Protein AF-A0A7G2ETQ4-F1 (afdb_monomer)

pLDDT: mean 83.09, std 20.69, range [25.25, 98.94]

InterPro domains:
  IPR014721 Small ribosomal subunit protein uS5 domain 2-type fold, subgroup [G3DSA:3.30.230.10] (350-532)
  IPR020568 Ribosomal protein uS5 domain 2-type superfamily [SSF54211] (348-534)
  IPR026057 Trichome birefringence-like, C-terminal domain [PF13839] (63-330)
  IPR029765 Diphosphomevalonate decarboxylase [TIGR01240] (351-665)
  IPR036554 GHMP kinase, C-terminal domain superfamily [G3DSA:3.30.70.890] (533-742)
  IPR036554 GHMP kinase, C-terminal domain superfamily [SSF55060] (540-757)
  IPR041431 Mvd1, C-terminal [PF18376] (542-742)
  IPR053859 Diphosphomevalonate decarboxylase-like N-terminal domain [PF22700] (355-528)

Foldseek 3Di:
DDDDDDPPDDPPPVVPVVPPPDPDDDPDPPDPPDPPPCVPPDDDDDPDDDPPPPDDDDDAPPPDPLVLLLQLQQLFEEEQEAAVQSVVLLVLNCSNNVVPADPVQWDWDDDVQKIWIARNVRNYIRMYGYDQLQFDWDQDPVSFIETELQHRCVRCVVVAPHQEYEYEHQPLLPQDDPRHPGQWYDYPNDIGRDDDSLVSSLSNLLNVLVCCQVRDDLVRHAAEYEDDQDFDPFCPLAQDQDFAPDQDPVRPPPCPSSNVSNLVSLVPHPRDYHYLYLHPVNSRPSNFFCNNVPVPDDPPPPPDDDDDDTGPRRHGDPPDSSNVSVVSVSVVSSDPDPRDDPFPLAKQKFKWKFFFKDWLFDFFAAPDPQLLFTLAKTKIFTWASLFWIKMKMKIKGSPDPAAWEAEQNRTDDCPDSLNVLLLVVLLQQFAWDADPVSRDTDHSVNSVPIYMYMYMYTPDQCAQQRPNQLRVLLRVLVRSCVSRVRPDDLFQSLSSSCSNPVNNQQRQWFGMKMQGSDDDPSCSVRTIDDLDHQVLQVQKKKKKFRLDSDHFPDDSSRLSHLLVVFAPLVNCCSPPPSVVLVVQCSVCSNVVVVQSSQVSSQVSQVVVQVSQCSGVVRQDAADPVLVVLVVLQVLVCVVVVGRQWHWHGGSHHMIMIMGSGLVSLLVVVLQCCQLAPAPPPDQQPVQEDAPCVSCVVNVNNDSVSSVPRDHDPSDPDPDPSVPDYHSTVHMYMIGGHGHMDIDPPCVSRQADRSNRHGD

Mean predicted aligned error: 17.7 Å

Solvent-accessible surface area (backbone atoms only — not comparable to full-atom values): 42196 Å² total; per-residue (Å²): 133,90,80,87,89,88,88,85,84,82,78,74,72,78,69,68,80,74,72,83,82,85,87,82,87,84,87,83,86,81,80,77,95,68,73,92,58,62,89,77,57,86,86,84,92,76,95,82,79,79,82,72,87,87,71,90,81,73,76,82,66,86,83,62,60,35,67,60,53,46,60,73,37,44,69,33,36,36,36,36,33,6,39,74,70,41,46,51,34,48,54,40,46,48,59,61,43,52,75,84,46,59,78,91,44,49,49,78,50,78,58,91,62,30,42,35,42,34,37,63,89,39,53,24,38,51,30,36,34,70,33,35,66,53,34,39,76,42,74,45,97,83,74,44,33,34,32,29,34,74,41,38,60,92,56,48,68,75,59,64,95,39,36,31,40,37,39,38,55,56,72,66,54,72,45,58,80,95,64,36,90,51,60,29,41,30,55,81,96,43,80,36,79,75,74,60,47,67,60,52,46,43,44,21,50,46,41,50,52,52,48,49,59,74,75,55,50,82,92,65,34,49,39,34,40,45,47,50,78,63,65,58,83,66,68,73,39,51,74,35,83,56,64,54,94,68,72,49,93,93,54,56,77,67,77,48,68,61,53,53,43,49,54,56,50,58,73,72,50,86,62,79,61,35,70,45,80,44,30,73,69,52,59,36,36,47,33,34,28,51,36,56,62,68,81,78,66,72,91,80,77,80,80,77,92,76,80,86,83,81,56,52,37,76,57,69,37,82,74,46,62,41,48,54,52,44,52,52,49,47,49,62,69,73,44,88,66,86,70,58,68,92,60,61,69,58,55,50,71,29,28,19,40,9,10,28,56,49,62,43,36,62,75,74,30,61,76,33,86,79,67,41,30,41,58,40,52,26,33,27,42,15,29,28,46,93,55,38,29,17,41,23,18,37,29,39,25,77,72,44,90,54,71,45,38,27,54,72,88,39,78,49,82,62,84,46,67,34,52,45,47,33,53,52,56,52,53,76,50,34,32,63,44,74,41,80,91,81,70,44,75,45,49,47,76,48,57,81,74,51,20,36,33,34,26,35,39,58,77,54,72,80,46,30,46,69,48,48,59,19,9,43,31,22,16,49,45,53,21,47,36,63,63,32,45,37,92,67,56,61,40,62,52,9,40,42,10,13,34,45,24,56,68,3,15,38,18,54,36,21,9,31,23,32,35,43,33,50,85,53,91,88,39,84,59,28,26,23,46,70,75,39,52,27,76,73,59,61,54,35,25,33,42,31,43,35,43,50,69,61,72,62,90,69,50,68,71,59,48,25,47,42,22,64,76,50,14,74,59,42,62,50,40,38,68,70,43,46,63,57,50,49,57,52,45,52,50,18,61,75,68,67,36,58,53,60,40,27,54,48,20,33,54,36,27,53,50,52,52,49,30,30,50,51,12,71,77,59,46,79,41,65,46,72,69,36,53,50,51,50,52,49,45,55,48,47,26,58,69,68,74,48,68,46,57,28,47,35,50,58,77,24,38,28,40,40,32,41,18,63,25,61,72,51,37,29,53,49,52,51,46,48,38,51,58,39,30,64,47,89,92,52,57,48,72,75,33,42,32,54,54,53,64,47,47,53,75,54,62,43,84,43,65,72,40,51,78,66,54,74,81,55,89,77,61,88,63,95,66,80,56,66,80,56,58,41,62,40,68,31,35,38,34,45,30,56,6,58,38,53,46,76,51,84,58,71,84,75,38,40,41,34,75,76,79,53,43,74,109

Sequence (759 aa):
MATSKTRVLFLSLCLILGKVVLSQFDELWLVGDDDPLNALQTRRERREERCDYSVGKWTFDETFDALKFLGKMRGKRIMLVGDSMMRNQWESLVCLVQSVLPTHRKKLTYNGPTMSFHSLDFETSIEFCWAPLLVELKRGVDRKRVLHLDSIEDNARYWRGVDVLVFDSAHWWTHSQRWSSWDYYMDGNKIFKAMDPMVAYERGLTTWAKWVEINLDPSKTKVIFRTVSPRESGQMCYNQKHPLPSLSSSTKPHVPQQSRVLNKVLRTMKYRVYLHDITTMSAYRRDGHPSVFKRAMHEEEKHHRIAGPSSDCSHWCLPGVPDIWNEMLSSIILTNAEIHMATEKWVFMVTAQTPTNIAVIKYWGKRDEVRILPVNDSISVTLDPDHLCTVTTVAVSPAFDRDRMWLNGKEISLSGSRYQNCLREIRSRAGDVEDMEKGIKIRKKDWEKLNLHIASHNNFPTAAGLASSAAGFACLVFSLAKLMNVDEDPSHLSAIARQGSGSACRSLFGGFVKWTMGSKEDGSDSVAVQLADEKHWDDLVIIIAVVSSRQKETSSTSGMRESVETSLLLQHRAKEVVPKRILQMEEAIKNRDFASFTQLTCTDSNQFHAVCLDTSPPIFYMNDTSHRIISLVEKWNRSEGTPQVAYTFDAGPNAVLIARNRKVAVQLLQGLLYYFPPKSDTDMKSYVVGDNSILKEAGLDGASGVENLQPPPEIKDNIGSQDQKGEVSYFICTRPGKGPIVLHDQTQALLDPETGLPK

Secondary structure (DSSP, 8-state):
--------SSSSSSSSSSSSSS-SS--SSS-----TTTTSS---S--S----TTSSS----TTS-HHHHHHHTTT-EEEEEESHHHHHHHHHHHHHHHTTS-GGGEEEEEETTEEEEEETTTTEEEEEEE-TTSSEEEE-TTS-EEEETT--HHHHTTTTT-SEEEE--SSGGG--GGG-S-SEEEETTEEES---HHHHHHHHHHHHHHHHHHH--TTT-EEEEEPPPP---SGGGTT--S--SS--TTT-----HHHHHHHHHHHH-SS-EEEE--HHHHHT-GGGSGGGTGGGS-TT--S--SSPPPP--SS--SSSHHHHHHHHHHHHHH--S----------EEEEEEEE-EEEEE----EEETTTTEESS-EEEEEBPTTTSEEEEEEEEETT--S-EEEETTEEE-TTSHHHHHHHHHHHHT---EEETTTTEEE-GGGGGT-EEEEEEEESS-TTSSS-HHHHHHHHHHHHHHHHTT----HHHHHHHHHHH-GGGGGGGSSSEEEE---S-TT-TT--EEEEE-TTTTTT-EEEEEES--SPPSS-HHHHHHHHHHH-HHHHHIIIIIHHHHHHHHHHHHHTT-HHHHHHHHHHHHHHHHHHHHHSSS------HHHHHHHHHHHHHHHHSSS--EEEEE-SSS-EEEEESSHHHHHHHHHHHHHHSPPPTT--HHHHEEE-HHHHHHTT-SSHHHHHTPPPPTT--S---GGG-TTSS-EEEEE-B----EEE--GGG-SB-TTT-SB-

Radius of gyration: 40.36 Å; Cα contacts (8 Å, |Δi|>4): 1397; chains: 1; bounding box: 108×66×117 Å

Structure (mmCIF, N/CA/C/O backbone):
data_AF-A0A7G2ETQ4-F1
#
_entry.id   AF-A0A7G2ETQ4-F1
#
loop_
_atom_site.group_PDB
_atom_site.id
_atom_site.type_symbol
_atom_site.label_atom_id
_atom_site.label_alt_id
_atom_site.label_comp_id
_atom_site.label_asym_id
_atom_site.label_entity_id
_atom_site.label_seq_id
_atom_site.pdbx_PDB_ins_code
_atom_site.Cartn_x
_atom_site.Cartn_y
_atom_site.Cartn_z
_atom_site.occupancy
_atom_site.B_iso_or_equiv
_atom_site.auth_seq_id
_atom_site.auth_comp_id
_atom_site.auth_asym_id
_atom_site.auth_atom_id
_atom_site.pdbx_PDB_model_num
ATOM 1 N N . MET A 1 1 ? 74.249 -26.785 -61.035 1.00 29.66 1 MET A N 1
ATOM 2 C CA . MET A 1 1 ? 75.318 -25.828 -61.393 1.00 29.66 1 MET A CA 1
ATOM 3 C C . MET A 1 1 ? 74.760 -24.846 -62.414 1.00 29.66 1 MET A C 1
ATOM 5 O O . MET A 1 1 ? 74.232 -25.330 -63.397 1.00 29.66 1 MET A O 1
ATOM 9 N N . ALA A 1 2 ? 74.818 -23.542 -62.087 1.00 25.52 2 ALA A N 1
ATOM 10 C CA . ALA A 1 2 ? 74.909 -22.324 -62.926 1.00 25.52 2 ALA A CA 1
ATOM 11 C C . ALA A 1 2 ? 74.177 -22.247 -64.297 1.00 25.52 2 ALA A C 1
ATOM 13 O O . ALA A 1 2 ? 74.224 -23.185 -65.069 1.00 25.52 2 ALA A O 1
ATOM 14 N N . THR A 1 3 ? 73.565 -21.153 -64.777 1.00 31.22 3 THR A N 1
ATOM 15 C CA . THR A 1 3 ? 73.414 -19.729 -64.381 1.00 31.22 3 THR A CA 1
ATOM 16 C C . THR A 1 3 ? 72.482 -19.066 -65.422 1.00 31.22 3 THR A C 1
ATOM 18 O O . THR A 1 3 ? 72.575 -19.391 -66.596 1.00 31.22 3 THR A O 1
ATOM 21 N N . SER A 1 4 ? 71.546 -18.206 -65.000 1.00 29.03 4 SER A N 1
ATOM 22 C CA . SER A 1 4 ? 71.462 -16.744 -65.246 1.00 29.03 4 SER A CA 1
ATOM 23 C C . SER A 1 4 ? 71.223 -16.223 -66.681 1.00 29.03 4 SER A C 1
ATOM 25 O O . SER A 1 4 ? 71.974 -16.516 -67.600 1.00 29.03 4 SER A O 1
ATOM 27 N N . LYS A 1 5 ? 70.254 -15.291 -66.762 1.00 30.81 5 LYS A N 1
ATOM 28 C CA . LYS A 1 5 ? 69.905 -14.347 -67.848 1.00 30.81 5 LYS A CA 1
ATOM 29 C C . LYS A 1 5 ? 69.145 -14.929 -69.046 1.00 30.81 5 LYS A C 1
ATOM 31 O O . LYS A 1 5 ? 69.723 -15.575 -69.905 1.00 30.81 5 LYS A O 1
ATOM 36 N N . THR A 1 6 ? 67.841 -14.627 -69.109 1.00 31.47 6 THR A N 1
ATOM 37 C CA . THR A 1 6 ? 67.134 -13.919 -70.213 1.00 31.47 6 THR A CA 1
ATOM 38 C C . THR A 1 6 ? 65.615 -14.113 -70.042 1.00 31.47 6 THR A C 1
ATOM 40 O O . THR A 1 6 ? 64.984 -14.935 -70.693 1.00 31.47 6 THR A O 1
ATOM 43 N N . ARG A 1 7 ? 65.010 -13.363 -69.112 1.00 30.72 7 ARG A N 1
ATOM 44 C CA . ARG A 1 7 ? 63.552 -13.107 -69.045 1.00 30.72 7 ARG A CA 1
ATOM 45 C C . ARG A 1 7 ? 63.300 -11.612 -68.830 1.00 30.72 7 ARG A C 1
ATOM 47 O O . ARG A 1 7 ? 62.490 -11.194 -68.013 1.00 30.72 7 ARG A O 1
ATOM 54 N N . VAL A 1 8 ? 64.047 -10.805 -69.576 1.00 36.47 8 VAL A N 1
ATOM 55 C CA . VAL A 1 8 ? 63.850 -9.362 -69.724 1.00 36.47 8 VAL A CA 1
ATOM 56 C C . VAL A 1 8 ? 63.563 -9.153 -71.201 1.00 36.47 8 VAL A C 1
ATOM 58 O O . VAL A 1 8 ? 64.501 -8.916 -71.941 1.00 36.47 8 VAL A O 1
ATOM 61 N N . LEU A 1 9 ? 62.323 -9.401 -71.639 1.00 31.02 9 LEU A N 1
ATOM 62 C CA . LEU A 1 9 ? 61.711 -8.790 -72.836 1.00 31.02 9 LEU A CA 1
ATOM 63 C C . LEU A 1 9 ? 60.271 -9.297 -73.097 1.00 31.02 9 LEU A C 1
ATOM 65 O O . LEU A 1 9 ? 59.902 -9.549 -74.230 1.00 31.02 9 LEU A O 1
ATOM 69 N N . PHE A 1 10 ? 59.424 -9.482 -72.077 1.00 31.59 10 PHE A N 1
ATOM 70 C CA . PHE A 1 10 ? 57.972 -9.651 -72.332 1.00 31.59 10 PHE A CA 1
ATOM 71 C C . PHE A 1 10 ? 57.054 -9.068 -71.243 1.00 31.59 10 PHE A C 1
ATOM 73 O O . PHE A 1 10 ? 55.837 -9.145 -71.348 1.00 31.59 10 PHE A O 1
ATOM 80 N N . LEU A 1 11 ? 57.625 -8.404 -70.230 1.00 32.09 11 LEU A N 1
ATOM 81 C CA . LEU A 1 11 ? 56.884 -7.718 -69.159 1.00 32.09 11 LEU A CA 1
ATOM 82 C C . LEU A 1 11 ? 56.945 -6.182 -69.254 1.00 32.09 11 LEU A C 1
ATOM 84 O O . LEU A 1 11 ? 56.402 -5.491 -68.400 1.00 32.09 11 LEU A O 1
ATOM 88 N N . SER A 1 12 ? 57.548 -5.635 -70.315 1.00 31.56 12 SER A N 1
ATOM 89 C CA . SER A 1 12 ? 57.765 -4.186 -70.464 1.00 31.56 12 SER A CA 1
ATOM 90 C C . SER A 1 12 ? 56.811 -3.480 -71.435 1.00 31.56 12 SER A C 1
ATOM 92 O O . SER A 1 12 ? 56.955 -2.277 -71.616 1.00 31.56 12 SER A O 1
ATOM 94 N N . LEU A 1 13 ? 55.809 -4.162 -72.013 1.00 28.44 13 LEU A N 1
ATOM 95 C CA . LEU A 1 13 ? 54.843 -3.516 -72.924 1.00 28.44 13 LEU A CA 1
ATOM 96 C C . LEU A 1 13 ? 53.424 -3.313 -72.356 1.00 28.44 13 LEU A C 1
ATOM 98 O O . LEU A 1 13 ? 52.660 -2.547 -72.929 1.00 28.44 13 LEU A O 1
ATOM 102 N N . CYS A 1 14 ? 53.081 -3.891 -71.197 1.00 30.28 14 CYS A N 1
ATOM 103 C CA . CYS A 1 14 ? 51.813 -3.589 -70.499 1.00 30.28 14 CYS A CA 1
ATOM 104 C C . CYS A 1 14 ? 51.934 -2.480 -69.434 1.00 30.28 14 CYS A C 1
ATOM 106 O O . CYS A 1 14 ? 50.940 -2.094 -68.831 1.00 30.28 14 CYS A O 1
ATOM 108 N N . LEU A 1 15 ? 53.132 -1.924 -69.222 1.00 32.12 15 LEU A N 1
ATOM 109 C CA . LEU A 1 15 ? 53.380 -0.857 -68.239 1.00 32.12 15 LEU A CA 1
ATOM 110 C C . LEU A 1 15 ? 53.504 0.549 -68.850 1.00 32.12 15 LEU A C 1
ATOM 112 O O . LEU A 1 15 ? 53.687 1.514 -68.110 1.00 32.12 15 LEU A O 1
ATOM 116 N N . ILE A 1 16 ? 53.377 0.685 -70.177 1.00 31.95 16 ILE A N 1
ATOM 117 C CA . ILE A 1 16 ? 53.601 1.962 -70.884 1.00 31.95 16 ILE A CA 1
ATOM 118 C C . ILE A 1 16 ? 52.317 2.529 -71.530 1.00 31.95 16 ILE A C 1
ATOM 120 O O . ILE A 1 16 ? 52.267 3.718 -71.819 1.00 31.95 16 ILE A O 1
ATOM 124 N N . LEU A 1 17 ? 51.219 1.763 -71.620 1.00 29.84 17 LEU A N 1
ATOM 125 C CA . LEU A 1 17 ? 49.911 2.274 -72.089 1.00 29.84 17 LEU A CA 1
ATOM 126 C C . LEU A 1 17 ? 48.869 2.523 -70.979 1.00 29.84 17 LEU A C 1
ATOM 128 O O . LEU A 1 17 ? 47.777 2.997 -71.266 1.00 29.84 17 LEU A O 1
ATOM 132 N N . GLY A 1 18 ? 49.211 2.292 -69.707 1.00 31.31 18 GLY A N 1
ATOM 133 C CA . GLY A 1 18 ? 48.364 2.646 -68.552 1.00 31.31 18 GLY A CA 1
ATOM 134 C C . GLY A 1 18 ? 48.779 3.927 -67.816 1.00 31.31 18 GLY A C 1
ATOM 135 O O . GLY A 1 18 ? 48.195 4.254 -66.790 1.00 31.31 18 GLY A O 1
ATOM 136 N N . LYS A 1 19 ? 49.811 4.636 -68.297 1.00 28.67 19 LYS A N 1
ATOM 137 C CA . LYS A 1 19 ? 50.462 5.746 -67.572 1.00 28.67 19 LYS A CA 1
ATOM 138 C C . LYS A 1 19 ? 50.266 7.142 -68.178 1.00 28.67 19 LYS A C 1
ATOM 140 O O . LYS A 1 19 ? 50.929 8.072 -67.738 1.00 28.67 19 LYS A O 1
ATOM 145 N N . VAL A 1 20 ? 49.356 7.317 -69.140 1.00 29.62 20 VAL A N 1
ATOM 146 C CA . VAL A 1 20 ? 49.149 8.623 -69.813 1.00 29.62 20 VAL A CA 1
ATOM 147 C C . VAL A 1 20 ? 47.775 9.260 -69.540 1.00 29.62 20 VAL A C 1
ATOM 149 O O . VAL A 1 20 ? 47.526 10.383 -69.954 1.00 29.62 20 VAL A O 1
ATOM 152 N N . VAL A 1 21 ? 46.899 8.644 -68.740 1.00 31.14 21 VAL A N 1
ATOM 153 C CA . VAL A 1 21 ? 45.662 9.310 -68.285 1.00 31.14 21 VAL A CA 1
ATOM 154 C C . VAL A 1 21 ? 45.451 9.043 -66.801 1.00 31.14 21 VAL A C 1
ATOM 156 O O . VAL A 1 21 ? 44.699 8.150 -66.443 1.00 31.14 21 VAL A O 1
ATOM 159 N N . LEU A 1 22 ? 46.192 9.765 -65.957 1.00 27.81 22 LEU A N 1
ATOM 160 C CA . LEU A 1 22 ? 45.868 10.138 -64.562 1.00 27.81 22 LEU A CA 1
ATOM 161 C C . LEU A 1 22 ? 47.080 10.861 -63.942 1.00 27.81 22 LEU A C 1
ATOM 163 O O . LEU A 1 22 ? 47.528 10.570 -62.841 1.00 27.81 22 LEU A O 1
ATOM 167 N N . SER A 1 23 ? 47.651 11.813 -64.677 1.00 31.62 23 SER A N 1
ATOM 168 C CA . SER A 1 23 ? 48.597 12.780 -64.126 1.00 31.62 23 SER A CA 1
ATOM 169 C C . SER A 1 23 ? 48.112 14.162 -64.517 1.00 31.62 23 SER A C 1
ATOM 171 O O . SER A 1 23 ? 48.462 14.657 -65.583 1.00 31.62 23 SER A O 1
ATOM 173 N N . GLN A 1 24 ? 47.225 14.717 -63.694 1.00 31.34 24 GLN A N 1
ATOM 174 C CA . GLN A 1 24 ? 47.091 16.147 -63.411 1.00 31.34 24 GLN A CA 1
ATOM 175 C C . GLN A 1 24 ? 45.811 16.367 -62.586 1.00 31.34 24 GLN A C 1
ATOM 177 O O . GLN A 1 24 ? 44.697 16.114 -63.051 1.00 31.34 24 GLN A O 1
ATOM 182 N N . PHE A 1 25 ? 46.015 16.880 -61.368 1.00 30.66 25 PHE A N 1
ATOM 183 C CA . PHE A 1 25 ? 45.023 17.371 -60.400 1.00 30.66 25 PHE A CA 1
ATOM 184 C C . PHE A 1 25 ? 44.300 16.337 -59.521 1.00 30.66 25 PHE A C 1
ATOM 186 O O . PHE A 1 25 ? 43.125 16.053 -59.735 1.00 30.66 25 PHE A O 1
ATOM 193 N N . ASP A 1 26 ? 44.979 15.888 -58.459 1.00 26.89 26 ASP A N 1
ATOM 194 C CA . ASP A 1 26 ? 44.345 15.473 -57.187 1.00 26.89 26 ASP A CA 1
ATOM 195 C C . ASP A 1 26 ? 45.216 15.799 -55.946 1.00 26.89 26 ASP A C 1
ATOM 197 O O . ASP A 1 26 ? 45.027 15.268 -54.855 1.00 26.89 26 ASP A O 1
ATOM 201 N N . GLU A 1 27 ? 46.168 16.723 -56.092 1.00 27.83 27 GLU A N 1
ATOM 202 C CA . GLU A 1 27 ? 47.281 16.928 -55.155 1.00 27.83 27 GLU A CA 1
ATOM 203 C C . GLU A 1 27 ? 47.099 18.139 -54.215 1.00 27.83 27 GLU A C 1
ATOM 205 O O . GLU A 1 27 ? 48.065 18.824 -53.908 1.00 27.83 27 GLU A O 1
ATOM 210 N N . LEU A 1 28 ? 45.877 18.457 -53.755 1.00 25.62 28 LEU A N 1
ATOM 211 C CA . LEU A 1 28 ? 45.679 19.663 -52.919 1.00 25.62 28 LEU A CA 1
ATOM 212 C C . LEU A 1 28 ? 44.949 19.518 -51.577 1.00 25.62 28 LEU A C 1
ATOM 214 O O . LEU A 1 28 ? 44.719 20.533 -50.932 1.00 25.62 28 LEU A O 1
ATOM 218 N N . TRP A 1 29 ? 44.637 18.307 -51.102 1.00 25.25 29 TRP A N 1
ATOM 219 C CA . TRP A 1 29 ? 44.112 18.123 -49.729 1.00 25.25 29 TRP A CA 1
ATOM 220 C C . TRP A 1 29 ? 44.607 16.855 -49.011 1.00 25.25 29 TRP A C 1
ATOM 222 O O . TRP A 1 29 ? 44.080 16.505 -47.959 1.00 25.25 29 TRP A O 1
ATOM 232 N N . LEU A 1 30 ? 45.614 16.166 -49.559 1.00 28.41 30 LEU A N 1
ATOM 233 C CA . LEU A 1 30 ? 46.124 14.890 -49.029 1.00 28.41 30 LEU A CA 1
ATOM 234 C C . LEU A 1 30 ? 47.601 14.918 -48.603 1.00 28.41 30 LEU A C 1
ATOM 236 O O . LEU A 1 30 ? 48.173 13.863 -48.358 1.00 28.41 30 LEU A O 1
ATOM 240 N N . VAL A 1 31 ? 48.206 16.099 -48.457 1.00 28.28 31 VAL A N 1
ATOM 241 C CA . VAL A 1 31 ? 49.566 16.233 -47.914 1.00 28.28 31 VAL A CA 1
ATOM 242 C C . VAL A 1 31 ? 49.550 17.239 -46.768 1.00 28.28 31 VAL A C 1
ATOM 244 O O . VAL A 1 31 ? 49.717 18.440 -46.955 1.00 28.28 31 VAL A O 1
ATOM 247 N N . GLY A 1 32 ? 49.289 16.729 -45.571 1.00 25.53 32 GLY A N 1
ATOM 248 C CA . GLY A 1 32 ? 50.037 17.144 -44.396 1.00 25.53 32 GLY A CA 1
ATOM 249 C C . GLY A 1 32 ? 50.927 15.958 -44.061 1.00 25.53 32 GLY A C 1
ATOM 250 O O . GLY A 1 32 ? 50.409 14.928 -43.633 1.00 25.53 32 GLY A O 1
ATOM 251 N N . ASP A 1 33 ? 52.218 16.070 -44.366 1.00 33.28 33 ASP A N 1
ATOM 252 C CA . ASP A 1 33 ? 53.237 15.100 -43.975 1.00 33.28 33 ASP A CA 1
ATOM 253 C C . ASP A 1 33 ? 53.315 15.056 -42.445 1.00 33.28 33 ASP A C 1
ATOM 255 O O . ASP A 1 33 ? 54.039 15.828 -41.833 1.00 33.28 33 ASP A O 1
ATOM 259 N N . ASP A 1 34 ? 52.546 14.161 -41.836 1.00 30.55 34 ASP A N 1
ATOM 260 C CA . ASP A 1 34 ? 52.770 13.659 -40.484 1.00 30.55 34 ASP A CA 1
ATOM 261 C C . ASP A 1 34 ? 52.374 12.180 -40.483 1.00 30.55 34 ASP A C 1
ATOM 263 O O . ASP A 1 34 ? 51.211 11.793 -40.341 1.00 30.55 34 ASP A O 1
ATOM 267 N N . ASP A 1 35 ? 53.382 11.348 -40.726 1.00 32.22 35 ASP A N 1
ATOM 268 C CA . ASP A 1 35 ? 53.321 9.892 -40.688 1.00 32.22 35 ASP A CA 1
ATOM 269 C C . ASP A 1 35 ? 52.965 9.434 -39.253 1.00 32.22 35 ASP A C 1
ATOM 271 O O . ASP A 1 35 ? 53.801 9.565 -38.349 1.00 32.22 35 ASP A O 1
ATOM 275 N N . PRO A 1 36 ? 51.748 8.913 -38.973 1.00 37.03 36 PRO A N 1
ATOM 276 C CA . PRO A 1 36 ? 51.243 8.796 -37.600 1.00 37.03 36 PRO A CA 1
ATOM 277 C C . PRO A 1 36 ? 51.919 7.724 -36.737 1.00 37.03 36 PRO A C 1
ATOM 279 O O . PRO A 1 36 ? 51.469 7.483 -35.618 1.00 37.03 36 PRO A O 1
ATOM 282 N N . LEU A 1 37 ? 52.968 7.055 -37.230 1.00 33.47 37 LEU A N 1
ATOM 283 C CA . LEU A 1 37 ? 53.655 5.992 -36.495 1.00 33.47 37 LEU A CA 1
ATOM 284 C C . LEU A 1 37 ? 55.141 6.166 -36.227 1.00 33.47 37 LEU A C 1
ATOM 286 O O . LEU A 1 37 ? 55.708 5.365 -35.479 1.00 33.47 37 LEU A O 1
ATOM 290 N N . ASN A 1 38 ? 55.772 7.227 -36.724 1.00 29.67 38 ASN A N 1
ATOM 291 C CA . ASN A 1 38 ? 57.162 7.511 -36.355 1.00 29.67 38 ASN A CA 1
ATOM 292 C C . ASN A 1 38 ? 57.321 8.096 -34.940 1.00 29.67 38 ASN A C 1
ATOM 294 O O . ASN A 1 38 ? 58.444 8.264 -34.473 1.00 29.67 38 ASN A O 1
ATOM 298 N N . ALA A 1 39 ? 56.226 8.279 -34.193 1.00 34.72 39 ALA A N 1
ATOM 299 C CA . ALA A 1 39 ? 56.271 8.486 -32.745 1.00 34.72 39 ALA A CA 1
ATOM 300 C C . ALA A 1 39 ? 56.614 7.204 -31.948 1.00 34.72 39 ALA A C 1
ATOM 302 O O . ALA A 1 39 ? 56.867 7.292 -30.749 1.00 34.72 39 ALA A O 1
ATOM 303 N N . LEU A 1 40 ? 56.648 6.018 -32.583 1.00 34.28 40 LEU A N 1
ATOM 304 C CA . LEU A 1 40 ? 56.905 4.742 -31.896 1.00 34.28 40 LEU A CA 1
ATOM 305 C C . LEU A 1 40 ? 58.132 3.950 -32.366 1.00 34.28 40 LEU A C 1
ATOM 307 O O . LEU A 1 40 ? 58.471 2.963 -31.716 1.00 34.28 40 LEU A O 1
ATOM 311 N N . GLN A 1 41 ? 58.863 4.369 -33.403 1.00 30.19 41 GLN A N 1
ATOM 312 C CA . GLN A 1 41 ? 60.189 3.808 -33.692 1.00 30.19 41 GLN A CA 1
ATOM 313 C C . GLN A 1 41 ? 61.008 4.735 -34.603 1.00 30.19 41 GLN A C 1
ATOM 315 O O . GLN A 1 41 ? 60.735 4.874 -35.784 1.00 30.19 41 GLN A O 1
ATOM 320 N N . THR A 1 42 ? 62.038 5.348 -34.014 1.00 34.12 42 THR A N 1
ATOM 321 C CA . THR A 1 42 ? 63.075 6.207 -34.625 1.00 34.12 42 THR A CA 1
ATOM 322 C C . THR A 1 42 ? 63.462 5.910 -36.084 1.00 34.12 42 THR A C 1
ATOM 324 O O . THR A 1 42 ? 63.687 4.747 -36.424 1.00 34.12 42 THR A O 1
ATOM 327 N N . ARG A 1 43 ? 63.729 6.973 -36.871 1.00 30.84 43 ARG A N 1
ATOM 328 C CA . ARG A 1 43 ? 64.882 7.179 -37.802 1.00 30.84 43 ARG A CA 1
ATOM 329 C C . ARG A 1 43 ? 64.633 8.438 -38.665 1.00 30.84 43 ARG A C 1
ATOM 331 O O . ARG A 1 43 ? 63.486 8.773 -38.881 1.00 30.84 43 ARG A O 1
ATOM 338 N N . ARG A 1 44 ? 65.598 9.180 -39.224 1.00 28.88 44 ARG A N 1
ATOM 339 C CA . ARG A 1 44 ? 67.057 9.071 -39.424 1.00 28.88 44 ARG A CA 1
ATOM 340 C C . ARG A 1 44 ? 67.557 10.499 -39.750 1.00 28.88 44 ARG A C 1
ATOM 342 O O . ARG A 1 44 ? 66.811 11.252 -40.353 1.00 28.88 44 ARG A O 1
ATOM 349 N N . GLU A 1 45 ? 68.820 10.797 -39.427 1.00 31.88 45 GLU A N 1
ATOM 350 C CA . GLU A 1 45 ? 69.608 11.972 -39.883 1.00 31.88 45 GLU A CA 1
ATOM 351 C C . GLU A 1 45 ? 69.584 13.259 -39.035 1.00 31.88 45 GLU A C 1
ATOM 353 O O . GLU A 1 45 ? 69.306 14.346 -39.519 1.00 31.88 45 GLU A O 1
ATOM 358 N N . ARG A 1 46 ? 70.019 13.143 -37.774 1.00 29.48 46 ARG A N 1
ATOM 359 C CA . ARG A 1 46 ? 71.131 13.929 -37.188 1.00 29.48 46 ARG A CA 1
ATOM 360 C C . ARG A 1 46 ? 71.451 13.350 -35.808 1.00 29.48 46 ARG A C 1
ATOM 362 O O . ARG A 1 46 ? 70.654 13.410 -34.881 1.00 29.48 46 ARG A O 1
ATOM 369 N N . ARG A 1 47 ? 72.599 12.676 -35.715 1.00 33.00 47 ARG A N 1
ATOM 370 C CA . ARG A 1 47 ? 73.176 12.171 -34.463 1.00 33.00 47 ARG A CA 1
ATOM 371 C C . ARG A 1 47 ? 73.738 13.377 -33.715 1.00 33.00 47 ARG A C 1
ATOM 373 O O . ARG A 1 47 ? 74.728 13.895 -34.202 1.00 33.00 47 ARG A O 1
ATOM 380 N N . GLU A 1 48 ? 73.123 13.799 -32.609 1.00 30.95 48 GLU A N 1
ATOM 381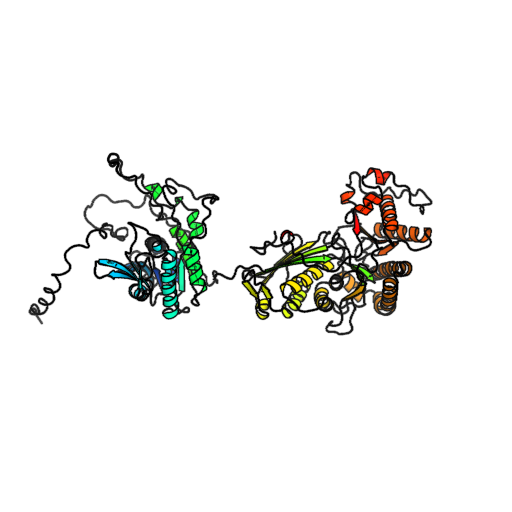 C CA . GLU A 1 48 ? 73.832 14.216 -31.374 1.00 30.95 48 GLU A CA 1
ATOM 382 C C . GLU A 1 48 ? 72.918 14.743 -30.258 1.00 30.95 48 GLU A C 1
ATOM 384 O O . GLU A 1 48 ? 73.320 14.701 -29.100 1.00 30.95 48 GLU A O 1
ATOM 389 N N . GLU A 1 49 ? 71.653 15.067 -30.523 1.00 28.92 49 GLU A N 1
ATOM 390 C CA . GLU A 1 49 ? 70.712 15.427 -29.453 1.00 28.92 49 GLU A CA 1
ATOM 391 C C . GLU A 1 49 ? 69.788 14.250 -29.128 1.00 28.92 49 GLU A C 1
ATOM 393 O O . GLU A 1 49 ? 68.848 13.919 -29.852 1.00 28.92 49 GLU A O 1
ATOM 398 N N . ARG A 1 50 ? 70.099 13.555 -28.028 1.00 27.47 50 ARG A N 1
ATOM 399 C CA . ARG A 1 50 ? 69.185 12.590 -27.414 1.00 27.47 50 ARG A CA 1
ATOM 400 C C . ARG A 1 50 ? 68.020 13.382 -26.830 1.00 27.47 50 ARG A C 1
ATOM 402 O O . ARG A 1 50 ? 68.206 14.092 -25.848 1.00 27.47 50 ARG A O 1
ATOM 409 N N . CYS A 1 51 ? 66.831 13.239 -27.403 1.00 28.89 51 CYS A N 1
ATOM 410 C CA . CYS A 1 51 ? 65.618 13.590 -26.681 1.00 28.89 51 CYS A CA 1
ATOM 411 C C . CYS A 1 51 ? 65.435 12.530 -25.584 1.00 28.89 51 CYS A C 1
ATOM 413 O O . CYS A 1 51 ? 65.130 11.369 -25.859 1.00 28.89 51 CYS A O 1
ATOM 415 N N . ASP A 1 52 ? 65.765 12.913 -24.356 1.00 28.72 52 ASP A N 1
ATOM 416 C CA . ASP A 1 52 ? 65.484 12.159 -23.143 1.00 28.72 52 ASP A CA 1
ATOM 417 C C . ASP A 1 52 ? 63.970 12.223 -22.884 1.00 28.72 52 ASP A C 1
ATOM 419 O O . ASP A 1 52 ? 63.424 13.272 -22.550 1.00 28.72 52 ASP A O 1
ATOM 423 N N . TYR A 1 53 ? 63.273 11.106 -23.103 1.00 42.81 53 TYR A N 1
ATOM 424 C CA . TYR A 1 53 ? 61.813 11.007 -22.987 1.00 42.81 53 TYR A CA 1
ATOM 425 C C . TYR A 1 53 ? 61.329 10.759 -21.546 1.00 42.81 53 TYR A C 1
ATOM 427 O O . TYR A 1 53 ? 60.278 10.157 -21.337 1.00 42.81 53 TYR A O 1
ATOM 435 N N . SER A 1 54 ? 62.068 11.230 -20.540 1.00 30.80 54 SER A N 1
ATOM 436 C CA . SER A 1 54 ? 61.640 11.214 -19.134 1.00 30.80 54 SER A CA 1
ATOM 437 C C . SER A 1 54 ? 60.811 12.440 -18.717 1.00 30.80 54 SER A C 1
ATOM 439 O O . SER A 1 54 ? 60.340 12.499 -17.582 1.00 30.80 54 SER A O 1
ATOM 441 N N . VAL A 1 55 ? 60.563 13.406 -19.615 1.00 31.95 55 VAL A N 1
ATOM 442 C CA . VAL A 1 55 ? 59.885 14.665 -19.261 1.00 31.95 55 VAL A CA 1
ATOM 443 C C . VAL A 1 55 ? 58.690 14.962 -20.180 1.00 31.95 55 VAL A C 1
ATOM 445 O O . VAL A 1 55 ? 58.814 15.590 -21.225 1.00 31.95 55 VAL A O 1
ATOM 448 N N . GLY A 1 56 ? 57.498 14.546 -19.744 1.00 41.19 56 GLY A N 1
ATOM 449 C CA . GLY A 1 56 ? 56.262 15.309 -19.960 1.00 41.19 56 GLY A CA 1
ATOM 450 C C . GLY A 1 56 ? 55.567 15.239 -21.327 1.00 41.19 56 GLY A C 1
ATOM 451 O O . GLY A 1 56 ? 55.399 16.261 -21.985 1.00 41.19 56 GLY A O 1
ATOM 452 N N . LYS A 1 57 ? 55.027 14.074 -21.694 1.00 38.34 57 LYS A N 1
ATOM 453 C CA . LYS A 1 57 ? 53.683 13.913 -22.297 1.00 38.34 57 LYS A CA 1
ATOM 454 C C . LYS A 1 57 ? 53.364 12.419 -22.319 1.00 38.34 57 LYS A C 1
ATOM 456 O O . LYS A 1 57 ? 54.265 11.637 -22.586 1.00 38.34 57 LYS A O 1
ATOM 461 N N . TRP A 1 58 ? 52.107 12.061 -22.046 1.00 43.38 58 TRP A N 1
ATOM 462 C CA . TRP A 1 58 ? 51.597 10.693 -21.829 1.00 43.38 58 TRP A CA 1
ATOM 463 C C . TRP A 1 58 ? 51.869 10.136 -20.423 1.00 43.38 58 TRP A C 1
ATOM 465 O O . TRP A 1 58 ? 52.748 9.308 -20.213 1.00 43.38 58 TRP A O 1
ATOM 475 N N . THR A 1 59 ? 51.086 10.575 -19.437 1.00 38.03 59 THR A N 1
ATOM 476 C CA . THR A 1 59 ? 50.931 9.814 -18.191 1.00 38.03 59 THR A CA 1
ATOM 477 C C . THR A 1 59 ? 50.030 8.616 -18.475 1.00 38.03 59 THR A C 1
ATOM 479 O O . THR A 1 59 ? 48.879 8.796 -18.864 1.00 38.03 59 THR A O 1
ATOM 482 N N . PHE A 1 60 ? 50.584 7.414 -18.330 1.00 44.28 60 PHE A N 1
ATOM 483 C CA . PHE A 1 60 ? 49.845 6.155 -18.269 1.00 44.28 60 PHE A CA 1
ATOM 484 C C . PHE A 1 60 ? 48.728 6.269 -17.220 1.00 44.28 60 PHE A C 1
ATOM 486 O O . PHE A 1 60 ? 48.998 6.682 -16.092 1.00 44.28 60 PHE A O 1
ATOM 493 N N . ASP A 1 61 ? 47.489 5.950 -17.597 1.00 52.34 61 ASP A N 1
ATOM 494 C CA . ASP A 1 61 ? 46.402 5.796 -16.632 1.00 52.34 61 ASP A CA 1
ATOM 495 C C . ASP A 1 61 ? 46.493 4.387 -16.035 1.00 52.34 61 ASP A C 1
ATOM 497 O O . ASP A 1 61 ? 46.123 3.402 -16.674 1.00 52.34 61 ASP A O 1
ATOM 501 N N . GLU A 1 62 ? 47.033 4.291 -14.818 1.00 53.09 62 GLU A N 1
ATOM 502 C CA . GLU A 1 62 ? 47.194 3.024 -14.090 1.00 53.09 62 GLU A CA 1
ATOM 503 C C . GLU A 1 62 ? 45.854 2.343 -13.761 1.00 53.09 62 GLU A C 1
ATOM 505 O O . GLU A 1 62 ? 45.848 1.189 -13.332 1.00 53.09 62 GLU A O 1
ATOM 510 N N . THR A 1 63 ? 44.721 3.032 -13.950 1.00 64.69 63 THR A N 1
ATOM 511 C CA . THR A 1 63 ? 43.393 2.481 -13.661 1.00 64.69 63 THR A CA 1
ATOM 512 C C . THR A 1 63 ? 42.835 1.601 -14.786 1.00 64.69 63 THR A C 1
ATOM 514 O O . THR A 1 63 ? 42.024 0.715 -14.494 1.00 64.69 63 THR A O 1
ATOM 517 N N . PHE A 1 64 ? 43.341 1.735 -16.024 1.00 79.31 64 PHE A N 1
ATOM 518 C CA . PHE A 1 64 ? 42.935 0.880 -17.145 1.00 79.31 64 PHE A CA 1
ATOM 519 C C . PHE A 1 64 ? 43.624 -0.482 -17.087 1.00 79.31 64 PHE A C 1
ATOM 521 O O . PHE A 1 64 ? 44.825 -0.623 -17.333 1.00 79.31 64 PHE A O 1
ATOM 528 N N . ASP A 1 65 ? 42.842 -1.533 -16.838 1.00 87.38 65 ASP A N 1
ATOM 529 C CA . ASP A 1 65 ? 43.339 -2.911 -16.789 1.00 87.38 65 ASP A CA 1
ATOM 530 C C . ASP A 1 65 ? 43.585 -3.475 -18.204 1.00 87.38 65 ASP A C 1
ATOM 532 O O . ASP A 1 65 ? 42.798 -4.247 -18.773 1.00 87.38 65 ASP A O 1
ATOM 536 N N . ALA A 1 66 ? 44.715 -3.068 -18.788 1.00 89.12 66 ALA A N 1
ATOM 537 C CA . ALA A 1 66 ? 45.132 -3.442 -20.135 1.00 89.12 66 ALA A CA 1
ATOM 538 C C . ALA A 1 66 ? 45.267 -4.960 -20.322 1.00 89.12 66 ALA A C 1
ATOM 540 O O . ALA A 1 66 ? 44.888 -5.492 -21.369 1.00 89.12 66 ALA A O 1
ATOM 541 N N . LEU A 1 67 ? 45.771 -5.677 -19.312 1.00 91.25 67 LEU A N 1
ATOM 542 C CA . LEU A 1 67 ? 45.946 -7.130 -19.378 1.00 91.25 67 LEU A CA 1
ATOM 543 C C . LEU A 1 67 ? 44.603 -7.858 -19.380 1.00 91.25 67 LEU A C 1
ATOM 545 O O . LEU A 1 67 ? 44.430 -8.812 -20.141 1.00 91.25 67 LEU A O 1
ATOM 549 N N . LYS A 1 68 ? 43.632 -7.403 -18.585 1.00 91.69 68 LYS A N 1
ATOM 550 C CA . LYS A 1 68 ? 42.276 -7.962 -18.587 1.00 91.69 68 LYS A CA 1
ATOM 551 C C . LYS A 1 68 ? 41.551 -7.700 -19.900 1.00 91.69 68 LYS A C 1
ATOM 553 O O . LYS A 1 68 ? 40.916 -8.617 -20.429 1.00 91.69 68 LYS A O 1
ATOM 558 N N . PHE A 1 69 ? 41.672 -6.492 -20.454 1.00 93.94 69 PHE A N 1
ATOM 559 C CA . PHE A 1 69 ? 41.120 -6.172 -21.771 1.00 93.94 69 PHE A CA 1
ATOM 560 C C . PHE A 1 69 ? 41.717 -7.075 -22.861 1.00 93.94 69 PHE A C 1
ATOM 562 O O . PHE A 1 69 ? 40.980 -7.778 -23.556 1.00 93.94 69 PHE A O 1
ATOM 569 N N . LEU A 1 70 ? 43.051 -7.127 -22.966 1.00 94.44 70 LEU A N 1
ATOM 570 C CA . LEU A 1 70 ? 43.750 -7.982 -23.929 1.00 94.44 70 LEU A CA 1
ATOM 571 C C . LEU A 1 70 ? 43.416 -9.465 -23.716 1.00 94.44 70 LEU A C 1
ATOM 573 O O . LEU A 1 70 ? 43.187 -10.191 -24.679 1.00 94.44 70 LEU A O 1
ATOM 577 N N . GLY A 1 71 ? 43.302 -9.912 -22.463 1.00 94.19 71 GLY A N 1
ATOM 578 C CA . GLY A 1 71 ? 42.883 -11.266 -22.110 1.00 94.19 71 GLY A CA 1
ATOM 579 C C . GLY A 1 71 ? 41.489 -11.616 -22.636 1.00 94.19 71 GLY A C 1
ATOM 580 O O . GLY A 1 71 ? 41.307 -12.686 -23.214 1.00 94.19 71 GLY A O 1
ATOM 581 N N . LYS A 1 72 ? 40.513 -10.706 -22.508 1.00 93.81 72 LYS A N 1
ATOM 582 C CA . LYS A 1 72 ? 39.153 -10.885 -23.054 1.00 93.81 72 LYS A CA 1
ATOM 583 C C . LYS A 1 72 ? 39.122 -10.886 -24.585 1.00 93.81 72 LYS A C 1
ATOM 585 O O . LYS A 1 72 ? 38.276 -11.565 -25.180 1.00 93.81 72 LYS A O 1
ATOM 590 N N . MET A 1 73 ? 40.021 -10.120 -25.196 1.00 95.94 73 MET A N 1
ATOM 591 C CA . MET A 1 73 ? 40.157 -9.972 -26.643 1.00 95.94 73 MET A CA 1
ATOM 592 C C . MET A 1 73 ? 41.097 -11.001 -27.281 1.00 95.94 73 MET A C 1
ATOM 594 O O . MET A 1 73 ? 41.302 -10.953 -28.493 1.00 95.94 73 MET A O 1
ATOM 598 N N . ARG A 1 74 ? 41.647 -11.943 -26.506 1.00 96.38 74 ARG A N 1
ATOM 599 C CA . ARG A 1 74 ? 42.558 -12.978 -27.005 1.00 96.38 74 ARG A CA 1
ATOM 600 C C . ARG A 1 74 ? 41.939 -13.749 -28.175 1.00 96.38 74 ARG A C 1
ATOM 602 O O . ARG A 1 74 ? 40.812 -14.229 -28.060 1.00 96.38 74 ARG A O 1
ATOM 609 N N . GLY A 1 75 ? 42.679 -13.858 -29.277 1.00 96.62 75 GLY A N 1
ATOM 610 C CA . GLY A 1 75 ? 42.248 -14.542 -30.501 1.00 96.62 75 GLY A CA 1
ATOM 611 C C . GLY A 1 75 ? 41.154 -13.818 -31.293 1.00 96.62 75 GLY A C 1
ATOM 612 O O . GLY A 1 75 ? 40.540 -14.432 -32.161 1.00 96.62 75 GLY A O 1
ATOM 613 N N . LYS A 1 76 ? 40.856 -12.551 -30.971 1.00 97.50 76 LYS A N 1
ATOM 614 C CA . LYS A 1 76 ? 39.747 -11.782 -31.556 1.00 97.50 76 LYS A CA 1
ATOM 615 C C . LYS A 1 76 ? 40.216 -10.503 -32.231 1.00 97.50 76 LYS A C 1
ATOM 617 O O . LYS A 1 76 ? 41.266 -9.946 -31.911 1.00 97.50 76 LYS A O 1
ATOM 622 N N . ARG A 1 77 ? 39.370 -9.988 -33.114 1.00 97.44 77 ARG A N 1
ATOM 623 C CA . ARG A 1 77 ? 39.534 -8.704 -33.795 1.00 97.44 77 ARG A CA 1
ATOM 624 C C . ARG A 1 77 ? 38.517 -7.704 -33.255 1.00 97.44 77 ARG A C 1
ATOM 626 O O . ARG A 1 77 ? 37.317 -7.984 -33.238 1.00 97.44 77 ARG A O 1
ATOM 633 N N . ILE A 1 78 ? 38.983 -6.529 -32.839 1.00 97.94 78 ILE A N 1
ATOM 634 C CA . ILE A 1 78 ? 38.127 -5.365 -32.574 1.00 97.94 78 ILE A CA 1
ATOM 635 C C . ILE A 1 78 ? 38.400 -4.292 -33.616 1.00 97.94 78 ILE A C 1
ATOM 637 O O . ILE A 1 78 ? 39.556 -3.969 -33.869 1.00 97.94 78 ILE A O 1
ATOM 641 N N . MET A 1 79 ? 37.347 -3.733 -34.207 1.00 98.25 79 MET A N 1
ATOM 642 C CA . MET A 1 79 ? 37.460 -2.679 -35.210 1.00 98.25 79 MET A CA 1
ATOM 643 C C . MET A 1 79 ? 36.597 -1.472 -34.846 1.00 98.25 79 MET A C 1
ATOM 645 O O . MET A 1 79 ? 35.388 -1.584 -34.655 1.00 98.25 79 MET A O 1
ATOM 649 N N . LEU A 1 80 ? 37.247 -0.316 -34.786 1.00 98.12 80 LEU A N 1
ATOM 650 C CA . LEU A 1 80 ? 36.679 1.002 -34.563 1.00 98.12 80 LEU A CA 1
ATOM 651 C C . LEU A 1 80 ? 36.448 1.660 -35.931 1.00 98.12 80 LEU A C 1
ATOM 653 O O . LEU A 1 80 ? 37.392 2.003 -36.640 1.00 98.12 80 LEU A O 1
ATOM 657 N N . VAL A 1 81 ? 35.186 1.794 -36.324 1.00 97.81 81 VAL A N 1
ATOM 658 C CA . VAL A 1 81 ? 34.746 2.256 -37.643 1.00 97.81 81 VAL A CA 1
ATOM 659 C C . VAL A 1 81 ? 34.105 3.631 -37.508 1.00 97.81 81 VAL A C 1
ATOM 661 O O . VAL A 1 81 ? 33.129 3.789 -36.777 1.00 97.81 81 VAL A O 1
ATOM 664 N N . GLY A 1 82 ? 34.623 4.629 -38.219 1.00 94.00 82 GLY A N 1
ATOM 665 C CA . GLY A 1 82 ? 34.023 5.960 -38.188 1.00 94.00 82 GLY A CA 1
ATOM 666 C C . GLY A 1 82 ? 34.957 7.060 -38.663 1.00 94.00 82 GLY A C 1
ATOM 667 O O . GLY A 1 82 ? 35.671 6.903 -39.655 1.00 94.00 82 GLY A O 1
ATOM 668 N N . ASP A 1 83 ? 34.906 8.188 -37.966 1.00 88.94 83 ASP A N 1
ATOM 669 C CA . ASP A 1 83 ? 35.584 9.433 -38.313 1.00 88.94 83 ASP A CA 1
ATOM 670 C C . ASP A 1 83 ? 36.894 9.680 -37.533 1.00 88.94 83 ASP A C 1
ATOM 672 O O . ASP A 1 83 ? 37.444 8.786 -36.883 1.00 88.94 83 ASP A O 1
ATOM 676 N N . SER A 1 84 ? 37.414 10.913 -37.591 1.00 85.06 84 SER A N 1
ATOM 677 C CA . SER A 1 84 ? 38.610 11.334 -36.849 1.00 85.06 84 SER A CA 1
ATOM 678 C C . SER A 1 84 ? 38.464 11.178 -35.332 1.00 85.06 84 SER A C 1
ATOM 680 O O . SER A 1 84 ? 39.447 10.874 -34.658 1.00 85.06 84 SER A O 1
ATOM 682 N N . MET A 1 85 ? 37.250 11.291 -34.786 1.00 87.31 85 MET A N 1
ATOM 683 C CA . MET A 1 85 ? 36.993 11.085 -33.359 1.00 87.31 85 MET A CA 1
ATOM 684 C C . MET A 1 85 ? 37.061 9.609 -32.984 1.00 87.31 85 MET A C 1
ATOM 686 O O . MET A 1 85 ? 37.463 9.257 -31.874 1.00 87.31 85 MET A O 1
ATOM 690 N N . MET A 1 86 ? 36.651 8.724 -33.894 1.00 91.00 86 MET A N 1
ATOM 691 C CA . MET A 1 86 ? 36.849 7.285 -33.733 1.00 91.00 86 MET A CA 1
ATOM 692 C C . MET A 1 86 ? 38.337 6.912 -33.834 1.00 91.00 86 MET A C 1
ATOM 694 O O . MET A 1 86 ? 38.819 6.092 -33.053 1.00 91.00 86 MET A O 1
ATOM 698 N N . ARG A 1 87 ? 39.095 7.581 -34.712 1.00 89.06 87 ARG A N 1
ATOM 699 C CA . ARG A 1 87 ? 40.554 7.418 -34.790 1.00 89.06 87 ARG A CA 1
ATOM 700 C C . ARG A 1 87 ? 41.260 7.845 -33.501 1.00 89.06 87 ARG A C 1
ATOM 702 O O . ARG A 1 87 ? 42.085 7.085 -33.010 1.00 89.06 87 ARG A O 1
ATOM 709 N N . ASN A 1 88 ? 40.916 8.996 -32.913 1.00 86.50 88 ASN A N 1
ATOM 710 C CA . ASN A 1 88 ? 41.510 9.415 -31.634 1.00 86.50 88 ASN A CA 1
ATOM 711 C C . ASN A 1 88 ? 41.213 8.425 -30.500 1.00 86.50 88 ASN A C 1
ATOM 713 O O . ASN A 1 88 ? 42.079 8.162 -29.668 1.00 86.50 88 ASN A O 1
ATOM 717 N N . GLN A 1 89 ? 40.011 7.842 -30.476 1.00 91.56 89 GLN A N 1
ATOM 718 C CA . GLN A 1 89 ? 39.684 6.791 -29.514 1.00 91.56 89 GLN A CA 1
ATOM 719 C C . GLN A 1 89 ? 40.535 5.530 -29.734 1.00 91.56 89 GLN A C 1
ATOM 721 O O . GLN A 1 89 ? 41.008 4.941 -28.763 1.00 91.56 89 GLN A O 1
ATOM 726 N N . TRP A 1 90 ? 40.766 5.136 -30.990 1.00 94.44 90 TRP A N 1
ATOM 727 C CA . TRP A 1 90 ? 41.659 4.027 -31.330 1.00 94.44 90 TRP A CA 1
ATOM 728 C C . TRP A 1 90 ? 43.112 4.302 -3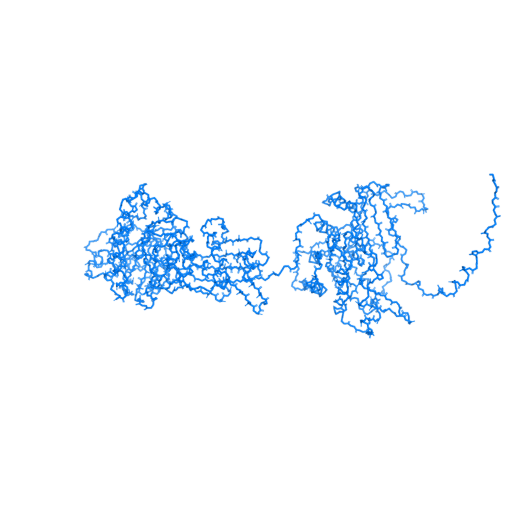0.910 1.00 94.44 90 TRP A C 1
ATOM 730 O O . TRP A 1 90 ? 43.729 3.439 -30.291 1.00 94.44 90 TRP A O 1
ATOM 740 N N . GLU A 1 91 ? 43.637 5.503 -31.175 1.00 86.88 91 GLU A N 1
ATOM 741 C CA . GLU A 1 91 ? 44.994 5.913 -30.773 1.00 86.88 91 GLU A CA 1
ATOM 742 C C . GLU A 1 91 ? 45.158 5.845 -29.244 1.00 86.88 91 GLU A C 1
ATOM 744 O O . GLU A 1 91 ? 46.124 5.259 -28.754 1.00 86.88 91 GLU A O 1
ATOM 749 N N . SER A 1 92 ? 44.173 6.351 -28.492 1.00 86.25 92 SER A N 1
ATOM 750 C CA . SER A 1 92 ? 44.107 6.221 -27.028 1.00 86.25 92 SER A CA 1
ATOM 751 C C . SER A 1 92 ? 44.115 4.756 -26.578 1.00 86.25 92 SER A C 1
ATOM 753 O O . SER A 1 92 ? 44.944 4.374 -25.752 1.00 86.25 92 SER A O 1
ATOM 755 N N . LEU A 1 93 ? 43.265 3.902 -27.160 1.00 91.06 93 LEU A N 1
ATOM 756 C CA . LEU A 1 93 ? 43.173 2.493 -26.768 1.00 91.06 93 LEU A CA 1
ATOM 757 C C . LEU A 1 93 ? 44.494 1.763 -27.011 1.00 91.06 93 LEU A C 1
ATOM 759 O O . LEU A 1 93 ? 44.952 1.012 -26.151 1.00 91.06 93 LEU A O 1
ATOM 763 N N . VAL A 1 94 ? 45.124 2.002 -28.165 1.00 89.75 94 VAL A N 1
ATOM 764 C CA . VAL A 1 94 ? 46.444 1.448 -28.477 1.00 89.75 94 VAL A CA 1
ATOM 765 C C . VAL A 1 94 ? 47.464 1.913 -27.443 1.00 89.75 94 VAL A C 1
ATOM 767 O O . VAL A 1 94 ? 48.189 1.069 -26.923 1.00 89.75 94 VAL A O 1
ATOM 770 N N . CYS A 1 95 ? 47.497 3.200 -27.087 1.00 82.88 95 CYS A N 1
ATOM 771 C CA . CYS A 1 95 ? 48.381 3.724 -26.042 1.00 82.88 95 CYS A CA 1
ATOM 772 C C . CYS A 1 95 ? 48.175 3.041 -24.681 1.00 82.88 95 CYS A C 1
ATOM 774 O O . CYS A 1 95 ? 49.168 2.668 -24.053 1.00 82.88 95 CYS A O 1
ATOM 776 N N . LEU A 1 96 ? 46.923 2.819 -24.265 1.00 83.38 96 LEU A N 1
ATOM 777 C CA . LEU A 1 96 ? 46.589 2.137 -23.009 1.00 83.38 96 LEU A CA 1
ATOM 778 C C . LEU A 1 96 ? 47.083 0.682 -22.990 1.00 83.38 96 LEU A C 1
ATOM 780 O O . LEU A 1 96 ? 47.592 0.220 -21.972 1.00 83.38 96 LEU A O 1
ATOM 784 N N . VAL A 1 97 ? 46.978 -0.045 -24.111 1.00 88.50 97 VAL A N 1
ATOM 785 C CA . VAL A 1 97 ? 47.343 -1.473 -24.151 1.00 88.50 97 VAL A CA 1
ATOM 786 C C . VAL A 1 97 ? 48.795 -1.751 -24.541 1.00 88.50 97 VAL A C 1
ATOM 788 O O . VAL A 1 97 ? 49.333 -2.805 -24.208 1.00 88.50 97 VAL A O 1
ATOM 791 N N . GLN A 1 98 ? 49.456 -0.852 -25.271 1.00 84.50 98 GLN A N 1
ATOM 792 C CA . GLN A 1 98 ? 50.794 -1.119 -25.807 1.00 84.50 98 GLN A CA 1
ATOM 793 C C . GLN A 1 98 ? 51.907 -1.002 -24.759 1.00 84.50 98 GLN A C 1
ATOM 795 O O . GLN A 1 98 ? 53.012 -1.491 -25.010 1.00 84.50 98 GLN A O 1
ATOM 800 N N . SER A 1 99 ? 51.624 -0.373 -23.613 1.00 79.50 99 SER A N 1
ATOM 801 C CA . SER A 1 99 ? 52.549 -0.211 -22.484 1.00 79.50 99 SER A CA 1
ATOM 802 C C . SER A 1 99 ? 52.863 -1.539 -21.787 1.00 79.50 99 SER A C 1
ATOM 804 O O . SER A 1 99 ? 53.994 -1.747 -21.358 1.00 79.50 99 SER A O 1
ATOM 806 N N . VAL A 1 100 ? 51.901 -2.468 -21.742 1.00 84.25 100 VAL A N 1
ATOM 807 C CA . VAL A 1 100 ? 52.055 -3.790 -21.106 1.00 84.25 100 VAL A CA 1
ATOM 808 C C . VAL A 1 100 ? 52.620 -4.860 -22.050 1.00 84.25 100 VAL A C 1
ATOM 810 O O . VAL A 1 100 ? 52.753 -6.020 -21.665 1.00 84.25 100 VAL A O 1
ATOM 813 N N . LEU A 1 101 ? 52.946 -4.492 -23.296 1.00 81.31 101 LEU A N 1
ATOM 814 C CA . LEU A 1 101 ? 53.412 -5.410 -24.339 1.00 81.31 101 LEU A CA 1
ATOM 815 C C . LEU A 1 101 ? 54.887 -5.160 -24.706 1.00 81.31 101 LEU A C 1
ATOM 817 O O . LEU A 1 101 ? 55.251 -4.021 -25.030 1.00 81.31 101 LEU A O 1
ATOM 821 N N . PRO A 1 102 ? 55.738 -6.207 -24.766 1.00 82.88 102 PRO A N 1
ATOM 822 C CA . PRO A 1 102 ? 57.118 -6.075 -25.225 1.00 82.88 102 PRO A CA 1
ATOM 823 C C . PRO A 1 102 ? 57.209 -5.527 -26.655 1.00 82.88 102 PRO A C 1
ATOM 825 O O . PRO A 1 102 ? 56.463 -5.939 -27.543 1.00 82.88 102 PRO A O 1
ATOM 828 N N . THR A 1 103 ? 58.186 -4.656 -26.926 1.00 78.88 103 THR A N 1
ATOM 829 C CA . THR A 1 103 ? 58.314 -3.962 -28.225 1.00 78.88 103 THR A CA 1
ATOM 830 C C . THR A 1 103 ? 58.407 -4.888 -29.438 1.00 78.88 103 THR A C 1
ATOM 832 O O . THR A 1 103 ? 57.887 -4.560 -30.498 1.00 78.88 103 THR A O 1
ATOM 835 N N . HIS A 1 104 ? 59.021 -6.063 -29.294 1.00 81.38 104 HIS A N 1
ATOM 836 C CA . HIS A 1 104 ? 59.158 -7.049 -30.373 1.00 81.38 104 HIS A CA 1
ATOM 837 C C . HIS A 1 104 ? 57.930 -7.967 -30.534 1.00 81.38 104 HIS A C 1
ATOM 839 O O . HIS A 1 104 ? 57.894 -8.787 -31.451 1.00 81.38 104 HIS A O 1
ATOM 845 N N . ARG A 1 105 ? 56.930 -7.853 -29.648 1.00 88.00 105 ARG A N 1
ATOM 846 C CA . ARG A 1 105 ? 55.685 -8.646 -29.644 1.00 88.00 105 ARG A CA 1
ATOM 847 C C . ARG A 1 105 ? 54.454 -7.828 -30.043 1.00 88.00 105 ARG A C 1
ATOM 849 O O . ARG A 1 105 ? 53.325 -8.287 -29.883 1.00 88.00 105 ARG A O 1
ATOM 856 N N . LYS A 1 106 ? 54.669 -6.639 -30.610 1.00 88.44 106 LYS A N 1
ATOM 857 C CA . LYS A 1 106 ? 53.626 -5.773 -31.166 1.00 88.44 106 LYS A CA 1
ATOM 858 C C . LYS A 1 106 ? 53.978 -5.313 -32.579 1.00 88.44 106 LYS A C 1
ATOM 860 O O . LYS A 1 106 ? 55.153 -5.170 -32.909 1.00 88.44 106 LYS A O 1
ATOM 865 N N . LYS A 1 107 ? 52.969 -5.108 -33.428 1.00 87.38 107 LYS A N 1
ATOM 866 C CA . LYS A 1 107 ? 53.142 -4.686 -34.831 1.00 87.38 107 LYS A CA 1
ATOM 867 C C . LYS A 1 107 ? 52.003 -3.768 -35.257 1.00 87.38 107 LYS A C 1
ATOM 869 O O . LYS A 1 107 ? 50.870 -4.004 -34.861 1.00 87.38 107 LYS A O 1
ATOM 874 N N . LEU A 1 108 ? 52.279 -2.796 -36.126 1.00 86.69 108 LEU A N 1
ATOM 875 C CA . LEU A 1 108 ? 51.231 -2.085 -36.855 1.00 86.69 108 LEU A CA 1
ATOM 876 C C . LEU A 1 108 ? 51.253 -2.420 -38.350 1.00 86.69 108 LEU A C 1
ATOM 878 O O . LEU A 1 108 ? 52.315 -2.617 -38.942 1.00 86.69 108 LEU A O 1
ATOM 882 N N . THR A 1 109 ? 50.074 -2.483 -38.960 1.00 86.00 109 THR A N 1
ATOM 883 C CA . THR A 1 109 ? 49.891 -2.619 -40.407 1.00 86.00 109 THR A CA 1
ATOM 884 C C . THR A 1 109 ? 48.885 -1.609 -40.942 1.00 86.00 109 THR A C 1
ATOM 886 O O . THR A 1 109 ? 47.922 -1.271 -40.257 1.00 86.00 109 THR A O 1
ATOM 889 N N . TYR A 1 110 ? 49.078 -1.210 -42.197 1.00 87.00 110 TYR A N 1
ATOM 890 C CA . TYR A 1 110 ? 48.196 -0.316 -42.944 1.00 87.00 110 TYR A CA 1
ATOM 891 C C . TYR A 1 110 ? 47.683 -1.036 -44.185 1.00 87.00 110 TYR A C 1
ATOM 893 O O . TYR A 1 110 ? 48.476 -1.624 -44.922 1.00 87.00 110 TYR A O 1
ATOM 901 N N . ASN A 1 111 ? 46.373 -1.000 -44.419 1.00 82.44 111 ASN A N 1
ATOM 902 C CA . ASN A 1 111 ? 45.774 -1.588 -45.612 1.00 82.44 111 ASN A CA 1
ATOM 903 C C . ASN A 1 111 ? 44.540 -0.794 -46.056 1.00 82.44 111 ASN A C 1
ATOM 905 O O . ASN A 1 111 ? 43.468 -0.899 -45.456 1.00 82.44 111 ASN A O 1
ATOM 909 N N . GLY A 1 112 ? 44.689 0.007 -47.113 1.00 82.06 112 GLY A N 1
ATOM 910 C CA . GLY A 1 112 ? 43.604 0.839 -47.634 1.00 82.06 112 GLY A CA 1
ATOM 911 C C . GLY A 1 112 ? 43.053 1.780 -46.550 1.00 82.06 112 GLY A C 1
ATOM 912 O O . GLY A 1 112 ? 43.831 2.555 -45.998 1.00 82.06 112 GLY A O 1
ATOM 913 N N . PRO A 1 113 ? 41.748 1.717 -46.210 1.00 85.62 113 PRO A N 1
ATOM 914 C CA . PRO A 1 113 ? 41.156 2.568 -45.176 1.00 85.62 113 PRO A CA 1
ATOM 915 C C . PRO A 1 113 ? 41.426 2.082 -43.741 1.00 85.62 113 PRO A C 1
ATOM 917 O O . PRO A 1 113 ? 40.867 2.657 -42.806 1.00 85.62 113 PRO A O 1
ATOM 920 N N . THR A 1 114 ? 42.219 1.017 -43.553 1.00 88.44 114 THR A N 1
ATOM 921 C CA . THR A 1 114 ? 42.406 0.364 -42.249 1.00 88.44 114 THR A CA 1
ATOM 922 C C . THR A 1 114 ? 43.808 0.528 -41.665 1.00 88.44 114 THR A C 1
ATOM 924 O O . THR A 1 114 ? 44.814 0.444 -42.376 1.00 88.44 114 THR A O 1
ATOM 927 N N . MET A 1 115 ? 43.860 0.720 -40.345 1.00 91.06 115 MET A N 1
ATOM 928 C CA . MET A 1 115 ? 45.068 0.708 -39.514 1.00 91.06 115 MET A CA 1
ATOM 929 C C . MET A 1 115 ? 44.896 -0.351 -38.427 1.00 91.06 115 MET A C 1
ATOM 931 O O . MET A 1 115 ? 43.884 -0.343 -37.736 1.00 91.06 115 MET A O 1
ATOM 935 N N . SER A 1 116 ? 45.854 -1.259 -38.248 1.00 93.19 116 SER A N 1
ATOM 936 C CA . SER A 1 116 ? 45.695 -2.391 -37.321 1.00 93.19 116 SER A CA 1
ATOM 937 C C . SER A 1 116 ? 46.898 -2.539 -36.406 1.00 93.19 116 SER A C 1
ATOM 939 O O . SER A 1 116 ? 48.011 -2.759 -36.884 1.00 93.19 116 SER A O 1
ATOM 941 N N . PHE A 1 117 ? 46.662 -2.461 -35.097 1.00 94.19 117 PHE A N 1
ATOM 942 C CA . PHE A 1 117 ? 47.620 -2.797 -34.048 1.00 94.19 117 PHE A CA 1
ATOM 943 C C . PHE A 1 117 ? 47.465 -4.256 -33.645 1.00 94.19 117 PHE A C 1
ATOM 945 O O . PHE A 1 117 ? 46.380 -4.688 -33.275 1.00 94.19 117 PHE A O 1
ATOM 952 N N . HIS A 1 118 ? 48.557 -5.007 -33.707 1.00 92.12 118 HIS A N 1
ATOM 953 C CA . HIS A 1 118 ? 48.602 -6.436 -33.434 1.00 92.12 118 HIS A CA 1
ATOM 954 C C . HIS A 1 118 ? 49.349 -6.691 -32.134 1.00 92.12 118 HIS A C 1
ATOM 956 O O . HIS A 1 118 ? 50.512 -6.301 -32.003 1.00 92.12 118 HIS A O 1
ATOM 962 N N . SER A 1 119 ? 48.696 -7.398 -31.216 1.00 93.19 119 SER A N 1
ATOM 963 C CA . SER A 1 119 ? 49.315 -7.973 -30.025 1.00 93.19 119 SER A CA 1
ATOM 964 C C . SER A 1 119 ? 49.587 -9.453 -30.275 1.00 93.19 119 SER A C 1
ATOM 966 O O . SER A 1 119 ? 48.658 -10.261 -30.328 1.00 93.19 119 SER A O 1
ATOM 968 N N . LEU A 1 120 ? 50.860 -9.818 -30.458 1.00 91.69 120 LEU A N 1
ATOM 969 C CA . LEU A 1 120 ? 51.236 -11.177 -30.862 1.00 91.69 120 LEU A CA 1
ATOM 970 C C . LEU A 1 120 ? 51.060 -12.198 -29.731 1.00 91.69 120 LEU A C 1
ATOM 972 O O . LEU A 1 120 ? 50.786 -13.359 -30.007 1.00 91.69 120 LEU A O 1
ATOM 976 N N . ASP A 1 121 ? 51.192 -11.780 -28.469 1.00 91.06 121 ASP A N 1
ATOM 977 C CA . ASP A 1 121 ? 51.024 -12.662 -27.299 1.00 91.06 121 ASP A CA 1
ATOM 978 C C . ASP A 1 121 ? 49.561 -13.005 -26.999 1.00 91.06 121 ASP A C 1
ATOM 980 O O . ASP A 1 121 ? 49.267 -14.007 -26.340 1.00 91.06 121 ASP A O 1
ATOM 984 N N . PHE A 1 122 ? 48.643 -12.162 -27.468 1.00 94.38 122 PHE A N 1
ATOM 985 C CA . PHE A 1 122 ? 47.205 -12.340 -27.299 1.00 94.38 122 PHE A CA 1
ATOM 986 C C . PHE A 1 122 ? 46.514 -12.758 -28.598 1.00 94.38 122 PHE A C 1
ATOM 988 O O . PHE A 1 122 ? 45.335 -13.080 -28.560 1.00 94.38 122 PHE A O 1
ATOM 995 N N . GLU A 1 123 ? 47.225 -12.808 -29.727 1.00 96.44 123 GLU A N 1
ATOM 996 C CA . GLU A 1 123 ? 46.642 -13.129 -31.039 1.00 96.44 123 GLU A CA 1
ATOM 997 C C . GLU A 1 123 ? 45.441 -12.218 -31.364 1.00 96.44 123 GLU A C 1
ATOM 999 O O . GLU A 1 123 ? 44.415 -12.650 -31.882 1.00 96.44 123 GLU A O 1
ATOM 1004 N N . THR A 1 124 ? 45.564 -10.938 -31.008 1.00 96.56 124 THR A N 1
ATOM 1005 C CA . THR A 1 124 ? 44.488 -9.940 -31.080 1.00 96.56 124 THR A CA 1
ATOM 1006 C C . THR A 1 124 ? 44.890 -8.796 -31.995 1.00 96.56 124 THR A C 1
ATOM 1008 O O . THR A 1 124 ? 46.032 -8.326 -31.927 1.00 96.56 124 THR A O 1
ATOM 1011 N N . SER A 1 125 ? 43.938 -8.277 -32.774 1.00 96.44 125 SER A N 1
ATOM 1012 C CA . SER A 1 125 ? 44.088 -7.007 -33.490 1.00 96.44 125 SER A CA 1
ATOM 1013 C C . SER A 1 125 ? 43.100 -5.947 -32.997 1.00 96.44 125 SER A C 1
ATOM 1015 O O . SER A 1 125 ? 41.913 -6.214 -32.797 1.00 96.44 125 SER A O 1
ATOM 1017 N N . ILE A 1 126 ? 43.607 -4.728 -32.806 1.00 97.38 126 ILE A N 1
ATOM 1018 C CA . ILE A 1 126 ? 42.832 -3.514 -32.543 1.00 97.38 126 ILE A CA 1
ATOM 1019 C C . ILE A 1 126 ? 42.927 -2.644 -33.790 1.00 97.38 126 ILE A C 1
ATOM 1021 O O . ILE A 1 126 ? 43.992 -2.128 -34.133 1.00 97.38 126 ILE A O 1
ATOM 1025 N N . GLU A 1 127 ? 41.818 -2.503 -34.496 1.00 97.31 127 GLU A N 1
ATOM 1026 C CA . GLU A 1 127 ? 41.763 -1.969 -35.850 1.00 97.31 127 GLU A CA 1
ATOM 1027 C C . GLU A 1 127 ? 40.968 -0.662 -35.883 1.00 97.31 127 GLU A C 1
ATOM 1029 O O . GLU A 1 127 ? 39.982 -0.503 -35.171 1.00 97.31 127 GLU A O 1
ATOM 1034 N N . PHE A 1 128 ? 41.383 0.271 -36.727 1.00 96.88 128 PHE A N 1
ATOM 1035 C CA . PHE A 1 128 ? 40.621 1.447 -37.118 1.00 96.88 128 PHE A CA 1
ATOM 1036 C C . PHE A 1 128 ? 40.263 1.326 -38.598 1.00 96.88 128 PHE A C 1
ATOM 1038 O O . PHE A 1 128 ? 41.112 0.927 -39.395 1.00 96.88 128 PHE A O 1
ATOM 1045 N N . CYS A 1 129 ? 39.036 1.683 -38.973 1.00 96.56 129 CYS A N 1
ATOM 1046 C CA . CYS A 1 129 ? 38.583 1.748 -40.360 1.00 96.56 129 CYS A CA 1
ATOM 1047 C C . CYS A 1 129 ? 37.918 3.101 -40.636 1.00 96.56 129 CYS A C 1
ATOM 1049 O O . CYS A 1 129 ? 36.898 3.439 -40.031 1.00 96.56 129 CYS A O 1
ATOM 1051 N N . TRP A 1 130 ? 38.458 3.852 -41.598 1.00 94.06 130 TRP A N 1
ATOM 1052 C CA . TRP A 1 130 ? 37.890 5.132 -42.016 1.00 94.06 130 TRP A CA 1
ATOM 1053 C C . TRP A 1 130 ? 36.579 4.931 -42.788 1.00 94.06 130 TRP A C 1
ATOM 1055 O O . TRP A 1 130 ? 36.589 4.465 -43.928 1.00 94.06 130 TRP A O 1
ATOM 1065 N N . ALA A 1 131 ? 35.452 5.296 -42.174 1.00 94.81 131 ALA A N 1
ATOM 1066 C CA . ALA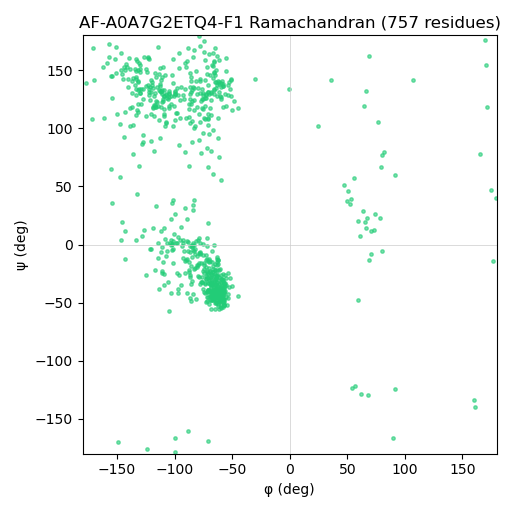 A 1 131 ? 34.125 5.278 -42.796 1.00 94.81 131 ALA A CA 1
ATOM 1067 C C . ALA A 1 131 ? 33.179 6.281 -42.098 1.00 94.81 131 ALA A C 1
ATOM 1069 O O . ALA A 1 131 ? 32.186 5.881 -41.493 1.00 94.81 131 ALA A O 1
ATOM 1070 N N . PRO A 1 132 ? 33.456 7.596 -42.168 1.00 91.81 132 PRO A N 1
ATOM 1071 C CA . PRO A 1 132 ? 32.770 8.617 -41.365 1.00 91.81 132 PRO A CA 1
ATOM 1072 C C . PRO A 1 132 ? 31.257 8.714 -41.612 1.00 91.81 132 PRO A C 1
ATOM 1074 O O . PRO A 1 132 ? 30.507 9.112 -40.723 1.00 91.81 132 PRO A O 1
ATOM 1077 N N . LEU A 1 133 ? 30.798 8.352 -42.812 1.00 93.12 133 LEU A N 1
ATOM 1078 C CA . LEU A 1 133 ? 29.380 8.339 -43.192 1.00 93.12 133 LEU A CA 1
ATOM 1079 C C . LEU A 1 133 ? 28.784 6.923 -43.179 1.00 93.12 133 LEU A C 1
ATOM 1081 O O . LEU A 1 133 ? 27.591 6.779 -43.408 1.00 93.12 133 LEU A O 1
ATOM 1085 N N . LEU A 1 134 ? 29.592 5.884 -42.927 1.00 96.12 134 LEU A N 1
ATOM 1086 C CA . LEU A 1 134 ? 29.295 4.448 -43.091 1.00 96.12 134 LEU A CA 1
ATOM 1087 C C . LEU A 1 134 ? 28.925 4.038 -44.525 1.00 96.12 134 LEU A C 1
ATOM 1089 O O . LEU A 1 134 ? 29.503 3.090 -45.050 1.00 96.12 134 LEU A O 1
ATOM 1093 N N . VAL A 1 135 ? 28.020 4.767 -45.170 1.00 95.38 135 VAL A N 1
ATOM 1094 C CA . VAL A 1 135 ? 27.603 4.632 -46.567 1.00 95.38 135 VAL A CA 1
ATOM 1095 C C . VAL A 1 135 ? 28.611 5.238 -47.549 1.00 95.38 135 VAL A C 1
ATOM 1097 O O . VAL A 1 135 ? 29.592 5.885 -47.169 1.00 95.38 135 VAL A O 1
ATOM 1100 N N . GLU A 1 136 ? 28.399 4.988 -48.835 1.00 94.19 136 GLU A N 1
ATOM 1101 C CA . GLU A 1 136 ? 29.386 5.236 -49.882 1.00 94.19 136 GLU A CA 1
ATOM 1102 C C . GLU A 1 136 ? 29.367 6.676 -50.409 1.00 94.19 136 GLU A C 1
ATOM 1104 O O . GLU A 1 136 ? 28.332 7.220 -50.794 1.00 94.19 136 GLU A O 1
ATOM 1109 N N . LEU A 1 137 ? 30.553 7.274 -50.520 1.00 90.44 137 LEU A N 1
ATOM 1110 C CA . LEU A 1 137 ? 30.770 8.552 -51.192 1.00 90.44 137 LEU A CA 1
ATOM 1111 C C . LEU A 1 137 ? 31.540 8.307 -52.493 1.00 90.44 137 LEU A C 1
ATOM 1113 O O . LEU A 1 137 ? 32.712 7.933 -52.460 1.00 90.44 137 LEU A O 1
ATOM 1117 N N . LYS A 1 138 ? 30.895 8.531 -53.641 1.00 89.31 138 LYS A N 1
ATOM 1118 C CA . LYS A 1 138 ? 31.470 8.259 -54.970 1.00 89.31 138 LYS A CA 1
ATOM 1119 C C . LYS A 1 138 ? 31.712 9.540 -55.752 1.00 89.31 138 LYS A C 1
ATOM 1121 O O . LYS A 1 138 ? 31.019 10.536 -55.571 1.00 89.31 138 LYS A O 1
ATOM 1126 N N . ARG A 1 139 ? 32.697 9.525 -56.651 1.00 84.81 139 ARG A N 1
ATOM 1127 C CA . ARG A 1 139 ? 32.886 10.601 -57.634 1.00 84.81 139 ARG A CA 1
ATOM 1128 C C . ARG A 1 139 ? 32.036 10.303 -58.870 1.00 84.81 139 ARG A C 1
ATOM 1130 O O . ARG A 1 139 ? 32.203 9.262 -59.496 1.00 84.81 139 ARG A O 1
ATOM 1137 N N . GLY A 1 140 ? 31.123 11.211 -59.194 1.00 75.12 140 GLY A N 1
ATOM 1138 C CA . GLY A 1 140 ? 30.329 11.198 -60.417 1.00 75.12 140 GLY A CA 1
ATOM 1139 C C . GLY A 1 140 ? 31.105 11.709 -61.636 1.00 75.12 140 GLY A C 1
ATOM 1140 O O . GLY A 1 140 ? 32.261 12.121 -61.535 1.00 75.12 140 GLY A O 1
ATOM 1141 N N . VAL A 1 141 ? 30.429 11.712 -62.789 1.00 70.12 141 VAL A N 1
ATOM 1142 C CA . VAL A 1 141 ? 31.008 11.964 -64.126 1.00 70.12 141 VAL A CA 1
ATOM 1143 C C . VAL A 1 141 ? 31.719 13.327 -64.239 1.00 70.12 141 VAL A C 1
ATOM 1145 O O . VAL A 1 141 ? 32.752 13.419 -64.892 1.00 70.12 141 VAL A O 1
ATOM 1148 N N . ASP A 1 142 ? 31.265 14.351 -63.508 1.00 74.81 142 ASP A N 1
ATOM 1149 C CA . ASP A 1 142 ? 31.844 15.710 -63.532 1.00 74.81 142 ASP A CA 1
ATOM 1150 C C . ASP A 1 142 ? 32.803 16.001 -62.354 1.00 74.81 142 ASP A C 1
ATOM 1152 O O . ASP A 1 142 ? 32.895 17.139 -61.893 1.00 74.81 142 ASP A O 1
ATOM 1156 N N . ARG A 1 143 ? 33.450 14.981 -61.766 1.00 78.56 143 ARG A N 1
ATOM 1157 C CA . ARG A 1 143 ? 34.237 15.080 -60.505 1.00 78.56 143 ARG A CA 1
ATOM 1158 C C . ARG A 1 143 ? 33.435 15.526 -59.268 1.00 78.56 143 ARG A C 1
ATOM 1160 O O . ARG A 1 143 ? 34.011 15.730 -58.201 1.00 78.56 143 ARG A O 1
ATOM 1167 N N . LYS A 1 144 ? 32.111 15.628 -59.385 1.00 84.88 144 LYS A N 1
ATOM 1168 C CA . LYS A 1 144 ? 31.185 15.915 -58.281 1.00 84.88 144 LYS A CA 1
ATOM 1169 C C . LYS A 1 144 ? 31.085 14.715 -57.344 1.00 84.88 144 LYS A C 1
ATOM 1171 O O . LYS A 1 144 ? 30.987 13.581 -57.801 1.00 84.88 144 LYS A O 1
ATOM 1176 N N . ARG A 1 145 ? 31.085 14.950 -56.040 1.00 88.69 145 ARG A N 1
ATOM 1177 C CA . ARG A 1 145 ? 30.976 13.925 -54.997 1.00 88.69 145 ARG A CA 1
ATOM 1178 C C . ARG A 1 145 ? 29.501 13.634 -54.724 1.00 88.69 145 ARG A C 1
ATOM 1180 O O . ARG A 1 145 ? 28.733 14.546 -54.427 1.00 88.69 145 ARG A O 1
ATOM 1187 N N . VAL A 1 146 ? 29.102 12.376 -54.824 1.00 91.00 146 VAL A N 1
ATOM 1188 C CA . VAL A 1 146 ? 27.723 11.915 -54.646 1.00 91.00 146 VAL A CA 1
ATOM 1189 C C . VAL A 1 146 ? 27.678 10.958 -53.461 1.00 91.00 146 VAL A C 1
ATOM 1191 O O . VAL A 1 146 ? 28.369 9.940 -53.460 1.00 91.00 146 VAL A O 1
ATOM 1194 N N . LEU A 1 147 ? 26.892 11.304 -52.443 1.00 92.81 147 LEU A N 1
ATOM 1195 C CA . LEU A 1 147 ? 26.676 10.478 -51.260 1.00 92.81 147 LEU A CA 1
ATOM 1196 C C . LEU A 1 147 ? 25.521 9.507 -51.518 1.00 92.81 147 LEU A C 1
ATOM 1198 O O . LEU A 1 147 ? 24.371 9.933 -51.602 1.00 92.81 147 LEU A O 1
ATOM 1202 N N . HIS A 1 148 ? 25.825 8.220 -51.649 1.00 94.69 148 HIS A N 1
ATOM 1203 C CA . HIS A 1 148 ? 24.843 7.160 -51.865 1.00 94.69 148 HIS A CA 1
ATOM 1204 C C . HIS A 1 148 ? 24.306 6.665 -50.526 1.00 94.69 148 HIS A C 1
ATOM 1206 O O . HIS A 1 148 ? 24.998 5.954 -49.808 1.00 94.69 148 HIS A O 1
ATOM 1212 N N . LEU A 1 149 ? 23.077 7.047 -50.179 1.00 95.31 149 LEU A N 1
ATOM 1213 C CA . LEU A 1 149 ? 22.476 6.738 -48.876 1.00 95.31 149 LEU A CA 1
ATOM 1214 C C . LEU A 1 149 ? 22.043 5.271 -48.743 1.00 95.31 149 LEU A C 1
ATOM 1216 O O . LEU A 1 149 ? 21.831 4.795 -47.630 1.00 95.31 149 LEU A O 1
ATOM 1220 N N . ASP A 1 150 ? 21.914 4.564 -49.861 1.00 93.62 150 ASP A N 1
ATOM 1221 C CA . ASP A 1 150 ? 21.462 3.178 -49.991 1.00 93.62 150 ASP A CA 1
ATOM 1222 C C . ASP A 1 150 ? 22.584 2.181 -50.330 1.00 93.62 150 ASP A C 1
ATOM 1224 O O . ASP A 1 150 ? 22.327 0.979 -50.411 1.00 93.62 150 ASP A O 1
ATOM 1228 N N . SER A 1 151 ? 23.830 2.651 -50.452 1.00 95.44 151 SER A N 1
ATOM 1229 C CA . SER A 1 151 ? 24.999 1.818 -50.764 1.00 95.44 151 SER A CA 1
ATOM 1230 C C . SER A 1 151 ? 26.030 1.863 -49.639 1.00 95.44 151 SER A C 1
ATOM 1232 O O . SER A 1 151 ? 26.357 2.934 -49.132 1.00 95.44 151 SER A O 1
ATOM 1234 N N . ILE A 1 152 ? 26.564 0.705 -49.244 1.00 96.25 152 ILE A N 1
ATOM 1235 C CA . ILE A 1 152 ? 27.469 0.582 -48.085 1.00 96.25 152 ILE A CA 1
ATOM 1236 C C . ILE A 1 152 ? 28.605 -0.434 -48.280 1.00 96.25 152 ILE A C 1
ATOM 1238 O O . ILE A 1 152 ? 29.551 -0.470 -47.499 1.00 96.25 152 ILE A O 1
ATOM 1242 N N . GLU A 1 153 ? 28.534 -1.272 -49.308 1.00 94.25 153 GLU A N 1
ATOM 1243 C CA . GLU A 1 153 ? 29.350 -2.477 -49.458 1.00 94.25 153 GLU A CA 1
ATOM 1244 C C . GLU A 1 153 ? 30.844 -2.184 -49.679 1.00 94.25 153 GLU A C 1
ATOM 1246 O O . GLU A 1 153 ? 31.692 -2.899 -49.139 1.00 94.25 153 GLU A O 1
ATOM 1251 N N . ASP A 1 154 ? 31.185 -1.102 -50.388 1.00 92.00 154 ASP A N 1
ATOM 1252 C CA . ASP A 1 154 ? 32.580 -0.695 -50.624 1.00 92.00 154 ASP A CA 1
ATOM 1253 C C . ASP A 1 154 ? 33.323 -0.413 -49.305 1.00 92.00 154 ASP A C 1
ATOM 1255 O O . ASP A 1 154 ? 34.523 -0.693 -49.188 1.00 92.00 154 ASP A O 1
ATOM 1259 N N . ASN A 1 155 ? 32.597 0.083 -48.296 1.00 93.94 155 ASN A N 1
ATOM 1260 C CA . ASN A 1 155 ? 33.103 0.267 -46.938 1.00 93.94 155 ASN A CA 1
ATOM 1261 C C . ASN A 1 155 ? 32.939 -1.017 -46.111 1.00 93.94 155 ASN A C 1
ATOM 1263 O O . ASN A 1 155 ? 33.868 -1.456 -45.432 1.00 93.94 155 ASN A O 1
ATOM 1267 N N . ALA A 1 156 ? 31.766 -1.646 -46.185 1.00 95.19 156 ALA A N 1
ATOM 1268 C CA . ALA A 1 156 ? 31.372 -2.714 -45.280 1.00 95.19 156 ALA A CA 1
ATOM 1269 C C . ALA A 1 156 ? 32.091 -4.047 -45.507 1.00 95.19 156 ALA A C 1
ATOM 1271 O O . ALA A 1 156 ? 32.192 -4.872 -44.593 1.00 95.19 156 ALA A O 1
ATOM 1272 N N . ARG A 1 157 ? 32.684 -4.242 -46.691 1.00 94.00 157 ARG A N 1
ATOM 1273 C CA . ARG A 1 157 ? 33.521 -5.411 -46.993 1.00 94.00 157 ARG A CA 1
ATOM 1274 C C . ARG A 1 157 ? 34.673 -5.623 -46.014 1.00 94.00 157 ARG A C 1
ATOM 1276 O O . ARG A 1 157 ? 35.061 -6.767 -45.795 1.00 94.00 157 ARG A O 1
ATOM 1283 N N . TYR A 1 158 ? 35.186 -4.555 -45.401 1.00 94.50 158 TYR A N 1
ATOM 1284 C CA . TYR A 1 158 ? 36.273 -4.636 -44.423 1.00 94.50 158 TYR A CA 1
ATOM 1285 C C . TYR A 1 158 ? 35.797 -5.031 -43.014 1.00 94.50 158 TYR A C 1
ATOM 1287 O O . TYR A 1 158 ? 36.609 -5.465 -42.202 1.00 94.50 158 TYR A O 1
ATOM 1295 N N . TRP A 1 159 ? 34.499 -4.911 -42.717 1.00 96.50 159 TRP A N 1
ATOM 1296 C CA . TRP A 1 159 ? 33.936 -5.142 -41.377 1.00 96.50 159 TRP A CA 1
ATOM 1297 C C . TRP A 1 159 ? 33.554 -6.607 -41.131 1.00 96.50 159 TRP A C 1
ATOM 1299 O O . TRP A 1 159 ? 33.312 -7.009 -39.993 1.00 96.50 159 TRP A O 1
ATOM 1309 N N . ARG A 1 160 ? 33.474 -7.422 -42.191 1.00 94.69 160 ARG A N 1
ATOM 1310 C CA . ARG A 1 160 ? 33.099 -8.838 -42.082 1.00 94.69 160 ARG A CA 1
ATOM 1311 C C . ARG A 1 160 ? 34.156 -9.643 -41.327 1.00 94.69 160 ARG A C 1
ATOM 1313 O O . ARG A 1 160 ? 35.358 -9.436 -41.483 1.00 94.69 160 ARG A O 1
ATOM 1320 N N . GLY A 1 161 ? 33.687 -10.606 -40.533 1.00 94.12 161 GLY A N 1
ATOM 1321 C CA . GLY A 1 161 ? 34.559 -11.493 -39.758 1.00 94.12 161 GLY A CA 1
ATOM 1322 C C . GLY A 1 161 ? 35.330 -10.786 -38.638 1.00 94.12 161 GLY A C 1
ATOM 1323 O O . GLY A 1 161 ? 36.393 -11.259 -38.247 1.00 94.12 161 GLY A O 1
ATOM 1324 N N . VAL A 1 162 ? 34.840 -9.637 -38.168 1.00 97.62 162 VAL A N 1
ATOM 1325 C CA . VAL A 1 162 ? 35.336 -8.961 -36.964 1.00 97.62 162 VAL A CA 1
ATOM 1326 C C . VAL A 1 162 ? 34.468 -9.383 -35.772 1.00 97.62 162 VAL A C 1
ATOM 1328 O O . VAL A 1 162 ? 33.241 -9.424 -35.882 1.00 97.62 162 VAL A O 1
ATOM 1331 N N . ASP A 1 163 ? 35.089 -9.696 -34.634 1.00 97.94 163 ASP A N 1
ATOM 1332 C CA . ASP A 1 163 ? 34.391 -10.173 -33.431 1.00 97.94 163 ASP A CA 1
ATOM 1333 C C . ASP A 1 163 ? 33.712 -9.038 -32.653 1.00 97.94 163 ASP A C 1
ATOM 1335 O O . ASP A 1 163 ? 32.653 -9.232 -32.055 1.00 97.94 163 ASP A O 1
ATOM 1339 N N . VAL A 1 164 ? 34.312 -7.843 -32.646 1.00 97.94 164 VAL A N 1
ATOM 1340 C CA . VAL A 1 164 ? 33.753 -6.646 -32.002 1.00 97.94 164 VAL A CA 1
ATOM 1341 C C . VAL A 1 164 ? 33.827 -5.456 -32.955 1.00 97.94 164 VAL A C 1
ATOM 1343 O O . VAL A 1 164 ? 34.910 -4.973 -33.275 1.00 97.94 164 VAL A O 1
ATOM 1346 N N . LEU A 1 165 ? 32.672 -4.959 -33.387 1.00 98.44 165 LEU A N 1
ATOM 1347 C CA . LEU A 1 165 ? 32.559 -3.772 -34.233 1.00 98.44 165 LEU A CA 1
ATOM 1348 C C . LEU A 1 165 ? 32.073 -2.587 -33.404 1.00 98.44 165 LEU A C 1
ATOM 1350 O O . LEU A 1 165 ? 31.035 -2.681 -32.752 1.00 98.44 165 LEU A O 1
ATOM 1354 N N . VAL A 1 166 ? 32.802 -1.475 -33.447 1.00 98.12 166 VAL A N 1
ATOM 1355 C CA . VAL A 1 166 ? 32.458 -0.226 -32.759 1.00 98.12 166 VAL A CA 1
ATOM 1356 C C . VAL A 1 166 ? 32.260 0.865 -33.804 1.00 98.12 166 VAL A C 1
ATOM 1358 O O . VAL A 1 166 ? 33.222 1.283 -34.436 1.00 98.12 166 VAL A O 1
ATOM 1361 N N . PHE A 1 167 ? 31.026 1.319 -33.998 1.00 97.75 167 PHE A N 1
ATOM 1362 C CA . PHE A 1 167 ? 30.673 2.299 -35.026 1.00 97.75 167 PHE A CA 1
ATOM 1363 C C . PHE A 1 167 ? 30.476 3.707 -34.453 1.00 97.75 167 PHE A C 1
ATOM 1365 O O . PHE A 1 167 ? 29.941 3.869 -33.357 1.00 97.75 167 PHE A O 1
ATOM 1372 N N . ASP A 1 168 ? 30.847 4.724 -35.229 1.00 93.81 168 ASP A N 1
ATOM 1373 C CA . ASP A 1 168 ? 30.421 6.119 -35.085 1.00 93.81 168 ASP A CA 1
ATOM 1374 C C . ASP A 1 168 ? 30.174 6.716 -36.470 1.00 93.81 168 ASP A C 1
ATOM 1376 O O . ASP A 1 168 ? 30.892 6.419 -37.426 1.00 93.81 168 ASP A O 1
ATOM 1380 N N . SER A 1 169 ? 29.148 7.558 -36.579 1.00 87.69 169 SER A N 1
ATOM 1381 C CA . SER A 1 169 ? 28.893 8.303 -37.805 1.00 87.69 169 SER A CA 1
ATOM 1382 C C . SER A 1 169 ? 28.123 9.591 -37.546 1.00 87.69 169 SER A C 1
ATOM 1384 O O . SER A 1 169 ? 27.252 9.930 -38.320 1.00 87.69 169 SER A O 1
ATOM 1386 N N . ALA A 1 170 ? 28.336 10.310 -36.443 1.00 79.88 170 ALA A N 1
ATOM 1387 C CA . ALA A 1 170 ? 27.457 11.448 -36.124 1.00 79.88 170 ALA A CA 1
ATOM 1388 C C . ALA A 1 170 ? 27.989 12.806 -36.618 1.00 79.88 170 ALA A C 1
ATOM 1390 O O . ALA A 1 170 ? 27.206 13.680 -37.004 1.00 79.88 170 ALA A O 1
ATOM 1391 N N . HIS A 1 171 ? 29.309 13.007 -36.610 1.00 79.69 171 HIS A N 1
ATOM 1392 C CA . HIS A 1 171 ? 29.908 14.333 -36.797 1.00 79.69 171 HIS A CA 1
ATOM 1393 C C . HIS A 1 171 ? 29.774 14.850 -38.241 1.00 79.69 171 HIS A C 1
ATOM 1395 O O . HIS A 1 171 ? 29.349 15.984 -38.482 1.00 79.69 171 HIS A O 1
ATOM 1401 N N . TRP A 1 172 ? 30.062 13.985 -39.214 1.00 82.31 172 TRP A N 1
ATOM 1402 C CA . TRP A 1 172 ? 30.222 14.362 -40.623 1.00 82.31 172 TRP A CA 1
ATOM 1403 C C . TRP A 1 172 ? 28.922 14.734 -41.338 1.00 82.31 172 TRP A C 1
ATOM 1405 O O . TRP A 1 172 ? 28.948 15.499 -42.300 1.00 82.31 172 TRP A O 1
ATOM 1415 N N . TRP A 1 173 ? 27.772 14.270 -40.847 1.00 84.25 173 TRP A N 1
ATOM 1416 C CA . TRP A 1 173 ? 26.472 14.570 -41.457 1.00 84.25 173 TRP A CA 1
ATOM 1417 C C . TRP A 1 173 ? 26.065 16.031 -41.300 1.00 84.25 173 TRP A C 1
ATOM 1419 O O . TRP A 1 173 ? 25.287 16.537 -42.098 1.00 84.25 173 TRP A O 1
ATOM 1429 N N . THR A 1 174 ? 26.612 16.730 -40.303 1.00 73.50 174 THR A N 1
ATOM 1430 C CA . THR A 1 174 ? 26.279 18.137 -40.019 1.00 73.50 174 THR A CA 1
ATOM 1431 C C . THR A 1 174 ? 27.197 19.157 -40.692 1.00 73.50 174 THR A C 1
ATOM 1433 O O . THR A 1 174 ? 27.036 20.363 -40.494 1.00 73.50 174 THR A O 1
ATOM 1436 N N . HIS A 1 175 ? 28.146 18.710 -41.518 1.00 71.56 175 HIS A N 1
ATOM 1437 C CA . HIS A 1 175 ? 28.995 19.613 -42.288 1.00 71.56 175 HIS A CA 1
ATOM 1438 C C . HIS A 1 175 ? 28.183 20.350 -43.366 1.00 71.56 175 HIS A C 1
ATOM 1440 O O . HIS A 1 175 ? 27.549 19.732 -44.219 1.00 71.56 175 HIS A O 1
ATOM 1446 N N . SER A 1 176 ? 28.226 21.687 -43.355 1.00 59.62 176 SER A N 1
ATOM 1447 C CA . SER A 1 176 ? 27.488 22.537 -44.299 1.00 59.62 176 SER A CA 1
ATOM 1448 C C . SER A 1 176 ? 28.402 23.481 -45.090 1.00 59.62 176 SER A C 1
ATOM 1450 O O . SER A 1 176 ? 29.542 23.764 -44.706 1.00 59.62 176 SER A O 1
ATOM 1452 N N . GLN A 1 177 ? 27.890 23.973 -46.224 1.00 59.59 177 GLN A N 1
ATOM 1453 C CA . GLN A 1 177 ? 28.551 24.944 -47.107 1.00 59.59 177 GLN A CA 1
ATOM 1454 C C . GLN A 1 177 ? 29.959 24.492 -47.555 1.00 59.59 177 GLN A C 1
ATOM 1456 O O . GLN A 1 177 ? 30.095 23.417 -48.131 1.00 59.59 177 GLN A O 1
ATOM 1461 N N . ARG A 1 178 ? 31.010 25.292 -47.305 1.00 52.50 178 ARG A N 1
ATOM 1462 C CA . ARG A 1 178 ? 32.395 25.024 -47.750 1.00 52.50 178 ARG A CA 1
ATOM 1463 C C . ARG A 1 178 ? 33.021 23.756 -47.155 1.00 52.50 178 ARG A C 1
ATOM 1465 O O . ARG A 1 178 ? 34.031 23.301 -47.675 1.00 52.50 178 ARG A O 1
ATOM 1472 N N . TRP A 1 179 ? 32.434 23.197 -46.098 1.00 56.94 179 TRP A N 1
ATOM 1473 C CA . TRP A 1 179 ? 32.949 22.016 -45.399 1.00 56.94 179 TRP A CA 1
ATOM 1474 C C . TRP A 1 179 ? 32.180 20.733 -45.734 1.00 56.94 179 TRP A C 1
ATOM 1476 O O . TRP A 1 179 ? 32.517 19.672 -45.212 1.00 56.94 179 TR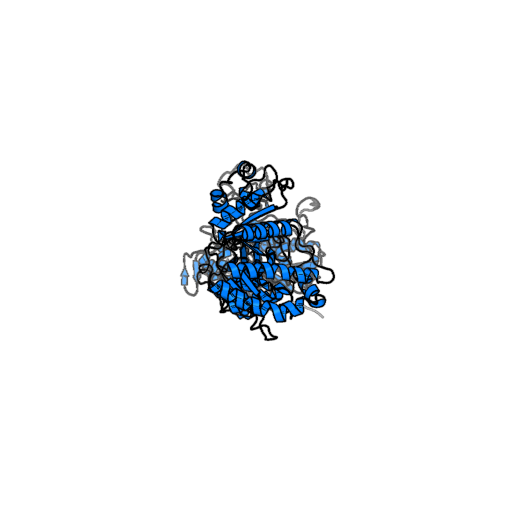P A O 1
ATOM 1486 N N . SER A 1 180 ? 31.153 20.810 -46.593 1.00 66.69 180 SER A N 1
ATOM 1487 C CA . SER A 1 180 ? 30.387 19.629 -46.993 1.00 66.69 180 SER A CA 1
ATOM 1488 C C . SER A 1 180 ? 31.256 18.652 -47.789 1.00 66.69 180 SER A C 1
ATOM 1490 O O . SER A 1 180 ? 31.991 19.024 -48.714 1.00 66.69 180 SER A O 1
ATOM 1492 N N . SER A 1 181 ? 31.181 17.377 -47.413 1.00 71.50 181 SER A N 1
ATOM 1493 C CA . SER A 1 181 ? 31.982 16.306 -48.011 1.00 71.50 181 SER A CA 1
ATOM 1494 C C . SER A 1 181 ? 31.378 15.755 -49.306 1.00 71.50 181 SER A C 1
ATOM 1496 O O . SER A 1 181 ? 32.023 14.953 -49.975 1.00 71.50 181 SER A O 1
ATOM 1498 N N . TRP A 1 182 ? 30.183 16.203 -49.691 1.00 83.56 182 TRP A N 1
ATOM 1499 C CA . TRP A 1 182 ? 29.474 15.786 -50.898 1.00 83.56 182 TRP A CA 1
ATOM 1500 C C . TRP A 1 182 ? 28.799 16.983 -51.577 1.00 83.56 182 TRP A C 1
ATOM 1502 O O . TRP A 1 182 ? 28.577 18.022 -50.963 1.00 83.56 182 TRP A O 1
ATOM 1512 N N . ASP A 1 183 ? 28.469 16.825 -52.856 1.00 85.31 183 ASP A N 1
ATOM 1513 C CA . ASP A 1 183 ? 27.805 17.843 -53.674 1.00 85.31 183 ASP A CA 1
ATOM 1514 C C . ASP A 1 183 ? 26.343 17.456 -53.982 1.00 85.31 183 ASP A C 1
ATOM 1516 O O . ASP A 1 183 ? 25.502 18.328 -54.202 1.00 85.31 183 ASP A O 1
ATOM 1520 N N . TYR A 1 184 ? 26.029 16.152 -53.977 1.00 88.88 184 TYR A N 1
ATOM 1521 C CA . TYR A 1 184 ? 24.689 15.598 -54.204 1.00 88.88 184 TYR A CA 1
ATOM 1522 C C . TYR A 1 184 ? 24.432 14.384 -53.306 1.00 88.88 184 TYR A C 1
ATOM 1524 O O . TYR A 1 184 ? 25.365 13.676 -52.932 1.00 88.88 184 TYR A O 1
ATOM 1532 N N . TYR A 1 185 ? 23.161 14.109 -53.024 1.00 90.31 185 TYR A N 1
ATOM 1533 C CA . TYR A 1 185 ? 22.696 12.863 -52.414 1.00 90.31 185 TYR A CA 1
ATOM 1534 C C . TYR A 1 185 ? 22.101 11.957 -53.490 1.00 90.31 185 TYR A C 1
ATOM 1536 O O . TYR A 1 185 ? 21.359 12.435 -54.349 1.00 90.31 185 TYR A O 1
ATOM 1544 N N . MET A 1 186 ? 22.381 10.662 -53.416 1.00 91.56 186 MET A N 1
ATOM 1545 C CA . MET A 1 186 ? 21.684 9.621 -54.162 1.00 91.56 186 MET A CA 1
ATOM 1546 C C . MET A 1 186 ? 20.867 8.784 -53.178 1.00 91.56 186 MET A C 1
ATOM 1548 O O . MET A 1 186 ? 21.385 8.345 -52.152 1.00 91.56 186 MET A O 1
ATOM 1552 N N . ASP A 1 187 ? 19.590 8.597 -53.485 1.00 90.50 187 ASP A N 1
ATOM 1553 C CA . ASP A 1 187 ? 18.658 7.787 -52.703 1.00 90.50 187 ASP A CA 1
ATOM 1554 C C . ASP A 1 187 ? 17.826 6.933 -53.667 1.00 90.50 187 ASP A C 1
ATOM 1556 O O . ASP A 1 187 ? 16.952 7.439 -54.386 1.00 90.50 187 ASP A O 1
ATOM 1560 N N . GLY A 1 188 ? 18.167 5.646 -53.762 1.00 87.75 188 GLY A N 1
ATOM 1561 C CA . GLY A 1 188 ? 17.721 4.802 -54.862 1.00 87.75 188 GLY A CA 1
ATOM 1562 C C . GLY A 1 188 ? 18.257 5.333 -56.190 1.00 87.75 188 GLY A C 1
ATOM 1563 O O . GLY A 1 188 ? 19.430 5.663 -56.339 1.00 87.75 188 GLY A O 1
ATOM 1564 N N . ASN A 1 189 ? 17.359 5.503 -57.160 1.00 87.50 189 ASN A N 1
ATOM 1565 C CA . ASN A 1 189 ? 17.700 6.032 -58.485 1.00 87.50 189 ASN A CA 1
ATOM 1566 C C . ASN A 1 189 ? 17.488 7.555 -58.609 1.00 87.50 189 ASN A C 1
ATOM 1568 O O . ASN A 1 189 ? 17.400 8.072 -59.724 1.00 87.50 189 ASN A O 1
ATOM 1572 N N . LYS A 1 190 ? 17.332 8.284 -57.492 1.00 91.50 190 LYS A N 1
ATOM 1573 C CA . LYS A 1 190 ? 17.045 9.729 -57.488 1.00 91.50 190 LYS A CA 1
ATOM 1574 C C . LYS A 1 190 ? 18.214 10.530 -56.926 1.00 91.50 190 LYS A C 1
ATOM 1576 O O . LYS A 1 190 ? 18.703 10.242 -55.837 1.00 91.50 190 LYS A O 1
ATOM 1581 N N . ILE A 1 191 ? 18.594 11.586 -57.649 1.00 90.19 191 ILE A N 1
ATOM 1582 C CA . ILE A 1 191 ? 19.637 12.531 -57.243 1.00 90.19 191 ILE A CA 1
ATOM 1583 C C . ILE A 1 191 ? 19.024 13.806 -56.649 1.00 90.19 191 ILE A C 1
ATOM 1585 O O . ILE A 1 191 ? 18.129 14.415 -57.234 1.00 90.19 191 ILE A O 1
ATOM 1589 N N . PHE A 1 192 ? 19.530 14.236 -55.495 1.00 89.12 192 PHE A N 1
ATOM 1590 C CA . PHE A 1 192 ? 19.094 15.439 -54.791 1.00 89.12 192 PHE A CA 1
ATOM 1591 C C . PHE A 1 192 ? 20.275 16.385 -54.585 1.00 89.12 192 PHE A C 1
ATOM 1593 O O . PHE A 1 192 ? 21.346 15.976 -54.145 1.00 89.12 192 PHE A O 1
ATOM 1600 N N . LYS A 1 193 ? 20.080 17.676 -54.867 1.00 86.81 193 LYS A N 1
ATOM 1601 C CA . LYS A 1 193 ? 21.096 18.713 -54.614 1.00 86.81 193 LYS A CA 1
ATOM 1602 C C . LYS A 1 193 ? 21.135 19.154 -53.145 1.00 86.81 193 LYS A C 1
ATOM 1604 O O . LYS A 1 193 ? 22.165 19.607 -52.665 1.00 86.81 193 LYS A O 1
ATOM 1609 N N . ALA A 1 194 ? 20.014 19.040 -52.438 1.00 85.31 194 ALA A N 1
ATOM 1610 C CA . ALA A 1 194 ? 19.895 19.379 -51.027 1.00 85.31 194 ALA A CA 1
ATOM 1611 C C . ALA A 1 194 ? 18.920 18.415 -50.345 1.00 85.31 194 ALA A C 1
ATOM 1613 O O . ALA A 1 194 ? 17.911 18.029 -50.936 1.00 85.31 194 ALA A O 1
ATOM 1614 N N . MET A 1 195 ? 19.232 18.041 -49.108 1.00 87.81 195 MET A N 1
ATOM 1615 C CA . MET A 1 195 ? 18.412 17.205 -48.236 1.00 87.81 195 MET A CA 1
ATOM 1616 C C . MET A 1 195 ? 18.638 17.667 -46.797 1.00 87.81 195 MET A C 1
ATOM 1618 O O . MET A 1 195 ? 19.721 18.159 -46.475 1.00 87.81 195 MET A O 1
ATOM 1622 N N . ASP A 1 196 ? 17.631 17.515 -45.938 1.00 87.62 196 ASP A N 1
ATOM 1623 C CA . ASP A 1 196 ? 17.823 17.707 -44.503 1.00 87.62 196 ASP A CA 1
ATOM 1624 C C . ASP A 1 196 ? 18.893 16.718 -43.981 1.00 87.62 196 ASP A C 1
ATOM 1626 O O . ASP A 1 196 ? 18.775 15.510 -44.225 1.00 87.62 196 ASP A O 1
ATOM 1630 N N . PRO A 1 197 ? 19.943 17.190 -43.281 1.00 87.50 197 PRO A N 1
ATOM 1631 C CA . PRO A 1 197 ? 21.018 16.331 -42.795 1.00 87.50 197 PRO A CA 1
ATOM 1632 C C . PRO A 1 197 ? 20.572 15.182 -41.890 1.00 87.50 197 PRO A C 1
ATOM 1634 O O . PRO A 1 197 ? 21.172 14.112 -41.937 1.00 87.50 197 PRO A O 1
ATOM 1637 N N . MET A 1 198 ? 19.533 15.377 -41.072 1.00 90.44 198 MET A N 1
ATOM 1638 C CA . MET A 1 198 ? 19.023 14.339 -40.173 1.00 90.44 198 MET A CA 1
ATOM 1639 C C . MET A 1 198 ? 18.188 13.308 -40.928 1.00 90.44 198 MET A C 1
ATOM 1641 O O . MET A 1 198 ? 18.254 12.128 -40.596 1.00 90.44 198 MET A O 1
ATOM 1645 N N . VAL A 1 199 ? 17.487 13.714 -41.991 1.00 91.75 199 VAL A N 1
ATOM 1646 C CA . VAL A 1 199 ? 16.842 12.773 -42.922 1.00 91.75 199 VAL A CA 1
ATOM 1647 C C . VAL A 1 199 ? 17.885 11.940 -43.669 1.00 91.75 199 VAL A C 1
ATOM 1649 O O . VAL A 1 199 ? 17.735 10.723 -43.779 1.00 91.75 199 VAL A O 1
ATOM 1652 N N . ALA A 1 200 ? 18.957 12.568 -44.161 1.00 92.12 200 ALA A N 1
ATOM 1653 C CA . ALA A 1 200 ? 20.049 11.854 -44.822 1.00 92.12 200 ALA A CA 1
ATOM 1654 C C . ALA A 1 200 ? 20.744 10.875 -43.859 1.00 92.12 200 ALA A C 1
ATOM 1656 O O . ALA A 1 200 ? 20.968 9.719 -44.217 1.00 92.12 200 ALA A O 1
ATOM 1657 N N . TYR A 1 201 ? 21.006 11.314 -42.623 1.00 93.56 201 TYR A N 1
ATOM 1658 C CA . TYR A 1 201 ? 21.588 10.485 -41.569 1.00 93.56 201 TYR A CA 1
ATOM 1659 C C . TYR A 1 201 ? 20.694 9.295 -41.211 1.00 93.56 201 TYR A C 1
ATOM 1661 O O . TYR A 1 201 ? 21.178 8.169 -41.122 1.00 93.56 201 TYR A O 1
ATOM 1669 N N . GLU A 1 202 ? 19.381 9.509 -41.076 1.00 94.94 202 GLU A N 1
ATOM 1670 C CA . GLU A 1 202 ? 18.420 8.431 -40.822 1.00 94.94 202 GLU A CA 1
ATOM 1671 C C . GLU A 1 202 ? 18.445 7.382 -41.939 1.00 94.94 202 GLU A C 1
ATOM 1673 O O . GLU A 1 202 ? 18.477 6.182 -41.657 1.00 94.94 202 GLU A O 1
ATOM 1678 N N . ARG A 1 203 ? 18.482 7.813 -43.207 1.00 95.12 203 ARG A N 1
ATOM 1679 C CA . ARG A 1 203 ? 18.570 6.903 -44.360 1.00 95.12 203 ARG A CA 1
ATOM 1680 C C . ARG A 1 203 ? 19.874 6.111 -44.358 1.00 95.12 203 ARG A C 1
ATOM 1682 O O . ARG A 1 203 ? 19.827 4.889 -44.472 1.00 95.12 203 ARG A O 1
ATOM 1689 N N . GLY A 1 204 ? 21.009 6.780 -44.158 1.00 95.75 204 GLY A N 1
ATOM 1690 C CA . GLY A 1 204 ? 22.314 6.121 -44.096 1.00 95.75 204 GLY A CA 1
ATOM 1691 C C . GLY A 1 204 ? 22.412 5.108 -42.954 1.00 95.75 204 GLY A C 1
ATOM 1692 O O . GLY A 1 204 ? 22.827 3.968 -43.167 1.00 95.75 204 GLY A O 1
ATOM 1693 N N . LEU A 1 205 ? 21.944 5.473 -41.755 1.00 97.25 205 LEU A N 1
ATOM 1694 C CA . LEU A 1 205 ? 21.877 4.549 -40.622 1.00 97.25 205 LEU A CA 1
ATOM 1695 C C . LEU A 1 205 ? 20.911 3.392 -40.865 1.00 97.25 205 LEU A C 1
ATOM 1697 O O . LEU A 1 205 ? 21.189 2.278 -40.436 1.00 97.25 205 LEU A O 1
ATOM 1701 N N . THR A 1 206 ? 19.801 3.620 -41.564 1.00 97.06 206 THR A N 1
ATOM 1702 C CA . THR A 1 206 ? 18.875 2.542 -41.938 1.00 97.06 206 THR A CA 1
ATOM 1703 C C . THR A 1 206 ? 19.551 1.544 -42.883 1.00 97.06 206 THR A C 1
ATOM 1705 O O . THR A 1 206 ? 19.372 0.337 -42.735 1.00 97.06 206 THR A O 1
ATOM 1708 N N . THR A 1 207 ? 20.362 2.018 -43.830 1.00 97.81 207 THR A N 1
ATOM 1709 C CA . THR A 1 207 ? 21.169 1.161 -44.713 1.00 97.81 207 THR A CA 1
ATOM 1710 C C . THR A 1 207 ? 22.213 0.369 -43.927 1.00 97.81 207 THR A C 1
ATOM 1712 O O . THR A 1 207 ? 22.327 -0.843 -44.110 1.00 97.81 207 THR A O 1
ATOM 1715 N N . TRP A 1 208 ? 22.917 1.014 -42.991 1.00 98.12 208 TRP A N 1
ATOM 1716 C CA . TRP A 1 208 ? 23.838 0.335 -42.074 1.00 98.12 208 TRP A CA 1
ATOM 1717 C C . TRP A 1 208 ? 23.137 -0.726 -41.217 1.00 98.12 208 TRP A C 1
ATOM 1719 O O . TRP A 1 208 ? 23.610 -1.858 -41.138 1.00 98.12 208 TRP A O 1
ATOM 1729 N N . ALA A 1 209 ? 21.981 -0.398 -40.642 1.00 97.56 209 ALA A N 1
ATOM 1730 C CA . ALA A 1 209 ? 21.194 -1.304 -39.815 1.00 97.56 209 ALA A CA 1
ATOM 1731 C C . ALA A 1 209 ? 20.790 -2.564 -40.591 1.00 97.56 209 ALA A C 1
ATOM 1733 O O . ALA A 1 209 ? 21.010 -3.679 -40.119 1.00 97.56 209 ALA A O 1
ATOM 1734 N N . LYS A 1 210 ? 20.286 -2.395 -41.820 1.00 97.31 210 LYS A N 1
ATOM 1735 C CA . LYS A 1 210 ? 19.965 -3.517 -42.714 1.00 97.31 210 LYS A CA 1
ATOM 1736 C C . LYS A 1 210 ? 21.195 -4.356 -43.037 1.00 97.31 210 LYS A C 1
ATOM 1738 O O . LYS A 1 210 ? 21.114 -5.580 -43.039 1.00 97.31 210 LYS A O 1
ATOM 1743 N N . TRP A 1 211 ? 22.335 -3.720 -43.307 1.00 97.69 211 TRP A N 1
ATOM 1744 C CA . TRP A 1 211 ? 23.568 -4.451 -43.580 1.00 97.69 211 TRP A CA 1
ATOM 1745 C C . TRP A 1 211 ? 23.989 -5.305 -42.380 1.00 97.69 211 TRP A C 1
ATOM 1747 O O . TRP A 1 211 ? 24.283 -6.484 -42.571 1.00 97.69 211 TRP A O 1
ATOM 1757 N N . VAL A 1 212 ? 23.945 -4.750 -41.163 1.00 97.81 212 VAL A N 1
ATOM 1758 C CA . VAL A 1 212 ? 24.236 -5.474 -39.913 1.00 97.81 212 VAL A CA 1
ATOM 1759 C C . VAL A 1 212 ? 23.326 -6.692 -39.763 1.00 97.81 212 VAL A C 1
ATOM 1761 O O . VAL A 1 212 ? 23.823 -7.792 -39.542 1.00 97.81 212 VAL A O 1
ATOM 1764 N N . GLU A 1 213 ? 22.014 -6.523 -39.939 1.00 95.44 213 GLU A N 1
ATOM 1765 C CA . GLU A 1 213 ? 21.039 -7.613 -39.800 1.00 95.44 213 GLU A CA 1
ATOM 1766 C C . GLU A 1 213 ? 21.223 -8.740 -40.819 1.00 95.44 213 GLU A C 1
ATOM 1768 O O . GLU A 1 213 ? 20.966 -9.900 -40.505 1.00 95.44 213 GLU A O 1
ATOM 1773 N N . ILE A 1 214 ? 21.644 -8.404 -42.039 1.00 96.00 214 ILE A N 1
ATOM 1774 C CA . ILE A 1 214 ? 21.781 -9.369 -43.134 1.00 96.00 214 ILE A CA 1
ATOM 1775 C C . ILE A 1 214 ? 23.141 -10.078 -43.099 1.00 96.00 214 ILE A C 1
ATOM 1777 O O . ILE A 1 214 ? 23.235 -11.238 -43.496 1.00 96.00 214 ILE A O 1
ATOM 1781 N N . ASN A 1 215 ? 24.205 -9.392 -42.669 1.00 96.69 215 ASN A N 1
ATOM 1782 C CA . ASN A 1 215 ? 25.583 -9.853 -42.878 1.00 96.69 215 ASN A CA 1
ATOM 1783 C C . ASN A 1 215 ? 26.299 -10.319 -41.607 1.00 96.69 215 ASN A C 1
ATOM 1785 O O . ASN A 1 215 ? 27.355 -10.944 -41.728 1.00 96.69 215 ASN A O 1
ATOM 1789 N N . LEU A 1 216 ? 25.786 -10.005 -40.415 1.00 96.69 216 LEU A N 1
ATOM 1790 C CA . LEU A 1 216 ? 26.430 -10.364 -39.152 1.00 96.69 216 LEU A CA 1
ATOM 1791 C C . LEU A 1 216 ? 25.649 -11.449 -38.405 1.00 96.69 216 LEU A C 1
ATOM 1793 O O . LEU A 1 216 ? 24.434 -11.580 -38.534 1.00 96.69 216 LEU A O 1
ATOM 1797 N N . ASP A 1 217 ? 26.368 -12.222 -37.592 1.00 92.62 217 ASP A N 1
ATOM 1798 C CA . ASP A 1 217 ? 25.813 -13.267 -36.731 1.00 92.62 217 ASP A CA 1
ATOM 1799 C C . ASP A 1 217 ? 25.913 -12.811 -35.263 1.00 92.62 217 ASP A C 1
ATOM 1801 O O . ASP A 1 217 ? 27.033 -12.654 -34.763 1.00 92.62 217 ASP A O 1
ATOM 1805 N N . PRO A 1 218 ? 24.786 -12.623 -34.545 1.00 90.38 218 PRO A N 1
ATOM 1806 C CA . PRO A 1 218 ? 24.791 -12.110 -33.173 1.00 90.38 218 PRO A CA 1
ATOM 1807 C C . PRO A 1 218 ? 25.468 -13.049 -32.169 1.00 90.38 218 PRO A C 1
ATOM 1809 O O . PRO A 1 218 ? 25.828 -12.607 -31.078 1.00 90.38 218 PRO A O 1
ATOM 1812 N N . SER A 1 219 ? 25.672 -14.324 -32.518 1.00 89.00 219 SER A N 1
ATOM 1813 C CA . SER A 1 219 ? 26.435 -15.266 -31.692 1.00 89.00 219 SER A CA 1
ATOM 1814 C C . SER A 1 219 ? 27.953 -15.115 -31.844 1.00 89.00 219 SER A C 1
ATOM 1816 O O . SER A 1 219 ? 28.701 -15.575 -30.980 1.00 89.00 219 SER A O 1
ATOM 1818 N N . LYS A 1 220 ? 28.414 -14.455 -32.916 1.00 92.75 220 LYS A N 1
ATOM 1819 C CA . LYS A 1 220 ? 29.837 -14.315 -33.265 1.00 92.75 220 LYS A CA 1
ATOM 1820 C C . LYS A 1 220 ? 30.338 -12.882 -33.169 1.00 92.75 220 LYS A C 1
ATOM 1822 O O . LYS A 1 220 ? 31.455 -12.666 -32.712 1.00 92.75 220 LYS A O 1
ATOM 1827 N N . THR A 1 221 ? 29.522 -11.909 -33.571 1.00 96.38 221 THR A N 1
ATOM 1828 C CA . THR A 1 221 ? 29.934 -10.507 -33.667 1.00 96.38 221 THR A CA 1
ATOM 1829 C C . THR A 1 221 ? 29.141 -9.629 -32.708 1.00 96.38 221 THR A C 1
ATOM 1831 O O . THR A 1 221 ? 27.921 -9.478 -32.819 1.00 96.38 221 THR A O 1
ATOM 1834 N N . LYS A 1 222 ? 29.849 -8.971 -31.789 1.00 95.44 222 LYS A N 1
ATOM 1835 C CA . LYS A 1 222 ? 29.291 -7.937 -30.914 1.00 95.44 222 LYS A CA 1
ATOM 1836 C C . LYS A 1 222 ? 29.324 -6.591 -31.635 1.00 95.44 222 LYS A C 1
ATOM 1838 O O . LYS A 1 222 ? 30.391 -6.139 -32.042 1.00 95.44 222 LYS A O 1
ATOM 1843 N N . VAL A 1 223 ? 28.170 -5.938 -31.768 1.00 97.44 223 VAL A N 1
ATOM 1844 C CA . VAL A 1 223 ? 28.059 -4.618 -32.411 1.00 97.44 223 VAL A CA 1
ATOM 1845 C C . VAL A 1 223 ? 27.812 -3.549 -31.355 1.00 97.44 223 VAL A C 1
ATOM 1847 O O . VAL A 1 223 ? 26.877 -3.652 -30.563 1.00 97.44 223 VAL A O 1
ATOM 1850 N N . ILE A 1 224 ? 28.653 -2.523 -31.345 1.00 96.88 224 ILE A N 1
ATOM 1851 C CA . ILE A 1 224 ? 28.610 -1.384 -30.432 1.00 96.88 224 ILE A CA 1
ATOM 1852 C C . ILE A 1 224 ? 28.470 -0.117 -31.280 1.00 96.88 224 ILE A C 1
ATOM 1854 O O . ILE A 1 224 ? 29.164 0.028 -32.284 1.00 96.88 224 ILE A O 1
ATOM 1858 N N . PHE A 1 225 ? 27.593 0.807 -30.894 1.00 96.81 225 PHE A N 1
ATOM 1859 C CA . PHE A 1 225 ? 27.447 2.101 -31.565 1.00 96.81 225 PHE A CA 1
ATOM 1860 C C . PHE A 1 225 ? 27.684 3.237 -30.572 1.00 96.81 225 PHE A C 1
ATOM 1862 O O . PHE A 1 225 ? 27.028 3.301 -29.532 1.00 96.81 225 PHE A O 1
ATOM 1869 N N . ARG A 1 226 ? 28.628 4.126 -30.879 1.00 93.75 226 ARG A N 1
ATOM 1870 C CA . ARG A 1 226 ? 28.998 5.269 -30.043 1.00 93.75 226 ARG A CA 1
ATOM 1871 C C . ARG A 1 226 ? 28.102 6.472 -30.334 1.00 93.75 226 ARG A C 1
ATOM 1873 O O . ARG A 1 226 ? 27.829 6.781 -31.493 1.00 93.75 226 ARG A O 1
ATOM 1880 N N . THR A 1 227 ? 27.630 7.150 -29.289 1.00 90.25 227 THR A N 1
ATOM 1881 C CA . THR A 1 227 ? 26.858 8.394 -29.444 1.00 90.25 227 THR A CA 1
ATOM 1882 C C . THR A 1 227 ? 27.757 9.573 -29.821 1.00 90.25 227 THR A C 1
ATOM 1884 O O . THR A 1 227 ? 28.983 9.504 -29.748 1.00 90.25 227 THR A O 1
ATOM 1887 N N . VAL A 1 228 ? 27.145 10.673 -30.267 1.00 86.25 228 VAL A N 1
ATOM 1888 C CA . VAL A 1 228 ? 27.877 11.834 -30.783 1.00 86.25 228 VAL A CA 1
ATOM 1889 C C . VAL A 1 228 ? 28.761 12.478 -29.714 1.00 86.25 228 VAL A C 1
ATOM 1891 O O . VAL A 1 228 ? 28.336 12.698 -28.576 1.00 86.25 228 VAL A O 1
ATOM 1894 N N . SER A 1 229 ? 29.979 12.842 -30.103 1.00 83.38 229 SER A N 1
ATOM 1895 C CA . SER A 1 229 ? 30.844 13.688 -29.289 1.00 83.38 229 SER A CA 1
ATOM 1896 C C . SER A 1 229 ? 30.370 15.153 -29.360 1.00 83.38 229 SER A C 1
ATOM 1898 O O . SER A 1 229 ? 30.210 15.669 -30.472 1.00 83.38 229 SER A O 1
ATOM 1900 N N . PRO A 1 230 ? 30.101 15.830 -28.225 1.00 76.12 230 PRO A N 1
ATOM 1901 C CA . PRO A 1 230 ? 29.639 17.217 -28.221 1.00 76.12 230 PRO A CA 1
ATOM 1902 C C . PRO A 1 230 ? 30.622 18.159 -28.923 1.00 76.12 230 PRO A C 1
ATOM 1904 O O . PRO A 1 230 ? 31.827 18.085 -28.698 1.00 76.12 230 PRO A O 1
ATOM 1907 N N . ARG A 1 231 ? 30.090 19.072 -29.742 1.00 68.00 231 ARG A N 1
ATOM 1908 C CA . ARG A 1 231 ? 30.842 20.154 -30.387 1.00 68.00 231 ARG A CA 1
ATOM 1909 C C . ARG A 1 231 ? 30.297 21.490 -29.908 1.00 68.00 231 ARG A C 1
ATOM 1911 O O . ARG A 1 231 ? 29.103 21.749 -30.030 1.00 68.00 231 ARG A O 1
ATOM 1918 N N . GLU A 1 232 ? 31.179 22.354 -29.428 1.00 59.94 232 GLU A N 1
ATOM 1919 C CA . GLU A 1 232 ? 30.826 23.720 -29.044 1.00 59.94 232 GLU A CA 1
ATOM 1920 C C . GLU A 1 232 ? 31.010 24.669 -30.239 1.00 59.94 232 GLU A C 1
ATOM 1922 O O . GLU A 1 232 ? 32.022 24.625 -30.945 1.00 59.94 232 GLU A O 1
ATOM 1927 N N . SER A 1 233 ? 30.032 25.538 -30.498 1.00 50.47 233 SER A N 1
ATOM 1928 C CA . SER A 1 233 ? 30.140 26.564 -31.541 1.00 50.47 233 SER A CA 1
ATOM 1929 C C . SER A 1 233 ? 30.884 27.799 -31.015 1.00 50.47 233 SER A C 1
ATOM 1931 O O . SER A 1 233 ? 30.452 28.410 -30.040 1.00 50.47 233 SER A O 1
ATOM 1933 N N . GLY A 1 234 ? 31.960 28.219 -31.687 1.00 50.16 234 GLY A N 1
ATOM 1934 C CA . GLY A 1 234 ? 32.712 29.440 -31.356 1.00 50.16 234 GLY A CA 1
ATOM 1935 C C . GLY A 1 234 ? 33.851 29.234 -30.347 1.00 50.16 234 GLY A C 1
ATOM 1936 O O . GLY A 1 234 ? 34.252 28.113 -30.058 1.00 50.16 234 GLY A O 1
ATOM 1937 N N . GLN A 1 235 ? 34.396 30.327 -29.797 1.00 54.03 235 GLN A N 1
ATOM 1938 C CA . GLN A 1 235 ? 35.489 30.307 -28.806 1.00 54.03 235 GLN A CA 1
ATOM 1939 C C . GLN A 1 235 ? 35.054 29.789 -27.411 1.00 54.03 235 GLN A C 1
ATOM 1941 O O . GLN A 1 235 ? 35.745 30.030 -26.430 1.00 54.03 235 GLN A O 1
ATOM 1946 N N . MET A 1 236 ? 33.931 29.071 -27.276 1.00 62.44 236 MET A N 1
ATOM 1947 C CA . MET A 1 236 ? 33.391 28.664 -25.966 1.00 62.44 236 MET A CA 1
ATOM 1948 C C . MET A 1 236 ? 34.255 27.632 -25.226 1.00 62.44 236 MET A C 1
ATOM 1950 O O . MET A 1 236 ? 34.237 27.591 -23.998 1.00 62.44 236 MET A O 1
ATOM 1954 N N . CYS A 1 237 ? 35.047 26.833 -25.950 1.00 64.38 237 CYS A N 1
ATOM 1955 C CA . CYS A 1 237 ? 36.041 25.945 -25.342 1.00 64.38 237 CYS A CA 1
ATOM 1956 C C . CYS A 1 237 ? 37.381 26.652 -25.053 1.00 64.38 237 CYS A C 1
ATOM 1958 O O . CYS A 1 237 ? 38.321 26.031 -24.564 1.00 64.38 237 CYS A O 1
ATOM 1960 N N . TYR A 1 238 ? 37.528 27.937 -25.392 1.00 64.31 238 TYR A N 1
ATOM 1961 C CA . TYR A 1 238 ? 38.794 28.651 -25.249 1.00 64.31 238 TYR A CA 1
ATOM 1962 C C . TYR A 1 238 ? 39.126 28.896 -23.773 1.00 64.31 238 TYR A C 1
ATOM 1964 O O . TYR A 1 238 ? 38.306 29.420 -23.020 1.00 64.31 238 TYR A O 1
ATOM 1972 N N . ASN A 1 239 ? 40.354 28.543 -23.378 1.00 64.44 239 ASN A N 1
ATOM 1973 C CA . ASN A 1 239 ? 40.905 28.764 -22.036 1.00 64.44 239 ASN A CA 1
ATOM 1974 C C . ASN A 1 239 ? 40.111 28.099 -20.885 1.00 64.44 239 ASN A C 1
ATOM 1976 O O . ASN A 1 239 ? 40.262 28.495 -19.730 1.00 64.44 239 ASN A O 1
ATOM 1980 N N . GLN A 1 240 ? 39.287 27.088 -21.186 1.00 69.62 240 GLN A N 1
ATOM 1981 C CA . GLN A 1 240 ? 38.630 26.244 -20.184 1.00 69.62 240 GLN A CA 1
ATOM 1982 C C . GLN A 1 240 ? 39.654 25.259 -19.619 1.00 69.62 240 GLN A C 1
ATOM 1984 O O . GLN A 1 240 ? 40.198 24.460 -20.366 1.00 69.62 240 GLN A O 1
ATOM 1989 N N . LYS A 1 241 ? 39.954 25.327 -18.320 1.00 68.88 241 LYS A N 1
ATOM 1990 C CA . LYS A 1 241 ? 41.015 24.511 -17.691 1.00 68.88 241 LYS A CA 1
ATOM 1991 C C . LYS A 1 241 ? 40.496 23.458 -16.713 1.00 68.88 241 LYS A C 1
ATOM 1993 O O . LYS A 1 241 ? 41.284 22.667 -16.205 1.00 68.88 241 LYS A O 1
ATOM 1998 N N . HIS A 1 242 ? 39.194 23.466 -16.437 1.00 72.94 242 HIS A N 1
ATOM 1999 C CA . HIS A 1 242 ? 38.552 22.579 -15.473 1.00 72.94 242 HIS A CA 1
ATOM 2000 C C . HIS A 1 242 ? 37.214 22.058 -16.014 1.00 72.94 242 HIS A C 1
ATOM 2002 O O . HIS A 1 242 ? 36.569 22.773 -16.790 1.00 72.94 242 HIS A O 1
ATOM 2008 N N . PRO A 1 243 ? 36.784 20.851 -15.596 1.00 75.81 243 PRO A N 1
ATOM 2009 C CA . PRO A 1 243 ? 35.451 20.345 -15.894 1.00 75.81 243 PRO A CA 1
ATOM 2010 C C . PRO A 1 243 ? 34.358 21.315 -15.439 1.00 75.81 243 PRO A C 1
ATOM 2012 O O . PRO A 1 243 ? 34.510 22.031 -14.446 1.00 75.81 243 PRO A O 1
ATOM 2015 N N . LEU A 1 244 ? 33.230 21.320 -16.145 1.00 71.88 244 LEU A N 1
ATOM 2016 C CA . LEU A 1 244 ? 32.087 22.145 -15.772 1.00 71.88 244 LEU A CA 1
ATOM 2017 C C . LEU A 1 244 ? 31.423 21.601 -14.491 1.00 71.88 244 LEU A C 1
ATOM 2019 O O . LEU A 1 244 ? 31.106 20.415 -14.439 1.00 71.88 244 LEU A O 1
ATOM 2023 N N . PRO A 1 245 ? 31.136 22.445 -13.481 1.00 68.62 245 PRO A N 1
ATOM 2024 C CA . PRO A 1 245 ? 30.465 22.011 -12.252 1.00 68.62 245 PRO A CA 1
ATOM 2025 C C . PRO A 1 245 ? 28.963 21.748 -12.450 1.00 68.62 245 PRO A C 1
ATOM 2027 O O . PRO A 1 245 ? 28.352 21.000 -11.694 1.00 68.62 245 PRO A O 1
ATOM 2030 N N . SER A 1 246 ? 28.347 22.369 -13.458 1.00 65.94 246 SER A N 1
ATOM 2031 C CA . SER A 1 246 ? 26.964 22.121 -13.876 1.00 65.94 246 SER A CA 1
ATOM 2032 C C . SER A 1 246 ? 26.759 22.573 -15.325 1.00 65.94 246 SER A C 1
ATOM 2034 O O . SER A 1 246 ? 27.484 23.437 -15.823 1.00 65.94 246 SER A O 1
ATOM 2036 N N . LEU A 1 247 ? 25.767 21.994 -16.004 1.00 61.62 247 LEU A N 1
ATOM 2037 C CA . LEU A 1 247 ? 25.300 22.460 -17.312 1.00 61.62 247 LEU A CA 1
ATOM 2038 C C . LEU A 1 247 ? 24.232 23.542 -17.064 1.00 61.62 247 LEU A C 1
ATOM 2040 O O . LEU A 1 247 ? 23.201 23.265 -16.449 1.00 61.62 247 LEU A O 1
ATOM 2044 N N . SER A 1 248 ? 24.480 24.787 -17.485 1.00 53.28 248 SER A N 1
ATOM 2045 C CA . SER A 1 248 ? 23.529 25.904 -17.345 1.00 53.28 248 SER A CA 1
ATOM 2046 C C . SER A 1 248 ? 22.239 25.656 -18.141 1.00 53.28 248 SER A C 1
ATOM 2048 O O . SER A 1 248 ? 22.212 24.871 -19.083 1.00 53.28 248 SER A O 1
ATOM 2050 N N . SER A 1 249 ? 21.153 26.372 -17.837 1.00 45.47 249 SER A N 1
ATOM 2051 C CA . SER A 1 249 ? 19.884 26.300 -18.588 1.00 45.47 249 SER A CA 1
ATOM 2052 C C . SER A 1 249 ? 20.016 26.630 -20.086 1.00 45.47 249 SER A C 1
ATOM 2054 O O . SER A 1 249 ? 19.234 26.118 -20.882 1.00 45.47 249 SER A O 1
ATOM 2056 N N . SER A 1 250 ? 21.028 27.411 -20.479 1.00 45.47 250 SER A N 1
ATOM 2057 C CA . SER A 1 250 ? 21.413 27.697 -21.872 1.00 45.47 250 SER A CA 1
ATOM 2058 C C . SER A 1 250 ? 22.403 26.686 -22.479 1.00 45.47 250 SER A C 1
ATOM 2060 O O . SER A 1 250 ? 22.706 26.770 -23.665 1.00 45.47 250 SER A O 1
ATOM 2062 N N . THR A 1 251 ? 22.901 25.732 -21.683 1.00 45.97 251 THR A N 1
ATOM 2063 C CA . THR A 1 251 ? 23.818 24.644 -22.075 1.00 45.97 251 THR A CA 1
ATOM 2064 C C . THR A 1 251 ? 23.302 23.253 -21.688 1.00 45.97 251 THR A C 1
ATOM 2066 O O . THR A 1 251 ? 24.043 22.278 -21.791 1.00 45.97 251 THR A O 1
ATOM 2069 N N . LYS A 1 252 ? 22.022 23.116 -21.297 1.00 43.44 252 LYS A N 1
ATOM 2070 C CA . LYS A 1 252 ? 21.357 21.809 -21.220 1.00 43.44 252 LYS A CA 1
ATOM 2071 C C . LYS A 1 252 ? 21.487 21.168 -22.603 1.00 43.44 252 LYS A C 1
ATOM 2073 O O . LYS A 1 252 ? 20.982 21.759 -23.561 1.00 43.44 252 LYS A O 1
ATOM 2078 N N . PRO A 1 253 ? 22.138 20.002 -22.751 1.00 47.06 253 PRO A N 1
ATOM 2079 C CA . PRO A 1 253 ? 22.175 19.329 -24.028 1.00 47.06 253 PRO A CA 1
ATOM 2080 C C . PRO A 1 253 ? 20.746 18.887 -24.312 1.00 47.06 253 PRO A C 1
ATOM 2082 O O . PRO A 1 253 ? 20.259 17.882 -23.796 1.00 47.06 253 PRO A O 1
ATOM 2085 N N . HIS A 1 254 ? 20.042 19.668 -25.127 1.00 55.62 254 HIS A N 1
ATOM 2086 C CA . HIS A 1 254 ? 18.937 19.136 -25.894 1.00 55.62 254 HIS A CA 1
ATOM 2087 C C . HIS A 1 254 ? 19.486 17.862 -26.541 1.00 55.62 254 HIS A C 1
ATOM 2089 O O . HIS A 1 254 ? 20.538 17.941 -27.179 1.00 55.62 254 HIS A O 1
ATOM 2095 N N . VAL A 1 255 ? 18.853 16.700 -26.311 1.00 64.44 255 VAL A N 1
ATOM 2096 C CA . VAL A 1 255 ? 19.339 15.420 -26.859 1.00 64.44 255 VAL A CA 1
ATOM 2097 C C . VAL A 1 255 ? 19.702 15.661 -28.325 1.00 64.44 255 VAL A C 1
ATOM 2099 O O . VAL A 1 255 ? 18.794 16.060 -29.073 1.00 64.44 255 VAL A O 1
ATOM 2102 N N . PRO A 1 256 ? 20.983 15.501 -28.727 1.00 76.00 256 PRO A N 1
ATOM 2103 C CA . PRO A 1 256 ? 21.406 15.866 -30.069 1.00 76.00 256 PRO A CA 1
ATOM 2104 C C . PRO A 1 256 ? 20.505 15.189 -31.091 1.00 76.00 256 PRO A C 1
ATOM 2106 O O . PRO A 1 256 ? 20.113 14.031 -30.908 1.00 76.00 256 PRO A O 1
ATOM 2109 N N . GLN A 1 257 ? 20.138 15.903 -32.155 1.00 81.75 257 GLN A N 1
ATOM 2110 C CA . GLN A 1 257 ? 19.220 15.365 -33.160 1.00 81.75 257 GLN A CA 1
ATOM 2111 C C . GLN A 1 257 ? 19.745 14.036 -33.731 1.00 81.75 257 GLN A C 1
ATOM 2113 O O . GLN A 1 257 ? 18.972 13.097 -33.906 1.00 81.75 257 GLN A O 1
ATOM 2118 N N . GLN A 1 258 ? 21.067 13.905 -33.864 1.00 86.00 258 GLN A N 1
ATOM 2119 C CA . GLN A 1 258 ? 21.761 12.673 -34.232 1.00 86.00 258 GLN A CA 1
ATOM 2120 C C . GLN A 1 258 ? 21.475 11.534 -33.247 1.00 86.00 258 GLN A C 1
ATOM 2122 O O . GLN A 1 258 ? 21.142 10.431 -33.667 1.00 86.00 258 GLN A O 1
ATOM 2127 N N . SER A 1 259 ? 21.547 11.782 -31.938 1.00 85.88 259 SER A N 1
ATOM 2128 C CA . SER A 1 259 ? 21.241 10.770 -30.920 1.00 85.88 259 SER A CA 1
ATOM 2129 C C . SER A 1 259 ? 19.766 10.359 -30.953 1.00 85.88 259 SER A C 1
ATOM 2131 O O . SER A 1 259 ? 19.449 9.198 -30.699 1.00 85.88 259 SER A O 1
ATOM 2133 N N . ARG A 1 260 ? 18.845 11.269 -31.307 1.00 85.81 260 ARG A N 1
ATOM 2134 C CA . ARG A 1 260 ? 17.421 10.930 -31.507 1.00 85.81 260 ARG A CA 1
ATOM 2135 C C . ARG A 1 260 ? 17.224 10.031 -32.728 1.00 85.81 260 ARG A C 1
ATOM 2137 O O . ARG A 1 260 ? 16.517 9.032 -32.624 1.00 85.81 260 ARG A O 1
ATOM 2144 N N . VAL A 1 261 ? 17.862 10.362 -33.851 1.00 90.44 261 VAL A N 1
ATOM 2145 C CA . VAL A 1 261 ? 17.815 9.566 -35.090 1.00 90.44 261 VAL A CA 1
ATOM 2146 C C . VAL A 1 261 ? 18.455 8.192 -34.885 1.00 90.44 261 VAL A C 1
ATOM 2148 O O . VAL A 1 261 ? 17.847 7.185 -35.234 1.00 90.44 261 VAL A O 1
ATOM 2151 N N . LEU A 1 262 ? 19.623 8.129 -34.242 1.00 91.31 262 LEU A N 1
ATOM 2152 C CA . LEU A 1 262 ? 20.284 6.870 -33.900 1.00 91.31 262 LEU A CA 1
ATOM 2153 C C . LEU A 1 262 ? 19.365 5.986 -33.052 1.00 91.31 262 LEU A C 1
ATOM 2155 O O . LEU A 1 262 ? 19.098 4.849 -33.424 1.00 91.31 262 LEU A O 1
ATOM 2159 N N . ASN A 1 263 ? 18.810 6.520 -31.959 1.00 86.25 263 ASN A N 1
ATOM 2160 C CA . ASN A 1 263 ? 17.874 5.772 -31.117 1.00 86.25 263 ASN A CA 1
ATOM 2161 C C . ASN A 1 263 ? 16.632 5.303 -31.887 1.00 86.25 263 ASN A C 1
ATOM 2163 O O . ASN A 1 263 ? 16.153 4.197 -31.650 1.00 86.25 263 ASN A O 1
ATOM 2167 N N . LYS A 1 264 ? 16.115 6.120 -32.814 1.00 88.81 264 LYS A N 1
ATOM 2168 C CA . LYS A 1 264 ? 14.997 5.739 -33.685 1.00 88.81 264 LYS A CA 1
ATOM 2169 C C . LYS A 1 264 ? 15.355 4.522 -34.542 1.00 88.81 264 LYS A C 1
ATOM 2171 O O . LYS A 1 264 ? 14.584 3.571 -34.554 1.00 88.81 264 LYS A O 1
ATOM 2176 N N . VAL A 1 265 ? 16.517 4.522 -35.199 1.00 92.94 265 VAL A N 1
ATOM 2177 C CA . VAL A 1 265 ? 16.962 3.395 -36.037 1.00 92.94 265 VAL A CA 1
ATOM 2178 C C . VAL A 1 265 ? 17.237 2.153 -35.187 1.00 92.94 265 VAL A C 1
ATOM 2180 O O . VAL A 1 265 ? 16.702 1.089 -35.488 1.00 92.94 265 VAL A O 1
ATOM 2183 N N . LEU A 1 266 ? 17.976 2.282 -34.080 1.00 92.06 266 LEU A N 1
ATOM 2184 C CA . LEU A 1 266 ? 18.302 1.150 -33.202 1.00 92.06 266 LEU A CA 1
ATOM 2185 C C . LEU A 1 266 ? 17.053 0.450 -32.643 1.00 92.06 266 LEU A C 1
ATOM 2187 O O . LEU A 1 266 ? 17.039 -0.771 -32.538 1.00 92.06 266 LEU A O 1
ATOM 2191 N N . ARG A 1 267 ? 15.978 1.193 -32.339 1.00 86.44 267 ARG A N 1
ATOM 2192 C CA . ARG A 1 267 ? 14.694 0.620 -31.882 1.00 86.44 267 ARG A CA 1
ATOM 2193 C C . ARG A 1 267 ? 13.993 -0.247 -32.926 1.00 86.44 267 ARG A C 1
ATOM 2195 O O . ARG A 1 267 ? 13.151 -1.058 -32.560 1.00 86.44 267 ARG A O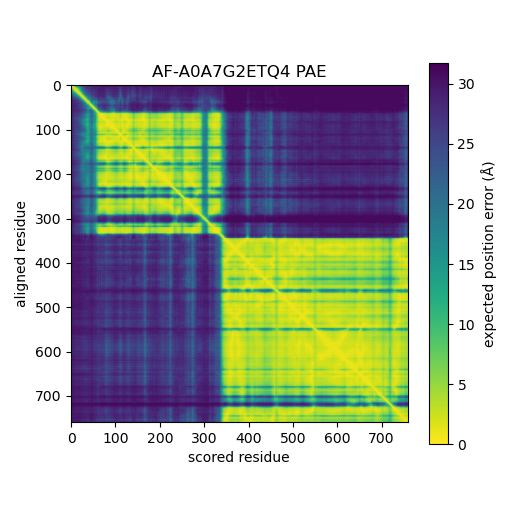 1
ATOM 2202 N N . THR A 1 268 ? 14.304 -0.062 -34.207 1.00 87.12 268 THR A N 1
ATOM 2203 C CA . THR A 1 268 ? 13.723 -0.865 -35.295 1.00 87.12 268 THR A CA 1
ATOM 2204 C C . THR A 1 268 ? 14.525 -2.126 -35.604 1.00 87.12 268 THR A C 1
ATOM 2206 O O . THR A 1 268 ? 14.025 -2.996 -36.314 1.00 87.12 268 THR A O 1
ATOM 2209 N N . MET A 1 269 ? 15.744 -2.242 -35.068 1.00 89.62 269 MET A N 1
ATOM 2210 C CA . MET A 1 269 ? 16.634 -3.367 -35.331 1.00 89.62 269 MET A CA 1
ATOM 2211 C C . MET A 1 269 ? 16.292 -4.575 -34.458 1.00 89.62 269 MET A C 1
ATOM 2213 O O . MET A 1 269 ? 16.032 -4.457 -33.262 1.00 89.62 269 MET A O 1
ATOM 2217 N N . LYS A 1 270 ? 16.373 -5.764 -35.054 1.00 88.19 270 LYS A N 1
ATOM 2218 C CA . LYS A 1 270 ? 16.357 -7.056 -34.356 1.00 88.19 270 LYS A CA 1
ATOM 2219 C C . LYS A 1 270 ? 17.746 -7.455 -33.875 1.00 88.19 270 LYS A C 1
ATOM 2221 O O . LYS A 1 270 ? 17.869 -8.149 -32.868 1.00 88.19 270 LYS A O 1
ATOM 2226 N N . TYR A 1 271 ? 18.790 -7.049 -34.600 1.00 91.81 271 TYR A N 1
ATOM 2227 C CA . TYR A 1 271 ? 20.166 -7.315 -34.194 1.00 91.81 271 TYR A CA 1
ATOM 2228 C C . TYR A 1 271 ? 20.502 -6.517 -32.934 1.00 91.81 271 TYR A C 1
ATOM 2230 O O . TYR A 1 271 ? 20.292 -5.305 -32.875 1.00 91.81 271 TYR A O 1
ATOM 2238 N N . ARG A 1 272 ? 21.056 -7.186 -31.919 1.00 88.06 272 ARG A N 1
ATOM 2239 C CA . ARG A 1 272 ? 21.414 -6.541 -30.654 1.00 88.06 272 ARG A CA 1
ATOM 2240 C C . ARG A 1 272 ? 22.627 -5.626 -30.838 1.00 88.06 272 ARG A C 1
ATOM 2242 O O . ARG A 1 272 ? 23.744 -6.104 -31.026 1.00 88.06 272 ARG A O 1
ATOM 2249 N N . VAL A 1 273 ? 22.404 -4.319 -30.718 1.00 92.69 273 VAL A N 1
ATOM 2250 C CA . VAL A 1 273 ? 23.450 -3.286 -30.737 1.00 92.69 273 VAL A CA 1
ATOM 2251 C C . VAL A 1 273 ? 23.602 -2.689 -29.340 1.00 92.69 273 VAL A C 1
ATOM 2253 O O . VAL A 1 273 ? 22.622 -2.261 -28.734 1.00 92.69 273 VAL A O 1
ATOM 2256 N N . TYR A 1 274 ? 24.828 -2.654 -28.826 1.00 91.69 274 TYR A N 1
ATOM 2257 C CA . TYR A 1 274 ? 25.146 -2.045 -27.535 1.00 91.69 274 TYR A CA 1
ATOM 2258 C C . TYR A 1 274 ? 25.425 -0.553 -27.723 1.00 91.69 274 TYR A C 1
ATOM 2260 O O . TYR A 1 274 ? 26.236 -0.172 -28.567 1.00 91.69 274 TYR A O 1
ATOM 2268 N N . LEU A 1 275 ? 24.777 0.298 -26.932 1.00 91.00 275 LEU A N 1
ATOM 2269 C CA . LEU A 1 275 ? 24.997 1.739 -27.006 1.00 91.00 275 LEU A CA 1
ATOM 2270 C C . LEU A 1 275 ? 26.195 2.136 -26.137 1.00 91.00 275 LEU A C 1
ATOM 2272 O O . LEU A 1 275 ? 26.194 1.921 -24.927 1.00 91.00 275 LEU A O 1
ATOM 2276 N N . HIS A 1 276 ? 27.202 2.745 -26.752 1.00 92.56 276 HIS A N 1
ATOM 2277 C CA . HIS A 1 276 ? 28.311 3.381 -26.054 1.00 92.56 276 HIS A CA 1
ATOM 2278 C C . HIS A 1 276 ? 28.007 4.880 -25.923 1.00 92.56 276 HIS A C 1
ATOM 2280 O O . HIS A 1 276 ? 28.370 5.682 -26.785 1.00 92.56 276 HIS A O 1
ATOM 2286 N N . ASP A 1 277 ? 27.267 5.243 -24.869 1.00 88.50 277 ASP A N 1
ATOM 2287 C CA . ASP A 1 277 ? 26.799 6.617 -24.677 1.00 88.50 277 ASP A CA 1
ATOM 2288 C C . ASP A 1 277 ? 27.854 7.515 -24.017 1.00 88.50 277 ASP A C 1
ATOM 2290 O O . ASP A 1 277 ? 28.028 7.504 -22.801 1.00 88.50 277 ASP A O 1
ATOM 2294 N N . ILE A 1 278 ? 28.545 8.311 -24.832 1.00 87.31 278 ILE A N 1
ATOM 2295 C CA . ILE A 1 278 ? 29.589 9.244 -24.392 1.00 87.31 278 ILE A CA 1
ATOM 2296 C C . ILE A 1 278 ? 29.107 10.699 -24.311 1.00 87.31 278 ILE A C 1
ATOM 2298 O O . ILE A 1 278 ? 29.776 11.532 -23.701 1.00 87.31 278 ILE A O 1
ATOM 2302 N N . THR A 1 279 ? 27.962 11.028 -24.924 1.00 84.88 279 THR A N 1
ATOM 2303 C CA . THR A 1 279 ? 27.556 12.412 -25.213 1.00 84.88 279 THR A CA 1
ATOM 2304 C C . THR A 1 279 ? 27.485 13.272 -23.953 1.00 84.88 279 THR A C 1
ATOM 2306 O O . THR A 1 279 ? 28.112 14.329 -23.888 1.00 84.88 279 THR A O 1
ATOM 2309 N N . THR A 1 280 ? 26.732 12.835 -22.942 1.00 80.81 280 THR A N 1
ATOM 2310 C CA . THR A 1 280 ? 26.485 13.644 -21.739 1.00 80.81 280 THR A CA 1
ATOM 2311 C C . THR A 1 280 ? 27.753 13.820 -20.915 1.00 80.81 280 THR A C 1
ATOM 2313 O O . THR A 1 280 ? 28.063 14.934 -20.507 1.00 80.81 280 THR A O 1
ATOM 2316 N N . MET A 1 281 ? 28.519 12.745 -20.709 1.00 83.94 281 MET A N 1
ATOM 2317 C CA . MET A 1 281 ? 29.759 12.790 -19.930 1.00 83.94 281 MET A CA 1
ATOM 2318 C C . MET A 1 281 ? 30.802 13.695 -20.596 1.00 83.94 281 MET A C 1
ATOM 2320 O O . MET A 1 281 ? 31.384 14.553 -19.931 1.00 83.94 281 MET A O 1
ATOM 2324 N N . SER A 1 282 ? 30.969 13.595 -21.918 1.00 82.75 282 SER A N 1
ATOM 2325 C CA . SER A 1 282 ? 31.877 14.471 -22.661 1.00 82.75 282 SER A CA 1
ATOM 2326 C C . SER A 1 282 ? 31.461 15.945 -22.618 1.00 82.75 282 SER A C 1
ATOM 2328 O O . SER A 1 282 ? 32.332 16.809 -22.631 1.00 82.75 282 SER A O 1
ATOM 2330 N N . ALA A 1 283 ? 30.167 16.264 -22.495 1.00 79.75 283 ALA A N 1
ATOM 2331 C CA . ALA A 1 283 ? 29.698 17.654 -22.442 1.00 79.75 283 ALA A CA 1
ATOM 2332 C C . ALA A 1 283 ? 30.201 18.415 -21.199 1.00 79.75 283 ALA A C 1
ATOM 2334 O O . ALA A 1 283 ? 30.390 19.630 -21.251 1.00 79.75 283 ALA A O 1
ATOM 2335 N N . TYR A 1 284 ? 30.481 17.713 -20.095 1.00 78.12 284 TYR A N 1
ATOM 2336 C CA . TYR A 1 284 ? 31.077 18.312 -18.895 1.00 78.12 284 TYR A CA 1
ATOM 2337 C C . TYR A 1 284 ? 32.568 18.621 -19.052 1.00 78.12 284 TYR A C 1
ATOM 2339 O O . TYR A 1 284 ? 33.127 19.376 -18.258 1.00 78.12 284 TYR A O 1
ATOM 2347 N N . ARG A 1 285 ? 33.228 18.043 -20.059 1.00 79.75 285 ARG A N 1
ATOM 2348 C CA . ARG A 1 285 ? 34.687 18.002 -20.161 1.00 79.75 285 ARG A CA 1
ATOM 2349 C C . ARG A 1 285 ? 35.265 19.026 -21.123 1.00 79.75 285 ARG A C 1
ATOM 2351 O O . ARG A 1 285 ? 36.241 18.739 -21.801 1.00 79.75 285 ARG A O 1
ATOM 2358 N N . ARG A 1 286 ? 34.712 20.241 -21.182 1.00 76.06 286 ARG A N 1
ATOM 2359 C CA . ARG A 1 286 ? 35.221 21.304 -22.078 1.00 76.06 286 ARG A CA 1
ATOM 2360 C C . ARG A 1 286 ? 36.721 21.594 -21.904 1.00 76.06 286 ARG A C 1
ATOM 2362 O O . ARG A 1 286 ? 37.353 22.056 -22.849 1.00 76.06 286 ARG A O 1
ATOM 2369 N N . ASP A 1 287 ? 37.277 21.300 -20.728 1.00 71.25 287 ASP A N 1
ATOM 2370 C CA . ASP A 1 287 ? 38.712 21.327 -20.418 1.00 71.25 287 ASP A CA 1
ATOM 2371 C C . ASP A 1 287 ? 39.562 20.352 -21.244 1.00 71.25 287 ASP A C 1
ATOM 2373 O O . ASP A 1 287 ? 40.763 20.546 -21.402 1.00 71.25 287 ASP A O 1
ATOM 2377 N N . GLY A 1 288 ? 38.941 19.309 -21.786 1.00 73.44 288 GLY A N 1
ATOM 2378 C CA . GLY A 1 288 ? 39.578 18.270 -22.580 1.00 73.44 288 GLY A CA 1
ATOM 2379 C C . GLY A 1 288 ? 39.812 18.636 -24.045 1.00 73.44 288 GLY A C 1
ATOM 2380 O O . GLY A 1 288 ? 40.279 17.775 -24.784 1.00 73.44 288 GLY A O 1
ATOM 2381 N N . HIS A 1 289 ? 39.499 19.856 -24.497 1.00 74.38 289 HIS A N 1
ATOM 2382 C CA . HIS A 1 289 ? 39.761 20.281 -25.877 1.00 74.38 289 HIS A CA 1
ATOM 2383 C C . HIS A 1 289 ? 41.192 20.848 -26.069 1.00 74.38 289 HIS A C 1
ATOM 2385 O O . HIS A 1 289 ? 41.715 21.530 -25.183 1.00 74.38 289 HIS A O 1
ATOM 2391 N N . PRO A 1 290 ? 41.821 20.674 -27.253 1.00 68.81 290 PRO A N 1
ATOM 2392 C CA . PRO A 1 290 ? 43.160 21.205 -27.569 1.00 68.81 290 PRO A CA 1
ATOM 2393 C C . PRO A 1 290 ? 43.294 22.733 -27.545 1.00 68.81 290 PRO A C 1
ATOM 2395 O O . PRO A 1 290 ? 44.408 23.264 -27.543 1.00 68.81 290 PRO A O 1
ATOM 2398 N N . SER A 1 291 ? 42.174 23.459 -27.522 1.00 62.28 291 SER A N 1
ATOM 2399 C CA . SER A 1 291 ? 42.099 24.927 -27.523 1.00 62.28 291 SER A CA 1
ATOM 2400 C C . SER A 1 291 ? 42.951 25.606 -26.441 1.00 62.28 291 SER A C 1
ATOM 2402 O O . SER A 1 291 ? 43.414 26.728 -26.648 1.00 62.28 291 SER A O 1
ATOM 2404 N N . VAL A 1 292 ? 43.183 24.942 -25.306 1.00 54.47 292 VAL A N 1
ATOM 2405 C CA . VAL A 1 292 ? 43.944 25.458 -24.155 1.00 54.47 292 VAL A CA 1
ATOM 2406 C C . VAL A 1 292 ? 45.453 25.517 -24.432 1.00 54.47 292 VAL A C 1
ATOM 2408 O O . VAL A 1 292 ? 46.151 26.365 -23.875 1.00 54.47 292 VAL A O 1
ATOM 2411 N N . PHE A 1 293 ? 45.962 24.662 -25.326 1.00 55.81 293 PHE A N 1
ATOM 2412 C CA . PHE A 1 293 ? 47.400 24.438 -25.528 1.00 55.81 293 PHE A CA 1
ATOM 2413 C C . PHE A 1 293 ? 47.992 25.162 -26.749 1.00 55.81 293 PHE A C 1
ATOM 2415 O O . PHE A 1 293 ? 49.208 25.167 -26.927 1.00 55.81 293 PHE A O 1
ATOM 2422 N N . LYS A 1 294 ? 47.171 25.852 -27.559 1.00 51.03 294 LYS A N 1
ATOM 2423 C CA . LYS A 1 294 ? 47.619 26.594 -28.762 1.00 51.03 294 LYS A CA 1
ATOM 2424 C C . LYS A 1 294 ? 48.603 27.745 -28.481 1.00 51.03 294 LYS A C 1
ATOM 2426 O O . LYS A 1 294 ? 49.217 28.253 -29.408 1.00 51.03 294 LYS A O 1
ATOM 2431 N N . ARG A 1 295 ? 48.772 28.167 -27.222 1.00 43.50 295 ARG A N 1
ATOM 2432 C CA . ARG A 1 295 ? 49.632 29.301 -26.826 1.00 43.50 295 ARG A CA 1
ATOM 2433 C C . ARG A 1 295 ? 51.120 28.941 -26.662 1.00 43.50 295 ARG A C 1
ATOM 2435 O O . ARG A 1 295 ? 51.901 29.820 -26.323 1.00 43.50 295 ARG A O 1
ATOM 2442 N N . ALA A 1 296 ? 51.499 27.679 -26.883 1.00 39.62 296 ALA A N 1
ATOM 2443 C CA . ALA A 1 296 ? 52.866 27.177 -26.703 1.00 39.62 296 ALA A CA 1
ATOM 2444 C C . ALA A 1 296 ? 53.679 27.034 -28.010 1.00 39.62 296 ALA A C 1
ATOM 2446 O O . ALA A 1 296 ? 54.766 26.466 -27.973 1.00 39.62 296 ALA A O 1
ATOM 2447 N N . MET A 1 297 ? 53.184 27.528 -29.154 1.00 37.25 297 MET A N 1
ATOM 2448 C CA . MET A 1 297 ? 53.951 27.558 -30.409 1.00 37.25 297 MET A CA 1
ATOM 2449 C C . MET A 1 297 ? 54.416 28.986 -30.736 1.00 37.25 297 MET A C 1
ATOM 2451 O O . MET A 1 297 ? 53.617 29.916 -30.716 1.00 37.25 297 MET A O 1
ATOM 2455 N N . HIS A 1 298 ? 55.737 29.096 -30.923 1.00 36.69 298 HIS A N 1
ATOM 2456 C CA . HIS A 1 298 ? 56.643 30.231 -31.166 1.00 36.69 298 HIS A CA 1
ATOM 2457 C C . HIS A 1 298 ? 56.107 31.677 -31.268 1.00 36.69 298 HIS A C 1
ATOM 2459 O O . HIS A 1 298 ? 55.190 32.008 -32.013 1.00 36.69 298 HIS A O 1
ATOM 2465 N N . GLU A 1 299 ? 56.810 32.581 -30.574 1.00 36.09 299 GLU A N 1
ATOM 2466 C CA . GLU A 1 299 ? 56.563 34.030 -30.485 1.00 36.09 299 GLU A CA 1
ATOM 2467 C C . GLU A 1 299 ? 56.742 34.843 -31.786 1.00 36.09 299 GLU A C 1
ATOM 2469 O O . GLU A 1 299 ? 56.501 36.053 -31.766 1.00 36.09 299 GLU A O 1
ATOM 2474 N N . GLU A 1 300 ? 57.111 34.237 -32.916 1.00 38.09 300 GLU A N 1
ATOM 2475 C CA . GLU A 1 300 ? 57.493 34.986 -34.127 1.00 38.09 300 GLU A CA 1
ATOM 2476 C C . GLU A 1 300 ? 56.343 35.290 -35.108 1.00 38.09 300 GLU A C 1
ATOM 2478 O O . GLU A 1 300 ? 56.453 36.222 -35.903 1.00 38.09 300 GLU A O 1
ATOM 2483 N N . GLU A 1 301 ? 55.172 34.656 -35.003 1.00 40.19 301 GLU A N 1
ATOM 2484 C CA . GLU A 1 301 ? 54.036 34.916 -35.917 1.00 40.19 301 GLU A CA 1
ATOM 2485 C C . GLU A 1 301 ? 53.063 36.012 -35.425 1.00 40.19 301 GLU A C 1
ATOM 2487 O O . GLU A 1 301 ? 51.860 35.995 -35.692 1.00 40.19 301 GLU A O 1
ATOM 2492 N N . LYS A 1 302 ? 53.557 37.019 -34.695 1.00 39.81 302 LYS A N 1
ATOM 2493 C CA . LYS A 1 302 ? 52.717 38.107 -34.144 1.00 39.81 302 LYS A CA 1
ATOM 2494 C C . LYS A 1 302 ? 52.295 39.195 -35.148 1.00 39.81 302 LYS A C 1
ATOM 2496 O O . LYS A 1 302 ? 51.486 40.045 -34.777 1.00 39.81 302 LYS A O 1
ATOM 2501 N N . HIS A 1 303 ? 52.777 39.197 -36.395 1.00 35.19 303 HIS A N 1
ATOM 2502 C CA . HIS A 1 303 ? 52.649 40.379 -37.268 1.00 35.19 303 HIS A CA 1
ATOM 2503 C C . HIS A 1 303 ? 51.710 40.283 -38.479 1.00 35.19 303 HIS A C 1
ATOM 2505 O O . HIS A 1 303 ? 51.497 41.304 -39.134 1.00 35.19 303 HIS A O 1
ATOM 2511 N N . HIS A 1 304 ? 51.054 39.155 -38.763 1.00 35.44 304 HIS A N 1
ATOM 2512 C CA . HIS A 1 304 ? 50.099 39.083 -39.881 1.00 35.44 304 HIS A CA 1
ATOM 2513 C C . HIS A 1 304 ? 48.692 38.699 -39.413 1.00 35.44 304 HIS A C 1
ATOM 2515 O O . HIS A 1 304 ? 48.298 37.540 -39.356 1.00 35.44 304 HIS A O 1
ATOM 2521 N N . ARG A 1 305 ? 47.906 39.728 -39.072 1.00 41.44 305 ARG A N 1
ATOM 2522 C CA . ARG A 1 305 ? 46.458 39.618 -38.861 1.00 41.44 305 ARG A CA 1
ATOM 2523 C C . ARG A 1 305 ? 45.732 39.573 -40.203 1.00 41.44 305 ARG A C 1
ATOM 2525 O O . ARG A 1 305 ? 45.525 40.630 -40.789 1.00 41.44 305 ARG A O 1
ATOM 2532 N N . ILE A 1 306 ? 45.242 38.402 -40.612 1.00 33.00 306 ILE A N 1
ATOM 2533 C CA . ILE A 1 306 ? 44.071 38.262 -41.497 1.00 33.00 306 ILE A CA 1
ATOM 2534 C C . ILE A 1 306 ? 43.280 37.020 -41.032 1.00 33.00 306 ILE A C 1
ATOM 2536 O O . ILE A 1 306 ? 43.781 35.909 -41.121 1.00 33.00 306 ILE A O 1
ATOM 2540 N N . ALA A 1 307 ? 42.054 37.238 -40.528 1.00 33.59 307 ALA A N 1
ATOM 2541 C CA . ALA A 1 307 ? 41.105 36.271 -39.936 1.00 33.59 307 ALA A CA 1
ATOM 2542 C C . ALA A 1 307 ? 41.551 35.586 -38.617 1.00 33.59 307 ALA A C 1
ATOM 2544 O O . ALA A 1 307 ? 42.559 34.897 -38.545 1.00 33.59 307 ALA A O 1
ATOM 2545 N N . GLY A 1 308 ? 40.785 35.777 -37.533 1.00 37.38 308 GLY A N 1
ATOM 2546 C CA . GLY A 1 308 ? 41.102 35.204 -36.216 1.00 37.38 308 GLY A CA 1
ATOM 2547 C C . GLY A 1 308 ? 41.136 33.663 -36.227 1.00 37.38 308 GLY A C 1
ATOM 2548 O O . GLY A 1 308 ? 40.276 33.052 -36.863 1.00 37.38 308 GLY A O 1
ATOM 2549 N N . PRO A 1 309 ? 42.086 33.011 -35.528 1.00 46.59 309 PRO A N 1
ATOM 2550 C CA . PRO A 1 309 ? 42.250 31.563 -35.599 1.00 46.59 309 PRO A CA 1
ATOM 2551 C C . PRO A 1 309 ? 41.110 30.849 -34.859 1.00 46.59 309 PRO A C 1
ATOM 2553 O O . PRO A 1 309 ? 40.855 31.099 -33.680 1.00 46.59 309 PRO A O 1
ATOM 2556 N N . SER A 1 310 ? 40.424 29.936 -35.545 1.00 54.12 310 SER A N 1
ATOM 2557 C CA . SER A 1 310 ? 39.398 29.072 -34.958 1.00 54.12 310 SER A CA 1
ATOM 2558 C C . SER A 1 310 ? 40.003 28.142 -33.895 1.00 54.12 310 SER A C 1
ATOM 2560 O O . SER A 1 310 ? 40.987 27.433 -34.151 1.00 54.12 310 SER A O 1
ATOM 2562 N N . SER A 1 311 ? 39.419 28.127 -32.696 1.00 59.41 311 SER A N 1
ATOM 2563 C CA . SER A 1 311 ? 39.712 27.121 -31.667 1.00 59.41 311 SER A CA 1
ATOM 2564 C C . SER A 1 311 ? 39.184 25.758 -32.122 1.00 59.41 311 SER A C 1
ATOM 2566 O O . SER A 1 311 ? 38.035 25.667 -32.552 1.00 59.41 311 SER A O 1
ATOM 2568 N N . ASP A 1 312 ? 40.006 24.708 -32.040 1.00 64.75 312 ASP A N 1
ATOM 2569 C CA . ASP A 1 312 ? 39.537 23.340 -32.282 1.00 64.75 312 ASP A CA 1
ATOM 2570 C C . ASP A 1 312 ? 38.731 22.867 -31.065 1.00 64.75 312 ASP A C 1
ATOM 2572 O O . ASP A 1 312 ? 39.295 22.451 -30.056 1.00 64.75 312 ASP A O 1
ATOM 2576 N N . CYS A 1 313 ? 37.407 23.012 -31.160 1.00 70.19 313 CYS A N 1
ATOM 2577 C CA . CYS A 1 313 ? 36.435 22.495 -30.193 1.00 70.19 313 CYS A CA 1
ATOM 2578 C C . CYS A 1 313 ? 35.738 21.220 -30.713 1.00 70.19 313 CYS A C 1
ATOM 2580 O O . CYS A 1 313 ? 34.603 20.946 -30.329 1.00 70.19 313 CYS A O 1
ATOM 2582 N N . SER A 1 314 ? 36.350 20.508 -31.670 1.00 69.38 314 SER A N 1
ATOM 2583 C CA . SER A 1 314 ? 35.802 19.264 -32.236 1.00 69.38 314 SER A CA 1
ATOM 2584 C C . SER A 1 314 ? 36.609 18.039 -31.802 1.00 69.38 314 SER A C 1
ATOM 2586 O O . SER A 1 314 ? 36.007 17.001 -31.549 1.00 69.38 314 SER A O 1
ATOM 2588 N N . HIS A 1 315 ? 37.932 18.172 -31.652 1.00 71.12 315 HIS A N 1
ATOM 2589 C CA . HIS A 1 315 ? 38.817 17.097 -31.182 1.00 71.12 315 HIS A CA 1
ATOM 2590 C C . HIS A 1 315 ? 39.111 17.180 -29.675 1.00 71.12 315 HIS A C 1
ATOM 2592 O O . HIS A 1 315 ? 38.885 18.219 -29.052 1.00 71.12 315 HIS A O 1
ATOM 2598 N N . TRP A 1 316 ? 39.632 16.097 -29.083 1.00 73.75 316 TRP A N 1
ATOM 2599 C CA . TRP A 1 316 ? 39.990 16.014 -27.656 1.00 73.75 316 TRP A CA 1
ATOM 2600 C C . TRP A 1 316 ? 41.490 15.785 -27.466 1.00 73.75 316 TRP A C 1
ATOM 2602 O O . TRP A 1 316 ? 42.134 15.113 -28.269 1.00 73.75 316 TRP A O 1
ATOM 2612 N N . CYS A 1 317 ? 42.039 16.329 -26.383 1.00 68.69 317 CYS A N 1
ATOM 2613 C CA . CYS A 1 317 ? 43.395 16.058 -25.925 1.00 68.69 317 CYS A CA 1
ATOM 2614 C C . CYS A 1 317 ? 43.557 14.599 -25.489 1.00 68.69 317 CYS A C 1
ATOM 2616 O O . CYS A 1 317 ? 42.635 13.999 -24.931 1.00 68.69 317 CYS A O 1
ATOM 2618 N N . LEU A 1 318 ? 44.770 14.085 -25.685 1.00 63.06 318 LEU A N 1
ATOM 2619 C CA . LEU A 1 318 ? 45.218 12.795 -25.177 1.00 63.06 318 LEU A CA 1
ATOM 2620 C C . LEU A 1 318 ? 46.481 12.987 -24.301 1.00 63.06 318 LEU A C 1
ATOM 2622 O O . LEU A 1 318 ? 47.363 13.755 -24.707 1.00 63.06 318 LEU A O 1
ATOM 2626 N N . PRO A 1 319 ? 46.599 12.321 -23.132 1.00 62.16 319 PRO A N 1
ATOM 2627 C CA . PRO A 1 319 ? 45.561 11.525 -22.460 1.00 62.16 319 PRO A CA 1
ATOM 2628 C C . PRO A 1 319 ? 44.384 12.402 -21.997 1.00 62.16 319 PRO A C 1
ATOM 2630 O O . PRO A 1 319 ? 44.527 13.621 -21.861 1.00 62.16 319 PRO A O 1
ATOM 2633 N N . GLY A 1 320 ? 43.204 11.813 -21.792 1.00 72.69 320 GLY A N 1
ATOM 2634 C CA . GLY A 1 320 ? 42.018 12.586 -21.421 1.00 72.69 320 GLY A CA 1
ATOM 2635 C C . GLY A 1 320 ? 40.677 11.904 -21.680 1.00 72.69 320 GLY A C 1
ATOM 2636 O O . GLY A 1 320 ? 40.446 10.759 -21.312 1.00 72.69 320 GLY A O 1
ATOM 2637 N N . VAL A 1 321 ? 39.740 12.642 -22.279 1.00 81.31 321 VAL A N 1
ATOM 2638 C CA . VAL A 1 321 ? 38.347 12.193 -22.469 1.00 81.31 321 VAL A CA 1
ATOM 2639 C C . VAL A 1 321 ? 38.240 10.876 -23.264 1.00 81.31 321 VAL A C 1
ATOM 2641 O O . VAL A 1 321 ? 37.446 10.024 -22.859 1.00 81.31 321 VAL A O 1
ATOM 2644 N N . PRO A 1 322 ? 39.048 10.637 -24.319 1.00 87.31 322 PRO A N 1
ATOM 2645 C CA . PRO A 1 322 ? 39.040 9.354 -25.023 1.00 87.31 322 PRO A CA 1
ATOM 2646 C C . PRO A 1 322 ? 39.503 8.150 -24.192 1.00 87.31 322 PRO A C 1
ATOM 2648 O O . PRO A 1 322 ? 39.054 7.040 -24.472 1.00 87.31 322 PRO A O 1
ATOM 2651 N N . ASP A 1 323 ? 40.320 8.341 -23.151 1.00 83.44 323 ASP A N 1
ATOM 2652 C CA . ASP A 1 323 ? 40.727 7.240 -22.264 1.00 83.44 323 ASP A CA 1
ATOM 2653 C C . ASP A 1 323 ? 39.518 6.739 -21.457 1.00 83.44 323 ASP A C 1
ATOM 2655 O O . ASP A 1 323 ? 39.256 5.539 -21.403 1.00 83.44 323 ASP A O 1
ATOM 2659 N N . ILE A 1 324 ? 38.675 7.658 -20.965 1.00 84.62 324 ILE A N 1
ATOM 2660 C CA . ILE A 1 324 ? 37.406 7.308 -20.302 1.00 84.62 324 ILE A CA 1
ATOM 2661 C C . ILE A 1 324 ? 36.434 6.625 -21.274 1.00 84.62 324 ILE A C 1
ATOM 2663 O O . ILE A 1 324 ? 35.729 5.691 -20.891 1.00 84.62 324 ILE A O 1
ATOM 2667 N N . TRP A 1 325 ? 36.395 7.031 -22.548 1.00 91.25 325 TRP A N 1
ATOM 2668 C CA . TRP A 1 325 ? 35.610 6.295 -23.550 1.00 91.25 325 TRP A CA 1
ATOM 2669 C C . TRP A 1 325 ? 36.094 4.850 -23.685 1.00 91.25 325 TRP A C 1
ATOM 2671 O O . TRP A 1 325 ? 35.288 3.938 -23.863 1.00 91.25 325 TRP A O 1
ATOM 2681 N N . ASN A 1 326 ? 37.400 4.617 -23.586 1.00 92.31 326 ASN A N 1
ATOM 2682 C CA . ASN A 1 326 ? 37.963 3.276 -23.644 1.00 92.31 326 ASN A CA 1
ATOM 2683 C C . ASN A 1 326 ? 37.704 2.467 -22.369 1.00 92.31 326 ASN A C 1
ATOM 2685 O O . ASN A 1 326 ? 37.426 1.275 -22.486 1.00 92.31 326 ASN A O 1
ATOM 2689 N N . GLU A 1 327 ? 37.658 3.087 -21.190 1.00 88.44 327 GLU A N 1
ATOM 2690 C CA . GLU A 1 327 ? 37.177 2.447 -19.952 1.00 88.44 327 GLU A CA 1
ATOM 2691 C C . GLU A 1 327 ? 35.720 1.978 -20.065 1.00 88.44 327 GLU A C 1
ATOM 2693 O O . GLU A 1 327 ? 35.371 0.832 -19.751 1.00 88.44 327 GLU A O 1
ATOM 2698 N N . MET A 1 328 ? 34.850 2.850 -20.583 1.00 90.19 328 MET A N 1
ATOM 2699 C CA . MET A 1 328 ? 33.442 2.531 -20.823 1.00 90.19 328 MET A CA 1
ATOM 2700 C C . MET A 1 328 ? 33.297 1.414 -21.864 1.00 90.19 328 MET A C 1
ATOM 2702 O O . MET A 1 328 ? 32.558 0.450 -21.647 1.00 90.19 328 MET A O 1
ATOM 2706 N N . LEU A 1 329 ? 34.045 1.494 -22.968 1.00 93.31 329 LEU A N 1
ATOM 2707 C CA . LEU A 1 329 ? 34.084 0.458 -23.999 1.00 93.31 329 LEU A CA 1
ATOM 2708 C C . LEU A 1 329 ? 34.578 -0.885 -23.438 1.00 93.31 329 LEU A C 1
ATOM 2710 O O . LEU A 1 329 ? 33.963 -1.922 -23.693 1.00 93.31 329 LEU A O 1
ATOM 2714 N N . SER A 1 330 ? 35.652 -0.870 -22.646 1.00 91.81 330 SER A N 1
ATOM 2715 C CA . SER A 1 330 ? 36.208 -2.045 -21.969 1.00 91.81 330 SER A CA 1
ATOM 2716 C C . SER A 1 330 ? 35.168 -2.680 -21.048 1.00 91.81 330 SER A C 1
ATOM 2718 O O . SER A 1 330 ? 34.930 -3.886 -21.120 1.00 91.81 330 SER A O 1
ATOM 2720 N N . SER A 1 331 ? 34.436 -1.872 -20.280 1.00 88.75 331 SER A N 1
ATOM 2721 C CA . SER A 1 331 ? 33.341 -2.335 -19.421 1.00 88.75 331 SER A CA 1
ATOM 2722 C C . SER A 1 331 ? 32.209 -3.001 -20.214 1.00 88.75 331 SER A C 1
ATOM 2724 O O . SER A 1 331 ? 31.747 -4.084 -19.835 1.00 88.75 331 SER A O 1
ATOM 2726 N N . ILE A 1 332 ? 31.803 -2.420 -21.352 1.00 88.69 332 ILE A N 1
ATOM 2727 C CA . ILE A 1 332 ? 30.813 -3.019 -22.266 1.00 88.69 332 ILE A CA 1
ATOM 2728 C C . ILE A 1 332 ? 31.317 -4.362 -22.809 1.00 88.69 332 ILE A C 1
ATOM 2730 O O . ILE A 1 332 ? 30.539 -5.302 -22.957 1.00 88.69 332 ILE A O 1
ATOM 2734 N N . ILE A 1 333 ? 32.606 -4.488 -23.121 1.00 90.75 333 ILE A N 1
ATOM 2735 C CA . ILE A 1 333 ? 33.200 -5.717 -23.671 1.00 90.75 333 ILE A CA 1
ATOM 2736 C C . ILE A 1 333 ? 33.363 -6.805 -22.597 1.00 90.75 333 ILE A C 1
ATOM 2738 O O . ILE A 1 333 ? 33.106 -7.982 -22.868 1.00 90.75 333 ILE A O 1
ATOM 2742 N N . LEU A 1 334 ? 33.779 -6.430 -21.386 1.00 84.81 334 LEU A N 1
ATOM 2743 C CA . LEU A 1 334 ? 34.098 -7.350 -20.294 1.00 84.81 334 LEU A CA 1
ATOM 2744 C C . LEU A 1 334 ? 32.854 -7.924 -19.610 1.00 84.81 334 LEU A C 1
ATOM 2746 O O . LEU A 1 334 ? 32.884 -9.079 -19.178 1.00 84.81 334 LEU A O 1
ATOM 2750 N N . THR A 1 335 ? 31.765 -7.161 -19.536 1.00 72.69 335 THR A N 1
ATOM 2751 C CA . THR A 1 335 ? 30.518 -7.607 -18.907 1.00 72.69 335 THR A CA 1
ATOM 2752 C C . THR A 1 335 ? 29.651 -8.435 -19.868 1.00 72.69 335 THR A C 1
ATOM 2754 O O . THR A 1 335 ? 29.437 -8.082 -21.029 1.00 72.69 335 THR A O 1
ATOM 2757 N N . ASN A 1 336 ? 29.119 -9.556 -19.364 1.00 52.50 336 ASN A N 1
ATOM 2758 C CA . ASN A 1 336 ? 27.986 -10.268 -19.977 1.00 52.50 336 ASN A CA 1
ATOM 2759 C C . ASN A 1 336 ? 26.638 -9.669 -19.533 1.00 52.50 336 ASN A C 1
ATOM 2761 O O . ASN A 1 336 ? 25.586 -10.167 -19.928 1.00 52.50 336 ASN A O 1
ATOM 2765 N N . ALA A 1 337 ? 26.672 -8.631 -18.689 1.00 42.78 337 ALA A N 1
ATOM 2766 C CA . ALA A 1 337 ? 25.488 -7.940 -18.217 1.00 42.78 337 ALA A CA 1
ATOM 2767 C C . ALA A 1 337 ? 24.746 -7.331 -19.405 1.00 42.78 337 ALA A C 1
ATOM 2769 O O . ALA A 1 337 ? 25.349 -6.775 -20.329 1.00 42.78 337 ALA A O 1
ATOM 2770 N N . GLU A 1 338 ? 23.424 -7.444 -19.380 1.00 42.12 338 GLU A N 1
ATOM 2771 C CA . GLU A 1 338 ? 22.562 -6.780 -20.337 1.00 42.12 338 GLU A CA 1
ATOM 2772 C C . GLU A 1 338 ? 22.607 -5.270 -20.110 1.00 42.12 338 GLU A C 1
ATOM 2774 O O . GLU A 1 338 ? 21.733 -4.691 -19.479 1.00 42.12 338 GLU A O 1
ATOM 2779 N N . ILE A 1 339 ? 23.652 -4.615 -20.618 1.00 41.03 339 ILE A N 1
ATOM 2780 C CA . ILE A 1 339 ? 23.719 -3.158 -20.664 1.00 41.03 339 ILE A CA 1
ATOM 2781 C C . ILE A 1 339 ? 22.693 -2.711 -21.707 1.00 41.03 339 ILE A C 1
ATOM 2783 O O . ILE A 1 339 ? 22.928 -2.786 -22.913 1.00 41.03 339 ILE A O 1
ATOM 2787 N N . HIS A 1 340 ? 21.516 -2.391 -21.171 1.00 38.78 340 HIS A N 1
ATOM 2788 C CA . HIS A 1 340 ? 20.378 -1.662 -21.713 1.00 38.78 340 HIS A CA 1
ATOM 2789 C C . HIS A 1 340 ? 20.241 -1.655 -23.243 1.00 38.78 340 HIS A C 1
ATOM 2791 O O . HIS A 1 340 ? 20.791 -0.804 -23.942 1.00 38.78 340 HIS A O 1
ATOM 2797 N N . MET A 1 341 ? 19.332 -2.499 -23.750 1.00 39.31 341 MET A N 1
ATOM 2798 C CA . MET A 1 341 ? 18.443 -2.003 -24.805 1.00 39.31 341 MET A CA 1
ATOM 2799 C C . MET A 1 341 ? 17.740 -0.746 -24.271 1.00 39.31 341 MET A C 1
ATOM 2801 O O . MET A 1 341 ? 17.646 -0.555 -23.057 1.00 39.31 341 MET A O 1
ATOM 2805 N N . ALA A 1 342 ? 17.204 0.100 -25.149 1.00 44.34 342 ALA A N 1
ATOM 2806 C CA . ALA A 1 342 ? 16.168 1.042 -24.748 1.00 44.34 342 ALA A CA 1
ATOM 2807 C C . ALA A 1 342 ? 14.946 0.243 -24.249 1.00 44.34 342 ALA A C 1
ATOM 2809 O O . ALA A 1 342 ? 13.974 0.084 -24.978 1.00 44.34 342 ALA A O 1
ATOM 2810 N N . THR A 1 343 ? 15.022 -0.319 -23.038 1.00 50.50 343 THR A N 1
ATOM 2811 C CA . THR A 1 343 ? 13.885 -0.867 -22.316 1.00 50.50 343 THR A CA 1
ATOM 2812 C C . THR A 1 343 ? 12.896 0.269 -22.209 1.00 50.50 343 THR A C 1
ATOM 2814 O O . THR A 1 343 ? 13.274 1.393 -21.859 1.00 50.50 343 THR A O 1
ATOM 2817 N N . GLU A 1 344 ? 11.656 0.009 -22.591 1.00 58.16 344 GLU A N 1
ATOM 2818 C CA . GLU A 1 344 ? 10.591 0.981 -22.450 1.00 58.16 344 GLU A CA 1
ATOM 2819 C C . GLU A 1 344 ? 10.600 1.507 -21.006 1.00 58.16 344 GLU A C 1
ATOM 2821 O O . GLU A 1 344 ? 10.455 0.748 -20.052 1.00 58.16 344 GLU A O 1
ATOM 2826 N N . LYS A 1 345 ? 10.883 2.804 -20.842 1.00 73.12 345 LYS A N 1
ATOM 2827 C CA . LYS A 1 345 ? 11.035 3.459 -19.532 1.00 73.12 345 LYS A CA 1
ATOM 2828 C C . LYS A 1 345 ? 9.709 4.002 -19.008 1.00 73.12 345 LYS A C 1
ATOM 2830 O O . LYS A 1 345 ? 9.699 4.955 -18.238 1.00 73.12 345 LYS A O 1
ATOM 2835 N N . TRP A 1 346 ? 8.586 3.481 -19.492 1.00 90.81 346 TRP A N 1
ATOM 2836 C CA . TRP A 1 346 ? 7.304 3.952 -18.998 1.00 90.81 346 TRP A CA 1
ATOM 2837 C C . TRP A 1 346 ? 7.122 3.487 -17.555 1.00 90.81 346 TRP A C 1
ATOM 2839 O O . TRP A 1 346 ? 7.567 2.405 -17.167 1.00 90.81 346 TRP A O 1
ATOM 2849 N N . VAL A 1 347 ? 6.462 4.325 -16.767 1.00 94.00 347 VAL A N 1
ATOM 2850 C CA . VAL A 1 347 ? 5.977 3.988 -15.435 1.00 94.00 347 VAL A CA 1
ATOM 2851 C C . VAL A 1 347 ? 4.463 4.105 -15.493 1.00 94.00 347 VAL A C 1
ATOM 2853 O O . VAL A 1 347 ? 3.917 5.170 -15.792 1.00 94.00 347 VAL A O 1
ATOM 2856 N N . PHE A 1 348 ? 3.782 2.993 -15.242 1.00 95.94 348 PHE A N 1
ATOM 2857 C CA . PHE A 1 348 ? 2.335 2.966 -15.088 1.00 95.94 348 PHE A CA 1
ATOM 2858 C C . PHE A 1 348 ? 2.023 2.850 -13.601 1.00 95.94 348 PHE A C 1
ATOM 2860 O O . PHE A 1 348 ? 2.589 1.988 -12.931 1.00 95.94 348 PHE A O 1
ATOM 2867 N N . MET A 1 349 ? 1.178 3.730 -13.066 1.00 96.94 349 MET A N 1
ATOM 2868 C CA . MET A 1 349 ? 0.909 3.773 -11.630 1.00 96.94 349 MET A CA 1
ATOM 2869 C C . MET A 1 349 ? -0.538 4.109 -11.302 1.00 96.94 349 MET A C 1
ATOM 2871 O O . MET A 1 349 ? -1.213 4.814 -12.049 1.00 96.94 349 MET A O 1
ATOM 2875 N N . VAL A 1 350 ? -0.978 3.629 -10.141 1.00 98.19 350 VAL A N 1
ATOM 2876 C CA . VAL A 1 350 ? -2.282 3.918 -9.548 1.00 98.19 350 VAL A CA 1
ATOM 2877 C C . VAL A 1 350 ? -2.077 4.332 -8.099 1.00 98.19 350 VAL A C 1
ATOM 2879 O O . VAL A 1 350 ? -1.366 3.663 -7.347 1.00 98.19 350 VAL A O 1
ATOM 2882 N N . THR A 1 351 ? -2.744 5.410 -7.698 1.00 98.50 351 THR A N 1
ATOM 2883 C CA . THR A 1 351 ? -2.821 5.849 -6.306 1.00 98.50 351 THR A CA 1
ATOM 2884 C C . THR A 1 351 ? -4.231 5.620 -5.784 1.00 98.50 351 THR A C 1
ATOM 2886 O O . THR A 1 351 ? -5.213 5.962 -6.440 1.00 98.50 351 THR A O 1
ATOM 2889 N N . ALA A 1 352 ? -4.340 5.036 -4.597 1.00 98.25 352 ALA A N 1
ATOM 2890 C CA . ALA A 1 352 ? -5.609 4.832 -3.919 1.00 98.25 352 ALA A CA 1
ATOM 2891 C C . ALA A 1 352 ? -5.533 5.267 -2.457 1.00 98.25 352 ALA A C 1
ATOM 2893 O O . ALA A 1 352 ? -4.459 5.313 -1.855 1.00 98.25 352 ALA A O 1
ATOM 2894 N N . GLN A 1 353 ? -6.702 5.549 -1.896 1.00 97.88 353 GLN A N 1
ATOM 2895 C CA . GLN A 1 353 ? -6.912 5.842 -0.488 1.00 97.88 353 GLN A CA 1
ATOM 2896 C C . GLN A 1 353 ? -7.915 4.838 0.070 1.00 97.88 353 GLN A C 1
ATOM 2898 O O . GLN A 1 353 ? -8.970 4.613 -0.521 1.00 97.88 353 GLN A O 1
ATOM 2903 N N . THR A 1 354 ? -7.590 4.229 1.207 1.00 97.50 354 THR A N 1
ATOM 2904 C CA . THR A 1 354 ? -8.449 3.235 1.860 1.00 97.50 354 THR A CA 1
ATOM 2905 C C . THR A 1 354 ? -8.650 3.577 3.332 1.00 97.50 354 THR A C 1
ATOM 2907 O O . THR A 1 354 ? -7.668 3.887 4.018 1.00 97.50 354 THR A O 1
ATOM 2910 N N . PRO A 1 355 ? -9.893 3.520 3.837 1.00 96.06 355 PRO A N 1
ATOM 2911 C CA . PRO A 1 355 ? -10.197 3.783 5.239 1.00 96.06 355 PRO A CA 1
ATOM 2912 C C . PRO A 1 355 ? -9.747 2.643 6.163 1.00 96.06 355 PRO A C 1
ATOM 2914 O O . PRO A 1 355 ? -9.612 1.478 5.769 1.00 96.06 355 PRO A O 1
ATOM 2917 N N . THR A 1 356 ? -9.586 2.966 7.444 1.00 94.50 356 THR A N 1
ATOM 2918 C CA . THR A 1 356 ? -9.550 1.946 8.504 1.00 94.50 356 THR A CA 1
ATOM 2919 C C . THR A 1 356 ? -10.969 1.545 8.933 1.00 94.50 356 THR A C 1
ATOM 2921 O O . THR A 1 356 ? -11.947 2.204 8.586 1.00 94.50 356 THR A O 1
ATOM 2924 N N . ASN A 1 357 ? -11.096 0.455 9.689 1.00 96.75 357 ASN A N 1
ATOM 2925 C CA . ASN A 1 357 ? -12.368 -0.002 10.253 1.00 96.75 357 ASN A CA 1
ATOM 2926 C C . ASN A 1 357 ? -12.206 -0.392 11.726 1.00 96.75 357 ASN A C 1
ATOM 2928 O O . ASN A 1 357 ? -11.133 -0.843 12.129 1.00 96.75 357 ASN A O 1
ATOM 2932 N N . ILE A 1 358 ? -13.279 -0.258 12.508 1.00 97.25 358 ILE A N 1
ATOM 2933 C CA . ILE A 1 358 ? -13.329 -0.645 13.924 1.00 97.25 358 ILE A CA 1
ATOM 2934 C C . ILE A 1 358 ? -14.345 -1.762 14.115 1.00 97.25 358 ILE A C 1
ATOM 2936 O O . ILE A 1 358 ? -15.517 -1.615 13.772 1.00 97.25 358 ILE A O 1
ATOM 2940 N N . ALA A 1 359 ? -13.902 -2.885 14.678 1.00 98.25 359 ALA A N 1
ATOM 2941 C CA . ALA A 1 359 ? -14.775 -4.020 14.944 1.00 98.25 359 ALA A CA 1
ATOM 2942 C C . ALA A 1 359 ? -15.710 -3.735 16.130 1.00 98.25 359 ALA A C 1
ATOM 2944 O O . ALA A 1 359 ? -15.244 -3.430 17.226 1.00 98.25 359 ALA A O 1
ATOM 2945 N N . VAL A 1 360 ? -17.014 -3.899 15.924 1.00 98.75 360 VAL A N 1
ATOM 2946 C CA . VAL A 1 360 ? -18.041 -3.882 16.981 1.00 98.75 360 VAL A CA 1
ATOM 2947 C C . VAL A 1 360 ? -18.391 -5.297 17.443 1.00 98.75 360 VAL A C 1
ATOM 2949 O O . VAL A 1 360 ? -18.717 -5.489 18.607 1.00 98.75 360 VAL A O 1
ATOM 2952 N N . ILE A 1 361 ? -18.209 -6.292 16.564 1.00 98.88 361 ILE A N 1
ATOM 2953 C CA . ILE A 1 361 ? -18.104 -7.714 16.913 1.00 98.88 361 ILE A CA 1
ATOM 2954 C C . ILE A 1 361 ? -16.703 -8.192 16.523 1.00 98.88 361 ILE A C 1
ATOM 2956 O O . ILE A 1 361 ? -16.313 -8.109 15.354 1.00 98.88 361 ILE A O 1
ATOM 2960 N N . LYS A 1 362 ? -15.917 -8.643 17.503 1.00 98.56 362 LYS A N 1
ATOM 2961 C CA . LYS A 1 362 ? -14.465 -8.810 17.382 1.00 98.56 362 LYS A CA 1
ATOM 2962 C C . LYS A 1 362 ? -14.066 -10.089 16.652 1.00 98.56 362 LYS A C 1
ATOM 2964 O O . LYS A 1 362 ? -14.504 -11.192 16.980 1.00 98.56 362 LYS A O 1
ATOM 2969 N N . TYR A 1 363 ? -13.115 -9.926 15.737 1.00 98.12 363 TYR A N 1
ATOM 2970 C CA . TYR A 1 363 ? -12.298 -11.013 15.206 1.00 98.12 363 TYR A CA 1
ATOM 2971 C C . TYR A 1 363 ? -11.131 -11.291 16.163 1.00 98.12 363 TYR A C 1
ATOM 2973 O O . TYR A 1 363 ? -10.260 -10.435 16.332 1.00 98.12 363 TYR A O 1
ATOM 2981 N N . TRP A 1 364 ? -11.105 -12.484 16.758 1.00 98.19 364 TRP A N 1
ATOM 2982 C CA . TRP A 1 364 ? -9.992 -12.944 17.584 1.00 98.19 364 TRP A CA 1
ATOM 2983 C C . TRP A 1 364 ? -9.856 -14.466 17.513 1.00 98.19 364 TRP A C 1
ATOM 2985 O O . TRP A 1 364 ? -10.725 -15.190 17.984 1.00 98.19 364 TRP A O 1
ATOM 2995 N N . GLY A 1 365 ? -8.764 -14.936 16.911 1.00 97.75 365 GLY A N 1
ATOM 2996 C CA . GLY A 1 365 ? -8.463 -16.356 16.735 1.00 97.75 365 GLY A CA 1
ATOM 2997 C C . GLY A 1 365 ? -8.645 -16.825 15.292 1.00 97.75 365 GLY A C 1
ATOM 2998 O O . GLY A 1 365 ? -9.562 -16.399 14.582 1.00 97.75 365 GLY A O 1
ATOM 2999 N N . LYS A 1 366 ? -7.747 -17.709 14.848 1.00 98.12 366 LYS A N 1
ATOM 3000 C CA . LYS A 1 366 ? -7.750 -18.281 13.496 1.00 98.12 366 LYS A CA 1
ATOM 3001 C C . LYS A 1 366 ? -7.893 -19.792 13.554 1.00 98.12 366 LYS A C 1
ATOM 3003 O O . LYS A 1 366 ? -7.256 -20.431 14.382 1.00 98.12 366 LYS A O 1
ATOM 3008 N N . ARG A 1 367 ? -8.684 -20.343 12.634 1.00 97.69 367 ARG A N 1
ATOM 3009 C CA . ARG A 1 367 ? -8.715 -21.784 12.350 1.00 97.69 367 ARG A CA 1
ATOM 3010 C C . ARG A 1 367 ? -7.674 -22.199 11.302 1.00 97.69 367 ARG A C 1
ATOM 3012 O O . ARG A 1 367 ? -7.284 -23.356 11.274 1.00 97.69 367 ARG A O 1
ATOM 3019 N N . ASP A 1 368 ? -7.216 -21.260 10.466 1.00 97.38 368 ASP A N 1
ATOM 3020 C CA . ASP A 1 368 ? -6.120 -21.452 9.501 1.00 97.38 368 ASP A CA 1
ATOM 3021 C C . ASP A 1 368 ? -5.223 -20.196 9.493 1.00 97.38 368 ASP A C 1
ATOM 3023 O O . ASP A 1 368 ? -5.671 -19.092 9.170 1.00 97.38 368 ASP A O 1
ATOM 3027 N N . GLU A 1 369 ? -3.954 -20.363 9.873 1.00 94.88 369 GLU A N 1
ATOM 3028 C CA . GLU A 1 369 ? -2.939 -19.297 9.953 1.00 94.88 369 GLU A CA 1
ATOM 3029 C C . GLU A 1 369 ? -2.311 -18.933 8.599 1.00 94.88 369 GLU A C 1
ATOM 3031 O O . GLU A 1 369 ? -1.732 -17.857 8.460 1.00 94.88 369 GLU A O 1
ATOM 3036 N N . VAL A 1 370 ? -2.412 -19.806 7.596 1.00 91.75 370 VAL A N 1
ATOM 3037 C CA . VAL A 1 370 ? -1.861 -19.583 6.253 1.00 91.75 370 VAL A CA 1
ATOM 3038 C C . VAL A 1 370 ? -2.860 -18.806 5.404 1.00 91.75 370 VAL A C 1
ATOM 3040 O O . VAL A 1 370 ? -2.510 -17.798 4.791 1.00 91.75 370 VAL A O 1
ATOM 3043 N N . ARG A 1 371 ? -4.121 -19.250 5.396 1.00 94.06 371 ARG A N 1
ATOM 3044 C CA . ARG A 1 371 ? -5.219 -18.620 4.641 1.00 94.06 371 ARG A CA 1
ATOM 3045 C C . ARG A 1 371 ? -5.911 -17.492 5.400 1.00 94.06 371 ARG A C 1
ATOM 3047 O O . ARG A 1 371 ? -6.751 -16.804 4.813 1.00 94.06 371 ARG A O 1
ATOM 3054 N N . ILE A 1 372 ? -5.547 -17.303 6.671 1.00 97.25 372 ILE A N 1
ATOM 3055 C CA . ILE A 1 372 ? -6.106 -16.309 7.594 1.00 97.25 372 ILE A CA 1
ATOM 3056 C C . ILE A 1 372 ? -7.625 -16.486 7.705 1.00 97.25 372 ILE A C 1
ATOM 3058 O O . ILE A 1 372 ? -8.401 -15.586 7.396 1.00 97.25 372 ILE A O 1
ATOM 3062 N N . LEU A 1 373 ? -8.054 -17.685 8.103 1.00 98.31 373 LEU A N 1
ATOM 3063 C CA . LEU A 1 373 ? -9.470 -18.006 8.296 1.00 98.31 373 LEU A CA 1
ATOM 3064 C C . LEU A 1 373 ? -9.835 -17.870 9.776 1.00 98.31 373 LEU A C 1
ATOM 3066 O O . LEU A 1 373 ? -9.137 -18.447 10.614 1.00 98.31 373 LEU A O 1
ATOM 3070 N N . PRO A 1 374 ? -10.897 -17.130 10.132 1.00 98.44 374 PRO A N 1
ATOM 3071 C CA . PRO A 1 374 ? -11.195 -16.813 11.520 1.00 98.44 374 PRO A CA 1
ATOM 3072 C C . PRO A 1 374 ? -11.976 -17.951 12.190 1.00 98.44 374 PRO A C 1
ATOM 3074 O O . PRO A 1 374 ? -12.573 -18.792 11.517 1.00 98.44 374 PRO A O 1
ATOM 3077 N N . VAL A 1 375 ? -11.999 -17.988 13.522 1.00 98.44 375 VAL A N 1
ATOM 3078 C CA . VAL A 1 375 ? -12.857 -18.939 14.262 1.00 98.44 375 VAL A CA 1
ATOM 3079 C C . VAL A 1 375 ? -14.324 -18.492 14.341 1.00 98.44 375 VAL A C 1
ATOM 3081 O O . VAL A 1 375 ? -15.183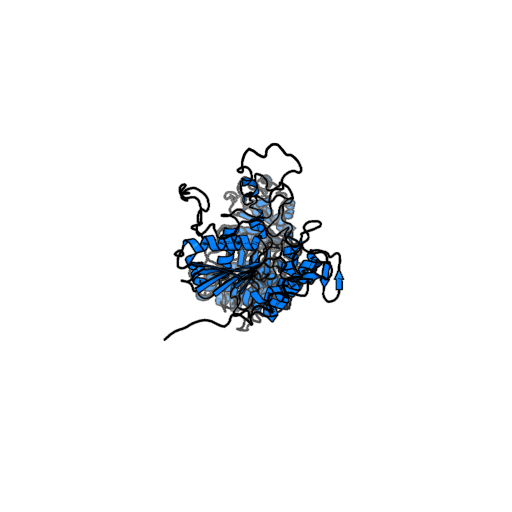 -19.311 14.645 1.00 98.44 375 VAL A O 1
ATOM 3084 N N . ASN A 1 376 ? -14.614 -17.219 14.049 1.00 98.69 376 ASN A N 1
ATOM 3085 C CA . ASN A 1 376 ? -15.955 -16.636 14.062 1.00 98.69 376 ASN A CA 1
ATOM 3086 C C . ASN A 1 376 ? -16.089 -15.465 13.073 1.00 98.69 376 ASN A C 1
ATOM 3088 O O . ASN A 1 376 ? -15.094 -14.843 12.695 1.00 98.69 376 ASN A O 1
ATOM 3092 N N . ASP A 1 377 ? -17.328 -15.138 12.705 1.00 98.81 377 ASP A N 1
ATOM 3093 C CA . ASP A 1 377 ? -17.678 -13.924 11.958 1.00 98.81 377 ASP A CA 1
ATOM 3094 C C . ASP A 1 377 ? -17.312 -12.657 12.746 1.00 98.81 377 ASP A C 1
ATOM 3096 O O . ASP A 1 377 ? -17.203 -12.668 13.974 1.00 98.81 377 ASP A O 1
ATOM 3100 N N . SER A 1 378 ? -17.162 -11.530 12.055 1.00 98.88 378 SER A N 1
ATOM 3101 C CA . SER A 1 378 ? -16.947 -10.227 12.701 1.00 98.88 378 SER A CA 1
ATOM 3102 C C . SER A 1 378 ? -17.661 -9.109 11.958 1.00 98.88 378 SER A C 1
ATOM 3104 O O . SER A 1 378 ? -17.812 -9.179 10.742 1.00 98.88 378 SER A O 1
ATOM 3106 N N . ILE A 1 379 ? -18.067 -8.061 12.676 1.00 98.94 379 ILE A N 1
ATOM 3107 C CA . ILE A 1 379 ? -18.725 -6.874 12.110 1.00 98.94 379 ILE A CA 1
ATOM 3108 C C . ILE A 1 379 ? -17.935 -5.640 12.522 1.00 98.94 379 ILE A C 1
ATOM 3110 O O . ILE A 1 379 ? -17.531 -5.516 13.681 1.00 98.94 379 ILE A O 1
ATOM 3114 N N . SER A 1 380 ? -17.721 -4.725 11.583 1.00 98.69 380 SER A N 1
ATOM 3115 C CA . SER A 1 380 ? -17.048 -3.450 11.813 1.00 98.69 380 SER A CA 1
ATOM 3116 C C . SER A 1 380 ? -17.792 -2.276 11.201 1.00 98.69 380 SER A C 1
ATOM 3118 O O . SER A 1 380 ? -18.547 -2.447 10.249 1.00 98.69 380 SER A O 1
ATOM 3120 N N . VAL A 1 381 ? -17.494 -1.084 11.710 1.00 98.56 381 VAL A N 1
ATOM 3121 C CA . VAL A 1 381 ? -17.807 0.193 11.069 1.00 98.56 381 VAL A CA 1
ATOM 3122 C C . VAL A 1 381 ? -16.549 0.732 10.382 1.00 98.56 381 VAL A C 1
ATOM 3124 O O . VAL A 1 381 ? -15.479 0.797 10.993 1.00 98.56 381 VAL A O 1
ATOM 3127 N N . THR A 1 382 ? -16.653 1.068 9.101 1.00 98.44 382 THR A N 1
ATOM 3128 C CA . THR A 1 382 ? -15.603 1.741 8.328 1.00 98.44 382 THR A CA 1
ATOM 3129 C C . THR A 1 382 ? -15.562 3.216 8.719 1.00 98.44 382 THR A C 1
ATOM 3131 O O . THR A 1 382 ? -16.610 3.846 8.825 1.00 98.44 382 THR A O 1
ATOM 3134 N N . LEU A 1 383 ? -14.372 3.769 8.964 1.00 96.69 383 LEU A N 1
ATOM 3135 C CA . LEU A 1 383 ? -14.207 5.166 9.381 1.00 96.69 383 LEU A CA 1
ATOM 3136 C C . LEU A 1 383 ? -14.029 6.100 8.180 1.00 96.69 383 LEU A C 1
ATOM 3138 O O . LEU A 1 383 ? -13.562 5.679 7.125 1.00 96.69 383 LEU A O 1
ATOM 3142 N N . ASP A 1 384 ? -14.358 7.376 8.362 1.00 95.75 384 ASP A N 1
ATOM 3143 C CA . ASP A 1 384 ? -14.174 8.415 7.346 1.00 95.75 384 ASP A CA 1
ATOM 3144 C C . ASP A 1 384 ? -12.693 8.533 6.905 1.00 95.75 384 ASP A C 1
ATOM 3146 O O . ASP A 1 384 ? -11.825 8.829 7.745 1.00 95.75 384 ASP A O 1
ATOM 3150 N N . PRO A 1 385 ? -12.376 8.295 5.613 1.00 92.50 385 PRO A N 1
ATOM 3151 C CA . PRO A 1 385 ? -11.007 8.349 5.108 1.00 92.50 385 PRO A CA 1
ATOM 3152 C C . PRO A 1 385 ? -10.400 9.758 5.134 1.00 92.50 385 PRO A C 1
ATOM 3154 O O . PRO A 1 385 ? -9.171 9.866 5.121 1.00 92.50 385 PRO A O 1
ATOM 3157 N N . ASP A 1 386 ? -11.212 10.817 5.230 1.00 90.00 386 ASP A N 1
ATOM 3158 C CA . ASP A 1 386 ? -10.711 12.191 5.367 1.00 90.00 386 ASP A CA 1
ATOM 3159 C C . ASP A 1 386 ? -9.932 12.376 6.680 1.00 90.00 386 ASP A C 1
ATOM 3161 O O . ASP A 1 386 ? -9.006 13.184 6.763 1.00 90.00 386 ASP A O 1
ATOM 3165 N N . HIS A 1 387 ? -10.261 11.582 7.704 1.00 88.56 387 HIS A N 1
ATOM 3166 C CA . HIS A 1 387 ? -9.614 11.643 9.012 1.00 88.56 387 HIS A CA 1
ATOM 3167 C C . HIS A 1 387 ? -8.610 10.506 9.219 1.00 88.56 387 HIS A C 1
ATOM 3169 O O . HIS A 1 387 ? -7.528 10.739 9.753 1.00 88.56 387 HIS A O 1
ATOM 3175 N N . LEU A 1 388 ? -8.942 9.276 8.807 1.00 90.94 388 LEU A N 1
ATOM 3176 C CA . LEU A 1 388 ? -8.127 8.085 9.073 1.00 90.94 388 LEU A CA 1
ATOM 3177 C C . LEU A 1 388 ? -8.054 7.163 7.858 1.00 90.94 388 LEU A C 1
ATOM 3179 O O . LEU A 1 388 ? -8.956 6.360 7.602 1.00 90.94 388 LEU A O 1
ATOM 3183 N N . CYS A 1 389 ? -6.936 7.223 7.142 1.00 93.69 389 CYS A N 1
ATOM 3184 C CA . CYS A 1 389 ? -6.727 6.423 5.946 1.00 93.69 389 CYS A CA 1
ATOM 3185 C C . CYS A 1 389 ? -5.272 5.999 5.735 1.00 93.69 389 CYS A C 1
ATOM 3187 O O . CYS A 1 389 ? -4.316 6.531 6.310 1.00 93.69 389 CYS A O 1
ATOM 3189 N N . THR A 1 390 ? -5.129 5.025 4.842 1.00 96.12 390 THR A N 1
ATOM 3190 C CA . THR A 1 390 ? -3.873 4.705 4.180 1.00 96.12 390 THR A CA 1
ATOM 3191 C C . THR A 1 390 ? -3.948 5.156 2.731 1.00 96.12 390 THR A C 1
ATOM 3193 O O . THR A 1 390 ? -4.875 4.779 2.014 1.00 96.12 390 THR A O 1
ATOM 3196 N N . VAL A 1 391 ? -2.943 5.902 2.282 1.00 97.75 391 VAL A N 1
ATOM 3197 C CA . VAL A 1 391 ? -2.714 6.195 0.865 1.00 97.75 391 VAL A CA 1
ATOM 3198 C C . VAL A 1 391 ? -1.621 5.264 0.355 1.00 97.75 391 VAL A C 1
ATOM 3200 O O . VAL A 1 391 ? -0.560 5.156 0.971 1.00 97.75 391 VAL A O 1
ATOM 3203 N N . THR A 1 392 ? -1.862 4.589 -0.765 1.00 98.44 392 THR A N 1
ATOM 3204 C CA . THR A 1 392 ? -0.885 3.705 -1.410 1.00 98.44 392 THR A CA 1
ATOM 3205 C C . THR A 1 392 ? -0.786 4.050 -2.887 1.00 98.44 392 THR A C 1
ATOM 3207 O O . THR A 1 392 ? -1.794 4.161 -3.577 1.00 98.44 392 THR A O 1
ATOM 3210 N N . THR A 1 393 ? 0.440 4.221 -3.376 1.00 98.81 393 THR A N 1
ATOM 3211 C CA . THR A 1 393 ? 0.759 4.307 -4.803 1.00 98.81 393 THR A CA 1
ATOM 3212 C C . THR A 1 393 ? 1.512 3.056 -5.213 1.00 98.81 393 THR A C 1
ATOM 3214 O O . THR A 1 393 ? 2.549 2.738 -4.631 1.00 98.81 393 THR A O 1
ATOM 3217 N N . VAL A 1 394 ? 0.986 2.357 -6.210 1.00 98.69 394 VAL A N 1
ATOM 3218 C CA . VAL A 1 394 ? 1.610 1.182 -6.821 1.00 98.69 394 VAL A CA 1
ATOM 3219 C C . VAL A 1 394 ? 2.011 1.529 -8.242 1.00 98.69 394 VAL A C 1
ATOM 3221 O O . VAL A 1 394 ? 1.246 2.167 -8.961 1.00 98.69 394 VAL A O 1
ATOM 3224 N N . ALA A 1 395 ? 3.208 1.125 -8.640 1.00 98.25 395 ALA A N 1
ATOM 3225 C CA . ALA A 1 395 ? 3.754 1.377 -9.958 1.00 98.25 395 ALA A CA 1
ATOM 3226 C C . ALA A 1 395 ? 4.373 0.112 -10.542 1.00 98.25 395 ALA A C 1
ATOM 3228 O O . ALA A 1 395 ? 4.923 -0.721 -9.822 1.00 98.25 395 ALA A O 1
ATOM 3229 N N . VAL A 1 396 ? 4.330 0.013 -11.864 1.00 97.69 396 VAL A N 1
ATOM 3230 C CA . VAL A 1 396 ? 4.954 -1.044 -12.652 1.00 97.69 396 VAL A CA 1
ATOM 3231 C C . VAL A 1 396 ? 5.746 -0.425 -13.800 1.00 97.69 396 VAL A C 1
ATOM 3233 O O . VAL A 1 396 ? 5.325 0.567 -14.400 1.00 97.69 396 VAL A O 1
ATOM 3236 N N . SER A 1 397 ? 6.910 -1.002 -14.087 1.00 95.44 397 SER A N 1
ATOM 3237 C CA . SER A 1 397 ? 7.761 -0.598 -15.202 1.00 95.44 397 SER A CA 1
ATOM 3238 C C . SER A 1 397 ? 8.639 -1.765 -15.657 1.00 95.44 397 SER A C 1
ATOM 3240 O O . SER A 1 397 ? 9.137 -2.508 -14.807 1.00 95.44 397 SER A O 1
ATOM 3242 N N . PRO A 1 398 ? 8.929 -1.894 -16.965 1.00 91.56 398 PRO A N 1
ATOM 3243 C CA . PRO A 1 398 ? 9.958 -2.806 -17.465 1.00 91.56 398 PRO A CA 1
ATOM 3244 C C . PRO A 1 398 ? 11.368 -2.473 -16.952 1.00 91.56 398 PRO A C 1
ATOM 3246 O O . PRO A 1 398 ? 12.264 -3.306 -17.053 1.00 91.56 398 PRO A O 1
ATOM 3249 N N . ALA A 1 399 ? 11.579 -1.257 -16.431 1.00 89.62 399 ALA A N 1
ATOM 3250 C CA . ALA A 1 399 ? 12.856 -0.813 -15.881 1.00 89.62 399 ALA A CA 1
ATOM 3251 C C . ALA A 1 399 ? 13.076 -1.219 -14.412 1.00 89.62 399 ALA A C 1
ATOM 3253 O O . ALA A 1 399 ? 14.187 -1.056 -13.909 1.00 89.62 399 ALA A O 1
ATOM 3254 N N . PHE A 1 400 ? 12.049 -1.715 -13.713 1.00 93.75 400 PHE A N 1
ATOM 3255 C CA . PHE A 1 400 ? 12.182 -2.144 -12.320 1.00 93.75 400 PHE A CA 1
ATOM 3256 C C . PHE A 1 400 ? 12.803 -3.542 -12.253 1.00 93.75 400 PHE A C 1
ATOM 3258 O O . PHE A 1 400 ? 12.348 -4.474 -12.916 1.00 93.75 400 PHE A O 1
ATOM 3265 N N . ASP A 1 401 ? 13.839 -3.696 -11.433 1.00 91.88 401 ASP A N 1
ATOM 3266 C CA . ASP A 1 401 ? 14.637 -4.918 -11.299 1.00 91.88 401 ASP A CA 1
ATOM 3267 C C . ASP A 1 401 ? 14.048 -5.922 -10.297 1.00 91.88 401 ASP A C 1
ATOM 3269 O O . ASP A 1 401 ? 14.272 -7.127 -10.426 1.00 91.88 401 ASP A O 1
ATOM 3273 N N . ARG A 1 402 ? 13.287 -5.439 -9.309 1.00 94.25 402 ARG A N 1
ATOM 3274 C CA . ARG A 1 402 ? 12.664 -6.256 -8.259 1.00 94.25 402 ARG A CA 1
ATOM 3275 C C . ARG A 1 402 ? 11.454 -5.569 -7.633 1.00 94.25 402 ARG A C 1
ATOM 3277 O O . ARG A 1 402 ? 11.331 -4.348 -7.692 1.00 94.25 402 ARG A O 1
ATOM 3284 N N . ASP A 1 403 ? 10.600 -6.347 -6.971 1.00 97.69 403 ASP A N 1
ATOM 3285 C CA . ASP A 1 403 ? 9.522 -5.797 -6.149 1.00 97.69 403 ASP A CA 1
ATOM 3286 C C . ASP A 1 403 ? 10.085 -5.044 -4.933 1.00 97.69 403 ASP A C 1
ATOM 3288 O O . ASP A 1 403 ? 10.902 -5.584 -4.177 1.00 97.69 403 ASP A O 1
ATOM 3292 N N . ARG A 1 404 ? 9.632 -3.807 -4.710 1.00 97.75 404 ARG A N 1
ATOM 3293 C CA . ARG A 1 404 ? 10.069 -2.950 -3.595 1.00 97.75 404 ARG A CA 1
ATOM 3294 C C . ARG A 1 404 ? 8.884 -2.258 -2.948 1.00 97.75 404 ARG A C 1
ATOM 3296 O O . ARG A 1 404 ? 7.950 -1.841 -3.631 1.00 97.75 404 ARG A O 1
ATOM 3303 N N . MET A 1 405 ? 8.936 -2.107 -1.626 1.00 97.75 405 MET A N 1
ATOM 3304 C CA . MET A 1 405 ? 7.900 -1.405 -0.879 1.00 97.75 405 MET A CA 1
ATOM 3305 C C . MET A 1 405 ? 8.487 -0.433 0.137 1.00 97.75 405 MET A C 1
ATOM 3307 O O . MET A 1 405 ? 9.395 -0.781 0.886 1.00 97.75 405 MET A O 1
ATOM 3311 N N . TRP A 1 406 ? 7.904 0.759 0.211 1.00 97.81 406 TRP A N 1
ATOM 3312 C CA . TRP A 1 406 ? 8.189 1.771 1.217 1.00 97.81 406 TRP A CA 1
ATOM 3313 C C . TRP A 1 406 ? 6.943 2.036 2.052 1.00 97.81 406 TRP A C 1
ATOM 3315 O O . TRP A 1 406 ? 5.865 2.285 1.516 1.00 97.81 406 TRP A O 1
ATOM 3325 N N . LEU A 1 407 ? 7.094 2.010 3.372 1.00 94.06 407 LEU A N 1
ATOM 3326 C CA . LEU A 1 407 ? 6.041 2.349 4.322 1.00 94.06 407 LEU A CA 1
ATOM 3327 C C . LEU A 1 407 ? 6.492 3.553 5.148 1.00 94.06 407 LEU A C 1
ATOM 3329 O O . LEU A 1 407 ? 7.494 3.480 5.860 1.00 94.06 407 LEU A O 1
ATOM 3333 N N . ASN A 1 408 ? 5.756 4.663 5.047 1.00 91.88 408 ASN A N 1
ATOM 3334 C CA . ASN A 1 408 ? 6.087 5.938 5.694 1.00 91.88 408 ASN A CA 1
ATOM 3335 C C . ASN A 1 408 ? 7.543 6.379 5.423 1.00 91.88 408 ASN A C 1
ATOM 3337 O O . ASN A 1 408 ? 8.281 6.727 6.345 1.00 91.88 408 ASN A O 1
ATOM 3341 N N . GLY A 1 409 ? 7.972 6.292 4.160 1.00 91.88 409 GLY A N 1
ATOM 3342 C CA . GLY A 1 409 ? 9.305 6.708 3.702 1.00 91.88 409 GLY A CA 1
ATOM 3343 C C . GLY A 1 409 ? 10.440 5.710 3.958 1.00 91.88 409 GLY A C 1
ATOM 3344 O O . GLY A 1 409 ? 11.549 5.925 3.479 1.00 91.88 409 GLY A O 1
ATOM 3345 N N . LYS A 1 410 ? 10.200 4.600 4.669 1.00 93.69 410 LYS A N 1
ATOM 3346 C CA . LYS A 1 410 ? 11.222 3.571 4.925 1.00 93.69 410 LYS A CA 1
ATOM 3347 C C . LYS A 1 410 ? 10.983 2.346 4.056 1.00 93.69 410 LYS A C 1
ATOM 3349 O O . LYS A 1 410 ? 9.872 1.821 4.037 1.00 93.69 410 LYS A O 1
ATOM 3354 N N . GLU A 1 411 ? 12.021 1.882 3.365 1.00 96.38 411 GLU A N 1
ATOM 3355 C CA . GLU A 1 411 ? 11.951 0.635 2.598 1.00 96.38 411 GLU A CA 1
ATOM 3356 C C . GLU A 1 411 ? 11.777 -0.555 3.551 1.00 96.38 411 GLU A C 1
ATOM 3358 O O . GLU A 1 411 ? 12.459 -0.653 4.574 1.00 96.38 411 GLU A O 1
ATOM 3363 N N . ILE A 1 412 ? 10.844 -1.447 3.226 1.00 93.94 412 ILE A N 1
ATOM 3364 C CA . ILE A 1 412 ? 10.543 -2.656 3.993 1.00 93.94 412 ILE A CA 1
ATOM 3365 C C . ILE A 1 412 ? 10.652 -3.893 3.104 1.00 93.94 412 ILE A C 1
ATOM 3367 O O . ILE A 1 412 ? 10.412 -3.843 1.898 1.00 93.94 412 ILE A O 1
ATOM 3371 N N . SER A 1 413 ? 10.992 -5.031 3.710 1.00 93.94 413 SER A N 1
ATOM 3372 C CA . SER A 1 413 ? 11.073 -6.291 2.973 1.00 93.94 413 SER A CA 1
ATOM 3373 C C . SER A 1 413 ? 9.684 -6.821 2.611 1.00 93.94 413 SER A C 1
ATOM 3375 O O . SER A 1 413 ? 8.835 -7.020 3.483 1.00 93.94 413 SER A O 1
ATOM 3377 N N . LEU A 1 414 ? 9.498 -7.151 1.332 1.00 93.38 414 LEU A N 1
ATOM 3378 C CA . LEU A 1 414 ? 8.335 -7.885 0.827 1.00 93.38 414 LEU A CA 1
ATOM 3379 C C . LEU A 1 414 ? 8.470 -9.408 0.979 1.00 93.38 414 LEU A C 1
ATOM 3381 O O . LEU A 1 414 ? 7.561 -10.130 0.583 1.00 93.38 414 LEU A O 1
ATOM 3385 N N . SER A 1 415 ? 9.564 -9.921 1.557 1.00 90.00 415 SER A N 1
ATOM 3386 C CA . SER A 1 415 ? 9.795 -11.370 1.703 1.00 90.00 415 SER A CA 1
ATOM 3387 C C . SER A 1 415 ? 8.829 -12.071 2.669 1.00 90.00 415 SER A C 1
ATOM 3389 O O . SER A 1 415 ? 8.737 -13.297 2.670 1.00 90.00 415 SER A O 1
ATOM 3391 N N . GLY A 1 416 ? 8.105 -11.316 3.500 1.00 89.75 416 GLY A N 1
ATOM 3392 C CA . GLY A 1 416 ? 7.132 -11.870 4.438 1.00 89.75 416 GLY A CA 1
ATOM 3393 C C . GLY A 1 416 ? 5.951 -12.543 3.732 1.00 89.75 416 GLY A C 1
ATOM 3394 O O . GLY A 1 416 ? 5.402 -12.005 2.769 1.00 89.75 416 GLY A O 1
ATOM 3395 N N . SER A 1 417 ? 5.501 -13.682 4.271 1.00 91.56 417 SER A N 1
ATOM 3396 C CA . SER A 1 417 ? 4.416 -14.497 3.697 1.00 91.56 417 SER A CA 1
ATOM 3397 C C . SER A 1 417 ? 3.138 -13.705 3.407 1.00 91.56 417 SER A C 1
ATOM 3399 O O . SER A 1 417 ? 2.509 -13.923 2.380 1.00 91.56 417 SER A O 1
ATOM 3401 N N . ARG A 1 418 ? 2.785 -12.737 4.262 1.00 93.56 418 ARG A N 1
ATOM 3402 C CA . ARG A 1 418 ? 1.586 -11.893 4.103 1.00 93.56 418 ARG A CA 1
ATOM 3403 C C . ARG A 1 418 ? 1.607 -11.072 2.809 1.00 93.56 418 ARG A C 1
ATOM 3405 O O . ARG A 1 418 ? 0.616 -11.048 2.091 1.00 93.56 418 ARG A O 1
ATOM 3412 N N . TYR A 1 419 ? 2.737 -10.439 2.488 1.00 95.25 419 TYR A N 1
ATOM 3413 C CA . TYR A 1 419 ? 2.882 -9.681 1.241 1.00 95.25 419 TYR A CA 1
ATOM 3414 C C . TYR A 1 419 ? 2.968 -10.610 0.035 1.00 95.25 419 TYR A C 1
ATOM 3416 O O . TYR A 1 419 ? 2.267 -10.390 -0.947 1.00 95.25 419 TYR A O 1
ATOM 3424 N N . GLN A 1 420 ? 3.769 -11.675 0.130 1.00 95.44 420 GLN A N 1
ATOM 3425 C CA . GLN A 1 420 ? 3.911 -12.649 -0.954 1.00 95.44 420 GLN A CA 1
ATOM 3426 C C . GLN A 1 420 ? 2.582 -13.317 -1.317 1.00 95.44 420 GLN A C 1
ATOM 3428 O O . GLN A 1 420 ? 2.305 -13.510 -2.496 1.00 95.44 420 GLN A O 1
ATOM 3433 N N . ASN A 1 421 ? 1.730 -13.616 -0.332 1.00 94.31 421 ASN A N 1
ATOM 3434 C CA . ASN A 1 421 ? 0.389 -14.140 -0.578 1.00 94.31 421 ASN A CA 1
ATOM 3435 C C . ASN A 1 421 ? -0.464 -13.134 -1.360 1.00 94.31 421 ASN A C 1
ATOM 3437 O O . ASN A 1 421 ? -0.949 -13.482 -2.431 1.00 94.31 421 ASN A O 1
ATOM 3441 N N . CYS A 1 422 ? -0.576 -11.880 -0.903 1.00 96.88 422 CYS A N 1
ATOM 3442 C CA . CYS A 1 422 ? -1.338 -10.859 -1.632 1.00 96.88 422 CYS A CA 1
ATOM 3443 C C . CYS A 1 422 ? -0.821 -10.642 -3.061 1.00 96.88 422 CYS A C 1
ATOM 3445 O O . CYS A 1 422 ? -1.617 -10.613 -3.996 1.00 96.88 422 CYS A O 1
ATOM 3447 N N . LEU A 1 423 ? 0.500 -10.506 -3.234 1.00 96.88 423 LEU A N 1
ATOM 3448 C CA . LEU A 1 423 ? 1.127 -10.265 -4.537 1.00 96.88 423 LEU A CA 1
ATOM 3449 C C . LEU A 1 423 ? 0.922 -11.440 -5.498 1.00 96.88 423 LEU A C 1
ATOM 3451 O O . LEU A 1 423 ? 0.623 -11.225 -6.669 1.00 96.88 423 LEU A O 1
ATOM 3455 N N . ARG A 1 424 ? 1.052 -12.678 -5.011 1.00 95.75 424 ARG A N 1
ATOM 3456 C CA . ARG A 1 424 ? 0.809 -13.883 -5.813 1.00 95.75 424 ARG A CA 1
ATOM 3457 C C . ARG A 1 424 ? -0.649 -13.967 -6.255 1.00 95.75 424 ARG A C 1
ATOM 3459 O O . ARG A 1 424 ? -0.915 -14.148 -7.441 1.00 95.75 424 ARG A O 1
ATOM 3466 N N . GLU A 1 425 ? -1.582 -13.818 -5.316 1.00 95.50 425 GLU A N 1
ATOM 3467 C CA . GLU A 1 425 ? -3.011 -13.929 -5.607 1.00 95.50 425 GLU A CA 1
ATOM 3468 C C . GLU A 1 425 ? -3.468 -12.843 -6.588 1.00 95.50 425 GLU A C 1
ATOM 3470 O O . GLU A 1 425 ? -4.150 -13.164 -7.563 1.00 95.50 425 GLU A O 1
ATOM 3475 N N . ILE A 1 426 ? -3.055 -11.585 -6.400 1.00 97.00 426 ILE A N 1
ATOM 3476 C CA . ILE A 1 426 ? -3.474 -10.497 -7.291 1.00 97.00 426 ILE A CA 1
ATOM 3477 C C . ILE A 1 426 ? -2.836 -10.606 -8.684 1.00 97.00 426 ILE A C 1
ATOM 3479 O O . ILE A 1 426 ? -3.539 -10.445 -9.678 1.00 97.00 426 ILE A O 1
ATOM 3483 N N . ARG A 1 427 ? -1.552 -10.994 -8.788 1.00 96.19 427 ARG A N 1
ATOM 3484 C CA . ARG A 1 427 ? -0.886 -11.236 -10.084 1.00 96.19 427 ARG A CA 1
ATOM 3485 C C . ARG A 1 427 ? -1.567 -12.345 -10.882 1.00 96.19 427 ARG A C 1
ATOM 3487 O O . ARG A 1 427 ? -1.736 -12.207 -12.087 1.00 96.19 427 ARG A O 1
ATOM 3494 N N . SER A 1 428 ? -2.000 -13.423 -10.221 1.00 95.56 428 SER A N 1
ATOM 3495 C CA . SER A 1 428 ? -2.680 -14.540 -10.900 1.00 95.56 428 SER A CA 1
ATOM 3496 C C . SER A 1 428 ? -4.015 -14.144 -11.555 1.00 95.56 428 SER A C 1
ATOM 3498 O O . SER A 1 428 ? -4.468 -14.798 -12.498 1.00 95.56 428 SER A O 1
ATOM 3500 N N . ARG A 1 429 ? -4.618 -13.045 -11.085 1.00 96.00 429 ARG A N 1
ATOM 3501 C CA . ARG A 1 429 ? -5.902 -12.496 -11.543 1.00 96.00 429 ARG A CA 1
ATOM 3502 C C . ARG A 1 429 ? -5.750 -11.288 -12.464 1.00 96.00 429 ARG A C 1
ATOM 3504 O O . ARG A 1 429 ? -6.753 -10.738 -12.904 1.00 96.00 429 ARG A O 1
ATOM 3511 N N . ALA A 1 430 ? -4.517 -10.877 -12.757 1.00 96.69 430 ALA A N 1
ATOM 3512 C CA . ALA A 1 430 ? -4.249 -9.713 -13.583 1.00 96.69 430 ALA A CA 1
ATOM 3513 C C . ALA A 1 430 ? -4.850 -9.862 -14.993 1.00 96.69 430 ALA A C 1
ATOM 3515 O O . ALA A 1 430 ? -4.802 -10.938 -15.605 1.00 96.69 430 ALA A O 1
ATOM 3516 N N . GLY A 1 431 ? -5.421 -8.769 -15.492 1.00 95.38 431 GLY A N 1
ATOM 3517 C CA . GLY A 1 431 ? -5.976 -8.629 -16.832 1.00 95.38 431 GLY A CA 1
ATOM 3518 C C . GLY A 1 431 ? -5.027 -7.908 -17.790 1.00 95.38 431 GLY A C 1
ATOM 3519 O O . GLY A 1 431 ? -3.907 -7.527 -17.440 1.00 95.38 431 GLY A O 1
ATOM 3520 N N . ASP A 1 432 ? -5.487 -7.722 -19.026 1.00 94.50 432 ASP A N 1
ATOM 3521 C CA . ASP A 1 432 ? -4.815 -6.852 -19.991 1.00 94.50 432 ASP A CA 1
ATOM 3522 C C . ASP A 1 432 ? -5.053 -5.375 -19.618 1.00 94.50 432 ASP A C 1
ATOM 3524 O O . ASP A 1 432 ? -6.151 -4.997 -19.198 1.00 94.50 432 ASP A O 1
ATOM 3528 N N . VAL A 1 433 ? -4.027 -4.538 -19.791 1.00 95.19 433 VAL A N 1
ATOM 3529 C CA . VAL A 1 433 ? -4.063 -3.086 -19.561 1.00 95.19 433 VAL A CA 1
ATOM 3530 C C . VAL A 1 433 ? -3.555 -2.361 -20.800 1.00 95.19 433 VAL A C 1
ATOM 3532 O O . VAL A 1 433 ? -2.511 -2.708 -21.356 1.00 95.19 433 VAL A O 1
ATOM 3535 N N . GLU A 1 434 ? -4.278 -1.327 -21.218 1.00 91.19 434 GLU A N 1
ATOM 3536 C CA . GLU A 1 434 ? -3.900 -0.467 -22.336 1.00 91.19 434 GLU A CA 1
ATOM 3537 C C . GLU A 1 434 ? -4.159 1.000 -21.969 1.00 91.19 434 GLU A C 1
ATOM 3539 O O . GLU A 1 434 ? -5.291 1.390 -21.692 1.00 91.19 434 GLU A O 1
ATOM 3544 N N . ASP A 1 435 ? -3.097 1.806 -21.948 1.00 87.00 435 ASP A N 1
ATOM 3545 C CA . ASP A 1 435 ? -3.146 3.262 -21.806 1.00 87.00 435 ASP A CA 1
ATOM 3546 C C . ASP A 1 435 ? -2.765 3.869 -23.161 1.00 87.00 435 ASP A C 1
ATOM 3548 O O . ASP A 1 435 ? -1.594 3.899 -23.553 1.00 87.00 435 ASP A O 1
ATOM 3552 N N . MET A 1 436 ? -3.782 4.315 -23.901 1.00 82.50 436 MET A N 1
ATOM 3553 C CA . MET A 1 436 ? -3.629 4.835 -25.262 1.00 82.50 436 MET A CA 1
ATOM 3554 C C . MET A 1 436 ? -2.896 6.179 -25.303 1.00 82.50 436 MET A C 1
ATOM 3556 O O . MET A 1 436 ? -2.223 6.468 -26.291 1.00 82.50 436 MET A O 1
ATOM 3560 N N . GLU A 1 437 ? -3.000 6.995 -24.251 1.00 79.56 437 GLU A N 1
ATOM 3561 C CA . GLU A 1 437 ? -2.351 8.310 -24.191 1.00 79.56 437 GLU A CA 1
ATOM 3562 C C . GLU A 1 437 ? -0.840 8.163 -24.023 1.00 79.56 437 GLU A C 1
ATOM 3564 O O . GLU A 1 437 ? -0.060 8.868 -24.666 1.00 79.56 437 GLU A O 1
ATOM 3569 N N . LYS A 1 438 ? -0.420 7.209 -23.185 1.00 78.94 438 LYS A N 1
ATOM 3570 C CA . LYS A 1 438 ? 0.996 6.917 -22.929 1.00 78.94 438 LYS A CA 1
ATOM 3571 C C . LYS A 1 438 ? 1.568 5.832 -23.842 1.00 78.94 438 LYS A C 1
ATOM 3573 O O . LYS A 1 438 ? 2.770 5.576 -23.792 1.00 78.94 438 LYS A O 1
ATOM 3578 N N . GLY A 1 439 ? 0.732 5.204 -24.672 1.00 83.38 439 GLY A N 1
ATOM 3579 C CA . GLY A 1 439 ? 1.116 4.103 -25.556 1.00 83.38 439 GLY A CA 1
ATOM 3580 C C . GLY A 1 439 ? 1.576 2.853 -24.799 1.00 83.38 439 GLY A C 1
ATOM 3581 O O . GLY A 1 439 ? 2.427 2.120 -25.298 1.00 83.38 439 GLY A O 1
ATOM 3582 N N . ILE A 1 440 ? 1.062 2.633 -23.586 1.00 89.38 440 ILE A N 1
ATOM 3583 C CA . ILE A 1 440 ? 1.443 1.508 -22.727 1.00 89.38 440 ILE A CA 1
ATOM 3584 C C . ILE A 1 440 ? 0.477 0.359 -22.984 1.00 89.38 440 ILE A C 1
ATOM 3586 O O . ILE A 1 440 ? -0.737 0.533 -22.901 1.00 89.38 440 ILE A O 1
ATOM 3590 N N . LYS A 1 441 ? 1.012 -0.833 -23.252 1.00 91.50 441 LYS A N 1
ATOM 3591 C CA . LYS A 1 441 ? 0.219 -2.051 -23.416 1.00 91.50 441 LYS A CA 1
ATOM 3592 C C . LYS A 1 441 ? 0.842 -3.187 -22.620 1.00 91.50 441 LYS A C 1
ATOM 3594 O O . LYS A 1 441 ? 1.910 -3.674 -22.978 1.00 91.50 441 LYS A O 1
ATOM 3599 N N . ILE A 1 442 ? 0.160 -3.615 -21.565 1.00 94.19 442 ILE A N 1
ATOM 3600 C CA . ILE A 1 442 ? 0.580 -4.706 -20.686 1.00 94.19 442 ILE A CA 1
ATOM 3601 C C . ILE A 1 442 ? -0.393 -5.858 -20.893 1.00 94.19 442 ILE A C 1
ATOM 3603 O O . ILE A 1 442 ? -1.591 -5.717 -20.655 1.00 94.19 442 ILE A O 1
ATOM 3607 N N . ARG A 1 443 ? 0.098 -7.004 -21.362 1.00 93.38 443 ARG A N 1
ATOM 3608 C CA . ARG A 1 443 ? -0.729 -8.206 -21.512 1.00 93.38 443 ARG A CA 1
ATOM 3609 C C . ARG A 1 443 ? -0.692 -9.024 -20.231 1.00 93.38 443 ARG A C 1
ATOM 3611 O O . ARG A 1 443 ? 0.297 -8.995 -19.504 1.00 93.38 443 ARG A O 1
ATOM 3618 N N . LYS A 1 444 ? -1.702 -9.867 -20.019 1.00 92.50 444 LYS A N 1
ATOM 3619 C CA . LYS A 1 444 ? -1.827 -10.755 -18.855 1.00 92.50 444 LYS A CA 1
ATOM 3620 C C . LYS A 1 444 ? -0.530 -11.499 -18.498 1.00 92.50 444 LYS A C 1
ATOM 3622 O O . LYS A 1 444 ? -0.134 -11.550 -17.341 1.00 92.50 444 LYS A O 1
ATOM 3627 N N . LYS A 1 445 ? 0.158 -12.041 -19.504 1.00 92.50 445 LYS A N 1
ATOM 3628 C CA . LYS A 1 445 ? 1.419 -12.790 -19.346 1.00 92.50 445 LYS A CA 1
ATOM 3629 C C . LYS A 1 445 ? 2.626 -11.931 -18.942 1.00 92.50 445 LYS A C 1
ATOM 3631 O O . LYS A 1 445 ? 3.626 -12.466 -18.477 1.00 92.50 445 LYS A O 1
ATOM 3636 N N . ASP A 1 446 ? 2.573 -10.619 -19.161 1.00 92.62 446 ASP A N 1
ATOM 3637 C CA . ASP A 1 446 ? 3.693 -9.719 -18.877 1.00 92.62 446 ASP A CA 1
ATOM 3638 C C . ASP A 1 446 ? 3.809 -9.464 -17.361 1.00 92.62 446 ASP A C 1
ATOM 3640 O O . ASP A 1 446 ? 4.915 -9.305 -16.842 1.00 92.62 446 ASP A O 1
ATOM 3644 N N . TRP A 1 447 ? 2.694 -9.546 -16.621 1.00 95.12 447 TRP A N 1
ATOM 3645 C CA . TRP A 1 447 ? 2.644 -9.409 -15.157 1.00 95.12 447 TRP A CA 1
ATOM 3646 C C . TRP A 1 447 ? 3.462 -10.453 -14.387 1.00 95.12 447 TRP A C 1
ATOM 3648 O O . TRP A 1 447 ? 3.836 -10.204 -13.242 1.00 95.12 447 TRP A O 1
ATOM 3658 N N . GLU A 1 448 ? 3.772 -11.598 -15.004 1.00 90.88 448 GLU A N 1
ATOM 3659 C CA . GLU A 1 448 ? 4.645 -12.628 -14.421 1.00 90.88 448 GLU A CA 1
ATOM 3660 C C . GLU A 1 448 ? 6.107 -12.172 -14.320 1.00 90.88 448 GLU A C 1
ATOM 3662 O O . GLU A 1 448 ? 6.866 -12.697 -13.508 1.00 90.88 448 GLU A O 1
ATOM 3667 N N . LYS A 1 449 ? 6.511 -11.208 -15.156 1.00 92.31 449 LYS A N 1
ATOM 3668 C CA . LYS A 1 449 ? 7.894 -10.718 -15.255 1.00 92.31 449 LYS A CA 1
ATOM 3669 C C . LYS A 1 449 ? 8.058 -9.298 -14.736 1.00 92.31 449 LYS A C 1
ATOM 3671 O O . LYS A 1 449 ? 9.166 -8.903 -14.388 1.00 92.31 449 LYS A O 1
ATOM 3676 N N . LEU A 1 450 ? 6.980 -8.521 -14.740 1.00 95.25 450 LEU A N 1
ATOM 3677 C CA . LEU A 1 450 ? 7.009 -7.129 -14.332 1.00 95.25 450 LEU A CA 1
ATOM 3678 C C . LEU A 1 450 ? 7.099 -6.991 -12.807 1.00 95.25 450 LEU A C 1
ATOM 3680 O O . LEU A 1 450 ? 6.319 -7.571 -12.041 1.00 95.25 450 LEU A O 1
ATOM 3684 N N . ASN A 1 451 ? 8.049 -6.162 -12.388 1.00 97.06 451 ASN A N 1
ATOM 3685 C CA . ASN A 1 451 ? 8.282 -5.832 -10.992 1.00 97.06 451 ASN A CA 1
ATOM 3686 C C . ASN A 1 451 ? 7.463 -4.609 -10.564 1.00 97.06 451 ASN A C 1
ATOM 3688 O O . ASN A 1 451 ? 7.132 -3.741 -11.376 1.00 97.06 451 ASN A O 1
ATOM 3692 N N . LEU A 1 452 ? 7.147 -4.550 -9.272 1.00 98.25 452 LEU A N 1
ATOM 3693 C CA . LEU A 1 452 ? 6.300 -3.532 -8.662 1.00 98.25 452 LEU A CA 1
ATOM 3694 C C . LEU A 1 452 ? 7.089 -2.656 -7.693 1.00 98.25 452 LEU A C 1
ATOM 3696 O O . LEU A 1 452 ? 7.770 -3.147 -6.797 1.00 98.25 452 LEU A O 1
ATOM 3700 N N . HIS A 1 453 ? 6.914 -1.347 -7.798 1.00 98.44 453 HIS A N 1
ATOM 3701 C CA . HIS A 1 453 ? 7.303 -0.407 -6.753 1.00 98.44 453 HIS A CA 1
ATOM 3702 C C . HIS A 1 453 ? 6.051 0.083 -6.026 1.00 98.44 453 HIS A C 1
ATOM 3704 O O . HIS A 1 453 ? 5.056 0.436 -6.655 1.00 98.44 453 HIS A O 1
ATOM 3710 N N . ILE A 1 454 ? 6.076 0.074 -4.694 1.00 98.69 454 ILE A N 1
ATOM 3711 C CA . ILE A 1 454 ? 4.902 0.340 -3.856 1.00 98.69 454 ILE A CA 1
ATOM 3712 C C . ILE A 1 454 ? 5.286 1.335 -2.766 1.00 98.69 454 ILE A C 1
ATOM 3714 O O . ILE A 1 454 ? 6.072 1.004 -1.887 1.00 98.69 454 ILE A O 1
ATOM 3718 N N . ALA A 1 455 ? 4.710 2.531 -2.745 1.00 98.44 455 ALA A N 1
ATOM 3719 C CA . ALA A 1 455 ? 4.846 3.444 -1.610 1.00 98.44 455 ALA A CA 1
ATOM 3720 C C . ALA A 1 455 ? 3.511 3.579 -0.884 1.00 98.44 455 ALA A C 1
ATOM 3722 O O . ALA A 1 455 ? 2.474 3.782 -1.509 1.00 98.44 455 ALA A O 1
ATOM 3723 N N . SER A 1 456 ? 3.534 3.472 0.441 1.00 97.12 456 SER A N 1
ATOM 3724 C CA . SER A 1 456 ? 2.350 3.571 1.288 1.00 97.12 456 SER A CA 1
ATOM 3725 C C . SER A 1 456 ? 2.591 4.516 2.460 1.00 97.12 456 SER A C 1
ATOM 3727 O O . SER A 1 456 ? 3.649 4.487 3.091 1.00 97.12 456 SER A O 1
ATOM 3729 N N . HIS A 1 457 ? 1.584 5.319 2.787 1.00 95.44 457 HIS A N 1
ATOM 3730 C CA . HIS A 1 457 ? 1.598 6.266 3.895 1.00 95.44 457 HIS A CA 1
ATOM 3731 C C . HIS A 1 457 ? 0.307 6.165 4.712 1.00 95.44 457 HIS A C 1
ATOM 3733 O O . HIS A 1 457 ? -0.784 6.135 4.146 1.00 95.44 457 HIS A O 1
ATOM 3739 N N . ASN A 1 458 ? 0.434 6.133 6.038 1.00 91.44 458 ASN A N 1
ATOM 3740 C CA . ASN A 1 458 ? -0.699 6.217 6.959 1.00 91.44 458 ASN A CA 1
ATOM 3741 C C . ASN A 1 458 ? -0.734 7.613 7.576 1.00 91.44 458 ASN A C 1
ATOM 3743 O O . ASN A 1 458 ? 0.271 8.037 8.147 1.00 91.44 458 ASN A O 1
ATOM 3747 N N . ASN A 1 459 ? -1.892 8.275 7.559 1.00 87.62 459 ASN A N 1
ATOM 3748 C CA . ASN A 1 459 ? -2.052 9.573 8.226 1.00 87.62 459 ASN A CA 1
ATOM 3749 C C . ASN A 1 459 ? -2.245 9.451 9.757 1.00 87.62 459 ASN A C 1
ATOM 3751 O O . ASN A 1 459 ? -2.454 10.450 10.439 1.00 87.62 459 ASN A O 1
ATOM 3755 N N . PHE A 1 460 ? -2.140 8.235 10.305 1.00 79.38 460 PHE A N 1
ATOM 3756 C CA . PHE A 1 460 ? -2.213 7.935 11.735 1.00 79.38 460 PHE A CA 1
ATOM 3757 C C . PHE A 1 460 ? -1.046 7.042 12.200 1.00 79.38 460 PHE A C 1
ATOM 3759 O O . PHE A 1 460 ? -0.454 6.303 11.400 1.00 79.38 460 PHE A O 1
ATOM 3766 N N . PRO A 1 461 ? -0.685 7.062 13.501 1.00 67.75 461 PRO A N 1
ATOM 3767 C CA . PRO A 1 461 ? 0.486 6.341 13.993 1.00 67.75 461 PRO A CA 1
ATOM 3768 C C . PRO A 1 461 ? 0.403 4.826 13.766 1.00 67.75 461 PRO A C 1
ATOM 3770 O O . PRO A 1 461 ? -0.539 4.150 14.182 1.00 67.75 461 PRO A O 1
ATOM 3773 N N . THR A 1 462 ? 1.447 4.263 13.153 1.00 57.59 462 THR A N 1
ATOM 3774 C CA . THR A 1 462 ? 1.439 2.897 12.591 1.00 57.59 462 THR A CA 1
ATOM 3775 C C . THR A 1 462 ? 1.457 1.761 13.637 1.00 57.59 462 THR A C 1
ATOM 3777 O O . THR A 1 462 ? 1.317 0.599 13.264 1.00 57.59 462 THR A O 1
ATOM 3780 N N . ALA A 1 463 ? 1.503 2.050 14.942 1.00 55.06 463 ALA A N 1
ATOM 3781 C CA . ALA A 1 463 ? 1.503 1.035 16.007 1.00 55.06 463 ALA A CA 1
ATOM 3782 C C . ALA A 1 463 ? 0.533 1.311 17.177 1.00 55.06 463 ALA A C 1
ATOM 3784 O O . ALA A 1 463 ? 0.470 0.516 18.112 1.00 55.06 463 ALA A O 1
ATOM 3785 N N . ALA A 1 464 ? -0.273 2.375 17.105 1.00 56.84 464 ALA A N 1
ATOM 3786 C CA . ALA A 1 464 ? -1.116 2.856 18.202 1.00 56.84 464 ALA A CA 1
ATOM 3787 C C . ALA A 1 464 ? -2.462 2.113 18.326 1.00 56.84 464 ALA A C 1
ATOM 3789 O O . ALA A 1 464 ? -3.493 2.731 18.529 1.00 56.84 464 ALA A O 1
ATOM 3790 N N . GLY A 1 465 ? -2.537 0.801 18.106 1.00 60.34 465 GLY A N 1
ATOM 3791 C CA . GLY A 1 465 ? -3.813 0.081 18.284 1.00 60.34 465 GLY A CA 1
ATOM 3792 C C . GLY A 1 465 ? -4.930 0.347 17.255 1.00 60.34 465 GLY A C 1
ATOM 3793 O O . GLY A 1 465 ? -5.874 -0.427 17.238 1.00 60.34 465 GLY A O 1
ATOM 3794 N N . LEU A 1 466 ? -4.800 1.317 16.341 1.00 70.12 466 LEU A N 1
ATOM 3795 C CA . LEU A 1 466 ? -5.838 1.740 15.372 1.00 70.12 466 LEU A CA 1
ATOM 3796 C C . LEU A 1 466 ? -5.914 0.900 14.080 1.00 70.12 466 LEU A C 1
ATOM 3798 O O . LEU A 1 466 ? -6.162 1.423 12.996 1.00 70.12 466 LEU A O 1
ATOM 3802 N N . ALA A 1 467 ? -5.639 -0.403 14.174 1.00 71.88 467 ALA A N 1
ATOM 3803 C CA . ALA A 1 467 ? -5.713 -1.342 13.047 1.00 71.88 467 ALA A CA 1
ATOM 3804 C C . ALA A 1 467 ? -4.974 -0.901 11.753 1.00 71.88 467 ALA A C 1
ATOM 3806 O O . ALA A 1 467 ? -5.414 -1.219 10.652 1.00 71.88 467 ALA A O 1
ATOM 3807 N N . SER A 1 468 ? -3.804 -0.252 11.857 1.00 79.81 468 SER A N 1
ATOM 3808 C CA . SER A 1 468 ? -3.015 0.260 10.709 1.00 79.81 468 SER A CA 1
ATOM 3809 C C . SER A 1 468 ? -2.767 -0.762 9.591 1.00 79.81 468 SER A C 1
ATOM 3811 O O . SER A 1 468 ? -2.799 -0.429 8.410 1.00 79.81 468 SER A O 1
ATOM 3813 N N . SER A 1 469 ? -2.567 -2.034 9.948 1.00 88.75 469 SER A N 1
ATOM 3814 C CA . SER A 1 469 ? -2.386 -3.107 8.964 1.00 88.75 469 SER A CA 1
ATOM 3815 C C . SER A 1 469 ? -3.640 -3.417 8.134 1.00 88.75 469 SER A C 1
ATOM 3817 O O . SER A 1 469 ? -3.500 -3.913 7.021 1.00 88.75 469 SER A O 1
ATOM 3819 N N . ALA A 1 470 ? -4.844 -3.152 8.652 1.00 92.00 470 ALA A N 1
ATOM 3820 C CA . ALA A 1 470 ? -6.096 -3.411 7.945 1.00 92.00 470 ALA A CA 1
ATOM 3821 C C . ALA A 1 470 ? -6.238 -2.465 6.748 1.00 92.00 470 ALA A C 1
ATOM 3823 O O . ALA A 1 470 ? -6.312 -2.928 5.612 1.00 92.00 470 ALA A O 1
ATOM 3824 N N . ALA A 1 471 ? -6.165 -1.155 7.003 1.00 94.44 471 ALA A N 1
ATOM 3825 C CA . ALA A 1 471 ? -6.192 -0.134 5.959 1.00 94.44 471 ALA A CA 1
ATOM 3826 C C . ALA A 1 471 ? -5.037 -0.318 4.959 1.00 94.44 471 ALA A C 1
ATOM 3828 O O . ALA A 1 471 ? -5.259 -0.265 3.754 1.00 94.44 471 ALA A O 1
ATOM 3829 N N . GLY A 1 472 ? -3.828 -0.641 5.440 1.00 95.44 472 GLY A N 1
ATOM 3830 C CA . GLY A 1 472 ? -2.659 -0.842 4.579 1.00 95.44 472 GLY A CA 1
ATOM 3831 C C . GLY A 1 472 ? -2.788 -1.994 3.582 1.00 95.44 472 GLY A C 1
ATOM 3832 O O . GLY A 1 472 ? -2.574 -1.793 2.389 1.00 95.44 472 GLY A O 1
ATOM 3833 N N . PHE A 1 473 ? -3.164 -3.197 4.032 1.00 97.31 473 PHE A N 1
ATOM 3834 C CA . PHE A 1 473 ? -3.331 -4.336 3.117 1.00 97.31 473 PHE A CA 1
ATOM 3835 C C . PHE A 1 473 ? -4.555 -4.187 2.211 1.00 97.31 473 PHE A C 1
ATOM 3837 O O . PHE A 1 473 ? -4.503 -4.613 1.059 1.00 97.31 473 PHE A O 1
ATOM 3844 N N . ALA A 1 474 ? -5.628 -3.559 2.696 1.00 98.12 474 ALA A N 1
ATOM 3845 C CA . ALA A 1 474 ? -6.784 -3.245 1.866 1.00 98.12 474 ALA A CA 1
ATOM 3846 C C . ALA A 1 474 ? -6.409 -2.253 0.752 1.00 98.12 474 ALA A C 1
ATOM 3848 O O . ALA A 1 474 ? -6.733 -2.498 -0.407 1.00 98.12 474 ALA A O 1
ATOM 3849 N N . CYS A 1 475 ? -5.634 -1.208 1.071 1.00 98.06 475 CYS A N 1
ATOM 3850 C CA . CYS A 1 475 ? -5.154 -0.235 0.088 1.00 98.06 475 CYS A CA 1
ATOM 3851 C C . CYS A 1 475 ? -4.187 -0.852 -0.921 1.00 98.06 475 CYS A C 1
ATOM 3853 O O . CYS A 1 475 ? -4.307 -0.605 -2.120 1.00 98.06 475 CYS A O 1
ATOM 3855 N N . LEU A 1 476 ? -3.276 -1.716 -0.463 1.00 98.38 476 LEU A N 1
ATOM 3856 C CA . LEU A 1 476 ? -2.383 -2.481 -1.332 1.00 98.38 476 LEU A CA 1
ATOM 3857 C C . LEU A 1 476 ? -3.167 -3.322 -2.349 1.00 98.38 476 LEU A C 1
ATOM 3859 O O . LEU A 1 476 ? -2.911 -3.237 -3.545 1.00 98.38 476 LEU A O 1
ATOM 3863 N N . VAL A 1 477 ? -4.128 -4.124 -1.887 1.00 98.50 477 VAL A N 1
ATOM 3864 C CA . VAL A 1 477 ? -4.905 -5.004 -2.772 1.00 98.50 477 VAL A CA 1
ATOM 3865 C C . VAL A 1 477 ? -5.792 -4.196 -3.710 1.00 98.50 477 VAL A C 1
ATOM 3867 O O . VAL A 1 477 ? -5.809 -4.473 -4.904 1.00 98.50 477 VAL A O 1
ATOM 3870 N N . PHE A 1 478 ? -6.481 -3.171 -3.205 1.00 98.56 478 PHE A N 1
ATOM 3871 C CA . PHE A 1 478 ? -7.349 -2.328 -4.022 1.00 98.56 478 PHE A CA 1
ATOM 3872 C C . PHE A 1 478 ? -6.565 -1.573 -5.106 1.00 98.56 478 PHE A C 1
ATOM 3874 O O . PHE A 1 478 ? -6.965 -1.569 -6.268 1.00 98.56 478 PHE A O 1
ATOM 3881 N N . SER A 1 479 ? -5.421 -0.976 -4.756 1.00 98.25 479 SER A N 1
ATOM 3882 C CA . SER A 1 479 ? -4.574 -0.265 -5.721 1.00 98.25 479 SER A CA 1
ATOM 3883 C C . SER A 1 479 ? -3.970 -1.205 -6.769 1.00 98.25 479 SER A C 1
ATOM 3885 O O . SER A 1 479 ? -3.996 -0.874 -7.954 1.00 98.25 479 SER A O 1
ATOM 3887 N N . LEU A 1 480 ? -3.509 -2.401 -6.381 1.00 98.50 480 LEU A N 1
ATOM 3888 C CA . LEU A 1 480 ? -3.014 -3.410 -7.326 1.00 98.50 480 LEU A 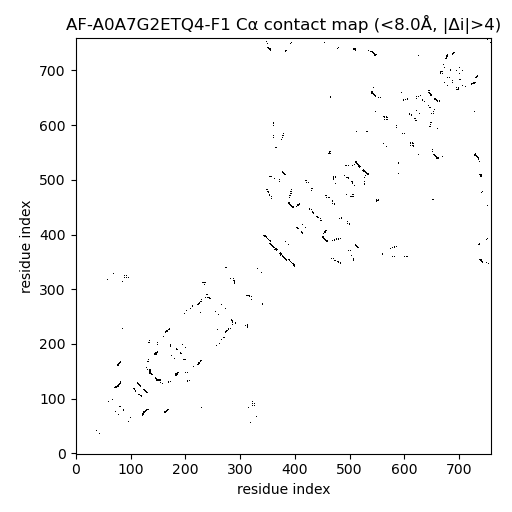CA 1
ATOM 3889 C C . LEU A 1 480 ? -4.119 -3.961 -8.230 1.00 98.50 480 LEU A C 1
ATOM 3891 O O . LEU A 1 480 ? -3.884 -4.117 -9.423 1.00 98.50 480 LEU A O 1
ATOM 3895 N N . ALA A 1 481 ? -5.323 -4.199 -7.703 1.00 98.31 481 ALA A N 1
ATOM 3896 C CA . ALA A 1 481 ? -6.469 -4.628 -8.504 1.00 98.31 481 ALA A CA 1
ATOM 3897 C C . ALA A 1 481 ? -6.781 -3.620 -9.619 1.00 98.31 481 ALA A C 1
ATOM 3899 O O . ALA A 1 481 ? -7.026 -4.007 -10.760 1.00 98.31 481 ALA A O 1
ATOM 3900 N N . LYS A 1 482 ? -6.709 -2.319 -9.307 1.00 97.81 482 LYS A N 1
ATOM 3901 C CA . LYS A 1 482 ? -6.880 -1.242 -10.290 1.00 97.81 482 LYS A CA 1
ATOM 3902 C C . LYS A 1 482 ? -5.702 -1.130 -11.258 1.00 97.81 482 LYS A C 1
ATOM 3904 O O . LYS A 1 482 ? -5.937 -0.968 -12.449 1.00 97.81 482 LYS A O 1
ATOM 3909 N N . LEU A 1 483 ? -4.462 -1.267 -10.782 1.00 97.88 483 LEU A N 1
ATOM 3910 C CA . LEU A 1 483 ? -3.261 -1.263 -11.629 1.00 97.88 483 LEU A CA 1
ATOM 3911 C C . LEU A 1 483 ? -3.268 -2.416 -12.644 1.00 97.88 483 LEU A C 1
ATOM 3913 O O . LEU A 1 483 ? -2.856 -2.235 -13.783 1.00 97.88 483 LEU A O 1
ATOM 3917 N N . MET A 1 484 ? -3.719 -3.595 -12.223 1.00 98.06 484 MET A N 1
ATOM 3918 C CA . MET A 1 484 ? -3.676 -4.832 -13.006 1.00 98.06 484 MET A CA 1
ATOM 3919 C C . MET A 1 484 ? -4.986 -5.136 -13.739 1.00 98.06 484 MET A C 1
ATOM 3921 O O . MET A 1 484 ? -5.107 -6.218 -14.307 1.00 98.06 484 MET A O 1
ATOM 3925 N N . ASN A 1 485 ? -5.960 -4.218 -13.710 1.00 96.81 485 ASN A N 1
ATOM 3926 C CA . ASN A 1 485 ? -7.287 -4.390 -14.309 1.00 96.81 485 ASN A CA 1
ATOM 3927 C C . ASN A 1 485 ? -7.927 -5.747 -13.955 1.00 96.81 485 ASN A C 1
ATOM 3929 O O . ASN A 1 485 ? -8.327 -6.523 -14.822 1.00 96.81 485 ASN A O 1
ATOM 3933 N N . VAL A 1 486 ? -7.945 -6.058 -12.657 1.00 96.50 486 VAL A N 1
ATOM 3934 C CA . VAL A 1 486 ? -8.571 -7.274 -12.132 1.00 96.50 486 VAL A CA 1
ATOM 3935 C C . VAL A 1 486 ? -10.090 -7.112 -12.189 1.00 96.50 486 VAL A C 1
ATOM 3937 O O . VAL A 1 486 ? -10.642 -6.218 -11.544 1.00 96.50 486 VAL A O 1
ATOM 3940 N N . ASP A 1 487 ? -10.753 -7.987 -12.945 1.00 92.88 487 ASP A N 1
ATOM 3941 C CA . ASP A 1 487 ? -12.212 -8.028 -13.105 1.00 92.88 487 ASP A CA 1
ATOM 3942 C C . ASP A 1 487 ? -12.859 -8.880 -12.001 1.00 92.88 487 ASP A C 1
ATOM 3944 O O . ASP A 1 487 ? -13.345 -9.987 -12.224 1.00 92.88 487 ASP A O 1
ATOM 3948 N N . GLU A 1 488 ? -12.778 -8.387 -10.765 1.00 91.38 488 GLU A N 1
ATOM 3949 C CA . GLU A 1 488 ? -13.401 -9.001 -9.592 1.00 91.38 488 GLU A CA 1
ATOM 3950 C C . GLU A 1 488 ? -14.133 -7.941 -8.762 1.00 91.38 488 GLU A C 1
ATOM 3952 O O . GLU A 1 488 ? -13.684 -6.798 -8.624 1.00 91.38 488 GLU A O 1
ATOM 3957 N N . ASP A 1 489 ? -15.267 -8.326 -8.176 1.00 91.69 489 ASP A N 1
ATOM 3958 C CA . ASP A 1 489 ? -15.990 -7.462 -7.249 1.00 91.69 489 ASP A CA 1
ATOM 3959 C C . ASP A 1 489 ? -15.230 -7.286 -5.910 1.00 91.69 489 ASP A C 1
ATOM 3961 O O . ASP A 1 489 ? -14.324 -8.062 -5.574 1.00 91.69 489 ASP A O 1
ATOM 3965 N N . PRO A 1 490 ? -15.591 -6.275 -5.096 1.00 90.38 490 PRO A N 1
ATOM 3966 C CA . PRO A 1 490 ? -14.916 -6.027 -3.825 1.00 90.38 490 PRO A CA 1
ATOM 3967 C C . PRO A 1 490 ? -14.968 -7.196 -2.825 1.00 90.38 490 PRO A C 1
ATOM 3969 O O . PRO A 1 490 ? -14.059 -7.315 -2.000 1.00 90.38 490 PRO A O 1
ATOM 3972 N N . SER A 1 491 ? -15.974 -8.079 -2.881 1.00 90.19 491 SER A N 1
ATOM 3973 C CA . SER A 1 491 ? -16.051 -9.259 -2.007 1.00 90.19 491 SER A CA 1
ATOM 3974 C C . SER A 1 491 ? -14.994 -10.295 -2.387 1.00 90.19 491 SER A C 1
ATOM 3976 O O . SER A 1 491 ? -14.344 -10.841 -1.494 1.00 90.19 491 SER A O 1
ATOM 3978 N N . HIS A 1 492 ? -14.730 -10.517 -3.671 1.00 92.88 492 HIS A N 1
ATOM 3979 C CA . HIS A 1 492 ? -13.641 -11.398 -4.109 1.00 92.88 492 HIS A CA 1
ATOM 3980 C C . HIS A 1 492 ? -12.258 -10.808 -3.787 1.00 92.88 492 HIS A C 1
ATOM 3982 O O . HIS A 1 492 ? -11.421 -11.490 -3.186 1.00 92.88 492 HIS A O 1
ATOM 3988 N N . LEU A 1 493 ? -12.058 -9.504 -4.016 1.00 96.56 493 LEU A N 1
ATOM 3989 C CA . LEU A 1 493 ? -10.836 -8.802 -3.592 1.00 96.56 493 LEU A CA 1
ATOM 3990 C C . LEU A 1 493 ? -10.611 -8.882 -2.072 1.00 96.56 493 LEU A C 1
ATOM 3992 O O . LEU A 1 493 ? -9.470 -8.921 -1.597 1.00 96.56 493 LEU A O 1
ATOM 3996 N N . SER A 1 494 ? -11.690 -8.971 -1.288 1.00 97.50 494 SER A N 1
ATOM 3997 C CA . SER A 1 494 ? -11.613 -9.117 0.167 1.00 97.50 494 SER A CA 1
ATOM 3998 C C . SER A 1 494 ? -10.940 -10.419 0.599 1.00 97.50 494 SER A C 1
ATOM 4000 O O . SER A 1 494 ? -10.210 -10.415 1.594 1.00 97.50 494 SER A O 1
ATOM 4002 N N . ALA A 1 495 ? -11.086 -11.500 -0.178 1.00 97.25 495 ALA A N 1
ATOM 4003 C CA . ALA A 1 495 ? -10.405 -12.767 0.079 1.00 97.25 495 ALA A CA 1
ATOM 4004 C C . ALA A 1 495 ? -8.880 -12.630 -0.058 1.00 97.25 495 ALA A C 1
ATOM 4006 O O . ALA A 1 495 ? -8.137 -13.255 0.700 1.00 97.25 495 ALA A O 1
ATOM 4007 N N . ILE A 1 496 ? -8.410 -11.781 -0.979 1.00 97.75 496 ILE A N 1
ATOM 4008 C CA . ILE A 1 496 ? -6.984 -11.488 -1.165 1.00 97.75 496 ILE A CA 1
ATOM 4009 C C . ILE A 1 496 ? -6.477 -10.627 -0.004 1.00 97.75 496 ILE A C 1
ATOM 4011 O O . ILE A 1 496 ? -5.490 -10.976 0.645 1.00 97.75 496 ILE A O 1
ATOM 4015 N N . ALA A 1 497 ? -7.184 -9.537 0.322 1.00 97.94 497 ALA A N 1
ATOM 4016 C CA . ALA A 1 497 ? -6.815 -8.647 1.427 1.00 97.94 497 ALA A CA 1
ATOM 4017 C C . ALA A 1 497 ? -6.731 -9.393 2.770 1.00 97.94 497 ALA A C 1
ATOM 4019 O O . ALA A 1 497 ? -5.793 -9.168 3.542 1.00 97.94 497 ALA A O 1
ATOM 4020 N N . ARG A 1 498 ? -7.649 -10.340 3.009 1.00 98.06 498 ARG A N 1
ATOM 4021 C CA . ARG A 1 498 ? -7.671 -11.224 4.185 1.00 98.06 498 ARG A CA 1
ATOM 4022 C C . ARG A 1 498 ? -6.351 -11.973 4.386 1.00 98.06 498 ARG A C 1
ATOM 4024 O O . ARG A 1 498 ? -5.872 -12.051 5.515 1.00 98.06 498 ARG A O 1
ATOM 4031 N N . GLN A 1 499 ? -5.748 -12.498 3.316 1.00 96.56 499 GLN A N 1
ATOM 4032 C CA . GLN A 1 499 ? -4.491 -13.258 3.395 1.00 96.56 499 GLN A CA 1
ATOM 4033 C C . GLN A 1 499 ? -3.290 -12.386 3.794 1.00 96.56 499 GLN A C 1
ATOM 4035 O O . GLN A 1 499 ? -2.313 -12.889 4.353 1.00 96.56 499 GLN A O 1
ATOM 4040 N N . GLY A 1 500 ? -3.368 -11.077 3.546 1.00 95.44 500 GLY A N 1
ATOM 4041 C CA . GLY A 1 500 ? -2.396 -10.100 4.026 1.00 95.44 500 GLY A CA 1
ATOM 4042 C C . GLY A 1 500 ? -2.654 -9.679 5.470 1.00 95.44 500 GLY A C 1
ATOM 4043 O O . GLY A 1 500 ? -1.747 -9.661 6.304 1.00 95.44 500 GLY A O 1
ATOM 4044 N N . SER A 1 501 ? -3.902 -9.356 5.801 1.00 95.00 501 SER A N 1
ATOM 4045 C CA . SER A 1 501 ? -4.355 -9.089 7.166 1.00 95.00 501 SER A CA 1
ATOM 4046 C C . SER A 1 501 ? -5.847 -9.385 7.274 1.00 95.00 501 SER A C 1
ATOM 4048 O O . SER A 1 501 ? -6.635 -8.821 6.524 1.00 95.00 501 SER A O 1
ATOM 4050 N N . GLY A 1 502 ? -6.258 -10.230 8.226 1.00 94.75 502 GLY A N 1
ATOM 4051 C CA . GLY A 1 502 ? -7.646 -10.705 8.308 1.00 94.75 502 GLY A CA 1
ATOM 4052 C C . GLY A 1 502 ? -8.675 -9.571 8.331 1.00 94.75 502 GLY A C 1
ATOM 4053 O O . GLY A 1 502 ? -9.614 -9.571 7.547 1.00 94.75 502 GLY A O 1
ATOM 4054 N N . SER A 1 503 ? -8.448 -8.535 9.143 1.00 94.81 503 SER A N 1
ATOM 4055 C CA . SER A 1 503 ? -9.339 -7.369 9.232 1.00 94.81 503 SER A CA 1
ATOM 4056 C C . SER A 1 503 ? -9.300 -6.429 8.020 1.00 94.81 503 SER A C 1
ATOM 4058 O O . SER A 1 503 ? -10.179 -5.573 7.911 1.00 94.81 503 SER A O 1
ATOM 4060 N N . ALA A 1 504 ? -8.329 -6.569 7.110 1.00 97.69 504 ALA A N 1
ATOM 4061 C CA . ALA A 1 504 ? -8.249 -5.755 5.896 1.00 97.69 504 ALA A CA 1
ATOM 4062 C C . ALA A 1 504 ? -9.416 -6.022 4.941 1.00 97.69 504 ALA A C 1
ATOM 4064 O O . ALA A 1 504 ? -9.856 -5.103 4.259 1.00 97.69 504 ALA A O 1
ATOM 4065 N N . CYS A 1 505 ? -9.964 -7.243 4.922 1.00 98.00 505 CYS A N 1
ATOM 4066 C CA . CYS A 1 505 ? -11.085 -7.581 4.041 1.00 98.00 505 CYS A CA 1
ATOM 4067 C C . CYS A 1 505 ? -12.292 -6.646 4.243 1.00 98.00 505 CYS A C 1
ATOM 4069 O O . CYS A 1 505 ? -12.937 -6.256 3.273 1.00 98.00 505 CYS A O 1
ATOM 4071 N N . ARG A 1 506 ? -12.547 -6.209 5.485 1.00 98.44 506 ARG A N 1
ATOM 4072 C CA . ARG A 1 506 ? -13.664 -5.314 5.819 1.00 98.44 506 ARG A CA 1
ATOM 4073 C C . ARG A 1 506 ? -13.440 -3.865 5.379 1.00 98.44 506 ARG A C 1
ATOM 4075 O O . ARG A 1 506 ? -14.408 -3.147 5.183 1.00 98.44 506 ARG A O 1
ATOM 4082 N N . SER A 1 507 ? -12.191 -3.448 5.165 1.00 98.19 507 SER A N 1
ATOM 4083 C CA . SER A 1 507 ? -11.850 -2.097 4.687 1.00 98.19 507 SER A CA 1
ATOM 4084 C C . SER A 1 507 ? -12.071 -1.901 3.180 1.00 98.19 507 SER A C 1
ATOM 4086 O O . SER A 1 507 ? -11.797 -0.819 2.672 1.00 98.19 507 SER A O 1
ATOM 4088 N N . LEU A 1 508 ? -12.560 -2.913 2.452 1.00 98.19 508 LEU A N 1
ATOM 4089 C CA . LEU A 1 508 ? -12.929 -2.781 1.035 1.00 98.19 508 LEU A CA 1
ATOM 4090 C C . LEU A 1 508 ? -14.356 -2.254 0.812 1.00 98.19 508 LEU A C 1
ATOM 4092 O O . LEU A 1 508 ? -14.749 -2.039 -0.332 1.00 98.19 508 LEU A O 1
ATOM 4096 N N . PHE A 1 509 ? -15.113 -2.013 1.885 1.00 98.50 509 PHE A N 1
ATOM 4097 C CA . PHE A 1 509 ? -16.481 -1.497 1.847 1.00 98.50 509 PHE A CA 1
ATOM 4098 C C . PHE A 1 509 ? -16.648 -0.307 2.801 1.00 98.50 509 PHE A C 1
ATOM 4100 O O . PHE A 1 509 ? -15.918 -0.180 3.786 1.00 98.50 509 PHE A O 1
ATOM 4107 N N . GLY A 1 510 ? -17.615 0.564 2.504 1.00 98.06 510 GLY A N 1
ATOM 4108 C CA . GLY A 1 510 ? -18.039 1.651 3.393 1.00 98.06 510 GLY A CA 1
ATOM 4109 C C . GLY A 1 510 ? -19.132 1.223 4.372 1.00 98.06 510 GLY A C 1
ATOM 4110 O O . GLY A 1 510 ? -19.727 0.156 4.209 1.00 98.06 510 GLY A O 1
ATOM 4111 N N . GLY A 1 511 ? -19.420 2.070 5.359 1.00 98.44 511 GLY A N 1
ATOM 4112 C CA . GLY A 1 511 ? -20.494 1.858 6.330 1.00 98.44 511 GLY A CA 1
ATOM 4113 C C . GLY A 1 511 ? -20.234 0.691 7.284 1.00 98.44 511 GLY A C 1
ATOM 4114 O O . GLY A 1 511 ? -19.176 0.614 7.910 1.00 98.44 511 GLY A O 1
ATOM 4115 N N . PHE A 1 512 ? -21.208 -0.208 7.423 1.00 98.88 512 PHE A N 1
ATOM 4116 C CA . PHE A 1 512 ? -21.109 -1.409 8.249 1.00 98.88 512 PHE A CA 1
ATOM 4117 C C . PHE A 1 512 ? -20.789 -2.634 7.405 1.00 98.88 512 PHE A C 1
ATOM 4119 O O . PHE A 1 512 ? -21.449 -2.912 6.404 1.00 98.88 512 PHE A O 1
ATOM 4126 N N . VAL A 1 513 ? -19.795 -3.402 7.840 1.00 98.88 513 VAL A N 1
ATOM 4127 C CA . VAL A 1 513 ? -19.214 -4.484 7.045 1.00 98.88 513 VAL A CA 1
ATOM 4128 C C . VAL A 1 513 ? -19.065 -5.733 7.896 1.00 98.88 513 VAL A C 1
ATOM 4130 O O . VAL A 1 513 ? -18.471 -5.689 8.976 1.00 98.88 513 VAL A O 1
ATOM 4133 N N . LYS A 1 514 ? -19.566 -6.861 7.392 1.00 98.88 514 LYS A N 1
ATOM 4134 C CA . LYS A 1 514 ? -19.365 -8.184 7.983 1.00 98.88 514 LYS A CA 1
ATOM 4135 C C . LYS A 1 514 ? -18.236 -8.906 7.264 1.00 98.88 514 LYS A C 1
ATOM 4137 O O . LYS A 1 514 ? -18.219 -8.945 6.042 1.00 98.88 514 LYS A O 1
ATOM 4142 N N . TRP A 1 515 ? -17.334 -9.531 8.010 1.00 98.75 515 TRP A N 1
ATOM 4143 C CA . TRP A 1 515 ? -16.477 -10.598 7.500 1.00 98.75 515 TRP A CA 1
ATOM 4144 C C . TRP A 1 515 ? -17.074 -11.941 7.897 1.00 98.75 515 TRP A C 1
ATOM 4146 O O . TRP A 1 515 ? -17.123 -12.278 9.082 1.00 98.75 515 TRP A O 1
ATOM 4156 N N . THR A 1 516 ? -17.513 -12.683 6.886 1.00 98.50 516 THR A N 1
ATOM 4157 C CA . THR A 1 516 ? -18.041 -14.037 7.028 1.00 98.50 516 THR A CA 1
ATOM 4158 C C . THR A 1 516 ? -16.880 -15.012 7.206 1.00 98.50 516 THR A C 1
ATOM 4160 O O . THR A 1 516 ? -15.915 -15.012 6.436 1.00 98.50 516 THR A O 1
ATOM 4163 N N . MET A 1 517 ? -16.950 -15.868 8.220 1.00 98.12 517 MET A N 1
ATOM 4164 C CA . MET A 1 517 ? -15.885 -16.806 8.551 1.00 98.12 517 MET A CA 1
ATOM 4165 C C . MET A 1 517 ? -15.684 -17.853 7.464 1.00 98.12 517 MET A C 1
ATOM 4167 O O . MET A 1 517 ? -14.569 -18.347 7.307 1.00 98.12 517 MET A O 1
ATOM 4171 N N . GLY A 1 518 ? -16.731 -18.168 6.706 1.00 97.62 518 GLY A N 1
ATOM 4172 C CA . GLY A 1 518 ? -16.721 -19.226 5.707 1.00 97.62 518 GLY A CA 1
ATOM 4173 C C . GLY A 1 518 ? -16.639 -20.621 6.328 1.00 97.62 518 GLY A C 1
ATOM 4174 O O . GLY A 1 518 ? -16.258 -20.807 7.485 1.00 97.62 518 GLY A O 1
ATOM 4175 N N . SER A 1 519 ? -16.990 -21.610 5.526 1.00 97.00 519 SER A N 1
ATOM 4176 C CA . SER A 1 519 ? -17.036 -23.029 5.870 1.00 97.00 519 SER A CA 1
ATOM 4177 C C . SER A 1 519 ? -16.051 -23.858 5.048 1.00 97.00 519 SER A C 1
ATOM 4179 O O . SER A 1 519 ? -15.639 -24.928 5.492 1.00 97.00 519 SER A O 1
ATOM 4181 N N . LYS A 1 520 ? -15.631 -23.363 3.876 1.00 97.50 520 LYS A N 1
ATOM 4182 C CA . LYS A 1 520 ? -14.717 -24.081 2.988 1.00 97.50 520 LYS A CA 1
ATOM 4183 C C . LYS A 1 520 ? -13.275 -23.984 3.480 1.00 97.50 520 LYS A C 1
ATOM 4185 O O . LYS A 1 520 ? -12.823 -22.937 3.950 1.00 97.50 520 LYS A O 1
ATOM 4190 N N . GLU A 1 521 ? -12.533 -25.076 3.320 1.00 95.88 521 GLU A N 1
ATOM 4191 C CA . GLU A 1 521 ? -11.115 -25.159 3.699 1.00 95.88 521 GLU A CA 1
ATOM 4192 C C . GLU A 1 521 ? -10.210 -24.295 2.812 1.00 95.88 521 GLU A C 1
ATOM 4194 O O . GLU A 1 521 ? -9.198 -23.769 3.270 1.00 95.88 521 GLU A O 1
ATOM 4199 N N . ASP A 1 522 ? -10.589 -24.092 1.547 1.00 95.00 522 ASP A N 1
ATOM 4200 C CA . ASP A 1 522 ? -9.871 -23.198 0.633 1.00 95.00 522 ASP A CA 1
ATOM 4201 C C . ASP A 1 522 ? -10.055 -21.709 0.985 1.00 95.00 522 ASP A C 1
ATOM 4203 O O . ASP A 1 522 ? -9.299 -20.855 0.517 1.00 95.00 522 ASP A O 1
ATOM 4207 N N . GLY A 1 523 ? -11.027 -21.396 1.848 1.00 96.44 523 GLY A N 1
ATOM 4208 C CA . GLY A 1 523 ? -11.354 -20.045 2.273 1.00 96.44 523 GLY A CA 1
ATOM 4209 C C . GLY A 1 523 ? -12.064 -19.198 1.220 1.00 96.44 523 GLY A C 1
ATOM 4210 O O . GLY A 1 523 ? -12.141 -17.984 1.407 1.00 96.44 523 GLY A O 1
ATOM 4211 N N . SER A 1 524 ? -12.547 -19.782 0.122 1.00 94.44 524 SER A N 1
ATOM 4212 C CA . SER A 1 524 ? -13.205 -19.049 -0.971 1.00 94.44 524 SER A CA 1
ATOM 4213 C C . SER A 1 524 ? -14.504 -18.358 -0.543 1.00 94.44 524 SER A C 1
ATOM 4215 O O . SER A 1 524 ? -14.871 -17.339 -1.115 1.00 94.44 524 SER A O 1
ATOM 4217 N N . ASP A 1 525 ? -15.172 -18.864 0.496 1.00 97.12 525 ASP A N 1
ATOM 4218 C CA . ASP A 1 525 ? -16.394 -18.295 1.075 1.00 97.12 525 ASP A CA 1
ATOM 4219 C C . ASP A 1 525 ? -16.141 -17.418 2.318 1.00 97.12 525 ASP A C 1
ATOM 4221 O O . ASP A 1 525 ? -17.082 -16.878 2.901 1.00 97.12 525 ASP A O 1
ATOM 4225 N N . SER A 1 526 ? -14.880 -17.237 2.732 1.00 98.38 526 SER A N 1
ATOM 4226 C CA . SER A 1 526 ? -14.526 -16.342 3.838 1.00 98.38 526 SER A CA 1
ATOM 4227 C C . SER A 1 526 ? -14.229 -14.932 3.328 1.00 98.38 526 SER A C 1
ATOM 4229 O O . SER A 1 526 ? -13.071 -14.540 3.155 1.00 98.38 526 SER A O 1
ATOM 4231 N N . VAL A 1 527 ? -15.290 -14.173 3.070 1.00 98.38 527 VAL A N 1
ATOM 4232 C CA . VAL A 1 527 ? -15.237 -12.852 2.426 1.00 98.38 527 VAL A CA 1
ATOM 4233 C C . VAL A 1 527 ? -15.952 -11.778 3.242 1.00 98.38 527 VAL A C 1
ATOM 4235 O O . VAL A 1 527 ? -16.764 -12.073 4.126 1.00 98.38 527 VAL A O 1
ATOM 4238 N N . ALA A 1 528 ? -15.642 -10.519 2.947 1.00 98.56 528 ALA A N 1
ATOM 4239 C CA . ALA A 1 528 ? -16.363 -9.373 3.466 1.00 98.56 528 ALA A CA 1
ATOM 4240 C C . ALA A 1 528 ? -17.590 -9.039 2.607 1.00 98.56 528 ALA A C 1
ATOM 4242 O O . ALA A 1 528 ? -17.559 -9.152 1.379 1.00 98.56 528 ALA A O 1
ATOM 4243 N N . VAL A 1 529 ? -18.657 -8.602 3.272 1.00 98.12 529 VAL A N 1
ATOM 4244 C CA . VAL A 1 529 ? -19.910 -8.138 2.672 1.00 98.12 529 VAL A CA 1
ATOM 4245 C C . VAL A 1 529 ? -20.380 -6.872 3.382 1.00 98.12 529 VAL A C 1
ATOM 4247 O O . VAL A 1 529 ? -20.268 -6.752 4.606 1.00 98.12 529 VAL A O 1
ATOM 4250 N N . GLN A 1 530 ? -20.907 -5.919 2.619 1.00 98.56 530 GLN A N 1
ATOM 4251 C CA . GLN A 1 530 ? -21.516 -4.716 3.178 1.00 98.56 530 GLN A CA 1
ATOM 4252 C C . GLN A 1 530 ? -22.893 -5.056 3.764 1.00 98.56 530 GLN A C 1
ATOM 4254 O O . GLN A 1 530 ? -23.717 -5.679 3.100 1.00 98.56 530 GLN A O 1
ATOM 4259 N N . LEU A 1 531 ? -23.130 -4.655 5.013 1.00 98.69 531 LEU A N 1
ATOM 4260 C CA . LEU A 1 531 ? -24.432 -4.756 5.677 1.00 98.69 531 LEU A CA 1
ATOM 426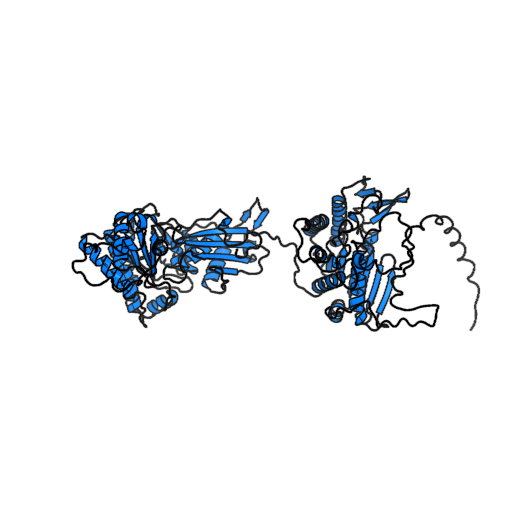1 C C . LEU A 1 531 ? -25.277 -3.506 5.419 1.00 98.69 531 LEU A C 1
ATOM 4263 O O . LEU A 1 531 ? -26.477 -3.604 5.182 1.00 98.69 531 LEU A O 1
ATOM 4267 N N . ALA A 1 532 ? -24.638 -2.340 5.485 1.00 98.50 532 ALA A N 1
ATOM 4268 C CA . ALA A 1 532 ? -25.247 -1.041 5.252 1.00 98.50 532 ALA A CA 1
ATOM 4269 C C . ALA A 1 532 ? -24.168 -0.042 4.814 1.00 98.50 532 ALA A C 1
ATOM 4271 O O . ALA A 1 532 ? -23.032 -0.138 5.279 1.00 98.50 532 ALA A O 1
ATOM 4272 N N . ASP A 1 533 ? -24.500 0.895 3.928 1.00 98.25 533 ASP A N 1
ATOM 4273 C CA . ASP A 1 533 ? -23.570 1.949 3.511 1.00 98.25 533 ASP A CA 1
ATOM 4274 C C . ASP A 1 533 ? -23.392 3.035 4.589 1.00 98.25 533 ASP A C 1
ATOM 4276 O O . ASP A 1 533 ? -24.019 3.006 5.650 1.00 98.25 533 ASP A O 1
ATOM 4280 N N . GLU A 1 534 ? -22.488 3.984 4.350 1.00 97.00 534 GLU A N 1
ATOM 4281 C CA . GLU A 1 534 ? -22.189 5.059 5.299 1.00 97.00 534 GLU A CA 1
ATOM 4282 C C . GLU A 1 534 ? -23.347 6.042 5.517 1.00 97.00 534 GLU A C 1
ATOM 4284 O O . GLU A 1 534 ? -23.390 6.709 6.548 1.00 97.00 534 GLU A O 1
ATOM 4289 N N . LYS A 1 535 ? -24.299 6.118 4.580 1.00 98.00 535 LYS A N 1
ATOM 4290 C CA . LYS A 1 535 ? -25.475 6.997 4.668 1.00 98.00 535 LYS A CA 1
ATOM 4291 C C . LYS A 1 535 ? -26.613 6.354 5.447 1.00 98.00 535 LYS A C 1
ATOM 4293 O O . LYS A 1 535 ? -27.519 7.041 5.911 1.00 98.00 535 LYS A O 1
ATOM 4298 N N . HIS A 1 536 ? -26.587 5.032 5.603 1.00 98.50 536 HIS A N 1
ATOM 4299 C CA . HIS A 1 536 ? -27.603 4.316 6.361 1.00 98.50 536 HIS A CA 1
ATOM 4300 C C . HIS A 1 536 ? -27.634 4.712 7.836 1.00 98.50 536 HIS A C 1
ATOM 4302 O O . HIS A 1 536 ? -28.689 4.584 8.437 1.00 98.50 536 HIS A O 1
ATOM 4308 N N . TRP A 1 537 ? -26.542 5.171 8.446 1.00 98.12 537 TRP A N 1
ATOM 4309 C CA . TRP A 1 537 ? -26.552 5.612 9.848 1.00 98.12 537 TRP A CA 1
ATOM 4310 C C . TRP A 1 537 ? -25.555 6.754 10.083 1.00 98.12 537 TRP A C 1
ATOM 4312 O O . TRP A 1 537 ? -24.633 6.659 10.893 1.00 98.12 537 TRP A O 1
ATOM 4322 N N . ASP A 1 538 ? -25.749 7.834 9.334 1.00 96.19 538 ASP A N 1
ATOM 4323 C CA . ASP A 1 538 ? -24.891 9.021 9.277 1.00 96.19 538 ASP A CA 1
ATOM 4324 C C . ASP A 1 538 ? -24.966 9.925 10.519 1.00 96.19 538 ASP A C 1
ATOM 4326 O O . ASP A 1 538 ? -24.083 10.757 10.727 1.00 96.19 538 ASP A O 1
ATOM 4330 N N . ASP A 1 539 ? -25.964 9.723 11.384 1.00 97.56 539 ASP A N 1
ATOM 4331 C CA . ASP A 1 539 ? -26.037 10.379 12.693 1.00 97.56 539 ASP A CA 1
ATOM 4332 C C . ASP A 1 539 ? -24.825 10.049 13.583 1.00 97.56 539 ASP A C 1
ATOM 4334 O O . ASP A 1 539 ? -24.405 10.881 14.390 1.00 97.56 539 ASP A O 1
ATOM 4338 N N . LEU A 1 540 ? -24.262 8.840 13.464 1.00 98.50 540 LEU A N 1
ATOM 4339 C CA . LEU A 1 540 ? -23.224 8.350 14.370 1.00 98.50 540 LEU A CA 1
ATOM 4340 C C . LEU A 1 540 ? -21.942 9.179 14.276 1.00 98.50 540 LEU A C 1
ATOM 4342 O O . LEU A 1 540 ? -21.392 9.413 13.200 1.00 98.50 540 LEU A O 1
ATOM 4346 N N . VAL A 1 541 ? -21.394 9.520 15.439 1.00 98.44 541 VAL A N 1
ATOM 4347 C CA . VAL A 1 541 ? -20.087 10.172 15.551 1.00 98.44 541 VAL A CA 1
ATOM 4348 C C . VAL A 1 541 ? -19.162 9.289 16.367 1.00 98.44 541 VAL A C 1
ATOM 4350 O O . VAL A 1 541 ? -19.554 8.725 17.384 1.00 98.44 541 VAL A O 1
ATOM 4353 N N . ILE A 1 542 ? -17.921 9.164 15.921 1.00 98.50 542 ILE A N 1
ATOM 4354 C CA . ILE A 1 542 ? -16.926 8.283 16.519 1.00 98.50 542 ILE A CA 1
ATOM 4355 C C . ILE A 1 542 ? -15.807 9.151 17.090 1.00 98.50 542 ILE A C 1
ATOM 4357 O O . ILE A 1 542 ? -15.186 9.923 16.363 1.00 98.50 542 ILE A O 1
ATOM 4361 N N . ILE A 1 543 ? -15.539 9.029 18.388 1.00 97.75 543 ILE A N 1
ATOM 4362 C CA . ILE A 1 543 ? -14.439 9.705 19.078 1.00 97.75 543 ILE A CA 1
ATOM 4363 C C . ILE A 1 543 ? -13.453 8.649 19.558 1.00 97.75 543 ILE A C 1
ATOM 4365 O O . ILE A 1 543 ? -13.788 7.775 20.353 1.00 97.75 543 ILE A O 1
ATOM 4369 N N . ILE A 1 544 ? -12.218 8.728 19.084 1.00 96.12 544 ILE A N 1
ATOM 4370 C CA . ILE A 1 544 ? -11.146 7.821 19.480 1.00 96.12 544 ILE A CA 1
ATOM 4371 C C . ILE A 1 544 ? -10.266 8.526 20.503 1.00 96.12 544 ILE A C 1
ATOM 4373 O O . ILE A 1 544 ? -9.650 9.535 20.176 1.00 96.12 544 ILE A O 1
ATOM 4377 N N . ALA A 1 545 ? -10.165 7.981 21.713 1.00 95.25 545 ALA A N 1
ATOM 4378 C CA . ALA A 1 545 ? -9.225 8.439 22.729 1.00 95.25 545 ALA A CA 1
ATOM 4379 C C . ALA A 1 545 ? -7.903 7.672 22.592 1.00 95.25 545 ALA A C 1
ATOM 4381 O O . ALA A 1 545 ? -7.822 6.476 22.898 1.00 95.25 545 ALA A O 1
ATOM 4382 N N . VAL A 1 546 ? -6.854 8.353 22.126 1.00 92.75 546 VAL A N 1
ATOM 4383 C CA . VAL A 1 546 ? -5.521 7.762 21.977 1.00 92.75 546 VAL A CA 1
ATOM 4384 C C . VAL A 1 546 ? -4.791 7.854 23.313 1.00 92.75 546 VAL A C 1
ATOM 4386 O O . VAL A 1 546 ? -4.087 8.818 23.594 1.00 92.75 546 VAL A O 1
ATOM 4389 N N . VAL A 1 547 ? -4.971 6.836 24.150 1.00 88.25 547 VAL A N 1
ATOM 4390 C CA . VAL A 1 547 ? -4.316 6.690 25.460 1.00 88.25 547 VAL A CA 1
ATOM 4391 C C . VAL A 1 547 ? -2.809 6.497 25.292 1.00 88.25 547 VAL A C 1
ATOM 4393 O O . VAL A 1 547 ? -2.005 7.162 25.935 1.00 88.25 547 VAL A O 1
ATOM 4396 N N . SER A 1 548 ? -2.402 5.621 24.372 1.00 74.62 548 SER A N 1
ATOM 4397 C CA . SER A 1 548 ? -0.992 5.377 24.076 1.00 74.62 548 SER A CA 1
ATOM 4398 C C . SER A 1 548 ? -0.769 5.189 22.583 1.00 74.62 548 SER A C 1
ATOM 4400 O O . SER A 1 548 ? -1.494 4.460 21.900 1.00 74.62 548 SER A O 1
ATOM 4402 N N . SER A 1 549 ? 0.286 5.829 22.079 1.00 63.75 549 SER A N 1
ATOM 4403 C CA . SER A 1 549 ? 0.813 5.616 20.730 1.00 63.75 549 SER A CA 1
ATOM 4404 C C . SER A 1 549 ? 2.023 4.675 20.695 1.00 63.75 549 SER A C 1
ATOM 4406 O O . SER A 1 549 ? 2.579 4.435 19.620 1.00 63.75 549 SER A O 1
ATOM 4408 N N . ARG A 1 550 ? 2.437 4.136 21.855 1.00 67.00 550 ARG A N 1
ATOM 4409 C CA . ARG A 1 550 ? 3.573 3.211 21.957 1.00 67.00 550 ARG A CA 1
ATOM 4410 C C . ARG A 1 550 ? 3.263 1.883 21.271 1.00 67.00 550 ARG A C 1
ATOM 4412 O O . ARG A 1 550 ? 2.108 1.479 21.139 1.00 67.00 550 ARG A O 1
ATOM 4419 N N . GLN A 1 551 ? 4.321 1.204 20.837 1.00 65.19 551 GLN A N 1
ATOM 4420 C CA . GLN A 1 551 ? 4.213 -0.125 20.252 1.00 65.19 551 GLN A CA 1
ATOM 4421 C C . GLN A 1 551 ? 3.595 -1.099 21.263 1.00 65.19 551 GLN A C 1
ATOM 4423 O O . GLN A 1 551 ? 3.959 -1.094 22.436 1.00 65.19 551 GLN A O 1
ATOM 4428 N N . LYS A 1 552 ? 2.649 -1.916 20.789 1.00 72.25 552 LYS A N 1
ATOM 4429 C CA . LYS A 1 552 ? 2.000 -2.967 21.582 1.00 72.25 552 LYS A CA 1
ATOM 4430 C C . LYS A 1 552 ? 3.048 -3.946 22.113 1.00 72.25 552 LYS A C 1
ATOM 4432 O O . LYS A 1 552 ? 3.908 -4.357 21.337 1.00 72.25 552 LYS A O 1
ATOM 4437 N N . GLU A 1 553 ? 2.913 -4.367 23.368 1.00 73.75 553 GLU A N 1
ATOM 4438 C CA . GLU A 1 553 ? 3.749 -5.432 23.938 1.00 73.75 553 GLU A CA 1
ATOM 4439 C C . GLU A 1 553 ? 3.493 -6.765 23.219 1.00 73.75 553 GLU A C 1
ATOM 4441 O O . GLU A 1 553 ? 4.400 -7.328 22.610 1.00 73.75 553 GLU A O 1
ATOM 4446 N N . THR A 1 554 ? 2.231 -7.207 23.171 1.00 86.44 554 THR A N 1
ATOM 4447 C CA . THR A 1 554 ? 1.821 -8.421 22.445 1.00 86.44 554 THR A CA 1
ATOM 4448 C C . THR A 1 554 ? 1.149 -8.064 21.123 1.00 86.44 554 THR A C 1
ATOM 4450 O O . THR A 1 554 ? 0.114 -7.388 21.078 1.00 86.44 554 THR A O 1
ATOM 4453 N N . SER A 1 555 ? 1.705 -8.537 20.005 1.00 89.94 555 SER A N 1
ATOM 4454 C CA . SER A 1 555 ? 1.089 -8.336 18.689 1.00 89.94 555 SER A CA 1
ATOM 4455 C C . SER A 1 555 ? -0.271 -9.038 18.597 1.00 89.94 555 SER A C 1
ATOM 4457 O O . SER A 1 555 ? -0.474 -10.092 19.190 1.00 89.94 555 SER A O 1
ATOM 4459 N N . SER A 1 556 ? -1.198 -8.509 17.794 1.00 90.88 556 SER A N 1
ATOM 4460 C CA . SER A 1 556 ? -2.505 -9.155 17.608 1.00 90.88 556 SER A CA 1
ATOM 4461 C C . SER A 1 556 ? -2.387 -10.561 17.009 1.00 90.88 556 SER A C 1
ATOM 4463 O O . SER A 1 556 ? -3.178 -11.428 17.352 1.00 90.88 556 SER A O 1
ATOM 4465 N N . THR A 1 557 ? -1.403 -10.805 16.133 1.00 91.50 557 THR A N 1
ATOM 4466 C CA . THR A 1 557 ? -1.200 -12.119 15.500 1.00 91.50 557 THR A CA 1
ATOM 4467 C C . THR A 1 557 ? -0.739 -13.173 16.500 1.00 91.50 557 THR A C 1
ATOM 4469 O O . THR A 1 557 ? -1.295 -14.265 16.487 1.00 91.50 557 THR A O 1
ATOM 4472 N N . SER A 1 558 ? 0.258 -12.855 17.333 1.00 94.50 558 SER A N 1
ATOM 4473 C CA . SER A 1 558 ? 0.750 -13.774 18.367 1.00 94.50 558 SER A CA 1
ATOM 4474 C C . SER A 1 558 ? -0.292 -13.963 19.463 1.00 94.50 558 SER A C 1
ATOM 4476 O O . SER A 1 558 ? -0.675 -15.093 19.739 1.00 94.50 558 SER A O 1
ATOM 4478 N N . GLY A 1 559 ? -0.862 -12.865 19.969 1.00 96.00 559 GLY A N 1
ATOM 4479 C CA . GLY A 1 559 ? -1.836 -12.920 21.054 1.00 96.00 559 GLY A CA 1
ATOM 4480 C C . GLY A 1 559 ? -3.076 -13.740 20.704 1.00 96.00 559 GLY A C 1
ATOM 4481 O O . GLY A 1 559 ? -3.510 -14.571 21.491 1.00 96.00 559 GLY A O 1
ATOM 4482 N N . MET A 1 560 ? -3.621 -13.592 19.491 1.00 96.69 560 MET A N 1
ATOM 4483 C CA . MET A 1 560 ? -4.794 -14.382 19.104 1.00 96.69 560 MET A CA 1
ATOM 4484 C C . MET A 1 560 ? -4.482 -15.860 18.857 1.00 96.69 560 MET A C 1
ATOM 4486 O O . MET A 1 560 ? -5.392 -16.680 18.930 1.00 96.69 560 MET A O 1
ATOM 4490 N N . ARG A 1 561 ? -3.229 -16.199 18.529 1.00 97.75 561 ARG A N 1
ATOM 4491 C CA . ARG A 1 561 ? -2.788 -17.592 18.413 1.00 97.75 561 ARG A CA 1
ATOM 4492 C C . ARG A 1 561 ? -2.689 -18.223 19.798 1.00 97.75 561 ARG A C 1
ATOM 4494 O O . ARG A 1 561 ? -3.288 -19.265 20.023 1.00 97.75 561 ARG A O 1
ATOM 4501 N N . GLU A 1 562 ? -2.034 -17.538 20.730 1.00 97.88 562 GLU A N 1
ATOM 4502 C CA . GLU A 1 562 ? -1.924 -17.956 22.132 1.00 97.88 562 GLU A CA 1
ATOM 4503 C C . GLU A 1 562 ? -3.311 -18.134 22.769 1.00 97.88 562 GLU A C 1
ATOM 4505 O O . GLU A 1 562 ? -3.556 -19.133 23.445 1.00 97.88 562 GLU A O 1
ATOM 4510 N N . SER A 1 563 ? -4.266 -17.236 22.489 1.00 98.56 563 SER A N 1
ATOM 4511 C CA . SER A 1 563 ? -5.655 -17.408 22.935 1.00 98.56 563 SER A CA 1
ATOM 4512 C C . SER A 1 563 ? -6.315 -18.658 22.343 1.00 98.56 563 SER A C 1
ATOM 4514 O O . SER A 1 563 ? -7.039 -19.345 23.053 1.00 98.56 563 SER A O 1
ATOM 4516 N N . VAL A 1 564 ? -6.084 -18.984 21.065 1.00 98.31 564 VAL A N 1
ATOM 4517 C CA . VAL A 1 564 ? -6.607 -20.226 20.454 1.00 98.31 564 VAL A CA 1
ATOM 4518 C C . VAL A 1 564 ? -6.020 -21.468 21.112 1.00 98.31 564 VAL A C 1
ATOM 4520 O O . VAL A 1 564 ? -6.741 -22.446 21.300 1.00 98.31 564 VAL A O 1
ATOM 4523 N N . GLU A 1 565 ? -4.740 -21.425 21.466 1.00 98.00 565 GLU A N 1
ATOM 4524 C CA . GLU A 1 565 ? -4.021 -22.556 22.049 1.00 98.00 565 GLU A CA 1
ATOM 4525 C C . GLU A 1 565 ? -4.367 -22.782 23.528 1.00 98.00 565 GLU A C 1
ATOM 4527 O O . GLU A 1 565 ? -4.377 -23.927 23.977 1.00 98.00 565 GLU A O 1
ATOM 4532 N N . THR A 1 566 ? -4.662 -21.718 24.283 1.00 98.31 566 THR A N 1
ATOM 4533 C CA . THR A 1 566 ? -4.706 -21.786 25.755 1.00 98.31 566 THR A CA 1
ATOM 4534 C C . THR A 1 566 ? -6.014 -21.335 26.402 1.00 98.31 566 THR A C 1
ATOM 4536 O O . THR A 1 566 ? -6.326 -21.819 27.489 1.00 98.31 566 THR A O 1
ATOM 4539 N N . SER A 1 567 ? -6.799 -20.451 25.773 1.00 98.50 567 SER A N 1
ATOM 4540 C CA . SER A 1 567 ? -8.030 -19.936 26.386 1.00 98.50 567 SER A CA 1
ATOM 4541 C C . SER A 1 567 ? -9.168 -20.939 26.233 1.00 98.50 567 SER A C 1
ATOM 4543 O O . SER A 1 567 ? -9.645 -21.227 25.129 1.00 98.50 567 SER A O 1
ATOM 4545 N N . LEU A 1 568 ? -9.677 -21.421 27.365 1.00 97.19 568 LEU A N 1
ATOM 4546 C CA . LEU A 1 568 ? -10.848 -22.295 27.399 1.00 97.19 568 LEU A CA 1
ATOM 4547 C C . LEU A 1 568 ? -12.130 -21.517 27.067 1.00 97.19 568 LEU A C 1
ATOM 4549 O O . LEU A 1 568 ? -13.073 -22.079 26.500 1.00 97.19 568 LEU A O 1
ATOM 4553 N N . LEU A 1 569 ? -12.159 -20.213 27.359 1.00 98.31 569 LEU A N 1
ATOM 4554 C CA . LEU A 1 569 ? -13.305 -19.350 27.071 1.00 98.31 569 LEU A CA 1
ATOM 4555 C C . LEU A 1 569 ? -13.467 -19.039 25.577 1.00 98.31 569 LEU A C 1
ATOM 4557 O O . LEU A 1 569 ? -14.600 -18.857 25.116 1.00 98.31 569 LEU A O 1
ATOM 4561 N N . LEU A 1 570 ? -12.379 -19.003 24.795 1.00 98.62 570 LEU A N 1
ATOM 4562 C CA . LEU A 1 570 ? -12.449 -18.645 23.373 1.00 98.62 570 LEU A CA 1
ATOM 4563 C C . LEU A 1 570 ? -13.301 -19.628 22.558 1.00 98.62 570 LEU A C 1
ATOM 4565 O O . LEU A 1 570 ? -14.088 -19.206 21.710 1.00 98.62 570 LEU A O 1
ATOM 4569 N N . GLN A 1 571 ? -13.196 -20.930 22.836 1.00 95.00 571 GLN A N 1
ATOM 4570 C CA . GLN A 1 571 ? -13.965 -21.953 22.120 1.00 95.00 571 GLN A CA 1
ATOM 4571 C C . GLN A 1 571 ? -15.474 -21.777 22.328 1.00 95.00 571 GLN A C 1
ATOM 4573 O O . GLN A 1 571 ? -16.248 -21.848 21.371 1.00 95.00 571 GLN A O 1
ATOM 4578 N N . HIS A 1 572 ? -15.891 -21.493 23.565 1.00 98.31 572 HIS A N 1
ATOM 4579 C CA . HIS A 1 572 ? -17.290 -21.208 23.875 1.00 98.31 572 HIS A CA 1
ATOM 4580 C C . HIS A 1 572 ? -17.748 -19.891 23.239 1.00 98.31 572 HIS A C 1
ATOM 4582 O O . HIS A 1 572 ? -18.816 -19.839 22.629 1.00 98.31 572 HIS A O 1
ATOM 4588 N N . ARG A 1 573 ? -16.920 -18.837 23.304 1.00 98.62 573 ARG A N 1
ATOM 4589 C CA . ARG A 1 573 ? -17.201 -17.553 22.646 1.00 98.62 573 ARG A CA 1
ATOM 4590 C C . ARG A 1 573 ? -17.481 -17.738 21.152 1.00 98.62 573 ARG A C 1
ATOM 4592 O O . ARG A 1 573 ? -18.507 -17.257 20.670 1.00 98.62 573 ARG A O 1
ATOM 4599 N N . ALA A 1 574 ? -16.594 -18.429 20.436 1.00 98.44 574 ALA A N 1
ATOM 4600 C CA . ALA A 1 574 ? -16.687 -18.593 18.987 1.00 98.44 574 ALA A CA 1
ATOM 4601 C C . ALA A 1 574 ? -17.904 -19.429 18.556 1.00 98.44 574 ALA A C 1
ATOM 4603 O O . ALA A 1 574 ? -18.555 -19.082 17.575 1.00 98.44 574 ALA A O 1
ATOM 4604 N N . LYS A 1 575 ? -18.235 -20.496 19.297 1.00 97.94 575 LYS A N 1
ATOM 4605 C CA . LYS A 1 575 ? -19.331 -21.417 18.946 1.00 97.94 575 LYS A CA 1
ATOM 4606 C C . LYS A 1 575 ? -20.707 -20.938 19.408 1.00 97.94 575 LYS A C 1
ATOM 4608 O O . LYS A 1 575 ? -21.667 -21.028 18.653 1.00 97.94 575 LYS A O 1
ATOM 4613 N N . GLU A 1 576 ? -20.809 -20.413 20.628 1.00 98.38 576 GLU A N 1
ATOM 4614 C CA . GLU A 1 576 ? -22.105 -20.235 21.303 1.00 98.38 576 GLU A CA 1
ATOM 4615 C C . GLU A 1 576 ? -22.538 -18.778 21.468 1.00 98.38 576 GLU A C 1
ATOM 4617 O O . GLU A 1 576 ? -23.735 -18.510 21.642 1.00 98.38 576 GLU A O 1
ATOM 4622 N N . VAL A 1 577 ? -21.586 -17.838 21.443 1.00 98.81 577 VAL A N 1
ATOM 4623 C CA . VAL A 1 577 ? -21.842 -16.420 21.737 1.00 98.81 577 VAL A CA 1
ATOM 4624 C C . VAL A 1 577 ? -21.849 -15.583 20.465 1.00 98.81 577 VAL A C 1
ATOM 4626 O O . VAL A 1 577 ? -22.843 -14.914 20.176 1.00 98.81 577 VAL A O 1
ATOM 4629 N N . VAL A 1 578 ? -20.758 -15.615 19.694 1.00 98.81 578 VAL A N 1
ATOM 4630 C CA . VAL A 1 578 ? -20.592 -14.731 18.532 1.00 98.81 578 VAL A CA 1
ATOM 4631 C C . VAL A 1 578 ? -21.668 -14.948 17.460 1.00 98.81 578 VAL A C 1
ATOM 4633 O O . VAL A 1 578 ? -22.225 -13.943 17.024 1.00 98.81 578 VAL A O 1
ATOM 4636 N N . PRO A 1 579 ? -22.066 -16.181 17.080 1.00 98.75 579 PRO A N 1
ATOM 4637 C CA . PRO A 1 579 ? -23.107 -16.370 16.065 1.00 98.75 579 PRO A CA 1
ATOM 4638 C C . PRO A 1 579 ? -24.438 -15.688 16.418 1.00 98.75 579 PRO A C 1
ATOM 4640 O O . PRO A 1 579 ? -25.071 -15.081 15.558 1.00 98.75 579 PRO A O 1
ATOM 4643 N N . LYS A 1 580 ? -24.834 -15.705 17.700 1.00 98.75 580 LYS A N 1
ATOM 4644 C CA . LYS A 1 580 ? -26.046 -15.018 18.181 1.00 98.75 580 LYS A CA 1
ATOM 4645 C C . LYS A 1 580 ? -25.881 -13.499 18.128 1.00 98.75 580 LYS A C 1
ATOM 4647 O O . LYS A 1 580 ? -26.770 -12.802 17.647 1.00 98.75 580 LYS A O 1
ATOM 4652 N N . ARG A 1 581 ? -24.725 -12.990 18.572 1.00 98.88 581 ARG A N 1
ATOM 4653 C CA . ARG A 1 581 ? -24.418 -11.552 18.541 1.00 98.88 581 ARG A CA 1
ATOM 4654 C C . ARG A 1 581 ? -24.350 -10.987 17.126 1.00 98.88 581 ARG A C 1
ATOM 4656 O O . ARG A 1 581 ? -24.724 -9.838 16.942 1.00 98.88 581 ARG A O 1
ATOM 4663 N N . ILE A 1 582 ? -23.893 -11.766 16.145 1.00 98.81 582 ILE A N 1
ATOM 4664 C CA . ILE A 1 582 ? -23.868 -11.357 14.734 1.00 98.81 582 ILE A CA 1
ATOM 4665 C C . ILE A 1 582 ? -25.281 -11.051 14.247 1.00 98.81 582 ILE A C 1
ATOM 4667 O O . ILE A 1 582 ? -25.517 -9.946 13.772 1.00 98.81 582 ILE A O 1
ATOM 4671 N N . LEU A 1 583 ? -26.226 -11.974 14.447 1.00 98.81 583 LEU A N 1
ATOM 4672 C CA . LEU A 1 583 ? -27.620 -11.786 14.032 1.00 98.81 583 LEU A CA 1
ATOM 4673 C C . LEU A 1 583 ? -28.261 -10.572 14.723 1.00 98.81 583 LEU A C 1
ATOM 4675 O O . LEU A 1 583 ? -28.893 -9.746 14.072 1.00 98.81 583 LEU A O 1
ATOM 4679 N N . GLN A 1 584 ? -28.039 -10.427 16.033 1.00 98.88 584 GLN A N 1
ATOM 4680 C CA . GLN A 1 584 ? -28.550 -9.290 16.806 1.00 98.88 584 GLN A CA 1
ATOM 4681 C C . GLN A 1 584 ? -27.930 -7.956 16.364 1.00 98.88 584 GLN A C 1
ATOM 4683 O O . GLN A 1 584 ? -28.616 -6.939 16.312 1.00 98.88 584 GLN A O 1
ATOM 4688 N N . MET A 1 585 ? -26.636 -7.944 16.031 1.00 98.88 585 MET A N 1
ATOM 4689 C CA . MET A 1 585 ? -25.940 -6.746 15.561 1.00 98.88 585 MET A CA 1
ATOM 4690 C C . MET A 1 585 ? -26.399 -6.349 14.154 1.00 98.88 585 MET A C 1
ATOM 4692 O O . MET A 1 585 ? -26.599 -5.166 13.895 1.00 98.88 585 MET A O 1
ATOM 4696 N N . GLU A 1 586 ? -26.605 -7.316 13.256 1.00 98.88 586 GLU A N 1
ATOM 4697 C CA . GLU A 1 586 ? -27.186 -7.072 11.930 1.00 98.88 586 GLU A CA 1
ATOM 4698 C C . GLU A 1 586 ? -28.577 -6.436 12.037 1.00 98.88 586 GLU A C 1
ATOM 4700 O O . GLU A 1 586 ? -28.855 -5.447 11.357 1.00 98.88 586 GLU A O 1
ATOM 4705 N N . GLU A 1 587 ? -29.429 -6.954 12.925 1.00 98.81 587 GLU A N 1
ATOM 4706 C CA . GLU A 1 587 ? -30.755 -6.391 13.188 1.00 98.81 587 GLU A CA 1
ATOM 4707 C C . GLU A 1 587 ? -30.673 -4.977 13.783 1.00 98.81 587 GLU A C 1
ATOM 4709 O O . GLU A 1 587 ? -31.357 -4.067 13.305 1.00 98.81 587 GLU A O 1
ATOM 4714 N N . ALA A 1 588 ? -29.795 -4.762 14.767 1.00 98.88 588 ALA A N 1
ATOM 4715 C CA . ALA A 1 588 ? -29.596 -3.453 15.383 1.00 98.88 588 ALA A CA 1
ATOM 4716 C C . ALA A 1 588 ? -29.114 -2.403 14.368 1.00 98.88 588 ALA A C 1
ATOM 4718 O O . ALA A 1 588 ? -29.631 -1.287 14.347 1.00 98.88 588 ALA A O 1
ATOM 4719 N N . ILE A 1 589 ? -28.178 -2.766 13.481 1.00 98.81 589 ILE A N 1
ATOM 4720 C CA . ILE A 1 589 ? -27.704 -1.899 12.392 1.00 98.81 589 ILE A CA 1
ATOM 4721 C C . ILE A 1 589 ? -28.836 -1.606 11.411 1.00 98.81 589 ILE A C 1
ATOM 4723 O O . ILE A 1 589 ? -29.092 -0.443 11.094 1.00 98.81 589 ILE A O 1
ATOM 4727 N N . LYS A 1 590 ? -29.555 -2.637 10.958 1.00 98.69 590 LYS A N 1
ATOM 4728 C CA . LYS A 1 590 ? -30.663 -2.490 10.008 1.00 98.69 590 LYS A CA 1
ATOM 4729 C C . LYS A 1 590 ? -31.741 -1.533 10.525 1.00 98.69 590 LYS A C 1
ATOM 4731 O O . LYS A 1 590 ? -32.209 -0.688 9.767 1.00 98.69 590 LYS A O 1
ATOM 4736 N N . ASN A 1 591 ? -32.084 -1.634 11.807 1.00 98.69 591 ASN A N 1
ATOM 4737 C CA . ASN A 1 591 ? -33.153 -0.855 12.434 1.00 98.69 591 ASN A CA 1
ATOM 4738 C C . ASN A 1 591 ? -32.675 0.456 13.083 1.00 98.69 591 ASN A C 1
ATOM 4740 O O . ASN A 1 591 ? -33.493 1.171 13.661 1.00 98.69 591 ASN A O 1
ATOM 4744 N N . ARG A 1 592 ? -31.374 0.779 13.009 1.00 98.62 592 ARG A N 1
ATOM 4745 C CA . ARG A 1 592 ? -30.752 1.912 13.723 1.00 98.62 592 ARG A CA 1
ATOM 4746 C C . ARG A 1 592 ? -31.048 1.894 15.234 1.00 98.62 592 ARG A C 1
ATOM 4748 O O . ARG A 1 592 ? -31.209 2.939 15.872 1.00 98.62 592 ARG A O 1
ATOM 4755 N N . ASP A 1 593 ? -31.131 0.698 15.820 1.00 98.69 593 ASP A N 1
ATOM 4756 C CA . ASP A 1 593 ? -31.359 0.511 17.252 1.00 98.69 593 ASP A CA 1
ATOM 4757 C C . ASP A 1 593 ? -30.050 0.726 18.016 1.00 98.69 593 ASP A C 1
ATOM 4759 O O . ASP A 1 593 ? -29.256 -0.190 18.252 1.00 98.69 593 ASP A O 1
ATOM 4763 N N . PHE A 1 594 ? -29.825 1.981 18.400 1.00 98.75 594 PHE A N 1
ATOM 4764 C CA . PHE A 1 594 ? -28.618 2.382 19.108 1.00 98.75 594 PHE A CA 1
ATOM 4765 C C . PHE A 1 594 ? -28.465 1.704 20.479 1.00 98.75 594 PHE A C 1
ATOM 4767 O O . PHE A 1 594 ? -27.340 1.481 20.927 1.00 98.75 594 PHE A O 1
ATOM 4774 N N . ALA A 1 595 ? -29.566 1.366 21.158 1.00 98.44 595 ALA A N 1
ATOM 4775 C CA . ALA A 1 595 ? -29.506 0.755 22.482 1.00 98.44 595 ALA A CA 1
ATOM 4776 C C . ALA A 1 595 ? -28.970 -0.681 22.393 1.00 98.44 595 ALA A C 1
ATOM 4778 O O . ALA A 1 595 ? -27.980 -1.009 23.057 1.00 98.44 595 ALA A O 1
ATOM 4779 N N . SER A 1 596 ? -29.551 -1.495 21.506 1.00 98.75 596 SER A N 1
ATOM 4780 C CA . SER A 1 596 ? -29.066 -2.854 21.233 1.00 98.75 596 SER A CA 1
ATOM 4781 C C . SER A 1 596 ? -27.647 -2.836 20.662 1.00 98.75 596 SER A C 1
ATOM 4783 O O . SER A 1 596 ? -26.782 -3.581 21.129 1.00 98.75 596 SER A O 1
ATOM 4785 N N . PHE A 1 597 ? -27.363 -1.927 19.722 1.00 98.88 597 PHE A N 1
ATOM 4786 C CA . PHE A 1 597 ? -26.020 -1.722 19.175 1.00 98.88 597 PHE A CA 1
ATOM 4787 C C . PHE A 1 597 ? -24.986 -1.436 20.276 1.00 98.88 597 PHE A C 1
ATOM 4789 O O . PHE A 1 597 ? -23.904 -2.029 20.283 1.00 98.88 597 PHE A O 1
ATOM 4796 N N . THR A 1 598 ? -25.326 -0.566 21.233 1.00 98.88 598 THR A N 1
ATOM 4797 C CA . THR A 1 598 ? -24.442 -0.182 22.342 1.00 98.88 598 THR A CA 1
ATOM 4798 C C . THR A 1 598 ? -24.156 -1.367 23.252 1.00 98.88 598 THR A C 1
ATOM 4800 O O . THR A 1 598 ? -22.993 -1.680 23.512 1.00 98.88 598 THR A O 1
ATOM 4803 N N . GLN A 1 599 ? -25.201 -2.073 23.689 1.00 98.62 599 GLN A N 1
ATOM 4804 C CA . GLN A 1 599 ? -25.054 -3.241 24.553 1.00 98.62 599 GLN A CA 1
ATOM 4805 C C . GLN A 1 599 ? -24.177 -4.317 23.899 1.00 98.62 599 GLN A C 1
ATOM 4807 O O . GLN A 1 599 ? -23.262 -4.848 24.534 1.00 98.62 599 GLN A O 1
ATOM 4812 N N . LEU A 1 600 ? -24.420 -4.632 22.626 1.00 98.88 600 LEU A N 1
ATOM 4813 C CA . LEU A 1 600 ? -23.645 -5.632 21.893 1.00 98.88 600 LEU A CA 1
ATOM 4814 C C . LEU A 1 600 ? -22.184 -5.199 21.720 1.00 98.88 600 LEU A C 1
ATOM 4816 O O . LEU A 1 600 ? -21.286 -5.987 22.007 1.00 98.88 600 LEU A O 1
ATOM 4820 N N . THR A 1 601 ? -21.943 -3.946 21.331 1.00 98.94 601 THR A N 1
ATOM 4821 C CA . THR A 1 601 ? -20.592 -3.401 21.115 1.00 98.94 601 THR A CA 1
ATOM 4822 C C . THR A 1 601 ? -19.752 -3.430 22.397 1.00 98.94 601 THR A C 1
ATOM 4824 O O . THR A 1 601 ? -18.628 -3.945 22.391 1.00 98.94 601 THR A O 1
ATOM 4827 N N . CYS A 1 602 ? -20.303 -2.939 23.513 1.00 98.81 602 CYS A N 1
ATOM 4828 C CA . CYS A 1 602 ? -19.606 -2.911 24.801 1.00 98.81 602 CYS A CA 1
ATOM 4829 C C . CYS A 1 602 ? -19.359 -4.331 25.329 1.00 98.81 602 CYS A C 1
ATOM 4831 O O . CYS A 1 602 ? -18.243 -4.675 25.726 1.00 98.81 602 CYS A O 1
ATOM 4833 N N . THR A 1 603 ? -20.383 -5.193 25.306 1.00 98.62 603 THR A N 1
ATOM 4834 C CA . THR A 1 603 ? -20.264 -6.557 25.846 1.00 98.62 603 THR A CA 1
ATOM 4835 C C . THR A 1 603 ? -19.366 -7.459 25.003 1.00 98.62 603 THR A C 1
ATOM 4837 O O . THR A 1 603 ? -18.716 -8.349 25.559 1.00 98.62 603 THR A O 1
ATOM 4840 N N . ASP A 1 604 ? -19.286 -7.245 23.687 1.00 98.88 604 ASP A N 1
ATOM 4841 C CA . ASP A 1 604 ? -18.367 -7.989 22.827 1.00 98.88 604 ASP A CA 1
ATOM 4842 C C . ASP A 1 604 ? -16.920 -7.525 22.976 1.00 98.88 604 ASP A C 1
ATOM 4844 O O . ASP A 1 604 ? -16.026 -8.367 23.066 1.00 98.88 604 ASP A O 1
ATOM 4848 N N . SER A 1 605 ? -16.698 -6.214 23.128 1.00 98.81 605 SER A N 1
ATOM 4849 C CA . SER A 1 605 ? -15.396 -5.666 23.519 1.00 98.81 605 SER A CA 1
ATOM 4850 C C . SER A 1 605 ? -14.914 -6.260 24.844 1.00 98.81 605 SER A C 1
ATOM 4852 O O . SER A 1 605 ? -13.811 -6.797 24.913 1.00 98.81 605 SER A O 1
ATOM 4854 N N . ASN A 1 606 ? -15.748 -6.216 25.888 1.00 98.81 606 ASN A N 1
ATOM 4855 C CA . ASN A 1 606 ? -15.396 -6.744 27.209 1.00 98.81 606 ASN A CA 1
ATOM 4856 C C . ASN A 1 606 ? -15.066 -8.242 27.148 1.00 98.81 606 ASN A C 1
ATOM 4858 O O . ASN A 1 606 ? -14.081 -8.682 27.733 1.00 98.81 606 ASN A O 1
ATOM 4862 N N . GLN A 1 607 ? -15.864 -9.035 26.425 1.00 98.81 607 GLN A N 1
ATOM 4863 C CA . GLN A 1 607 ? -15.632 -10.476 26.331 1.00 98.81 607 GLN A CA 1
ATOM 4864 C C . GLN A 1 607 ? -14.386 -10.822 25.504 1.00 98.81 607 GLN A C 1
ATOM 4866 O O . GLN A 1 607 ? -13.708 -11.796 25.817 1.00 98.81 607 GLN A O 1
ATOM 4871 N N . PHE A 1 608 ? -14.054 -10.033 24.479 1.00 98.62 608 PHE A N 1
ATOM 4872 C CA . PHE A 1 608 ? -12.773 -10.158 23.783 1.00 98.62 608 PHE A CA 1
ATOM 4873 C C . PHE A 1 608 ? -11.595 -9.980 24.756 1.00 98.62 608 PHE A C 1
ATOM 4875 O O . PHE A 1 608 ? -10.728 -10.848 24.818 1.00 98.62 608 PHE A O 1
ATOM 4882 N N . HIS A 1 609 ? -11.596 -8.923 25.574 1.00 98.44 609 HIS A N 1
ATOM 4883 C CA . HIS A 1 609 ? -10.544 -8.718 26.580 1.00 98.44 609 HIS A CA 1
ATOM 4884 C C . HIS A 1 609 ? -10.580 -9.753 27.714 1.00 98.44 609 HIS A C 1
ATOM 4886 O O . HIS A 1 609 ? -9.531 -10.095 28.248 1.00 98.44 609 HIS A O 1
ATOM 4892 N N . ALA A 1 610 ? -11.743 -10.325 28.036 1.00 98.75 610 ALA A N 1
ATOM 4893 C CA . ALA A 1 610 ? -11.838 -11.450 28.969 1.00 98.75 610 ALA A CA 1
ATOM 4894 C C . ALA A 1 610 ? -11.159 -12.721 28.424 1.00 98.75 610 ALA A C 1
ATOM 4896 O O . ALA A 1 610 ? -10.502 -13.429 29.178 1.00 98.75 610 ALA A O 1
ATOM 4897 N N . VAL A 1 611 ? -11.257 -12.989 27.116 1.00 98.75 611 VAL A N 1
ATOM 4898 C CA . VAL A 1 611 ? -10.500 -14.075 26.465 1.00 98.75 611 VAL A CA 1
ATOM 4899 C C . VAL A 1 611 ? -8.995 -13.796 26.483 1.00 98.75 611 VAL A C 1
ATOM 4901 O O . VAL A 1 611 ? -8.206 -14.704 26.733 1.00 98.75 611 VAL A O 1
ATOM 4904 N N . CYS A 1 612 ? -8.582 -12.547 26.253 1.00 98.25 612 CYS A N 1
ATOM 4905 C CA . CYS A 1 612 ? -7.178 -12.151 26.396 1.00 98.25 612 CYS A CA 1
ATOM 4906 C C . CYS A 1 612 ? -6.662 -12.413 27.822 1.00 98.25 612 CYS A C 1
ATOM 4908 O O . CYS A 1 612 ? -5.563 -12.935 27.985 1.00 98.25 612 CYS A O 1
ATOM 4910 N N . LEU A 1 613 ? -7.472 -12.126 28.845 1.00 98.25 613 LEU A N 1
ATOM 4911 C CA . LEU A 1 613 ? -7.144 -12.400 30.246 1.00 98.25 613 LEU A CA 1
ATOM 4912 C C . LEU A 1 613 ? -7.102 -13.903 30.580 1.00 98.25 613 LEU A C 1
ATOM 4914 O O . LEU A 1 613 ? -6.305 -14.314 31.415 1.00 98.25 613 LEU A O 1
ATOM 4918 N N . ASP A 1 614 ? -7.936 -14.714 29.925 1.00 98.62 614 ASP A N 1
ATOM 4919 C CA . ASP A 1 614 ? -7.976 -16.183 30.053 1.00 98.62 614 ASP A CA 1
ATOM 4920 C C . ASP A 1 614 ? -6.860 -16.897 29.263 1.00 98.62 614 ASP A C 1
ATOM 4922 O O . ASP A 1 614 ? -6.688 -18.108 29.365 1.00 98.62 614 ASP A O 1
ATOM 4926 N N . THR A 1 615 ? -6.092 -16.160 28.458 1.00 98.62 615 THR A N 1
ATOM 4927 C CA . THR A 1 615 ? -4.934 -16.697 27.727 1.00 98.62 615 THR A CA 1
ATOM 4928 C C . THR A 1 615 ? -3.776 -16.982 28.692 1.00 98.62 615 THR A C 1
ATOM 4930 O O . THR A 1 615 ? -3.666 -16.350 29.740 1.00 98.62 615 THR A O 1
ATOM 4933 N N . SER A 1 616 ? -2.899 -17.934 28.363 1.00 97.31 616 SER A N 1
ATOM 4934 C CA . SER A 1 616 ? -1.721 -18.270 29.172 1.00 97.31 616 SER A CA 1
ATOM 4935 C C . SER A 1 616 ? -0.421 -18.086 28.369 1.00 97.31 616 SER A C 1
ATOM 4937 O O . SER A 1 616 ? -0.187 -18.859 27.439 1.00 97.31 616 SER A O 1
ATOM 4939 N N . PRO A 1 617 ? 0.443 -17.104 28.709 1.00 97.25 617 PRO A N 1
ATOM 4940 C CA . PRO A 1 617 ? 0.267 -16.084 29.752 1.00 97.25 617 PRO A CA 1
ATOM 4941 C C . PRO A 1 617 ? -0.880 -15.098 29.439 1.00 97.25 617 PRO A C 1
ATOM 4943 O O . PRO A 1 617 ? -1.238 -14.931 28.272 1.00 97.25 617 PRO A O 1
ATOM 4946 N N . PRO A 1 618 ? -1.453 -14.430 30.461 1.00 97.69 618 PRO A N 1
ATOM 4947 C CA . PRO A 1 618 ? -2.542 -13.478 30.260 1.00 97.69 618 PRO A CA 1
ATOM 4948 C C . PRO A 1 618 ? -2.085 -12.275 29.438 1.00 97.69 618 PRO A C 1
ATOM 4950 O O . PRO A 1 618 ? -0.990 -11.743 29.631 1.00 97.69 618 PRO A O 1
ATOM 4953 N N . ILE A 1 619 ? -2.956 -11.822 28.539 1.00 97.38 619 ILE A N 1
ATOM 4954 C CA . ILE A 1 619 ? -2.705 -10.684 27.658 1.00 97.38 619 ILE A CA 1
ATOM 4955 C C . ILE A 1 619 ? -3.490 -9.475 28.169 1.00 97.38 619 ILE A C 1
ATOM 4957 O O . ILE A 1 619 ? -4.721 -9.478 28.188 1.00 97.38 619 ILE A O 1
ATOM 4961 N N . PHE A 1 620 ? -2.775 -8.403 28.513 1.00 94.94 620 PHE A N 1
ATOM 4962 C CA . PHE A 1 620 ? -3.359 -7.145 28.976 1.00 94.94 620 PHE A CA 1
ATOM 4963 C C . PHE A 1 620 ? -3.228 -6.065 27.903 1.00 94.94 620 PHE A C 1
ATOM 4965 O O . PHE A 1 620 ? -2.150 -5.526 27.661 1.00 94.94 620 PHE A O 1
ATOM 4972 N N . TYR A 1 621 ? -4.338 -5.745 27.240 1.00 93.31 621 TYR A N 1
ATOM 4973 C CA . TYR A 1 621 ? -4.382 -4.651 26.266 1.00 93.31 621 TYR A CA 1
ATOM 4974 C C . TYR A 1 621 ? -4.910 -3.344 26.847 1.00 93.31 621 TYR A C 1
ATOM 4976 O O . TYR A 1 621 ? -4.428 -2.273 26.480 1.00 93.31 621 TYR A O 1
ATOM 4984 N N . MET A 1 622 ? -5.914 -3.435 27.715 1.00 94.12 622 MET A N 1
ATOM 4985 C CA . MET A 1 622 ? -6.484 -2.294 28.420 1.00 94.12 622 MET A CA 1
ATOM 4986 C C . MET A 1 622 ? -5.634 -1.930 29.636 1.00 94.12 622 MET A C 1
ATOM 4988 O O . MET A 1 622 ? -5.022 -2.800 30.252 1.00 94.12 622 MET A O 1
ATOM 4992 N N . ASN A 1 623 ? -5.621 -0.644 29.979 1.00 92.50 623 ASN A N 1
ATOM 4993 C CA . ASN A 1 623 ? -4.966 -0.123 31.176 1.00 92.50 623 ASN A CA 1
ATOM 4994 C C . ASN A 1 623 ? -5.956 0.670 32.047 1.00 92.50 623 ASN A C 1
ATOM 4996 O O . ASN A 1 623 ? -7.145 0.764 31.731 1.00 92.50 623 ASN A O 1
ATOM 5000 N N . ASP A 1 624 ? -5.463 1.273 33.127 1.00 93.00 624 ASP A N 1
ATOM 5001 C CA . ASP A 1 624 ? -6.293 2.031 34.070 1.00 93.00 624 ASP A CA 1
ATOM 5002 C C . ASP A 1 624 ? -7.072 3.168 33.396 1.00 93.00 624 ASP A C 1
ATOM 5004 O O . ASP A 1 624 ? -8.268 3.328 33.644 1.00 93.00 624 ASP A O 1
ATOM 5008 N N . THR A 1 625 ? -6.450 3.899 32.464 1.00 93.25 625 THR A N 1
ATOM 5009 C CA . THR A 1 625 ? -7.133 4.935 31.674 1.00 93.25 625 THR A CA 1
ATOM 5010 C C . THR A 1 625 ? -8.251 4.335 30.815 1.00 93.25 625 THR A C 1
ATOM 5012 O O . THR A 1 625 ? -9.350 4.890 30.775 1.00 93.25 625 THR A O 1
ATOM 5015 N N . SER A 1 626 ? -8.044 3.167 30.189 1.00 94.94 626 SER A N 1
ATOM 5016 C CA . SER A 1 626 ? -9.108 2.445 29.470 1.00 94.94 626 SER A CA 1
ATOM 5017 C C . SER A 1 626 ? -10.302 2.134 30.386 1.00 94.94 626 SER A C 1
ATOM 5019 O O . SER A 1 626 ? -11.450 2.398 30.025 1.00 94.94 626 SER A O 1
ATOM 5021 N N . HIS A 1 627 ? -10.050 1.616 31.592 1.00 96.00 627 HIS A N 1
ATOM 5022 C CA . HIS A 1 627 ? -11.097 1.291 32.570 1.00 96.00 627 HIS A CA 1
ATOM 5023 C C . HIS A 1 627 ? -11.811 2.536 33.117 1.00 96.00 627 HIS A C 1
ATOM 5025 O O . HIS A 1 627 ? -13.023 2.513 33.369 1.00 96.00 627 HIS A O 1
ATOM 5031 N N . ARG A 1 628 ? -11.087 3.647 33.258 1.00 94.25 628 ARG A N 1
ATOM 5032 C CA . ARG A 1 628 ? -11.632 4.941 33.672 1.00 94.25 628 ARG A CA 1
ATOM 5033 C C . ARG A 1 628 ? -12.564 5.526 32.603 1.00 94.25 628 ARG A C 1
ATOM 5035 O O . ARG A 1 628 ? -13.643 6.004 32.950 1.00 94.25 628 ARG A O 1
ATOM 5042 N N . ILE A 1 629 ? -12.218 5.395 31.317 1.00 95.88 629 ILE A N 1
ATOM 5043 C CA . ILE A 1 629 ? -13.097 5.760 30.188 1.00 95.88 629 ILE A CA 1
ATOM 5044 C C . ILE A 1 629 ? -14.373 4.903 30.182 1.00 95.88 629 ILE A C 1
ATOM 5046 O O . ILE A 1 629 ? -15.466 5.448 30.044 1.00 95.88 629 ILE A O 1
ATOM 5050 N N . ILE A 1 630 ? -14.270 3.584 30.392 1.00 97.69 630 ILE A N 1
ATOM 5051 C CA . ILE A 1 630 ? -15.456 2.714 30.522 1.00 97.69 630 ILE A CA 1
ATOM 5052 C C . ILE A 1 630 ? -16.358 3.195 31.656 1.00 97.69 630 ILE A C 1
ATOM 5054 O O . ILE A 1 630 ? -17.565 3.336 31.481 1.00 97.69 630 ILE A O 1
ATOM 5058 N N . SER A 1 631 ? -15.766 3.480 32.816 1.00 94.88 631 SER A N 1
ATOM 5059 C CA . SER A 1 631 ? -16.506 3.922 33.998 1.00 94.88 631 SER A CA 1
ATOM 5060 C C . SER A 1 631 ? -17.254 5.234 33.756 1.00 94.88 631 SER A C 1
ATOM 5062 O O . SER A 1 631 ? -18.374 5.383 34.243 1.00 94.88 631 SER A O 1
ATOM 5064 N N . LEU A 1 632 ? -16.657 6.163 33.005 1.00 93.50 632 LEU A N 1
ATOM 5065 C CA . LEU A 1 632 ? -17.291 7.405 32.561 1.00 93.50 632 LEU A CA 1
ATOM 5066 C C . LEU A 1 632 ? -18.514 7.104 31.686 1.00 93.50 632 LEU A C 1
ATOM 5068 O O . LEU A 1 632 ? -19.618 7.524 32.022 1.00 93.50 632 LEU A O 1
ATOM 5072 N N . VAL A 1 633 ? -18.340 6.324 30.615 1.00 96.31 633 VAL A N 1
ATOM 5073 C CA . VAL A 1 633 ? -19.420 6.020 29.657 1.00 96.31 633 VAL A CA 1
ATOM 5074 C C . VAL A 1 633 ? -20.581 5.282 30.328 1.00 96.31 633 VAL A C 1
ATOM 5076 O O . VAL A 1 633 ? -21.745 5.619 30.122 1.00 96.31 633 VAL A O 1
ATOM 5079 N N . GLU A 1 634 ? -20.279 4.304 31.180 1.00 96.12 634 GLU A N 1
ATOM 5080 C CA . GLU A 1 634 ? -21.277 3.544 31.936 1.00 96.12 634 GLU A CA 1
ATOM 5081 C C . GLU A 1 634 ? -22.052 4.420 32.934 1.00 96.12 634 GLU A C 1
ATOM 5083 O O . GLU A 1 634 ? -23.255 4.237 33.120 1.00 96.12 634 GLU A O 1
ATOM 5088 N N . LYS A 1 635 ? -21.386 5.379 33.594 1.00 93.00 635 LYS A N 1
ATOM 5089 C CA . LYS A 1 635 ? -22.054 6.334 34.494 1.00 93.00 635 LYS A CA 1
ATOM 5090 C C . LYS A 1 635 ? -22.975 7.275 33.726 1.00 93.00 635 LYS A C 1
ATOM 5092 O O . LYS A 1 635 ? -24.115 7.438 34.153 1.00 93.00 635 LYS A O 1
ATOM 5097 N N . TRP A 1 636 ? -22.514 7.808 32.597 1.00 93.88 636 TRP A N 1
ATOM 5098 C CA . TRP A 1 636 ? -23.317 8.660 31.722 1.00 93.88 636 TRP A CA 1
ATOM 5099 C C . TRP A 1 636 ? -24.558 7.923 31.216 1.00 93.88 636 TRP A C 1
ATOM 5101 O O . TRP A 1 636 ? -25.685 8.362 31.422 1.00 93.88 636 TRP A O 1
ATOM 5111 N N . ASN A 1 637 ? -24.396 6.754 30.594 1.00 95.75 637 ASN A N 1
ATOM 5112 C CA . ASN A 1 637 ? -25.541 6.013 30.060 1.00 95.75 637 ASN A CA 1
ATOM 5113 C C . ASN A 1 637 ? -26.588 5.694 31.143 1.00 95.75 637 ASN A C 1
ATOM 5115 O O . ASN A 1 637 ? -27.785 5.683 30.856 1.00 95.75 637 ASN A O 1
ATOM 5119 N N . ARG A 1 638 ? -26.154 5.462 32.392 1.00 94.25 638 ARG A N 1
ATOM 5120 C CA . ARG A 1 638 ? -27.062 5.278 33.534 1.00 94.25 638 ARG A CA 1
ATOM 5121 C C . ARG A 1 638 ? -27.773 6.564 33.958 1.00 94.25 638 ARG A C 1
ATOM 5123 O O . ARG A 1 638 ? -28.943 6.474 34.317 1.00 94.25 638 ARG A O 1
ATOM 5130 N N . SER A 1 639 ? -27.111 7.724 33.951 1.00 93.06 639 SER A N 1
ATOM 5131 C CA . SER A 1 639 ? -27.745 8.995 34.341 1.00 93.06 639 SER A CA 1
ATOM 5132 C C . SER A 1 639 ? -28.810 9.446 33.341 1.00 93.06 639 SER A C 1
ATOM 5134 O O . SER A 1 639 ? -29.851 9.947 33.755 1.00 93.06 639 SER A O 1
ATOM 5136 N N . GLU A 1 640 ? -28.593 9.200 32.049 1.00 93.31 640 GLU A N 1
ATOM 5137 C CA . GLU A 1 640 ? -29.534 9.548 30.973 1.00 93.31 640 GLU A CA 1
ATOM 5138 C C . GLU A 1 640 ? -30.687 8.538 30.812 1.00 93.31 640 GLU A C 1
ATOM 5140 O O . GLU A 1 640 ? -31.621 8.763 30.041 1.00 93.31 640 GLU A O 1
ATOM 5145 N N . GLY A 1 641 ? -30.625 7.383 31.486 1.00 90.62 641 GLY A N 1
ATOM 5146 C CA . GLY A 1 641 ? -31.638 6.318 31.429 1.00 90.62 641 GLY A CA 1
ATOM 5147 C C . GLY A 1 641 ? -31.737 5.570 30.090 1.00 90.62 641 GLY A C 1
ATOM 5148 O O . GLY A 1 641 ? -32.339 4.500 30.029 1.00 90.62 641 GLY A O 1
ATOM 5149 N N . THR A 1 642 ? -31.126 6.089 29.023 1.00 92.88 642 THR A N 1
ATOM 5150 C CA . THR A 1 642 ? -31.003 5.440 27.712 1.00 92.88 642 THR A CA 1
ATOM 5151 C C . THR A 1 642 ? -29.566 5.554 27.196 1.00 92.88 642 THR A C 1
ATOM 5153 O O . THR A 1 642 ? -28.950 6.607 27.386 1.00 92.88 642 THR A O 1
ATOM 5156 N N . PRO A 1 643 ? -29.015 4.522 26.522 1.00 96.62 643 PRO A N 1
ATOM 5157 C CA . PRO A 1 643 ? -27.642 4.573 26.027 1.00 96.62 643 PRO A CA 1
ATOM 5158 C C . PRO A 1 643 ? -27.413 5.732 25.048 1.00 96.62 643 PRO A C 1
ATOM 5160 O O . PRO A 1 643 ? -28.112 5.855 24.040 1.00 96.62 643 PRO A O 1
ATOM 5163 N N . GLN A 1 644 ? -26.415 6.564 25.342 1.00 97.44 644 GLN A N 1
ATOM 5164 C CA . GLN A 1 644 ? -25.970 7.687 24.513 1.00 97.44 644 GLN A CA 1
ATOM 5165 C C . GLN A 1 644 ? -24.646 7.388 23.805 1.00 97.44 644 GLN A C 1
ATOM 5167 O O . GLN A 1 644 ? -24.424 7.846 22.682 1.00 97.44 644 GLN A O 1
ATOM 5172 N N . VAL A 1 645 ? -23.777 6.601 24.444 1.00 98.50 645 VAL A N 1
ATOM 5173 C CA . VAL A 1 645 ? -22.425 6.315 23.956 1.00 98.50 645 VAL A CA 1
ATOM 5174 C C . VAL A 1 645 ? -22.104 4.833 24.124 1.00 98.50 645 VAL A C 1
ATOM 5176 O O . VAL A 1 645 ? -22.259 4.279 25.209 1.00 98.50 645 VAL A O 1
ATOM 5179 N N . ALA A 1 646 ? -21.611 4.196 23.067 1.00 98.81 646 ALA A N 1
ATOM 5180 C CA . ALA A 1 646 ? -20.992 2.877 23.137 1.00 98.81 646 ALA A CA 1
ATOM 5181 C C . ALA A 1 646 ? -19.471 3.010 23.225 1.00 98.81 646 ALA A C 1
ATOM 5183 O O . ALA A 1 646 ? -18.902 3.962 22.694 1.00 98.81 646 ALA A O 1
ATOM 5184 N N . TYR A 1 647 ? -18.802 2.039 23.839 1.00 98.81 647 TYR A N 1
ATOM 5185 C CA . TYR A 1 647 ? -17.345 1.958 23.843 1.00 98.81 647 TYR A CA 1
ATOM 5186 C C . TYR A 1 647 ? -16.875 0.615 23.288 1.00 98.81 647 TYR A C 1
ATOM 5188 O O . TYR A 1 647 ? -17.521 -0.421 23.449 1.00 98.81 647 TYR A O 1
ATOM 5196 N N . THR A 1 648 ? -15.713 0.618 22.646 1.00 98.69 648 THR A N 1
ATOM 5197 C CA . THR A 1 648 ? -15.049 -0.602 22.204 1.00 98.69 648 THR A CA 1
ATOM 5198 C C . THR A 1 648 ? -13.536 -0.426 22.177 1.00 98.69 648 THR A C 1
ATOM 5200 O O . THR A 1 648 ? -13.027 0.664 21.921 1.00 98.69 648 THR A O 1
ATOM 5203 N N . PHE A 1 649 ? -12.814 -1.508 22.450 1.00 96.75 649 PHE A N 1
ATOM 5204 C CA . PHE A 1 649 ? -11.358 -1.538 22.530 1.00 96.75 649 PHE A CA 1
ATOM 5205 C C . PHE A 1 649 ? -10.834 -2.685 21.669 1.00 96.75 649 PHE A C 1
ATOM 5207 O O . PHE A 1 649 ? -11.302 -3.819 21.781 1.00 96.75 649 PHE A O 1
ATOM 5214 N N . ASP A 1 650 ? -9.857 -2.395 20.816 1.00 93.88 650 ASP A N 1
ATOM 5215 C CA . ASP A 1 650 ? -9.121 -3.414 20.064 1.00 93.88 650 ASP A CA 1
ATOM 5216 C C . ASP A 1 650 ? -7.912 -3.907 20.876 1.00 93.88 650 ASP A C 1
ATOM 5218 O O . ASP A 1 650 ? -7.862 -3.772 22.095 1.00 93.88 650 ASP A O 1
ATOM 5222 N N . ALA A 1 651 ? -6.926 -4.518 20.219 1.00 91.62 651 ALA A N 1
ATOM 5223 C CA . ALA A 1 651 ? -5.690 -4.983 20.840 1.00 91.62 651 ALA A CA 1
ATOM 5224 C C . ALA A 1 651 ? -4.770 -3.808 21.247 1.00 91.62 651 ALA A C 1
ATOM 5226 O O . ALA A 1 651 ? -3.727 -3.594 20.624 1.00 91.62 651 ALA A O 1
ATOM 5227 N N . GLY A 1 652 ? -5.194 -3.001 22.216 1.00 91.31 652 GLY A N 1
ATOM 5228 C CA . GLY A 1 652 ? -4.471 -1.882 22.819 1.00 91.31 652 GLY A CA 1
ATOM 5229 C C . GLY A 1 652 ? -5.381 -1.041 23.728 1.00 91.31 652 GLY A C 1
ATOM 5230 O O . GLY A 1 652 ? -6.587 -1.282 23.770 1.00 91.31 652 GLY A O 1
ATOM 5231 N N . PRO A 1 653 ? -4.833 -0.026 24.418 1.00 92.38 653 PRO A N 1
ATOM 5232 C CA . PRO A 1 653 ? -5.573 0.722 25.439 1.00 92.38 653 PRO A CA 1
ATOM 5233 C C . PRO A 1 653 ? -6.482 1.823 24.873 1.00 92.38 653 PRO A C 1
ATOM 5235 O O . PRO A 1 653 ? -7.188 2.490 25.629 1.00 92.38 653 PRO A O 1
ATOM 5238 N N . ASN A 1 654 ? -6.452 2.048 23.559 1.00 94.06 654 ASN A N 1
ATOM 5239 C CA . ASN A 1 654 ? -7.150 3.159 22.922 1.00 94.06 654 ASN A CA 1
ATOM 5240 C C . ASN A 1 654 ? -8.650 2.875 22.840 1.00 94.06 654 ASN A C 1
ATOM 5242 O O . ASN A 1 654 ? -9.063 1.846 22.301 1.00 94.06 654 ASN A O 1
ATOM 5246 N N . ALA A 1 655 ? -9.445 3.798 23.377 1.00 96.75 655 ALA A N 1
ATOM 5247 C CA . ALA A 1 655 ? -10.893 3.681 23.404 1.00 96.75 655 ALA A CA 1
ATOM 5248 C C . ALA A 1 655 ? -11.479 4.212 22.100 1.00 96.75 655 ALA A C 1
ATOM 5250 O O . ALA A 1 655 ? -11.159 5.327 21.689 1.00 96.75 655 ALA A O 1
ATOM 5251 N N . VAL A 1 656 ? -12.375 3.451 21.483 1.00 98.19 656 VAL A N 1
ATOM 5252 C CA . VAL A 1 656 ? -13.244 3.955 20.423 1.00 98.19 656 VAL A CA 1
ATOM 5253 C C . VAL A 1 656 ? -14.633 4.136 21.007 1.00 98.19 656 VAL A C 1
ATOM 5255 O O . VAL A 1 656 ? -15.258 3.174 21.454 1.00 98.19 656 VAL A O 1
ATOM 5258 N N . LEU A 1 657 ? -15.098 5.377 21.016 1.00 98.75 657 LEU A N 1
ATOM 5259 C CA . LEU A 1 657 ? -16.387 5.783 21.550 1.00 98.75 657 LEU A CA 1
ATOM 5260 C C . LEU A 1 657 ? -17.309 6.116 20.386 1.00 98.75 657 LEU A C 1
ATOM 5262 O O . LEU A 1 657 ? -16.935 6.885 19.506 1.00 98.75 657 LEU A O 1
ATOM 5266 N N . ILE A 1 658 ? -18.503 5.539 20.367 1.00 98.81 658 ILE A N 1
ATOM 5267 C CA . ILE A 1 658 ? -19.494 5.758 19.313 1.00 98.81 658 ILE A CA 1
ATOM 5268 C C . ILE A 1 658 ? -20.669 6.478 19.958 1.00 98.81 658 ILE A C 1
ATOM 5270 O O . ILE A 1 658 ? -21.398 5.886 20.750 1.00 98.81 658 ILE A O 1
ATOM 5274 N N . ALA A 1 659 ? -20.819 7.761 19.659 1.00 98.62 659 ALA A N 1
ATOM 5275 C CA . ALA A 1 659 ? -21.915 8.596 20.118 1.00 98.62 659 ALA A CA 1
ATOM 5276 C C . ALA A 1 659 ? -23.116 8.463 19.176 1.00 98.62 659 ALA A C 1
ATOM 5278 O O . ALA A 1 659 ? -22.964 8.432 17.952 1.00 98.62 659 ALA A O 1
ATOM 5279 N N . ARG A 1 660 ? -24.318 8.437 19.759 1.00 97.75 660 ARG A N 1
ATOM 5280 C CA . ARG A 1 660 ? -25.583 8.273 19.028 1.00 97.75 660 ARG A CA 1
ATOM 5281 C C . ARG A 1 660 ? -25.816 9.328 17.950 1.00 97.75 660 ARG A C 1
ATOM 5283 O O . ARG A 1 660 ? -26.438 9.032 16.937 1.00 97.75 660 ARG A O 1
ATOM 5290 N N . ASN A 1 661 ? -25.404 10.562 18.223 1.00 97.81 661 ASN A N 1
ATOM 5291 C CA . ASN A 1 661 ? -25.535 11.694 17.318 1.00 97.81 661 ASN A CA 1
ATOM 5292 C C . ASN A 1 661 ? -24.514 12.792 17.645 1.00 97.81 661 ASN A C 1
ATOM 5294 O O . ASN A 1 661 ? -23.840 12.761 18.681 1.00 97.81 661 ASN A O 1
ATOM 5298 N N . ARG A 1 662 ? -24.446 13.808 16.781 1.00 96.62 662 ARG A N 1
ATOM 5299 C CA . ARG A 1 662 ? -23.542 14.955 16.928 1.00 96.62 662 ARG A CA 1
ATOM 5300 C C . ARG A 1 662 ? -23.699 15.719 18.246 1.00 96.62 662 ARG A C 1
ATOM 5302 O O . ARG A 1 662 ? -22.692 16.079 18.847 1.00 96.62 662 ARG A O 1
ATOM 5309 N N . LYS A 1 663 ? -24.929 15.925 18.733 1.00 96.00 663 LYS A N 1
ATOM 5310 C CA . LYS A 1 663 ? -25.173 16.625 20.009 1.00 96.00 663 LYS A CA 1
ATOM 5311 C C . LYS A 1 663 ? -24.526 15.876 21.174 1.00 96.00 663 LYS A C 1
ATOM 5313 O O . LYS A 1 663 ? -23.827 16.485 21.979 1.00 96.00 663 LYS A O 1
ATOM 5318 N N . VAL A 1 664 ? -24.724 14.558 21.228 1.00 96.94 664 VAL A N 1
ATOM 5319 C CA . VAL A 1 664 ? -24.086 13.696 22.233 1.00 96.94 664 VAL A CA 1
ATOM 5320 C C . VAL A 1 664 ? -22.566 13.732 22.088 1.00 96.94 664 VAL A C 1
ATOM 5322 O O . VAL A 1 664 ? -21.869 13.787 23.091 1.00 96.94 664 VAL A O 1
ATOM 5325 N N . ALA A 1 665 ? -22.035 13.748 20.864 1.00 97.12 665 ALA A N 1
ATOM 5326 C CA . ALA A 1 665 ? -20.593 13.792 20.633 1.00 97.12 665 ALA A CA 1
ATOM 5327 C C . ALA A 1 665 ? -19.929 15.072 21.166 1.00 97.12 665 ALA A C 1
ATOM 5329 O O . ALA A 1 665 ? -18.855 14.995 21.759 1.00 97.12 665 ALA A O 1
ATOM 5330 N N . VAL A 1 666 ? -20.575 16.233 21.001 1.00 95.38 666 VAL A N 1
ATOM 5331 C CA . VAL A 1 666 ? -20.098 17.513 21.556 1.00 95.38 666 VAL A CA 1
ATOM 5332 C C . VAL A 1 666 ? -20.033 17.445 23.082 1.00 95.38 666 VAL A C 1
ATOM 5334 O O . VAL A 1 666 ? -19.000 17.765 23.670 1.00 95.38 666 VAL A O 1
ATOM 5337 N N . GLN A 1 667 ? -21.102 16.963 23.722 1.00 93.94 667 GLN A N 1
ATOM 5338 C CA . GLN A 1 667 ? -21.132 16.798 25.176 1.00 93.94 667 GLN A CA 1
ATOM 5339 C C . GLN A 1 667 ? -20.074 15.782 25.632 1.00 93.94 667 GLN A C 1
ATOM 5341 O O . GLN A 1 667 ? -19.373 16.008 26.617 1.00 93.94 667 GLN A O 1
ATOM 5346 N N . LEU A 1 668 ? -19.940 14.661 24.916 1.00 95.06 668 LEU A N 1
ATOM 5347 C CA . LEU A 1 668 ? -18.969 13.613 25.219 1.00 95.06 668 LEU A CA 1
ATOM 5348 C C . LEU A 1 668 ? -17.545 14.160 25.174 1.00 95.06 668 LEU A C 1
ATOM 5350 O O . LEU A 1 668 ? -16.761 13.877 26.074 1.00 95.06 668 LEU A O 1
ATOM 5354 N N . LEU A 1 669 ? -17.216 14.971 24.166 1.00 94.44 669 LEU A N 1
ATOM 5355 C CA . LEU A 1 669 ? -15.904 15.598 24.053 1.00 94.44 669 LEU A CA 1
ATOM 5356 C C . LEU A 1 669 ? -15.622 16.544 25.230 1.00 94.44 669 LEU A C 1
ATOM 5358 O O . LEU A 1 669 ? -14.524 16.506 25.779 1.00 94.44 669 LEU A O 1
ATOM 5362 N N . GLN A 1 670 ? -16.607 17.340 25.661 1.00 92.00 670 GLN A N 1
ATOM 5363 C CA . GLN A 1 670 ? -16.483 18.186 26.857 1.00 92.00 670 GLN A CA 1
ATOM 5364 C C . GLN A 1 670 ? -16.227 17.342 28.114 1.00 92.00 670 GLN A C 1
ATOM 5366 O O . GLN A 1 670 ? -15.289 17.618 28.859 1.00 92.00 670 GLN A O 1
ATOM 5371 N N . GLY A 1 671 ? -17.001 16.272 28.319 1.00 91.44 671 GLY A N 1
ATOM 5372 C CA . GLY A 1 671 ? -16.804 15.353 29.441 1.00 91.44 671 GLY A CA 1
ATOM 5373 C C . GLY A 1 671 ? -15.422 14.695 29.418 1.00 91.44 671 GLY A C 1
ATOM 5374 O O . GLY A 1 671 ? -14.719 14.685 30.426 1.00 91.44 671 GLY A O 1
ATOM 5375 N N . LEU A 1 672 ? -14.980 14.202 28.259 1.00 92.81 672 LEU A N 1
ATOM 5376 C CA . LEU A 1 672 ? -13.652 13.608 28.096 1.00 92.81 672 LEU A CA 1
ATOM 5377 C C . LEU A 1 672 ? -12.534 14.606 28.403 1.00 92.81 672 LEU A C 1
ATOM 5379 O O . LEU A 1 672 ? -11.587 14.235 29.084 1.00 92.81 672 LEU A O 1
ATOM 5383 N N . LEU A 1 673 ? -12.646 15.857 27.955 1.00 90.94 673 LEU A N 1
ATOM 5384 C CA . LEU A 1 673 ? -11.651 16.896 28.236 1.00 90.94 673 LEU A CA 1
ATOM 5385 C C . LEU A 1 673 ? -11.657 17.346 29.702 1.00 90.94 673 LEU A C 1
ATOM 5387 O O . LEU A 1 673 ? -10.605 17.709 30.223 1.00 90.94 673 LEU A O 1
ATOM 5391 N N . TYR A 1 674 ? -12.803 17.270 30.384 1.00 89.00 674 TYR A N 1
ATOM 5392 C CA . TYR A 1 674 ? -12.886 17.489 31.827 1.00 89.00 674 TYR A CA 1
ATOM 5393 C C . TYR A 1 674 ? -12.174 16.376 32.614 1.00 89.00 674 TYR A C 1
ATOM 5395 O O . TYR A 1 674 ? -11.380 16.656 33.511 1.00 89.00 674 TYR A O 1
ATOM 5403 N N . TYR A 1 675 ? -12.434 15.109 32.269 1.00 87.38 675 TYR A N 1
ATOM 5404 C CA . TYR A 1 675 ? -11.857 13.951 32.961 1.00 87.38 675 TYR A CA 1
ATOM 5405 C C . TYR A 1 675 ? -10.411 13.641 32.568 1.00 87.38 675 TYR A C 1
ATOM 5407 O O . TYR A 1 675 ? -9.689 13.052 33.372 1.00 87.38 675 TYR A O 1
ATOM 5415 N N . PHE A 1 676 ? -10.006 13.981 31.347 1.00 90.31 676 PHE A N 1
ATOM 5416 C CA . PHE A 1 676 ? -8.686 13.712 30.779 1.00 90.31 676 PHE A CA 1
ATOM 5417 C C . PHE A 1 676 ? -8.118 14.996 30.160 1.00 90.31 676 PHE A C 1
ATOM 5419 O O . PHE A 1 676 ? -7.984 15.094 28.936 1.00 90.31 676 PHE A O 1
ATOM 5426 N N . PRO A 1 677 ? -7.802 16.007 30.987 1.00 89.25 677 PRO A N 1
ATOM 5427 C CA . PRO A 1 677 ? -7.287 17.270 30.487 1.00 89.25 677 PRO A CA 1
ATOM 5428 C C . PRO A 1 677 ? -5.911 17.085 29.821 1.00 89.25 677 PRO A C 1
ATOM 5430 O O . PRO A 1 677 ? -5.096 16.268 30.281 1.00 89.25 677 PRO A O 1
ATOM 5433 N N . PRO A 1 678 ? -5.606 17.861 28.763 1.00 88.56 678 PRO A N 1
ATOM 5434 C CA . PRO A 1 678 ? -4.291 17.850 28.136 1.00 88.56 678 PRO A CA 1
ATOM 5435 C C . PRO A 1 678 ? -3.203 18.359 29.094 1.00 88.56 678 PRO A C 1
ATOM 5437 O O . PRO A 1 678 ? -3.472 18.936 30.152 1.00 88.56 678 PRO A O 1
ATOM 5440 N N . LYS A 1 679 ? -1.935 18.178 28.710 1.00 85.75 679 LYS A N 1
ATOM 5441 C CA . LYS A 1 679 ? -0.813 18.824 29.411 1.00 85.75 679 LYS A CA 1
ATOM 5442 C C . LYS A 1 679 ? -0.881 20.343 29.222 1.00 85.75 679 LYS A C 1
ATOM 5444 O O . LYS A 1 679 ? -1.406 20.813 28.211 1.00 85.75 679 LYS A O 1
ATOM 5449 N N . SER A 1 680 ? -0.323 21.101 30.167 1.00 79.75 680 SER A N 1
ATOM 5450 C CA . SER A 1 680 ? -0.175 22.556 30.026 1.00 79.75 680 SER A CA 1
ATOM 5451 C C . SER A 1 680 ? 0.499 22.903 28.690 1.00 79.75 680 SER A C 1
ATOM 5453 O O . SER A 1 680 ? 1.367 22.158 28.235 1.00 79.75 680 SER A O 1
ATOM 5455 N N . ASP A 1 681 ? 0.065 23.994 28.056 1.00 79.38 681 ASP A N 1
ATOM 5456 C CA . ASP A 1 681 ? 0.563 24.496 26.761 1.00 79.38 681 ASP A CA 1
ATOM 5457 C C . ASP A 1 681 ? 0.282 23.610 25.527 1.00 79.38 681 ASP A C 1
ATOM 5459 O O . ASP A 1 681 ? 0.854 23.826 24.458 1.00 79.38 681 ASP A O 1
ATOM 5463 N N . THR A 1 682 ? -0.620 22.627 25.630 1.00 83.00 682 THR A N 1
ATOM 5464 C CA . THR A 1 682 ? -1.023 21.812 24.469 1.00 83.00 682 THR A CA 1
ATOM 5465 C C . THR A 1 682 ? -1.910 22.614 23.511 1.00 83.00 682 THR A C 1
ATOM 5467 O O . THR A 1 682 ? -2.938 23.161 23.913 1.00 83.00 682 THR A O 1
ATOM 5470 N N . ASP A 1 683 ? -1.563 22.626 22.221 1.00 86.31 683 ASP A N 1
ATOM 5471 C CA . ASP A 1 683 ? -2.435 23.163 21.171 1.00 86.31 683 ASP A CA 1
ATOM 5472 C C . ASP A 1 683 ? -3.662 22.260 20.981 1.00 86.31 683 ASP A C 1
ATOM 5474 O O . ASP A 1 683 ? -3.542 21.105 20.558 1.00 86.31 683 ASP A O 1
ATOM 5478 N N . MET A 1 684 ? -4.853 22.802 21.242 1.00 86.25 684 MET A N 1
ATOM 5479 C CA . MET A 1 684 ? -6.117 22.071 21.142 1.00 86.25 684 MET A CA 1
ATOM 5480 C C . MET A 1 684 ? -6.383 21.514 19.741 1.00 86.25 684 MET A C 1
ATOM 5482 O O . MET A 1 684 ? -6.980 20.446 19.629 1.00 86.25 684 MET A O 1
ATOM 5486 N N . LYS A 1 685 ? -5.882 22.159 18.678 1.00 84.69 685 LYS A N 1
ATOM 5487 C CA . LYS A 1 685 ? -6.019 21.645 17.301 1.00 84.69 685 LYS A CA 1
ATOM 5488 C C . LYS A 1 685 ? -5.161 20.412 17.029 1.00 84.69 685 LYS A C 1
ATOM 5490 O O . LYS A 1 685 ? -5.460 19.647 16.120 1.00 84.69 685 LYS A O 1
ATOM 5495 N N . SER A 1 686 ? -4.083 20.236 17.790 1.00 86.94 686 SER A N 1
ATOM 5496 C CA . SER A 1 686 ? -3.255 19.027 17.753 1.00 86.94 686 SER A CA 1
ATOM 5497 C C . SER A 1 686 ? -3.775 17.942 18.704 1.00 86.94 686 SER A C 1
ATOM 5499 O O . SER A 1 686 ? -3.522 16.758 18.489 1.00 86.94 686 SER A O 1
ATOM 5501 N N . TYR A 1 687 ? -4.521 18.347 19.738 1.00 88.75 687 TYR A N 1
ATOM 5502 C CA . TYR A 1 687 ? -5.078 17.456 20.752 1.00 88.75 687 TYR A CA 1
ATOM 5503 C C . TYR A 1 687 ? -6.433 16.866 20.367 1.00 88.75 687 TYR A C 1
ATOM 5505 O O . TYR A 1 687 ? -6.763 15.773 20.809 1.00 88.75 687 TYR A O 1
ATOM 5513 N N . VAL A 1 688 ? -7.218 17.560 19.547 1.00 90.88 688 VAL A N 1
ATOM 5514 C CA . VAL A 1 688 ? -8.449 17.042 18.946 1.00 90.88 688 VAL A CA 1
ATOM 5515 C C . VAL A 1 688 ? -8.328 17.217 17.440 1.00 90.88 688 VAL A C 1
ATOM 5517 O O . VAL A 1 688 ? -8.322 18.340 16.946 1.00 90.88 688 VAL A O 1
ATOM 5520 N N . VAL A 1 689 ? -8.195 16.100 16.727 1.00 91.12 689 VAL A N 1
ATOM 5521 C CA . VAL A 1 689 ? -8.000 16.060 15.270 1.00 91.12 689 VAL A CA 1
ATOM 5522 C C . VAL A 1 689 ? -9.192 15.404 14.567 1.00 91.12 689 VAL A C 1
ATOM 5524 O O . VAL A 1 689 ? -10.042 14.780 15.204 1.00 91.12 689 VAL A O 1
ATOM 5527 N N . GLY A 1 690 ? -9.239 15.492 13.236 1.00 90.31 690 GLY A N 1
ATOM 5528 C CA . GLY A 1 690 ? -10.343 14.974 12.423 1.00 90.31 690 GLY A CA 1
ATOM 5529 C C . GLY A 1 690 ? -11.408 16.046 12.191 1.00 90.31 690 GLY A C 1
ATOM 5530 O O . GLY A 1 690 ? -11.079 17.129 11.700 1.00 90.31 690 GLY A O 1
ATOM 5531 N N . ASP A 1 691 ? -12.667 15.773 12.547 1.00 91.00 691 ASP A N 1
ATOM 5532 C CA . ASP A 1 691 ? -13.750 16.759 12.438 1.00 91.00 691 ASP A CA 1
ATOM 5533 C C . ASP A 1 691 ? -13.623 17.865 13.505 1.00 91.00 691 ASP A C 1
ATOM 5535 O O . ASP A 1 691 ? -14.279 17.864 14.550 1.00 91.00 691 ASP A O 1
ATOM 5539 N N . ASN A 1 692 ? -12.788 18.859 13.200 1.00 85.56 692 ASN A N 1
ATOM 5540 C CA . ASN A 1 692 ? -12.509 20.009 14.062 1.00 85.56 692 ASN A CA 1
ATOM 5541 C C . ASN A 1 692 ? -13.733 20.902 14.324 1.00 85.56 692 ASN A C 1
ATOM 5543 O O . ASN A 1 692 ? -13.678 21.777 15.188 1.00 85.56 692 ASN A O 1
ATOM 5547 N N . SER A 1 693 ? -14.836 20.734 13.587 1.00 90.25 693 SER A N 1
ATOM 5548 C CA . SER A 1 693 ? -16.050 21.511 13.849 1.00 90.25 693 SER A CA 1
ATOM 5549 C C . SER A 1 693 ? -16.743 21.093 15.153 1.00 90.25 693 SER A C 1
ATOM 5551 O O . SER A 1 693 ? -17.361 21.937 15.795 1.00 90.25 693 SER A O 1
ATOM 5553 N N . ILE A 1 694 ? -16.548 19.851 15.615 1.00 90.31 694 ILE A N 1
ATOM 5554 C CA . ILE A 1 694 ? -17.055 19.374 16.915 1.00 90.31 694 ILE A CA 1
ATOM 5555 C C . ILE A 1 694 ? -16.352 20.095 18.074 1.00 90.31 694 ILE A C 1
ATOM 5557 O O . ILE A 1 694 ? -17.000 20.473 19.047 1.00 90.31 694 ILE A O 1
ATOM 5561 N N . LEU A 1 695 ? -15.041 20.344 17.955 1.00 88.69 695 LEU A N 1
ATOM 5562 C CA . LEU A 1 695 ? -14.281 21.111 18.949 1.00 88.69 695 LEU A CA 1
ATOM 5563 C C . LEU A 1 695 ? -14.795 22.558 19.062 1.00 88.69 695 LEU A C 1
ATOM 5565 O O . LEU A 1 695 ? -14.970 23.070 20.169 1.00 88.69 695 LEU A O 1
ATOM 5569 N N . LYS A 1 696 ? -15.095 23.186 17.918 1.00 87.12 696 LYS A N 1
ATOM 5570 C CA . LYS A 1 696 ? -15.668 24.540 17.861 1.00 87.12 696 LYS A CA 1
ATOM 5571 C C . LYS A 1 696 ? -17.055 24.600 18.489 1.00 87.12 696 LYS A C 1
ATOM 5573 O O . LYS A 1 696 ? -17.337 25.497 19.276 1.00 87.12 696 LYS A O 1
ATOM 5578 N N . GLU A 1 697 ? -17.917 23.635 18.169 1.00 88.94 697 GLU A N 1
ATOM 5579 C CA . GLU A 1 697 ? -19.262 23.528 18.750 1.00 88.94 697 GLU A CA 1
ATOM 5580 C C . GLU A 1 697 ? -19.231 23.273 20.260 1.00 88.94 697 GLU A C 1
ATOM 5582 O O . GLU A 1 697 ? -20.116 23.736 20.977 1.00 88.94 697 GLU A O 1
ATOM 5587 N N . ALA A 1 698 ? -18.190 22.601 20.759 1.00 85.50 698 ALA A N 1
ATOM 5588 C CA . ALA A 1 698 ? -17.956 22.444 22.191 1.00 85.50 698 ALA A CA 1
ATOM 5589 C C . ALA A 1 698 ? -17.529 23.750 22.889 1.00 85.50 698 ALA A C 1
ATOM 5591 O O . ALA A 1 698 ? -17.538 23.794 24.120 1.00 85.50 698 ALA A O 1
ATOM 5592 N N . GLY A 1 699 ? -17.168 24.800 22.139 1.00 82.81 699 GLY A N 1
ATOM 5593 C CA . GLY A 1 699 ? -16.698 26.081 22.672 1.00 82.81 699 GLY A CA 1
ATOM 5594 C C . GLY A 1 699 ? -15.273 26.032 23.236 1.00 82.81 699 GLY A C 1
ATOM 5595 O O . GLY A 1 699 ? -14.950 2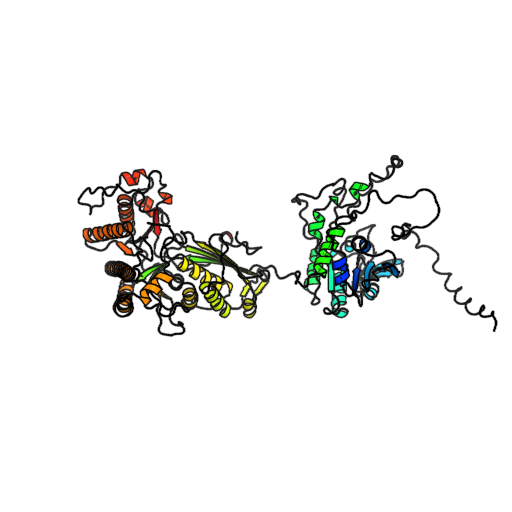6.802 24.137 1.00 82.81 699 GLY A O 1
ATOM 5596 N N . LEU A 1 700 ? -14.429 25.115 22.743 1.00 77.12 700 LEU A N 1
ATOM 5597 C CA . LEU A 1 700 ? -13.134 24.759 23.350 1.00 77.12 700 LEU A CA 1
ATOM 5598 C C . LEU A 1 700 ? -11.917 25.089 22.470 1.00 77.12 700 LEU A C 1
ATOM 5600 O O . LEU A 1 700 ? -10.895 24.408 22.519 1.00 77.12 700 LEU A O 1
ATOM 5604 N N . ASP A 1 701 ? -11.998 26.166 21.688 1.00 66.62 701 ASP A N 1
ATOM 5605 C CA . ASP A 1 701 ? -10.951 26.567 20.734 1.00 66.62 701 ASP A CA 1
ATOM 5606 C C . ASP A 1 701 ? -9.627 27.035 21.388 1.00 66.62 701 ASP A C 1
ATOM 5608 O O . ASP A 1 701 ? -8.644 27.270 20.684 1.00 66.62 701 ASP A O 1
ATOM 5612 N N . GLY A 1 702 ? -9.565 27.148 22.723 1.00 64.44 702 GLY A N 1
ATOM 5613 C CA . GLY A 1 702 ? -8.355 27.485 23.481 1.00 64.44 702 GLY A CA 1
ATOM 5614 C C . GLY A 1 702 ? -8.243 26.709 24.798 1.00 64.44 702 GLY A C 1
ATOM 5615 O O . GLY A 1 702 ? -9.252 26.338 25.393 1.00 64.44 702 GLY A O 1
ATOM 5616 N N . ALA A 1 703 ? -7.012 26.487 25.277 1.00 60.88 703 ALA A N 1
ATOM 5617 C CA . ALA A 1 703 ? -6.730 25.696 26.484 1.00 60.88 703 ALA A CA 1
ATOM 5618 C C . ALA A 1 703 ? -7.429 26.231 27.755 1.00 60.88 703 ALA A C 1
ATOM 5620 O O . ALA A 1 703 ? -7.847 25.447 28.605 1.00 60.88 703 ALA A O 1
ATOM 5621 N N . SER A 1 704 ? -7.650 27.548 27.844 1.00 61.78 704 SER A N 1
ATOM 5622 C CA . SER A 1 704 ? -8.418 28.184 28.926 1.00 61.78 704 SER A CA 1
ATOM 5623 C C . SER A 1 704 ? -9.897 27.779 28.950 1.00 61.78 704 SER A C 1
ATOM 5625 O O . SER A 1 704 ? -10.540 27.873 29.992 1.00 61.78 704 SER A O 1
ATOM 5627 N N . GLY A 1 705 ? -10.458 27.309 27.832 1.00 69.75 705 GLY A N 1
ATOM 5628 C CA . GLY A 1 705 ? -11.823 26.785 27.777 1.00 69.75 705 GLY A CA 1
ATOM 5629 C C . GLY A 1 705 ? -11.973 25.460 28.525 1.00 69.75 705 GLY A C 1
ATOM 5630 O O . GLY A 1 705 ? -12.997 25.238 29.162 1.00 69.75 705 GLY A O 1
ATOM 5631 N N . VAL A 1 706 ? -10.935 24.613 28.511 1.00 75.19 706 VAL A N 1
ATOM 5632 C CA . VAL A 1 706 ? -10.944 23.298 29.178 1.00 75.19 706 VAL A CA 1
ATOM 5633 C C . VAL A 1 706 ? -10.901 23.448 30.700 1.00 75.19 706 VAL A C 1
ATOM 5635 O O . VAL A 1 706 ? -11.615 22.743 31.405 1.00 75.19 706 VAL A O 1
ATOM 5638 N N . GLU A 1 707 ? -10.121 24.402 31.214 1.00 73.75 707 GLU A N 1
ATOM 5639 C CA . GLU A 1 707 ? -10.024 24.670 32.659 1.00 73.75 707 GLU A CA 1
ATOM 5640 C C . GLU A 1 707 ? -11.329 25.223 33.255 1.00 73.75 707 GLU A C 1
ATOM 5642 O O . GLU A 1 707 ? -11.586 25.049 34.443 1.00 73.75 707 GLU A O 1
ATOM 5647 N N . ASN A 1 708 ? -12.176 25.841 32.425 1.00 76.94 708 ASN A N 1
ATOM 5648 C CA . ASN A 1 708 ? -13.466 26.410 32.823 1.00 76.94 708 ASN A CA 1
ATOM 5649 C C . ASN A 1 708 ? -14.661 25.465 32.584 1.00 76.94 708 ASN A C 1
ATOM 5651 O O . ASN A 1 708 ? -15.811 25.863 32.806 1.00 76.94 708 ASN A O 1
ATOM 5655 N N . LEU A 1 709 ? -14.418 24.231 32.122 1.00 82.25 709 LEU A N 1
ATOM 5656 C CA . LEU A 1 709 ? -15.475 23.243 31.916 1.00 82.25 709 LEU A CA 1
ATOM 5657 C C . LEU A 1 709 ? -16.174 22.916 33.236 1.00 82.25 709 LEU A C 1
ATOM 5659 O O . LEU A 1 709 ? -15.541 22.611 34.247 1.00 82.25 709 LEU A O 1
ATOM 5663 N N . GLN A 1 710 ? -17.504 22.954 33.205 1.00 78.62 710 GLN A N 1
ATOM 5664 C CA . GLN A 1 710 ? -18.316 22.535 34.339 1.00 78.62 710 GLN A CA 1
ATOM 5665 C C . GLN A 1 710 ? -18.259 21.009 34.495 1.00 78.62 710 GLN A C 1
ATOM 5667 O O . GLN A 1 710 ? -18.175 20.301 33.486 1.00 78.62 710 GLN A O 1
ATOM 5672 N N . PRO A 1 711 ? -18.324 20.490 35.734 1.00 77.62 711 PRO A N 1
ATOM 5673 C CA . PRO A 1 711 ? -18.400 19.055 35.959 1.00 77.62 711 PRO A CA 1
ATOM 5674 C C . PRO A 1 711 ? -19.629 18.467 35.244 1.00 77.62 711 PRO A C 1
ATOM 5676 O O . PRO A 1 711 ? -20.715 19.053 35.324 1.00 77.62 711 PRO A O 1
ATOM 5679 N N . PRO A 1 712 ? -19.485 17.317 34.560 1.00 78.50 712 PRO A N 1
ATOM 5680 C CA . PRO A 1 712 ? -20.612 16.593 33.988 1.00 78.50 712 PRO A CA 1
ATOM 5681 C C . PRO A 1 712 ? -21.740 16.347 35.012 1.00 78.50 712 PRO A C 1
ATOM 5683 O O . PRO A 1 712 ? -21.441 16.049 36.174 1.00 78.50 712 PRO A O 1
ATOM 5686 N N . PRO A 1 713 ? -23.027 16.443 34.617 1.00 74.00 713 PRO A N 1
ATOM 5687 C CA . PRO A 1 713 ? -24.177 16.359 35.531 1.00 74.00 713 PRO A CA 1
ATOM 5688 C C . PRO A 1 713 ? -24.244 15.078 36.379 1.00 74.00 713 PRO A C 1
ATOM 5690 O O . PRO A 1 713 ? -24.832 15.064 37.460 1.00 74.00 713 PRO A O 1
ATOM 5693 N N . GLU A 1 714 ? -23.661 13.985 35.892 1.00 73.56 714 GLU A N 1
ATOM 5694 C CA . GLU A 1 714 ? -23.585 12.690 36.564 1.00 73.56 714 GLU A CA 1
ATOM 5695 C C . GLU A 1 714 ? -22.557 12.634 37.711 1.00 73.56 714 GLU A C 1
ATOM 5697 O O . GLU A 1 714 ? -22.542 11.666 38.480 1.00 73.56 714 GLU A O 1
ATOM 5702 N N . ILE A 1 715 ? -21.718 13.664 37.868 1.00 69.56 715 ILE A N 1
ATOM 5703 C CA . ILE A 1 715 ? -20.778 13.797 38.982 1.00 69.56 715 ILE A CA 1
ATOM 5704 C C . ILE A 1 715 ? -21.499 14.425 40.177 1.00 69.56 715 ILE A C 1
ATOM 5706 O O . ILE A 1 715 ? -21.769 15.621 40.203 1.00 69.56 715 ILE A O 1
ATOM 5710 N N . LYS A 1 716 ? -21.787 13.612 41.200 1.00 58.91 716 LYS A N 1
ATOM 5711 C CA . LYS A 1 716 ? -22.395 14.079 42.461 1.00 58.91 716 LYS A CA 1
ATOM 5712 C C . LYS A 1 716 ? -21.383 14.497 43.534 1.00 58.91 716 LYS A C 1
ATOM 5714 O O . LYS A 1 716 ? -21.778 15.169 44.477 1.00 58.91 716 LYS A O 1
ATOM 5719 N N . ASP A 1 717 ? -20.103 14.163 43.362 1.00 52.44 717 ASP A N 1
ATOM 5720 C CA . ASP A 1 717 ? -19.029 14.448 44.319 1.00 52.44 717 ASP A CA 1
ATOM 5721 C C . ASP A 1 717 ? -17.820 15.078 43.608 1.00 52.44 717 ASP A C 1
ATOM 5723 O O . ASP A 1 717 ? -17.361 14.550 42.593 1.00 52.44 717 ASP A O 1
ATOM 5727 N N . ASN A 1 718 ? -17.267 16.163 44.171 1.00 48.75 718 ASN A N 1
ATOM 5728 C CA . ASN A 1 718 ? -15.986 16.787 43.786 1.00 48.75 718 ASN A CA 1
ATOM 5729 C C . ASN A 1 718 ? -14.800 15.845 44.093 1.00 48.75 718 ASN A C 1
ATOM 5731 O O . ASN A 1 718 ? -13.933 16.142 44.913 1.00 48.75 718 ASN A O 1
ATOM 5735 N N . ILE A 1 719 ? -14.768 14.665 43.482 1.00 48.66 719 ILE A N 1
ATOM 5736 C CA . ILE A 1 719 ? -13.624 13.761 43.573 1.00 48.66 719 ILE A CA 1
ATOM 5737 C C . ILE A 1 719 ? -12.556 14.333 42.641 1.00 48.66 719 ILE A C 1
ATOM 5739 O O . ILE A 1 719 ? -12.841 14.536 41.461 1.00 48.66 719 ILE A O 1
ATOM 5743 N N . GLY A 1 720 ? -11.359 14.602 43.179 1.00 47.12 720 GLY A N 1
ATOM 5744 C CA . GLY A 1 720 ? -10.194 15.242 42.541 1.00 47.12 720 GLY A CA 1
ATOM 5745 C C . GLY A 1 720 ? -9.628 14.520 41.310 1.00 47.12 720 GLY A C 1
ATOM 5746 O O . GLY A 1 720 ? -8.459 14.165 41.253 1.00 47.12 720 GLY A O 1
ATOM 5747 N N . SER A 1 721 ? -10.463 14.274 40.302 1.00 50.97 721 SER A N 1
ATOM 5748 C CA . SER A 1 721 ? -10.125 13.526 39.090 1.00 50.97 721 SER A CA 1
ATOM 5749 C C . SER A 1 721 ? -9.320 14.342 38.071 1.00 50.97 721 SER A C 1
ATOM 5751 O O . SER A 1 721 ? -8.806 13.765 37.113 1.00 50.97 721 SER A O 1
ATOM 5753 N N . GLN A 1 722 ? -9.154 15.652 38.296 1.00 55.16 722 GLN A N 1
ATOM 5754 C CA . GLN A 1 722 ? -8.308 16.532 37.480 1.00 55.16 722 GLN A CA 1
ATOM 5755 C C . GLN A 1 722 ? -6.800 16.408 37.775 1.00 55.16 722 GLN A C 1
ATOM 5757 O O . GLN A 1 722 ? -6.001 16.975 37.031 1.00 55.16 722 GLN A O 1
ATOM 5762 N N . ASP A 1 723 ? -6.386 15.661 38.805 1.00 53.19 723 ASP A N 1
ATOM 5763 C CA . ASP A 1 723 ? -4.985 15.663 39.262 1.00 53.19 723 ASP A CA 1
ATOM 5764 C C . ASP A 1 723 ? -4.000 14.976 38.291 1.00 53.19 723 ASP A C 1
ATOM 5766 O O . ASP A 1 723 ? -2.791 15.192 38.376 1.00 53.19 723 ASP A O 1
ATOM 5770 N N . GLN A 1 724 ? -4.487 14.188 37.323 1.00 69.00 724 GLN A N 1
ATOM 5771 C CA . GLN A 1 724 ? -3.650 13.497 36.332 1.00 69.00 724 GLN A CA 1
ATOM 5772 C C . GLN A 1 724 ? -3.867 14.064 34.920 1.00 69.00 724 GLN A C 1
ATOM 5774 O O . GLN A 1 724 ? -4.736 13.625 34.167 1.00 69.00 724 GLN A O 1
ATOM 5779 N N . LYS A 1 725 ? -3.053 15.061 34.547 1.00 83.00 725 LYS A N 1
ATOM 5780 C CA . LYS A 1 725 ? -3.043 15.645 33.194 1.00 83.00 725 LYS A CA 1
ATOM 5781 C C . LYS A 1 725 ? -2.288 14.756 32.199 1.00 83.00 725 LYS A C 1
ATOM 5783 O O . LYS A 1 725 ? -1.200 14.259 32.492 1.00 83.00 725 LYS A O 1
ATOM 5788 N N . GLY A 1 726 ? -2.809 14.644 30.977 1.00 83.12 726 GLY A N 1
ATOM 5789 C CA . GLY A 1 726 ? -2.117 14.000 29.856 1.00 83.12 726 GLY A CA 1
ATOM 5790 C C . GLY A 1 726 ? -2.132 12.467 29.849 1.00 83.12 726 GLY A C 1
ATOM 5791 O O . GLY A 1 726 ? -1.260 11.874 29.214 1.00 83.12 726 GLY A O 1
ATOM 5792 N N . GLU A 1 727 ? -3.093 11.831 30.529 1.00 88.31 727 GLU A N 1
ATOM 5793 C CA . GLU A 1 727 ? -3.351 10.383 30.405 1.00 88.31 727 GLU A CA 1
ATOM 5794 C C . GLU A 1 727 ? -3.768 9.984 28.978 1.00 88.31 727 GLU A C 1
ATOM 5796 O O . GLU A 1 727 ? -3.406 8.915 28.489 1.00 88.31 727 GLU A O 1
ATOM 5801 N N . VAL A 1 728 ? -4.517 10.857 28.297 1.00 91.12 728 VAL A N 1
ATOM 5802 C CA . VAL A 1 728 ? -4.852 10.723 26.876 1.00 91.12 728 VAL A CA 1
ATOM 5803 C C . VAL A 1 728 ? -3.917 11.618 26.072 1.00 91.12 728 VAL A C 1
ATOM 5805 O O . VAL A 1 728 ? -3.759 12.801 26.378 1.00 91.12 728 VAL A O 1
ATOM 5808 N N . SER A 1 729 ? -3.291 11.054 25.039 1.00 90.12 729 SER A N 1
ATOM 5809 C CA . SER A 1 729 ? -2.335 11.763 24.183 1.00 90.12 729 SER A CA 1
ATOM 5810 C C . SER A 1 729 ? -3.021 12.747 23.236 1.00 90.12 729 SER A C 1
ATOM 5812 O O . SER A 1 729 ? -2.495 13.835 23.035 1.00 90.12 729 SER A O 1
ATOM 5814 N N . TYR A 1 730 ? -4.146 12.348 22.635 1.00 91.50 730 TYR A N 1
ATOM 5815 C CA . TYR A 1 730 ? -5.027 13.174 21.797 1.00 91.50 730 TYR A CA 1
ATOM 5816 C C . TYR A 1 730 ? -6.322 12.402 21.478 1.00 91.50 730 TYR A C 1
ATOM 5818 O O . TYR A 1 730 ? -6.418 11.192 21.713 1.00 91.50 730 TYR A O 1
ATOM 5826 N N . PHE A 1 731 ? -7.308 13.094 20.913 1.00 93.38 731 PHE A N 1
ATOM 5827 C CA . PHE A 1 731 ? -8.576 12.558 20.437 1.00 93.38 731 PHE A CA 1
ATOM 5828 C C . PHE A 1 731 ? -8.691 12.679 18.916 1.00 93.38 731 PHE A C 1
ATOM 5830 O O . PHE A 1 731 ? -8.212 13.645 18.326 1.00 93.38 731 PHE A O 1
ATOM 5837 N N . ILE A 1 732 ? -9.358 11.715 18.282 1.00 94.19 732 ILE A N 1
ATOM 5838 C CA . ILE A 1 732 ? -9.710 11.772 16.857 1.00 94.19 732 ILE A CA 1
ATOM 5839 C C . ILE A 1 732 ? -11.230 11.724 16.733 1.00 94.19 732 ILE A C 1
ATOM 5841 O O . ILE A 1 732 ? -11.843 10.725 17.107 1.00 94.19 732 ILE A O 1
ATOM 5845 N N . CYS A 1 733 ? -11.830 12.777 16.189 1.00 95.44 733 CYS A N 1
ATOM 5846 C CA . CYS A 1 733 ? -13.255 12.839 15.888 1.00 95.44 733 CYS A CA 1
ATOM 5847 C C . CYS A 1 733 ? -13.498 12.455 14.425 1.00 95.44 733 CYS A C 1
ATOM 5849 O O . CYS A 1 733 ? -12.927 13.043 13.510 1.00 95.44 733 CYS A O 1
ATOM 5851 N N . THR A 1 734 ? -14.343 11.457 14.193 1.00 96.06 734 THR A N 1
ATOM 5852 C CA . THR A 1 734 ? -14.673 10.938 12.863 1.00 96.06 734 THR A CA 1
ATOM 5853 C C . THR A 1 734 ? -16.111 10.407 12.823 1.00 96.06 734 THR A C 1
ATOM 5855 O O . THR A 1 734 ? -16.897 10.642 13.738 1.00 96.06 734 THR A O 1
ATOM 5858 N N . ARG A 1 735 ? -16.481 9.717 11.748 1.00 97.19 735 ARG A N 1
ATOM 5859 C CA . ARG A 1 735 ? -17.825 9.190 11.473 1.00 97.19 735 ARG A CA 1
ATOM 5860 C C . ARG A 1 735 ? -17.738 7.921 10.617 1.00 97.19 735 ARG A C 1
ATOM 5862 O O . ARG A 1 735 ? -16.642 7.609 10.136 1.00 97.19 735 ARG A O 1
ATOM 5869 N N . PRO A 1 736 ? -18.846 7.182 10.428 1.00 98.12 736 PRO A N 1
ATOM 5870 C CA . PRO A 1 736 ? -18.922 6.160 9.392 1.00 98.12 736 PRO A CA 1
ATOM 5871 C C . PRO A 1 736 ? -18.513 6.725 8.025 1.00 98.12 736 PRO A C 1
ATOM 5873 O O . PRO A 1 736 ? -18.921 7.822 7.651 1.00 98.12 736 PRO A O 1
ATOM 5876 N N . GLY A 1 737 ? -17.673 5.989 7.302 1.00 97.62 737 GLY A N 1
ATOM 5877 C CA . GLY A 1 737 ? -17.056 6.430 6.054 1.00 97.62 737 GLY A CA 1
ATOM 5878 C C . GLY A 1 737 ? -17.335 5.510 4.875 1.00 97.62 737 GLY A C 1
ATOM 5879 O O . GLY A 1 737 ? -17.674 4.336 5.040 1.00 97.62 737 GLY A O 1
ATOM 5880 N N . LYS A 1 738 ? -17.140 6.054 3.671 1.00 97.62 738 LYS A N 1
ATOM 5881 C CA . LYS A 1 738 ? -17.156 5.307 2.406 1.00 97.62 738 LYS A CA 1
ATOM 5882 C C . LYS A 1 738 ? -15.986 4.320 2.317 1.00 97.62 738 LYS A C 1
ATOM 5884 O O . LYS A 1 738 ? -15.012 4.437 3.054 1.00 97.62 738 LYS A O 1
ATOM 5889 N N . GLY A 1 739 ? -16.074 3.377 1.380 1.00 97.31 739 GLY A N 1
ATOM 5890 C CA . GLY A 1 739 ? -15.004 2.422 1.071 1.00 97.31 739 GLY A CA 1
ATOM 5891 C C . GLY A 1 739 ? -13.787 3.047 0.360 1.00 97.31 739 GLY A C 1
ATOM 5892 O O . GLY A 1 739 ? -13.669 4.272 0.275 1.00 97.31 739 GLY A O 1
ATOM 5893 N N . PRO A 1 740 ? -12.868 2.218 -0.163 1.00 97.56 740 PRO A N 1
ATOM 5894 C CA . PRO A 1 740 ? -11.659 2.688 -0.832 1.00 97.56 740 PRO A CA 1
ATOM 5895 C C . PRO A 1 740 ? -11.968 3.447 -2.128 1.00 97.56 740 PRO A C 1
ATOM 5897 O O . PRO A 1 740 ? -12.914 3.126 -2.849 1.00 97.56 740 PRO A O 1
ATOM 5900 N N . ILE A 1 741 ? -11.130 4.434 -2.447 1.00 97.00 741 ILE A N 1
ATOM 5901 C CA . ILE A 1 741 ? -11.246 5.263 -3.652 1.00 97.00 741 ILE A CA 1
ATOM 5902 C C . ILE A 1 741 ? -9.916 5.349 -4.402 1.00 97.00 741 ILE A C 1
ATOM 5904 O O . ILE A 1 741 ? -8.840 5.275 -3.809 1.00 97.00 741 ILE A O 1
ATOM 5908 N N . VAL A 1 742 ? -9.989 5.527 -5.722 1.00 97.31 742 VAL A N 1
ATOM 5909 C CA . VAL A 1 742 ? -8.826 5.874 -6.551 1.00 97.31 742 VAL A CA 1
ATOM 5910 C C . VAL A 1 742 ? -8.628 7.387 -6.500 1.00 97.31 742 VAL A C 1
ATOM 5912 O O . VAL A 1 742 ? -9.591 8.145 -6.607 1.00 97.31 742 VAL A O 1
ATOM 5915 N N . LEU A 1 743 ? -7.381 7.824 -6.341 1.00 96.56 743 LEU A N 1
ATOM 5916 C CA . LEU A 1 743 ? -7.001 9.231 -6.366 1.00 96.56 743 LEU A CA 1
ATOM 5917 C C . LEU A 1 743 ? -6.467 9.566 -7.762 1.00 96.56 743 LEU A C 1
ATOM 5919 O O . LEU A 1 743 ? -5.433 9.052 -8.181 1.00 96.56 743 LEU A O 1
ATOM 5923 N N . HIS A 1 744 ? -7.196 10.408 -8.496 1.00 91.12 744 HIS A N 1
ATOM 5924 C CA . HIS A 1 744 ? -6.822 10.808 -9.860 1.00 91.12 744 HIS A CA 1
ATOM 5925 C C . HIS A 1 744 ? -5.809 11.963 -9.893 1.00 91.12 744 HIS A C 1
ATOM 5927 O O . HIS A 1 744 ? -5.109 12.141 -10.890 1.00 91.12 744 HIS A O 1
ATOM 5933 N N . ASP A 1 745 ? -5.715 12.733 -8.808 1.00 90.94 745 ASP A N 1
ATOM 5934 C CA . ASP A 1 745 ? -4.747 13.815 -8.665 1.00 90.94 745 ASP A CA 1
ATOM 5935 C C . ASP A 1 745 ? -3.334 13.256 -8.428 1.00 90.94 745 ASP A C 1
ATOM 5937 O O . ASP A 1 745 ? -3.003 12.755 -7.352 1.00 90.94 745 ASP A O 1
ATOM 5941 N N . GLN A 1 746 ? -2.477 13.380 -9.443 1.00 86.25 746 GLN A N 1
ATOM 5942 C CA . GLN A 1 746 ? -1.089 12.906 -9.424 1.00 86.25 746 GLN A CA 1
ATOM 5943 C C . GLN A 1 746 ? -0.213 13.610 -8.374 1.00 86.25 746 GLN A C 1
ATOM 5945 O O . GLN A 1 746 ? 0.847 13.093 -8.002 1.00 86.25 746 GLN A O 1
ATOM 5950 N N . THR A 1 747 ? -0.629 14.771 -7.853 1.00 91.44 747 THR A N 1
ATOM 5951 C CA . THR A 1 747 ? 0.094 15.423 -6.753 1.00 91.44 747 THR A CA 1
ATOM 5952 C C . THR A 1 747 ? 0.056 14.573 -5.480 1.00 91.44 747 THR A C 1
ATOM 5954 O O . THR A 1 747 ? 1.046 14.542 -4.751 1.00 91.44 747 THR A O 1
ATOM 5957 N N . GLN A 1 748 ? -1.010 13.787 -5.286 1.00 93.62 748 GLN A N 1
ATOM 5958 C CA . GLN A 1 748 ? -1.199 12.887 -4.144 1.00 93.62 748 GLN A CA 1
ATOM 5959 C C . GLN A 1 748 ? -0.477 11.539 -4.297 1.00 93.62 748 GLN A C 1
ATOM 5961 O O . GLN A 1 748 ? -0.414 10.761 -3.343 1.00 93.62 748 GLN A O 1
ATOM 5966 N N . ALA A 1 749 ? 0.086 11.246 -5.475 1.00 96.88 749 ALA A N 1
ATOM 5967 C CA . ALA A 1 749 ? 0.899 10.053 -5.673 1.00 96.88 749 ALA A CA 1
ATOM 5968 C C . ALA A 1 749 ? 2.140 10.087 -4.769 1.00 96.88 749 ALA A C 1
ATOM 5970 O O . ALA A 1 749 ? 2.772 11.130 -4.605 1.00 96.88 749 ALA A O 1
ATOM 5971 N N . LEU A 1 750 ? 2.505 8.937 -4.208 1.00 97.88 750 LEU A N 1
ATOM 5972 C CA . LEU A 1 750 ? 3.654 8.774 -3.310 1.00 97.88 750 LEU A CA 1
ATOM 5973 C C . LEU A 1 750 ? 4.933 8.357 -4.047 1.00 97.88 750 LEU A C 1
ATOM 5975 O O . LEU A 1 750 ? 6.009 8.380 -3.458 1.00 97.88 750 LEU A O 1
ATOM 5979 N N . LEU A 1 751 ? 4.810 7.960 -5.315 1.00 97.44 751 LEU A N 1
ATOM 5980 C CA . LEU A 1 751 ? 5.927 7.651 -6.201 1.00 97.44 751 LEU A CA 1
ATOM 5981 C C . LEU A 1 751 ? 6.068 8.752 -7.252 1.00 97.44 751 LEU A C 1
ATOM 5983 O O . LEU A 1 751 ? 5.077 9.333 -7.699 1.00 97.44 751 LEU A O 1
ATOM 5987 N N . ASP A 1 752 ? 7.302 9.029 -7.640 1.00 94.94 752 ASP A N 1
ATOM 5988 C CA . ASP A 1 752 ? 7.630 9.927 -8.733 1.00 94.94 752 ASP A CA 1
ATOM 5989 C C . ASP A 1 752 ? 7.249 9.284 -10.087 1.00 94.94 752 ASP A C 1
ATOM 5991 O O . ASP A 1 752 ? 7.575 8.115 -10.328 1.00 94.94 752 ASP A O 1
ATOM 5995 N N . PRO A 1 753 ? 6.538 10.005 -10.975 1.00 90.81 753 PRO A N 1
ATOM 5996 C CA . PRO A 1 753 ? 6.006 9.456 -12.222 1.00 90.81 753 PRO A CA 1
ATOM 5997 C C . PRO A 1 753 ? 7.063 9.109 -13.274 1.00 90.81 753 PRO A C 1
ATOM 5999 O O . PRO A 1 753 ? 6.737 8.399 -14.223 1.00 90.81 753 PRO A O 1
ATOM 6002 N N . GLU A 1 754 ? 8.303 9.579 -13.130 1.00 89.31 754 GLU A N 1
ATOM 6003 C CA . GLU A 1 754 ? 9.385 9.291 -14.076 1.00 89.31 754 GLU A CA 1
ATOM 6004 C C . GLU A 1 754 ? 10.268 8.134 -13.599 1.00 89.31 754 GLU A C 1
ATOM 6006 O O . GLU A 1 754 ? 10.664 7.274 -14.384 1.00 89.31 754 GLU A O 1
ATOM 6011 N N . THR A 1 755 ? 10.582 8.106 -12.305 1.00 91.12 755 THR A N 1
ATOM 6012 C CA . THR A 1 755 ? 11.514 7.142 -11.706 1.00 91.12 755 THR A CA 1
ATOM 6013 C C . THR A 1 755 ? 10.815 5.952 -11.059 1.00 91.12 755 THR A C 1
ATOM 6015 O O . THR A 1 755 ? 11.424 4.892 -10.908 1.00 91.12 755 THR A O 1
ATOM 6018 N N . GLY A 1 756 ? 9.555 6.110 -10.641 1.00 93.50 756 GLY A N 1
ATOM 6019 C CA . GLY A 1 756 ? 8.833 5.122 -9.845 1.00 93.50 756 GLY A CA 1
ATOM 6020 C C . GLY A 1 756 ? 9.413 4.905 -8.447 1.00 93.50 756 GLY A C 1
ATOM 6021 O O . GLY A 1 756 ? 9.176 3.854 -7.853 1.00 93.50 756 GLY A O 1
ATOM 6022 N N . LEU A 1 757 ? 10.207 5.846 -7.931 1.00 95.75 757 LEU A N 1
ATOM 6023 C CA . LEU A 1 757 ? 10.751 5.831 -6.570 1.00 95.75 757 LEU A CA 1
ATOM 6024 C C . LEU A 1 757 ? 9.948 6.776 -5.660 1.00 95.75 757 LEU A C 1
ATOM 6026 O O . LEU A 1 757 ? 9.249 7.644 -6.181 1.00 95.75 757 LEU A O 1
ATOM 6030 N N . PRO A 1 758 ? 9.992 6.616 -4.323 1.00 95.69 758 PRO A N 1
ATOM 6031 C CA . PRO A 1 758 ? 9.300 7.524 -3.407 1.00 95.69 758 PRO A CA 1
ATOM 6032 C C . PRO A 1 758 ? 9.662 8.995 -3.642 1.00 95.69 758 PRO A C 1
ATOM 6034 O O . PRO A 1 758 ? 10.838 9.296 -3.857 1.00 95.69 758 PRO A O 1
ATOM 6037 N N . LYS A 1 759 ? 8.646 9.867 -3.600 1.00 92.25 759 LYS A N 1
ATOM 6038 C CA . LYS A 1 759 ? 8.807 11.330 -3.664 1.00 92.25 759 LYS A CA 1
ATOM 6039 C C . LYS A 1 759 ? 9.522 11.906 -2.443 1.00 92.25 759 LYS A C 1
ATOM 6041 O O . LYS A 1 759 ? 9.421 11.297 -1.349 1.00 92.25 759 LYS A O 1
#

Nearest PDB structures (foldseek):
  6n10-assembly1_A-2  TM=9.773E-01  e=3.123E-67  Arabidopsis thaliana
  3f0n-assembly1_B  TM=9.314E-01  e=8.642E-45  Mus musculus
  3d4j-assembly1_A  TM=9.303E-01  e=1.199E-44  Homo sapiens
  1fi4-assembly1_A-2  TM=8.850E-01  e=4.376E-42  Saccharomyces cerevisiae
  2hke-assembly2_B  TM=9.344E-01  e=3.622E-39  Trypanosoma brucei

Organism: Arabidopsis thaliana (NCBI:txid3702)